Protein AF-0000000069000493 (afdb_homodimer)

Structure (mmCIF, N/CA/C/O backbone):
data_AF-0000000069000493-model_v1
#
loop_
_entity.id
_entity.type
_entity.pdbx_description
1 polymer 'Glycerol-3-phosphate acyltransferase RAM2'
#
loop_
_atom_site.group_PDB
_atom_site.id
_atom_site.type_symbol
_atom_site.label_atom_id
_atom_site.label_alt_id
_atom_site.label_comp_id
_atom_site.label_asym_id
_atom_site.label_entity_id
_atom_site.label_seq_id
_atom_site.pdbx_PDB_ins_code
_atom_site.Cartn_x
_atom_site.Cartn_y
_atom_site.Cartn_z
_atom_site.occupancy
_atom_site.B_iso_or_equiv
_atom_site.auth_seq_id
_atom_site.auth_comp_id
_atom_site.auth_asym_id
_atom_site.auth_atom_id
_atom_site.pdbx_PDB_model_num
ATOM 1 N N . MET A 1 1 ? 22.266 -16.422 -19.047 1 93.19 1 MET A N 1
ATOM 2 C CA . MET A 1 1 ? 20.875 -16.844 -19.031 1 93.19 1 MET A CA 1
ATOM 3 C C . MET A 1 1 ? 19.953 -15.672 -19.375 1 93.19 1 MET A C 1
ATOM 5 O O . MET A 1 1 ? 19.297 -15.672 -20.422 1 93.19 1 MET A O 1
ATOM 9 N N . ASP A 1 2 ? 19.906 -14.578 -18.562 1 91.81 2 ASP A N 1
ATOM 10 C CA . ASP A 1 2 ? 19.062 -13.422 -18.797 1 91.81 2 ASP A CA 1
ATOM 11 C C . ASP A 1 2 ? 19.469 -12.672 -20.062 1 91.81 2 ASP A C 1
ATOM 13 O O . ASP A 1 2 ? 20.641 -12.312 -20.219 1 91.81 2 ASP A O 1
ATOM 17 N N . GLY A 1 3 ? 18.578 -12.484 -20.922 1 92.88 3 GLY A N 1
ATOM 18 C CA . GLY A 1 3 ? 18.859 -11.773 -22.172 1 92.88 3 GLY A CA 1
ATOM 19 C C . GLY A 1 3 ? 19.469 -12.664 -23.234 1 92.88 3 GLY A C 1
ATOM 20 O O . GLY A 1 3 ? 19.672 -12.227 -24.359 1 92.88 3 GLY A O 1
ATOM 21 N N . THR A 1 4 ? 19.844 -13.859 -22.906 1 95.31 4 THR A N 1
ATOM 22 C CA . THR A 1 4 ? 20.422 -14.82 -23.844 1 95.31 4 THR A CA 1
ATOM 23 C C . THR A 1 4 ? 19.484 -16 -24.047 1 95.31 4 THR A C 1
ATOM 25 O O . THR A 1 4 ? 18.734 -16.047 -25.031 1 95.31 4 THR A O 1
ATOM 28 N N . LEU A 1 5 ? 19.391 -16.859 -23.047 1 95.44 5 LEU A N 1
ATOM 29 C CA . LEU A 1 5 ? 18.453 -17.969 -23.125 1 95.44 5 LEU A CA 1
ATOM 30 C C . LEU A 1 5 ? 17.031 -17.516 -22.875 1 95.44 5 LEU A C 1
ATOM 32 O O . LEU A 1 5 ? 16.078 -18.109 -23.406 1 95.44 5 LEU A O 1
ATOM 36 N N . LEU A 1 6 ? 16.859 -16.438 -22.125 1 95.69 6 LEU A N 1
ATOM 37 C CA . LEU A 1 6 ? 15.57 -15.805 -21.859 1 95.69 6 LEU A CA 1
ATOM 38 C C . LEU A 1 6 ? 15.453 -14.484 -22.609 1 95.69 6 LEU A C 1
ATOM 40 O O . LEU A 1 6 ? 16.453 -13.812 -22.844 1 95.69 6 LEU A O 1
ATOM 44 N N . VAL A 1 7 ? 14.297 -14.102 -22.938 1 95.31 7 VAL A N 1
ATOM 45 C CA . VAL A 1 7 ? 14.047 -12.828 -23.594 1 95.31 7 VAL A CA 1
ATOM 46 C C . VAL A 1 7 ? 14.258 -11.68 -22.609 1 95.31 7 VAL A C 1
ATOM 48 O O . VAL A 1 7 ? 14.852 -10.664 -22.953 1 95.31 7 VAL A O 1
ATOM 51 N N . GLY A 1 8 ? 13.75 -11.953 -21.422 1 92.56 8 GLY A N 1
ATOM 52 C CA . GLY A 1 8 ? 13.875 -10.93 -20.391 1 92.56 8 GLY A CA 1
ATOM 53 C C . GLY A 1 8 ? 15.312 -10.688 -19.969 1 92.56 8 GLY A C 1
ATOM 54 O O . GLY A 1 8 ? 16.109 -11.625 -19.875 1 92.56 8 GLY A O 1
ATOM 55 N N . ARG A 1 9 ? 15.617 -9.414 -19.609 1 91.94 9 ARG A N 1
ATOM 56 C CA . ARG A 1 9 ? 17 -9.055 -19.281 1 91.94 9 ARG A CA 1
ATOM 57 C C . ARG A 1 9 ? 17.141 -8.758 -17.797 1 91.94 9 ARG A C 1
ATOM 59 O O . ARG A 1 9 ? 18.25 -8.461 -17.328 1 91.94 9 ARG A O 1
ATOM 66 N N . SER A 1 10 ? 16.062 -8.75 -17.141 1 92.5 10 SER A N 1
ATOM 67 C CA . SER A 1 10 ? 16.109 -8.453 -15.711 1 92.5 10 SER A CA 1
ATOM 68 C C . SER A 1 10 ? 15.836 -9.703 -14.883 1 92.5 10 SER A C 1
ATOM 70 O O . SER A 1 10 ? 14.938 -10.484 -15.195 1 92.5 10 SER A O 1
ATOM 72 N N . SER A 1 11 ? 16.609 -9.875 -13.836 1 94.94 11 SER A N 1
ATOM 73 C CA . SER A 1 11 ? 16.422 -11.008 -12.938 1 94.94 11 SER A CA 1
ATOM 74 C C . SER A 1 11 ? 15.492 -10.641 -11.781 1 94.94 11 SER A C 1
ATOM 76 O O . SER A 1 11 ? 15.102 -11.508 -10.992 1 94.94 11 SER A O 1
ATOM 78 N N . PHE A 1 12 ? 15.141 -9.383 -11.703 1 97.19 12 PHE A N 1
ATOM 79 C CA . PHE A 1 12 ? 14.391 -8.875 -10.555 1 97.19 12 PHE A CA 1
ATOM 80 C C . PHE A 1 12 ? 13.094 -9.656 -10.367 1 97.19 12 PHE A C 1
ATOM 82 O O . PHE A 1 12 ? 12.766 -10.07 -9.258 1 97.19 12 PHE A O 1
ATOM 89 N N . PRO A 1 13 ? 12.328 -9.906 -11.445 1 97.94 13 PRO A N 1
ATOM 90 C CA . PRO A 1 13 ? 11.031 -10.562 -11.234 1 97.94 13 PRO A CA 1
ATOM 91 C C . PRO A 1 13 ? 11.164 -11.945 -10.602 1 97.94 13 PRO A C 1
ATOM 93 O O . PRO A 1 13 ? 10.305 -12.359 -9.82 1 97.94 13 PRO A O 1
ATOM 96 N N . TYR A 1 14 ? 12.219 -12.648 -10.922 1 98.31 14 TYR A N 1
ATOM 97 C CA . TYR A 1 14 ? 12.398 -13.992 -10.391 1 98.31 14 TYR A CA 1
ATOM 98 C C . TYR A 1 14 ? 12.789 -13.945 -8.922 1 98.31 14 TYR A C 1
ATOM 100 O O . TYR A 1 14 ? 12.336 -14.773 -8.125 1 98.31 14 TYR A O 1
ATOM 108 N N . PHE A 1 15 ? 13.633 -12.945 -8.555 1 98.56 15 PHE A N 1
ATOM 109 C CA . PHE A 1 15 ? 13.906 -12.703 -7.141 1 98.56 15 PHE A CA 1
ATOM 110 C C . PHE A 1 15 ? 12.633 -12.32 -6.402 1 98.56 15 PHE A C 1
ATOM 112 O O . PHE A 1 15 ? 12.398 -12.758 -5.273 1 98.56 15 PHE A O 1
ATOM 119 N N . ALA A 1 16 ? 11.859 -11.5 -7.078 1 98.62 16 ALA A N 1
ATOM 120 C CA . ALA A 1 16 ? 10.609 -11.039 -6.477 1 98.62 16 ALA A CA 1
ATOM 121 C C . ALA A 1 16 ? 9.656 -12.203 -6.234 1 98.62 16 ALA A C 1
ATOM 123 O O . ALA A 1 16 ? 8.938 -12.227 -5.23 1 98.62 16 ALA A O 1
ATOM 124 N N . LEU A 1 17 ? 9.602 -13.156 -7.145 1 98.44 17 LEU A N 1
ATOM 125 C CA . LEU A 1 17 ? 8.773 -14.344 -6.969 1 98.44 17 LEU A CA 1
ATOM 126 C C . LEU A 1 17 ? 9.195 -15.125 -5.73 1 98.44 17 LEU A C 1
ATOM 128 O O . LEU A 1 17 ? 8.352 -15.516 -4.918 1 98.44 17 LEU A O 1
ATOM 132 N N . VAL A 1 18 ? 10.469 -15.32 -5.578 1 98.38 18 VAL A N 1
ATOM 133 C CA . VAL A 1 18 ? 10.977 -16.047 -4.422 1 98.38 18 VAL A CA 1
ATOM 134 C C . VAL A 1 18 ? 10.688 -15.266 -3.145 1 98.38 18 VAL A C 1
ATOM 136 O O . VAL A 1 18 ? 10.227 -15.836 -2.15 1 98.38 18 VAL A O 1
ATOM 139 N N . ALA A 1 19 ? 10.945 -13.945 -3.248 1 98.5 19 ALA A N 1
ATOM 140 C CA . ALA A 1 19 ? 10.719 -13.086 -2.086 1 98.5 19 ALA A CA 1
ATOM 141 C C . ALA A 1 19 ? 9.273 -13.188 -1.604 1 98.5 19 ALA A C 1
ATOM 143 O O . ALA A 1 19 ? 9.023 -13.367 -0.411 1 98.5 19 ALA A O 1
ATOM 144 N N . PHE A 1 20 ? 8.359 -13.133 -2.49 1 98 20 PHE A N 1
ATOM 145 C CA . PHE A 1 20 ? 6.949 -13.125 -2.121 1 98 20 PHE A CA 1
ATOM 146 C C . PHE A 1 20 ? 6.496 -14.516 -1.677 1 98 20 PHE A C 1
ATOM 148 O O . PHE A 1 20 ? 5.777 -14.648 -0.685 1 98 20 PHE A O 1
ATOM 155 N N . GLU A 1 21 ? 6.887 -15.523 -2.416 1 97 21 GLU A N 1
ATOM 156 C CA . GLU A 1 21 ? 6.379 -16.875 -2.168 1 97 21 GLU A CA 1
ATOM 157 C C . GLU A 1 21 ? 6.914 -17.422 -0.854 1 97 21 GLU A C 1
ATOM 159 O O . GLU A 1 21 ? 6.227 -18.188 -0.166 1 97 21 GLU A O 1
ATOM 164 N N . VAL A 1 22 ? 8.117 -17.062 -0.511 1 96.31 22 VAL A N 1
ATOM 165 C CA . VAL A 1 22 ? 8.703 -17.609 0.714 1 96.31 22 VAL A CA 1
ATOM 166 C C . VAL A 1 22 ? 8.508 -16.609 1.858 1 96.31 22 VAL A C 1
ATOM 168 O O . VAL A 1 22 ? 8.078 -17 2.949 1 96.31 22 VAL A O 1
ATOM 171 N N . GLY A 1 23 ? 8.727 -15.375 1.607 1 95.25 23 GLY A N 1
ATOM 172 C CA . GLY A 1 23 ? 8.766 -14.398 2.686 1 95.25 23 GLY A CA 1
ATOM 173 C C . GLY A 1 23 ? 7.496 -13.57 2.785 1 95.25 23 GLY A C 1
ATOM 174 O O . GLY A 1 23 ? 7.336 -12.781 3.719 1 95.25 23 GLY A O 1
ATOM 175 N N . GLY A 1 24 ? 6.637 -13.656 1.907 1 95.12 24 GLY A N 1
ATOM 176 C CA . GLY A 1 24 ? 5.391 -12.914 1.957 1 95.12 24 GLY A CA 1
ATOM 177 C C . GLY A 1 24 ? 5.539 -11.469 1.513 1 95.12 24 GLY A C 1
ATOM 178 O O . GLY A 1 24 ? 6.516 -11.117 0.846 1 95.12 24 GLY A O 1
ATOM 179 N N . ILE A 1 25 ? 4.582 -10.648 1.849 1 95.75 25 ILE A N 1
ATOM 180 C CA . ILE A 1 25 ? 4.531 -9.258 1.413 1 95.75 25 ILE A CA 1
ATOM 181 C C . ILE A 1 25 ? 5.668 -8.469 2.062 1 95.75 25 ILE A C 1
ATOM 183 O O . ILE A 1 25 ? 6.227 -7.555 1.451 1 95.75 25 ILE A O 1
ATOM 187 N N . SER A 1 26 ? 6.031 -8.75 3.316 1 97 26 SER A N 1
ATOM 188 C CA . SER A 1 26 ? 7.082 -8.031 4.023 1 97 26 SER A CA 1
ATOM 189 C C . SER A 1 26 ? 8.414 -8.141 3.293 1 97 26 SER A C 1
ATOM 191 O O . SER A 1 26 ? 9.125 -7.145 3.137 1 97 26 SER A O 1
ATOM 193 N N . ARG A 1 27 ? 8.766 -9.352 2.801 1 97.94 27 ARG A N 1
ATOM 194 C CA . ARG A 1 27 ? 10.008 -9.547 2.07 1 97.94 27 ARG A CA 1
ATOM 195 C C . ARG A 1 27 ? 9.961 -8.859 0.711 1 97.94 27 ARG A C 1
ATOM 197 O O . ARG A 1 27 ? 10.977 -8.344 0.231 1 97.94 27 ARG A O 1
ATOM 204 N N . LEU A 1 28 ? 8.781 -8.93 0.119 1 98.25 28 LEU A N 1
ATOM 205 C CA . LEU A 1 28 ? 8.641 -8.227 -1.154 1 98.25 28 LEU A CA 1
ATOM 206 C C . LEU A 1 28 ? 8.875 -6.734 -0.986 1 98.25 28 LEU A C 1
ATOM 208 O O . LEU A 1 28 ? 9.508 -6.102 -1.831 1 98.25 28 LEU A O 1
ATOM 212 N N . ILE A 1 29 ? 8.383 -6.129 0.131 1 97.75 29 ILE A N 1
ATOM 213 C CA . ILE A 1 29 ? 8.602 -4.723 0.444 1 97.75 29 ILE A CA 1
ATOM 214 C C . ILE A 1 29 ? 10.094 -4.461 0.632 1 97.75 29 ILE A C 1
ATOM 216 O O . ILE A 1 29 ? 10.625 -3.48 0.105 1 97.75 29 ILE A O 1
ATOM 220 N N . PHE A 1 30 ? 10.703 -5.324 1.312 1 97.56 30 PHE A N 1
ATOM 221 C CA . PHE A 1 30 ? 12.133 -5.188 1.55 1 97.56 30 PHE A CA 1
ATOM 222 C C . PHE A 1 30 ? 12.906 -5.191 0.234 1 97.56 30 PHE A C 1
ATOM 224 O O . PHE A 1 30 ? 13.805 -4.375 0.033 1 97.56 30 PHE A O 1
ATOM 231 N N . LEU A 1 31 ? 12.523 -6.102 -0.656 1 98.25 31 LEU A N 1
ATOM 232 C CA . LEU A 1 31 ? 13.203 -6.215 -1.944 1 98.25 31 LEU A CA 1
ATOM 233 C C . LEU A 1 31 ? 12.977 -4.965 -2.787 1 98.25 31 LEU A C 1
ATOM 235 O O . LEU A 1 31 ? 13.922 -4.438 -3.383 1 98.25 31 LEU A O 1
ATOM 239 N N . ILE A 1 32 ? 11.75 -4.516 -2.842 1 97.5 32 ILE A N 1
ATOM 240 C CA . ILE A 1 32 ? 11.438 -3.357 -3.672 1 97.5 32 ILE A CA 1
ATOM 241 C C . ILE A 1 32 ? 12.148 -2.121 -3.123 1 97.5 32 ILE A C 1
ATOM 243 O O . ILE A 1 32 ? 12.586 -1.26 -3.887 1 97.5 32 ILE A O 1
ATOM 247 N N . LEU A 1 33 ? 12.273 -2.004 -1.812 1 96.69 33 LEU A N 1
ATOM 248 C CA . LEU A 1 33 ? 12.984 -0.89 -1.191 1 96.69 33 LEU A CA 1
ATOM 249 C C . LEU A 1 33 ? 14.469 -0.933 -1.528 1 96.69 33 LEU A C 1
ATOM 251 O O . LEU A 1 33 ? 15.109 0.112 -1.658 1 96.69 33 LEU A O 1
ATOM 255 N N . ALA A 1 34 ? 15 -2.102 -1.757 1 97.12 34 ALA A N 1
ATOM 256 C CA . ALA A 1 34 ? 16.422 -2.281 -2.039 1 97.12 34 ALA A CA 1
ATOM 257 C C . ALA A 1 34 ? 16.703 -2.148 -3.533 1 97.12 34 ALA A C 1
ATOM 259 O O . ALA A 1 34 ? 17.859 -2.012 -3.943 1 97.12 34 ALA A O 1
ATOM 260 N N . SER A 1 35 ? 15.68 -2.18 -4.344 1 96.38 35 SER A N 1
ATOM 261 C CA . SER A 1 35 ? 15.844 -2.309 -5.789 1 96.38 35 SER A CA 1
ATOM 262 C C . SER A 1 35 ? 16.531 -1.089 -6.379 1 96.38 35 SER A C 1
ATOM 264 O O . SER A 1 35 ? 17.375 -1.22 -7.27 1 96.38 35 SER A O 1
ATOM 266 N N . PRO A 1 36 ? 16.266 0.184 -5.848 1 94.56 36 PRO A N 1
ATOM 267 C CA . PRO A 1 36 ? 17.031 1.311 -6.406 1 94.56 36 PRO A CA 1
ATOM 268 C C . PRO A 1 36 ? 18.516 1.242 -6.086 1 94.56 36 PRO A C 1
ATOM 270 O O . PRO A 1 36 ? 19.344 1.592 -6.926 1 94.56 36 PRO A O 1
ATOM 273 N N . LEU A 1 37 ? 18.812 0.788 -4.902 1 96.19 37 LEU A N 1
ATOM 274 C CA . LEU A 1 37 ? 20.219 0.589 -4.547 1 96.19 37 LEU A CA 1
ATOM 275 C C . LEU A 1 37 ? 20.859 -0.481 -5.426 1 96.19 37 LEU A C 1
ATOM 277 O O . LEU A 1 37 ? 21.969 -0.294 -5.93 1 96.19 37 LEU A O 1
ATOM 281 N N . ALA A 1 38 ? 20.141 -1.557 -5.645 1 97.25 38 ALA A N 1
ATOM 282 C CA . ALA A 1 38 ? 20.625 -2.631 -6.508 1 97.25 38 ALA A CA 1
ATOM 283 C C . ALA A 1 38 ? 20.875 -2.127 -7.926 1 97.25 38 ALA A C 1
ATOM 285 O O . ALA A 1 38 ? 21.906 -2.424 -8.523 1 97.25 38 ALA A O 1
ATOM 286 N N . GLY A 1 39 ? 19.938 -1.377 -8.438 1 95.19 39 GLY A N 1
ATOM 287 C CA . GLY A 1 39 ? 20.078 -0.826 -9.773 1 95.19 39 GLY A CA 1
ATOM 288 C C . GLY A 1 39 ? 21.25 0.128 -9.906 1 95.19 39 GLY A C 1
ATOM 289 O O . GLY A 1 39 ? 22.016 0.054 -10.867 1 95.19 39 GLY A O 1
ATOM 290 N N . PHE A 1 40 ? 21.453 0.951 -8.914 1 94.56 40 PHE A N 1
ATOM 291 C CA . PHE A 1 40 ? 22.547 1.906 -8.922 1 94.56 40 PHE A CA 1
ATOM 292 C C . PHE A 1 40 ? 23.891 1.186 -8.914 1 94.56 40 PHE A C 1
ATOM 294 O O . PHE A 1 40 ? 24.781 1.514 -9.703 1 94.56 40 PHE A O 1
ATOM 301 N N . LEU A 1 41 ? 24 0.235 -8.07 1 94.94 41 LEU A N 1
ATOM 302 C CA . LEU A 1 41 ? 25.25 -0.512 -7.98 1 94.94 41 LEU A CA 1
ATOM 303 C C . LEU A 1 41 ? 25.484 -1.315 -9.258 1 94.94 41 LEU A C 1
ATOM 305 O O . LEU A 1 41 ? 26.609 -1.344 -9.766 1 94.94 41 LEU A O 1
ATOM 309 N N . TYR A 1 42 ? 24.438 -1.894 -9.766 1 94 42 TYR A N 1
ATOM 310 C CA . TYR A 1 42 ? 24.531 -2.734 -10.953 1 94 42 TYR A CA 1
ATOM 311 C C . TYR A 1 42 ? 25.047 -1.944 -12.148 1 94 42 TYR A C 1
ATOM 313 O O . TYR A 1 42 ? 25.938 -2.412 -12.867 1 94 42 TYR A O 1
ATOM 321 N N . TYR A 1 43 ? 24.594 -0.713 -12.312 1 91.62 43 TYR A N 1
ATOM 322 C CA . TYR A 1 43 ? 24.859 0.024 -13.539 1 91.62 43 TYR A CA 1
ATOM 323 C C . TYR A 1 43 ? 26.062 0.946 -13.367 1 91.62 43 TYR A C 1
ATOM 325 O O . TYR A 1 43 ? 26.781 1.24 -14.328 1 91.62 43 TYR A O 1
ATOM 333 N N . PHE A 1 44 ? 26.375 1.368 -12.086 1 91.38 44 PHE A N 1
ATOM 334 C CA . PHE A 1 44 ? 27.391 2.41 -11.922 1 91.38 44 PHE A CA 1
ATOM 335 C C . PHE A 1 44 ? 28.625 1.861 -11.234 1 91.38 44 PHE A C 1
ATOM 337 O O . PHE A 1 44 ? 29.703 2.479 -11.281 1 91.38 44 PHE A O 1
ATOM 344 N N . ILE A 1 45 ? 28.516 0.754 -10.578 1 91.69 45 ILE A N 1
ATOM 345 C CA . ILE A 1 45 ? 29.672 0.177 -9.906 1 91.69 45 ILE A CA 1
ATOM 346 C C . ILE A 1 45 ? 30.047 -1.146 -10.57 1 91.69 45 ILE A C 1
ATOM 348 O O . ILE A 1 45 ? 31.031 -1.222 -11.297 1 91.69 45 ILE A O 1
ATOM 352 N N . SER A 1 46 ? 29.203 -2.193 -10.312 1 93.12 46 SER A N 1
ATOM 353 C CA . SER A 1 46 ? 29.422 -3.494 -10.945 1 93.12 46 SER A CA 1
ATOM 354 C C . SER A 1 46 ? 28.125 -4.32 -10.953 1 93.12 46 SER A C 1
ATOM 356 O O . SER A 1 46 ? 27.312 -4.223 -10.023 1 93.12 46 SER A O 1
ATOM 358 N N . GLU A 1 47 ? 28.031 -5.07 -11.961 1 93.81 47 GLU A N 1
ATOM 359 C CA . GLU A 1 47 ? 26.891 -5.984 -12.031 1 93.81 47 GLU A CA 1
ATOM 360 C C . GLU A 1 47 ? 26.844 -6.902 -10.812 1 93.81 47 GLU A C 1
ATOM 362 O O . GLU A 1 47 ? 25.781 -7.176 -10.273 1 93.81 47 GLU A O 1
ATOM 367 N N . SER A 1 48 ? 28.016 -7.309 -10.359 1 95 48 SER A N 1
ATOM 368 C CA . SER A 1 48 ? 28.125 -8.211 -9.219 1 95 48 SER A CA 1
ATOM 369 C C . SER A 1 48 ? 27.547 -7.57 -7.953 1 95 48 SER A C 1
ATOM 371 O O . SER A 1 48 ? 26.844 -8.219 -7.191 1 95 48 SER A O 1
ATOM 373 N N . ALA A 1 49 ? 27.812 -6.305 -7.777 1 95.81 49 ALA A N 1
ATOM 374 C CA . ALA A 1 49 ? 27.344 -5.598 -6.586 1 95.81 49 ALA A CA 1
ATOM 375 C C . ALA A 1 49 ? 25.828 -5.508 -6.555 1 95.81 49 ALA A C 1
ATOM 377 O O . ALA A 1 49 ? 25.203 -5.68 -5.496 1 95.81 49 ALA A O 1
ATOM 378 N N . GLY A 1 50 ? 25.234 -5.227 -7.676 1 96.56 50 GLY A N 1
ATOM 379 C CA . GLY A 1 50 ? 23.781 -5.176 -7.75 1 96.56 50 GLY A CA 1
ATOM 380 C C . GLY A 1 50 ? 23.125 -6.512 -7.453 1 96.56 50 GLY A C 1
ATOM 381 O O . GLY A 1 50 ? 22.141 -6.57 -6.719 1 96.56 50 GLY A O 1
ATOM 382 N N . ILE A 1 51 ? 23.688 -7.535 -8.008 1 97 51 ILE A N 1
ATOM 383 C CA . ILE A 1 51 ? 23.125 -8.867 -7.824 1 97 51 ILE A CA 1
ATOM 384 C C . ILE A 1 51 ? 23.266 -9.297 -6.363 1 97 51 ILE A C 1
ATOM 386 O O . ILE A 1 51 ? 22.375 -9.953 -5.816 1 97 51 ILE A O 1
ATOM 390 N N . ARG A 1 52 ? 24.375 -8.898 -5.707 1 97.62 52 ARG A N 1
ATOM 391 C CA . ARG A 1 52 ? 24.578 -9.211 -4.297 1 97.62 52 ARG A CA 1
ATOM 392 C C . ARG A 1 52 ? 23.484 -8.594 -3.439 1 97.62 52 ARG A C 1
ATOM 394 O O . ARG A 1 52 ? 23.031 -9.211 -2.469 1 97.62 52 ARG A O 1
ATOM 401 N N . VAL A 1 53 ? 23.047 -7.395 -3.828 1 97.81 53 VAL A N 1
ATOM 402 C CA . VAL A 1 53 ? 21.969 -6.73 -3.096 1 97.81 53 VAL A CA 1
ATOM 403 C C . VAL A 1 53 ? 20.672 -7.5 -3.271 1 97.81 53 VAL A C 1
ATOM 405 O O . VAL A 1 53 ? 19.922 -7.703 -2.309 1 97.81 53 VAL A O 1
ATOM 408 N N . LEU A 1 54 ? 20.359 -7.941 -4.488 1 98.06 54 LEU A N 1
ATOM 409 C CA . LEU A 1 54 ? 19.141 -8.719 -4.738 1 98.06 54 LEU A CA 1
ATOM 410 C C . LEU A 1 54 ? 19.172 -10.031 -3.963 1 98.06 54 LEU A C 1
ATOM 412 O O . LEU A 1 54 ? 18.156 -10.422 -3.377 1 98.06 54 LEU A O 1
ATOM 416 N N . VAL A 1 55 ? 20.328 -10.641 -3.945 1 98.5 55 VAL A N 1
ATOM 417 C CA . VAL A 1 55 ? 20.484 -11.906 -3.24 1 98.5 55 VAL A CA 1
ATOM 418 C C . VAL A 1 55 ? 20.25 -11.703 -1.745 1 98.5 55 VAL A C 1
ATOM 420 O O . VAL A 1 55 ? 19.5 -12.453 -1.113 1 98.5 55 VAL A O 1
ATOM 423 N N . PHE A 1 56 ? 20.828 -10.68 -1.24 1 98.5 56 PHE A N 1
ATOM 424 C CA . PHE A 1 56 ? 20.688 -10.398 0.184 1 98.5 56 PHE A CA 1
ATOM 425 C C . PHE A 1 56 ? 19.25 -10.086 0.535 1 98.5 56 PHE A C 1
ATOM 427 O O . PHE A 1 56 ? 18.672 -10.688 1.442 1 98.5 56 PHE A O 1
ATOM 434 N N . ALA A 1 57 ? 18.672 -9.156 -0.205 1 98.19 57 ALA A N 1
ATOM 435 C CA . ALA A 1 57 ? 17.328 -8.688 0.083 1 98.19 57 ALA A CA 1
ATOM 436 C C . ALA A 1 57 ? 16.312 -9.82 -0.044 1 98.19 57 ALA A C 1
ATOM 438 O O . ALA A 1 57 ? 15.297 -9.836 0.66 1 98.19 57 ALA A O 1
ATOM 439 N N . THR A 1 58 ? 16.562 -10.789 -0.876 1 98.62 58 THR A N 1
ATOM 440 C CA . THR A 1 58 ? 15.602 -11.859 -1.136 1 98.62 58 THR A CA 1
ATOM 441 C C . THR A 1 58 ? 15.812 -13.023 -0.167 1 98.62 58 THR A C 1
ATOM 443 O O . THR A 1 58 ? 14.852 -13.508 0.439 1 98.62 58 THR A O 1
ATOM 446 N N . PHE A 1 59 ? 17.078 -13.391 0.158 1 98.62 59 PHE A N 1
ATOM 447 C CA . PHE A 1 59 ? 17.328 -14.719 0.714 1 98.62 59 PHE A CA 1
ATOM 448 C C . PHE A 1 59 ? 17.672 -14.625 2.195 1 98.62 59 PHE A C 1
ATOM 450 O O . PHE A 1 59 ? 17.625 -15.625 2.914 1 98.62 59 PHE A O 1
ATOM 457 N N . VAL A 1 60 ? 18.078 -13.469 2.664 1 98.44 60 VAL A N 1
ATOM 458 C CA . VAL A 1 60 ? 18.625 -13.375 4.012 1 98.44 60 VAL A CA 1
ATOM 459 C C . VAL A 1 60 ? 17.656 -13.992 5.016 1 98.44 60 VAL A C 1
ATOM 461 O O . VAL A 1 60 ? 16.484 -13.602 5.074 1 98.44 60 VAL A O 1
ATOM 464 N N . GLY A 1 61 ? 18.125 -15.031 5.691 1 97.94 61 GLY A N 1
ATOM 465 C CA . GLY A 1 61 ? 17.359 -15.625 6.777 1 97.94 61 GLY A CA 1
ATOM 466 C C . GLY A 1 61 ? 16.406 -16.703 6.316 1 97.94 61 GLY A C 1
ATOM 467 O O . GLY A 1 61 ? 15.766 -17.375 7.133 1 97.94 61 GLY A O 1
ATOM 468 N N . MET A 1 62 ? 16.297 -17.031 5.047 1 97.88 62 MET A N 1
ATOM 469 C CA . MET A 1 62 ? 15.352 -18 4.516 1 97.88 62 MET A CA 1
ATOM 470 C C . MET A 1 62 ? 15.891 -19.422 4.668 1 97.88 62 MET A C 1
ATOM 472 O O . MET A 1 62 ? 17.094 -19.656 4.555 1 97.88 62 MET A O 1
ATOM 476 N N . LYS A 1 63 ? 15.023 -20.25 4.902 1 97.75 63 LYS A N 1
ATOM 477 C CA . LYS A 1 63 ? 15.398 -21.656 4.852 1 97.75 63 LYS A CA 1
ATOM 478 C C . LYS A 1 63 ? 15.727 -22.094 3.424 1 97.75 63 LYS A C 1
ATOM 480 O O . LYS A 1 63 ? 14.977 -21.797 2.494 1 97.75 63 LYS A O 1
ATOM 485 N N . VAL A 1 64 ? 16.828 -22.797 3.309 1 97.69 64 VAL A N 1
ATOM 486 C CA . VAL A 1 64 ? 17.281 -23.234 1.991 1 97.69 64 VAL A CA 1
ATOM 487 C C . VAL A 1 64 ? 16.25 -24.156 1.361 1 97.69 64 VAL A C 1
ATOM 489 O O . VAL A 1 64 ? 16 -24.094 0.155 1 97.69 64 VAL A O 1
ATOM 492 N N . SER A 1 65 ? 15.586 -24.953 2.119 1 95.69 65 SER A N 1
ATOM 493 C CA . SER A 1 65 ? 14.578 -25.891 1.623 1 95.69 65 SER A CA 1
ATOM 494 C C . SER A 1 65 ? 13.398 -25.156 1.004 1 95.69 65 SER A C 1
ATOM 496 O O . SER A 1 65 ? 12.812 -25.609 0.024 1 95.69 65 SER A O 1
ATOM 498 N N . ASP A 1 66 ? 13.062 -24.016 1.595 1 96.19 66 ASP A N 1
ATOM 499 C CA . ASP A 1 66 ? 11.953 -23.219 1.062 1 96.19 66 ASP A CA 1
ATOM 500 C C . ASP A 1 66 ? 12.32 -22.609 -0.288 1 96.19 66 ASP A C 1
ATOM 502 O O . ASP A 1 66 ? 11.477 -22.531 -1.186 1 96.19 66 ASP A O 1
ATOM 506 N N . ILE A 1 67 ? 13.547 -22.188 -0.388 1 97.75 67 ILE A N 1
ATOM 507 C CA . ILE A 1 67 ? 14.008 -21.625 -1.651 1 97.75 67 ILE A CA 1
ATOM 508 C C . ILE A 1 67 ? 13.969 -22.688 -2.738 1 97.75 67 ILE A C 1
ATOM 510 O O . ILE A 1 67 ? 13.484 -22.438 -3.846 1 97.75 67 ILE A O 1
ATOM 514 N N . GLU A 1 68 ? 14.43 -23.875 -2.396 1 96.12 68 GLU A N 1
ATOM 515 C CA . GLU A 1 68 ? 14.43 -24.984 -3.33 1 96.12 68 GLU A CA 1
ATOM 516 C C . GLU A 1 68 ? 13.008 -25.344 -3.762 1 96.12 68 GLU A C 1
ATOM 518 O O . GLU A 1 68 ? 12.773 -25.656 -4.93 1 96.12 68 GLU A O 1
ATOM 523 N N . SER A 1 69 ? 12.141 -25.297 -2.826 1 94.75 69 SER A N 1
ATOM 524 C CA . SER A 1 69 ? 10.75 -25.625 -3.123 1 94.75 69 SER A CA 1
ATOM 525 C C . SER A 1 69 ? 10.156 -24.641 -4.125 1 94.75 69 SER A C 1
ATOM 527 O O . SER A 1 69 ? 9.461 -25.047 -5.062 1 94.75 69 SER A O 1
ATOM 529 N N . VAL A 1 70 ? 10.445 -23.375 -3.955 1 96.5 70 VAL A N 1
ATOM 530 C CA . VAL A 1 70 ? 9.922 -22.359 -4.863 1 96.5 70 VAL A CA 1
ATOM 531 C C . VAL A 1 70 ? 10.594 -22.5 -6.227 1 96.5 70 VAL A C 1
ATOM 533 O O . VAL A 1 70 ? 9.953 -22.312 -7.262 1 96.5 70 VAL A O 1
ATOM 536 N N . ALA A 1 71 ? 11.875 -22.812 -6.223 1 97 71 ALA A N 1
ATOM 537 C CA . ALA A 1 71 ? 12.609 -23 -7.469 1 97 71 ALA A CA 1
ATOM 538 C C . ALA A 1 71 ? 12.023 -24.141 -8.289 1 97 71 ALA A C 1
ATOM 540 O O . ALA A 1 71 ? 12.016 -24.094 -9.523 1 97 71 ALA A O 1
ATOM 541 N N . ARG A 1 72 ? 11.492 -25.062 -7.609 1 94.38 72 ARG A N 1
ATOM 542 C CA . ARG A 1 72 ? 10.961 -26.234 -8.281 1 94.38 72 ARG A CA 1
ATOM 543 C C . ARG A 1 72 ? 9.5 -26.031 -8.664 1 94.38 72 ARG A C 1
ATOM 545 O O . ARG A 1 72 ? 9.078 -26.438 -9.75 1 94.38 72 ARG A O 1
ATOM 552 N N . ALA A 1 73 ? 8.773 -25.344 -7.84 1 95 73 ALA A N 1
ATOM 553 C CA . ALA A 1 73 ? 7.32 -25.375 -7.969 1 95 73 ALA A CA 1
ATOM 554 C C . ALA A 1 73 ? 6.785 -24.078 -8.562 1 95 73 ALA A C 1
ATOM 556 O O . ALA A 1 73 ? 5.664 -24.047 -9.07 1 95 73 ALA A O 1
ATOM 557 N N . VAL A 1 74 ? 7.539 -23.016 -8.508 1 96.75 74 VAL A N 1
ATOM 558 C CA . VAL A 1 74 ? 6.988 -21.719 -8.875 1 96.75 74 VAL A CA 1
ATOM 559 C C . VAL A 1 74 ? 7.73 -21.172 -10.094 1 96.75 74 VAL A C 1
ATOM 561 O O . VAL A 1 74 ? 7.113 -20.828 -11.102 1 96.75 74 VAL A O 1
ATOM 564 N N . LEU A 1 75 ? 9.031 -21.203 -10.125 1 97.44 75 LEU A N 1
ATOM 565 C CA . LEU A 1 75 ? 9.852 -20.453 -11.07 1 97.44 75 LEU A CA 1
ATOM 566 C C . LEU A 1 75 ? 9.781 -21.078 -12.461 1 97.44 75 LEU A C 1
ATOM 568 O O . LEU A 1 75 ? 9.82 -20.375 -13.469 1 97.44 75 LEU A O 1
ATOM 572 N N . PRO A 1 76 ? 9.617 -22.375 -12.586 1 95.56 76 PRO A N 1
ATOM 573 C CA . PRO A 1 76 ? 9.68 -23 -13.914 1 95.56 76 PRO A CA 1
ATOM 574 C C . PRO A 1 76 ? 8.633 -22.438 -14.875 1 95.56 76 PRO A C 1
ATOM 576 O O . PRO A 1 76 ? 8.922 -22.234 -16.062 1 95.56 76 PRO A O 1
ATOM 579 N N . LYS A 1 77 ? 7.484 -22.203 -14.398 1 94.44 77 LYS A N 1
ATOM 580 C CA . LYS A 1 77 ? 6.453 -21.656 -15.273 1 94.44 77 LYS A CA 1
ATOM 581 C C . LYS A 1 77 ? 6.887 -20.328 -15.875 1 94.44 77 LYS A C 1
ATOM 583 O O . LYS A 1 77 ? 6.73 -20.094 -17.078 1 94.44 77 LYS A O 1
ATOM 588 N N . PHE A 1 78 ? 7.477 -19.5 -15.078 1 96.19 78 PHE A N 1
ATOM 589 C CA . PHE A 1 78 ? 7.848 -18.156 -15.508 1 96.19 78 PHE A CA 1
ATOM 590 C C . PHE A 1 78 ? 9.094 -18.203 -16.375 1 96.19 78 PHE A C 1
ATOM 592 O O . PHE A 1 78 ? 9.188 -17.469 -17.375 1 96.19 78 PHE A O 1
ATOM 599 N N . TYR A 1 79 ? 10.055 -19.016 -16.047 1 96.38 79 TYR A N 1
ATOM 600 C CA . TYR A 1 79 ? 11.25 -19.156 -16.875 1 96.38 79 TYR A CA 1
ATOM 601 C C . TYR A 1 79 ? 10.906 -19.734 -18.234 1 96.38 79 TYR A C 1
ATOM 603 O O . TYR A 1 79 ? 11.383 -19.25 -19.266 1 96.38 79 TYR A O 1
ATOM 611 N N . SER A 1 80 ? 10.062 -20.797 -18.25 1 93.81 80 SER A N 1
ATOM 612 C CA . SER A 1 80 ? 9.711 -21.469 -19.484 1 93.81 80 SER A CA 1
ATOM 613 C C . SER A 1 80 ? 8.914 -20.547 -20.406 1 93.81 80 SER A C 1
ATOM 615 O O . SER A 1 80 ? 9.023 -20.641 -21.641 1 93.81 80 SER A O 1
ATOM 617 N N . SER A 1 81 ? 8.195 -19.656 -19.797 1 92.75 81 SER A N 1
ATOM 618 C CA . SER A 1 81 ? 7.375 -18.734 -20.594 1 92.75 81 SER A CA 1
ATOM 619 C C . SER A 1 81 ? 8.203 -17.578 -21.125 1 92.75 81 SER A C 1
ATOM 621 O O . SER A 1 81 ? 7.688 -16.703 -21.828 1 92.75 81 SER A O 1
ATOM 623 N N . ASP A 1 82 ? 9.461 -17.562 -20.828 1 94.5 82 ASP A N 1
ATOM 624 C CA . ASP A 1 82 ? 10.32 -16.438 -21.219 1 94.5 82 ASP A CA 1
ATOM 625 C C . ASP A 1 82 ? 11.461 -16.906 -22.109 1 94.5 82 ASP A C 1
ATOM 627 O O . ASP A 1 82 ? 12.445 -16.188 -22.297 1 94.5 82 ASP A O 1
ATOM 631 N N . LEU A 1 83 ? 11.391 -18.047 -22.688 1 95.06 83 LEU A N 1
ATOM 632 C CA . LEU A 1 83 ? 12.469 -18.641 -23.484 1 95.06 83 LEU A CA 1
ATOM 633 C C . LEU A 1 83 ? 12.609 -17.922 -24.828 1 95.06 83 LEU A C 1
ATOM 635 O O . LEU A 1 83 ? 11.617 -17.672 -25.516 1 95.06 83 LEU A O 1
ATOM 639 N N . HIS A 1 84 ? 13.836 -17.594 -25.125 1 95.06 84 HIS A N 1
ATOM 640 C CA . HIS A 1 84 ? 14.156 -16.969 -26.406 1 95.06 84 HIS A CA 1
ATOM 641 C C . HIS A 1 84 ? 14.141 -18 -27.531 1 95.06 84 HIS A C 1
ATOM 643 O O . HIS A 1 84 ? 14.938 -18.938 -27.547 1 95.06 84 HIS A O 1
ATOM 649 N N . PRO A 1 85 ? 13.281 -17.812 -28.531 1 93.5 85 PRO A N 1
ATOM 650 C CA . PRO A 1 85 ? 13.07 -18.844 -29.547 1 93.5 85 PRO A CA 1
ATOM 651 C C . PRO A 1 85 ? 14.328 -19.125 -30.359 1 93.5 85 PRO A C 1
ATOM 653 O O . PRO A 1 85 ? 14.68 -20.297 -30.578 1 93.5 85 PRO A O 1
ATOM 656 N N . GLU A 1 86 ? 15.062 -18.109 -30.797 1 92.56 86 GLU A N 1
ATOM 657 C CA . GLU A 1 86 ? 16.234 -18.297 -31.641 1 92.56 86 GLU A CA 1
ATOM 658 C C . GLU A 1 86 ? 17.391 -18.906 -30.859 1 92.56 86 GLU A C 1
ATOM 660 O O . GLU A 1 86 ? 18.078 -19.812 -31.359 1 92.56 86 GLU A O 1
ATOM 665 N N . THR A 1 87 ? 17.594 -18.406 -29.672 1 94.38 87 THR A N 1
ATOM 666 C CA . THR A 1 87 ? 18.656 -18.953 -28.844 1 94.38 87 THR A CA 1
ATOM 667 C C . THR A 1 87 ? 18.375 -20.391 -28.469 1 94.38 87 THR A C 1
ATOM 669 O O . THR A 1 87 ? 19.281 -21.234 -28.453 1 94.38 87 THR A O 1
ATOM 672 N N . TRP A 1 88 ? 17.125 -20.656 -28.203 1 94.12 88 TRP A N 1
ATOM 673 C CA . TRP A 1 88 ? 16.75 -22.016 -27.859 1 94.12 88 TRP A CA 1
ATOM 674 C C . TRP A 1 88 ? 17 -22.969 -29.031 1 94.12 88 TRP A C 1
ATOM 676 O O . TRP A 1 88 ? 17.469 -24.078 -28.828 1 94.12 88 TRP A O 1
ATOM 686 N N . ARG A 1 89 ? 16.688 -22.547 -30.188 1 93 89 ARG A N 1
ATOM 687 C CA . ARG A 1 89 ? 16.891 -23.359 -31.391 1 93 89 ARG A CA 1
ATOM 688 C C . ARG A 1 89 ? 18.359 -23.766 -31.516 1 93 89 ARG A C 1
ATOM 690 O O . ARG A 1 89 ? 18.656 -24.938 -31.75 1 93 89 ARG A O 1
ATOM 697 N N . VAL A 1 90 ? 19.25 -22.828 -31.312 1 93.69 90 VAL A N 1
ATOM 698 C CA . VAL A 1 90 ? 20.688 -23.094 -31.422 1 93.69 90 VAL A CA 1
ATOM 699 C C . VAL A 1 90 ? 21.141 -23.953 -30.25 1 93.69 90 VAL A C 1
ATOM 701 O O . VAL A 1 90 ? 21.844 -24.938 -30.422 1 93.69 90 VAL A O 1
ATOM 704 N N . PHE A 1 91 ? 20.703 -23.578 -29.094 1 94.44 91 PHE A N 1
ATOM 705 C CA . PHE A 1 91 ? 21.125 -24.234 -27.859 1 94.44 91 PHE A CA 1
ATOM 706 C C . PHE A 1 91 ? 20.672 -25.688 -27.828 1 94.44 91 PHE A C 1
ATOM 708 O O . PHE A 1 91 ? 21.438 -26.562 -27.438 1 94.44 91 PHE A O 1
ATOM 715 N N . SER A 1 92 ? 19.422 -25.984 -28.25 1 92.94 92 SER A N 1
ATOM 716 C CA . SER A 1 92 ? 18.844 -27.312 -28.188 1 92.94 92 SER A CA 1
ATOM 717 C C . SER A 1 92 ? 19.469 -28.234 -29.234 1 92.94 92 SER A C 1
ATOM 719 O O . SER A 1 92 ? 19.359 -29.469 -29.141 1 92.94 92 SER A O 1
ATOM 721 N N . SER A 1 93 ? 20.141 -27.641 -30.234 1 93.19 93 SER A N 1
ATOM 722 C CA . SER A 1 93 ? 20.781 -28.422 -31.281 1 93.19 93 SER A CA 1
ATOM 723 C C . SER A 1 93 ? 22.156 -28.922 -30.859 1 93.19 93 SER A C 1
ATOM 725 O O . SER A 1 93 ? 22.734 -29.797 -31.5 1 93.19 93 SER A O 1
ATOM 727 N N . CYS A 1 94 ? 22.594 -28.422 -29.797 1 92.69 94 CYS A N 1
ATOM 728 C CA . CYS A 1 94 ? 23.906 -28.812 -29.297 1 92.69 94 CYS A CA 1
ATOM 729 C C . CYS A 1 94 ? 23.828 -30.125 -28.516 1 92.69 94 CYS A C 1
ATOM 731 O O . CYS A 1 94 ? 22.781 -30.453 -27.953 1 92.69 94 CYS A O 1
ATOM 733 N N . GLY A 1 95 ? 24.875 -30.906 -28.531 1 91.31 95 GLY A N 1
ATOM 734 C CA . GLY A 1 95 ? 24.906 -32.156 -27.828 1 91.31 95 GLY A CA 1
ATOM 735 C C . GLY A 1 95 ? 24.969 -32 -26.312 1 91.31 95 GLY A C 1
ATOM 736 O O . GLY A 1 95 ? 23.969 -32.156 -25.625 1 91.31 95 GLY A O 1
ATOM 737 N N . LYS A 1 96 ? 26.141 -31.516 -25.844 1 93 96 LYS A N 1
ATOM 738 C CA . LYS A 1 96 ? 26.297 -31.219 -24.438 1 93 96 LYS A CA 1
ATOM 739 C C . LYS A 1 96 ? 26.047 -29.734 -24.156 1 93 96 LYS A C 1
ATOM 741 O O . LYS A 1 96 ? 26.672 -28.875 -24.781 1 93 96 LYS A O 1
ATOM 746 N N . ARG A 1 97 ? 25.172 -29.469 -23.266 1 95.75 97 ARG A N 1
ATOM 747 C CA . ARG A 1 97 ? 24.734 -28.094 -23.047 1 95.75 97 ARG A CA 1
ATOM 748 C C . ARG A 1 97 ? 25.078 -27.625 -21.625 1 95.75 97 ARG A C 1
ATOM 750 O O . ARG A 1 97 ? 24.812 -28.344 -20.656 1 95.75 97 ARG A O 1
ATOM 757 N N . CYS A 1 98 ? 25.672 -26.469 -21.547 1 95.88 98 CYS A N 1
ATOM 758 C CA . CYS A 1 98 ? 26.062 -25.875 -20.266 1 95.88 98 CYS A CA 1
ATOM 759 C C . CYS A 1 98 ? 25.547 -24.438 -20.141 1 95.88 98 CYS A C 1
ATOM 761 O O . CYS A 1 98 ? 25.641 -23.656 -21.094 1 95.88 98 CYS A O 1
ATOM 763 N N . VAL A 1 99 ? 24.969 -24.125 -19.062 1 96.94 99 VAL A N 1
ATOM 764 C CA . VAL A 1 99 ? 24.5 -22.766 -18.844 1 96.94 99 VAL A CA 1
ATOM 765 C C . VAL A 1 99 ? 25.312 -22.109 -17.719 1 96.94 99 VAL A C 1
ATOM 767 O O . VAL A 1 99 ? 25.422 -22.656 -16.625 1 96.94 99 VAL A O 1
ATOM 770 N N . LEU A 1 100 ? 25.938 -21.016 -18 1 96 100 LEU A N 1
ATOM 771 C CA . LEU A 1 100 ? 26.641 -20.156 -17.062 1 96 100 LEU A CA 1
ATOM 772 C C . LEU A 1 100 ? 25.812 -18.922 -16.734 1 96 100 LEU A C 1
ATOM 774 O O . LEU A 1 100 ? 25.469 -18.141 -17.625 1 96 100 LEU A O 1
ATOM 778 N N . THR A 1 101 ? 25.484 -18.734 -15.5 1 96.19 101 THR A N 1
ATOM 779 C CA . THR A 1 101 ? 24.594 -17.625 -15.195 1 96.19 101 THR A CA 1
ATOM 780 C C . THR A 1 101 ? 25.016 -16.922 -13.906 1 96.19 101 THR A C 1
ATOM 782 O O . THR A 1 101 ? 25.609 -17.547 -13.023 1 96.19 101 THR A O 1
ATOM 785 N N . ALA A 1 102 ? 24.734 -15.633 -13.844 1 96.38 102 ALA A N 1
ATOM 786 C CA . ALA A 1 102 ? 24.984 -14.836 -12.648 1 96.38 102 ALA A CA 1
ATOM 787 C C . ALA A 1 102 ? 23.906 -15.086 -11.594 1 96.38 102 ALA A C 1
ATOM 789 O O . ALA A 1 102 ? 24.094 -14.75 -10.422 1 96.38 102 ALA A O 1
ATOM 790 N N . ASN A 1 103 ? 22.766 -15.672 -11.961 1 97.25 103 ASN A N 1
ATOM 791 C CA . ASN A 1 103 ? 21.703 -15.984 -11.023 1 97.25 103 ASN A CA 1
ATOM 792 C C . ASN A 1 103 ? 22.094 -17.109 -10.07 1 97.25 103 ASN A C 1
ATOM 794 O O . ASN A 1 103 ? 22.938 -17.953 -10.406 1 97.25 103 ASN A O 1
ATOM 798 N N . PRO A 1 104 ? 21.625 -17.047 -8.883 1 98.19 104 PRO A N 1
ATOM 799 C CA . PRO A 1 104 ? 21.875 -18.172 -7.973 1 98.19 104 PRO A CA 1
ATOM 800 C C . PRO A 1 104 ? 21.484 -19.516 -8.57 1 98.19 104 PRO A C 1
ATOM 802 O O . PRO A 1 104 ? 20.375 -19.672 -9.078 1 98.19 104 PRO A O 1
ATOM 805 N N . ARG A 1 105 ? 22.375 -20.438 -8.531 1 98.12 105 ARG A N 1
ATOM 806 C CA . ARG A 1 105 ? 22.156 -21.75 -9.117 1 98.12 105 ARG A CA 1
ATOM 807 C C . ARG A 1 105 ? 20.906 -22.406 -8.547 1 98.12 105 ARG A C 1
ATOM 809 O O . ARG A 1 105 ? 20.141 -23.047 -9.281 1 98.12 105 ARG A O 1
ATOM 816 N N . ILE A 1 106 ? 20.641 -22.203 -7.309 1 97.56 106 ILE A N 1
ATOM 817 C CA . ILE A 1 106 ? 19.531 -22.844 -6.59 1 97.56 106 ILE A CA 1
ATOM 818 C C . ILE A 1 106 ? 18.203 -22.453 -7.23 1 97.56 106 ILE A C 1
ATOM 820 O O . ILE A 1 106 ? 17.234 -23.203 -7.18 1 97.56 106 ILE A O 1
ATOM 824 N N . MET A 1 107 ? 18.109 -21.297 -7.836 1 97.88 107 MET A N 1
ATOM 825 C CA . MET A 1 107 ? 16.859 -20.797 -8.422 1 97.88 107 MET A CA 1
ATOM 826 C C . MET A 1 107 ? 16.641 -21.359 -9.82 1 97.88 107 MET A C 1
ATOM 828 O O . MET A 1 107 ? 15.508 -21.594 -10.227 1 97.88 107 MET A O 1
ATOM 832 N N . VAL A 1 108 ? 17.75 -21.609 -10.562 1 98 108 VAL A N 1
ATOM 833 C CA . VAL A 1 108 ? 17.594 -21.812 -12 1 98 108 VAL A CA 1
ATOM 834 C C . VAL A 1 108 ? 17.859 -23.281 -12.344 1 98 108 VAL A C 1
ATOM 836 O O . VAL A 1 108 ? 17.406 -23.766 -13.391 1 98 108 VAL A O 1
ATOM 839 N N . GLU A 1 109 ? 18.5 -24 -11.508 1 97.31 109 GLU A N 1
ATOM 840 C CA . GLU A 1 109 ? 18.938 -25.359 -11.836 1 97.31 109 GLU A CA 1
ATOM 841 C C . GLU A 1 109 ? 17.75 -26.281 -12.078 1 97.31 109 GLU A C 1
ATOM 843 O O . GLU A 1 109 ? 17.719 -27.016 -13.062 1 97.31 109 GLU A O 1
ATOM 848 N N . PRO A 1 110 ? 16.734 -26.266 -11.25 1 94.81 110 PRO A N 1
ATOM 849 C CA . PRO A 1 110 ? 15.633 -27.203 -11.477 1 94.81 110 PRO A CA 1
ATOM 850 C C . PRO A 1 110 ? 14.977 -27.016 -12.844 1 94.81 110 PRO A C 1
ATOM 852 O O . PRO A 1 110 ? 14.727 -28 -13.547 1 94.81 110 PRO A O 1
ATOM 855 N N . VAL A 1 111 ? 14.742 -25.797 -13.266 1 95.06 111 VAL A N 1
ATOM 856 C CA . VAL A 1 111 ? 14.07 -25.562 -14.539 1 95.06 111 VAL A CA 1
ATOM 857 C C . VAL A 1 111 ? 15 -25.938 -15.688 1 95.06 111 VAL A C 1
ATOM 859 O O . VAL A 1 111 ? 14.562 -26.531 -16.688 1 95.06 111 VAL A O 1
ATOM 862 N N . LEU A 1 112 ? 16.281 -25.641 -15.578 1 97.06 112 LEU A N 1
ATOM 863 C CA . LEU A 1 112 ? 17.234 -25.891 -16.641 1 97.06 112 LEU A CA 1
ATOM 864 C C . LEU A 1 112 ? 17.469 -27.391 -16.828 1 97.06 112 LEU A C 1
ATOM 866 O O . LEU A 1 112 ? 17.5 -27.875 -17.969 1 97.06 112 LEU A O 1
ATOM 870 N N . LYS A 1 113 ? 17.516 -28.078 -15.758 1 95.31 113 LYS A N 1
ATOM 871 C CA . LYS A 1 113 ? 17.766 -29.516 -15.844 1 95.31 113 LYS A CA 1
ATOM 872 C C . LYS A 1 113 ? 16.484 -30.281 -16.188 1 95.31 113 LYS A C 1
ATOM 874 O O . LYS A 1 113 ? 16.484 -31.109 -17.109 1 95.31 113 LYS A O 1
ATOM 879 N N . GLU A 1 114 ? 15.445 -30 -15.516 1 91.31 114 GLU A N 1
ATOM 880 C CA . GLU A 1 114 ? 14.227 -30.812 -15.609 1 91.31 114 GLU A CA 1
ATOM 881 C C . GLU A 1 114 ? 13.422 -30.453 -16.859 1 91.31 114 GLU A C 1
ATOM 883 O O . GLU A 1 114 ? 12.789 -31.312 -17.469 1 91.31 114 GLU A O 1
ATOM 888 N N . TYR A 1 115 ? 13.438 -29.219 -17.281 1 91.75 115 TYR A N 1
ATOM 889 C CA . TYR A 1 115 ? 12.547 -28.797 -18.359 1 91.75 115 TYR A CA 1
ATOM 890 C C . TYR A 1 115 ? 13.328 -28.5 -19.641 1 91.75 115 TYR A C 1
ATOM 892 O O . TYR A 1 115 ? 12.789 -28.609 -20.734 1 91.75 115 TYR A O 1
ATOM 900 N N . LEU A 1 116 ? 14.625 -28.188 -19.516 1 93.56 116 LEU A N 1
ATOM 901 C CA . LEU A 1 116 ? 15.383 -27.797 -20.703 1 93.56 116 LEU A CA 1
ATOM 902 C C . LEU A 1 116 ? 16.5 -28.797 -20.984 1 93.56 116 LEU A C 1
ATOM 904 O O . LEU A 1 116 ? 17.281 -28.625 -21.922 1 93.56 116 LEU A O 1
ATOM 908 N N . SER A 1 117 ? 16.656 -29.828 -20.188 1 92.81 117 SER A N 1
ATOM 909 C CA . SER A 1 117 ? 17.594 -30.922 -20.375 1 92.81 117 SER A CA 1
ATOM 910 C C . SER A 1 117 ? 19.031 -30.391 -20.469 1 92.81 117 SER A C 1
ATOM 912 O O . SER A 1 117 ? 19.781 -30.797 -21.359 1 92.81 117 SER A O 1
ATOM 914 N N . VAL A 1 118 ? 19.359 -29.438 -19.688 1 96.19 118 VAL A N 1
ATOM 915 C CA . VAL A 1 118 ? 20.719 -28.922 -19.625 1 96.19 118 VAL A CA 1
ATOM 916 C C . VAL A 1 118 ? 21.609 -29.875 -18.828 1 96.19 118 VAL A C 1
ATOM 918 O O . VAL A 1 118 ? 21.188 -30.406 -17.797 1 96.19 118 VAL A O 1
ATOM 921 N N . ASP A 1 119 ? 22.75 -30.094 -19.266 1 95.88 119 ASP A N 1
ATOM 922 C CA . ASP A 1 119 ? 23.641 -31.078 -18.672 1 95.88 119 ASP A CA 1
ATOM 923 C C . ASP A 1 119 ? 24.375 -30.5 -17.469 1 95.88 119 ASP A C 1
ATOM 925 O O . ASP A 1 119 ? 24.5 -31.156 -16.422 1 95.88 119 ASP A O 1
ATOM 929 N N . ILE A 1 120 ? 24.891 -29.312 -17.625 1 96.12 120 ILE A N 1
ATOM 930 C CA . ILE A 1 120 ? 25.672 -28.688 -16.578 1 96.12 120 ILE A CA 1
ATOM 931 C C . ILE A 1 120 ? 25.172 -27.266 -16.328 1 96.12 120 ILE A C 1
ATOM 933 O O . ILE A 1 120 ? 25 -26.484 -17.266 1 96.12 120 ILE A O 1
ATOM 937 N N . VAL A 1 121 ? 24.875 -26.984 -15.094 1 97.62 121 VAL A N 1
ATOM 938 C CA . VAL A 1 121 ? 24.438 -25.656 -14.703 1 97.62 121 VAL A CA 1
ATOM 939 C C . VAL A 1 121 ? 25.438 -25.062 -13.711 1 97.62 121 VAL A C 1
ATOM 941 O O . VAL A 1 121 ? 25.672 -25.625 -12.641 1 97.62 121 VAL A O 1
ATOM 944 N N . ILE A 1 122 ? 26.047 -23.969 -14.086 1 97 122 ILE A N 1
ATOM 945 C CA . ILE A 1 122 ? 26.984 -23.25 -13.219 1 97 122 ILE A CA 1
ATOM 946 C C . ILE A 1 122 ? 26.422 -21.875 -12.898 1 97 122 ILE A C 1
ATOM 948 O O . ILE A 1 122 ? 26.312 -21.016 -13.781 1 97 122 ILE A O 1
ATOM 952 N N . GLY A 1 123 ? 26.031 -21.688 -11.742 1 97 123 GLY A N 1
ATOM 953 C CA . GLY A 1 123 ? 25.5 -20.406 -11.305 1 97 123 GLY A CA 1
ATOM 954 C C . GLY A 1 123 ? 26.141 -19.891 -10.031 1 97 123 GLY A C 1
ATOM 955 O O . GLY A 1 123 ? 27.047 -20.531 -9.492 1 97 123 GLY A O 1
ATOM 956 N N . THR A 1 124 ? 25.719 -18.734 -9.633 1 97.69 124 THR A N 1
ATOM 957 C CA . THR A 1 124 ? 26.203 -18.156 -8.383 1 97.69 124 THR A CA 1
ATOM 958 C C . THR A 1 124 ? 25.766 -19 -7.188 1 97.69 124 THR A C 1
ATOM 960 O O . THR A 1 124 ? 24.609 -19.422 -7.109 1 97.69 124 THR A O 1
ATOM 963 N N . GLU A 1 125 ? 26.703 -19.281 -6.297 1 97.75 125 GLU A N 1
ATOM 964 C CA . GLU A 1 125 ? 26.406 -20.078 -5.113 1 97.75 125 GLU A CA 1
ATOM 965 C C . GLU A 1 125 ? 26.172 -19.188 -3.895 1 97.75 125 GLU A C 1
ATOM 967 O O . GLU A 1 125 ? 26.984 -18.328 -3.576 1 97.75 125 GLU A O 1
ATOM 972 N N . ILE A 1 126 ? 25.062 -19.438 -3.213 1 97.69 126 ILE A N 1
ATOM 973 C CA . ILE A 1 126 ? 24.719 -18.625 -2.043 1 97.69 126 ILE A CA 1
ATOM 974 C C . ILE A 1 126 ? 25.312 -19.266 -0.79 1 97.69 126 ILE A C 1
ATOM 976 O O . ILE A 1 126 ? 25.469 -20.5 -0.725 1 97.69 126 ILE A O 1
ATOM 980 N N . CYS A 1 127 ? 25.609 -18.438 0.151 1 97.56 127 CYS A N 1
ATOM 981 C CA . CYS A 1 127 ? 26.141 -18.922 1.421 1 97.56 127 CYS A CA 1
ATOM 982 C C . CYS A 1 127 ? 25.016 -19.359 2.35 1 97.56 127 CYS A C 1
ATOM 984 O O . CYS A 1 127 ? 23.984 -18.719 2.428 1 97.56 127 CYS A O 1
ATOM 986 N N . THR A 1 128 ? 25.203 -20.531 2.994 1 97.38 128 THR A N 1
ATOM 987 C CA . THR A 1 128 ? 24.203 -21.062 3.912 1 97.38 128 THR A CA 1
ATOM 988 C C . THR A 1 128 ? 24.828 -21.375 5.273 1 97.38 128 THR A C 1
ATOM 990 O O . THR A 1 128 ? 26.031 -21.641 5.367 1 97.38 128 THR A O 1
ATOM 993 N N . TYR A 1 129 ? 24.125 -21.141 6.301 1 97.19 129 TYR A N 1
ATOM 994 C CA . TYR A 1 129 ? 24.516 -21.469 7.668 1 97.19 129 TYR A CA 1
ATOM 995 C C . TYR A 1 129 ? 23.375 -22.172 8.406 1 97.19 129 TYR A C 1
ATOM 997 O O . TYR A 1 129 ? 22.297 -21.625 8.562 1 97.19 129 TYR A O 1
ATOM 1005 N N . LYS A 1 130 ? 23.516 -23.422 8.875 1 97.19 130 LYS A N 1
ATOM 1006 C CA . LYS A 1 130 ? 22.547 -24.219 9.617 1 97.19 130 LYS A CA 1
ATOM 1007 C C . LYS A 1 130 ? 21.234 -24.344 8.844 1 97.19 130 LYS A C 1
ATOM 1009 O O . LYS A 1 130 ? 20.156 -24.141 9.406 1 97.19 130 LYS A O 1
ATOM 1014 N N . GLY A 1 131 ? 21.375 -24.469 7.492 1 96.94 131 GLY A N 1
ATOM 1015 C CA . GLY A 1 131 ? 20.203 -24.734 6.668 1 96.94 131 GLY A CA 1
ATOM 1016 C C . GLY A 1 131 ? 19.484 -23.484 6.227 1 96.94 131 GLY A C 1
ATOM 1017 O O . GLY A 1 131 ? 18.438 -23.547 5.578 1 96.94 131 GLY A O 1
ATOM 1018 N N . ARG A 1 132 ? 20.047 -22.359 6.602 1 98.38 132 ARG A N 1
ATOM 1019 C CA . ARG A 1 132 ? 19.438 -21.078 6.215 1 98.38 132 ARG A CA 1
ATOM 1020 C C . ARG A 1 132 ? 20.391 -20.25 5.359 1 98.38 132 ARG A C 1
ATOM 1022 O O . ARG A 1 132 ? 21.609 -20.328 5.539 1 98.38 132 ARG A O 1
ATOM 1029 N N . ALA A 1 133 ? 19.859 -19.516 4.488 1 98.38 133 ALA A N 1
ATOM 1030 C CA . ALA A 1 133 ? 20.656 -18.641 3.643 1 98.38 133 ALA A CA 1
ATOM 1031 C C . ALA A 1 133 ? 21.125 -17.406 4.418 1 98.38 133 ALA A C 1
ATOM 1033 O O . ALA A 1 133 ? 20.344 -16.812 5.16 1 98.38 133 ALA A O 1
ATOM 1034 N N . THR A 1 134 ? 22.281 -16.984 4.277 1 97.75 134 THR A N 1
ATOM 1035 C CA . THR A 1 134 ? 22.844 -15.844 5.008 1 97.75 134 THR A CA 1
ATOM 1036 C C . THR A 1 134 ? 22.578 -14.539 4.262 1 97.75 134 THR A C 1
ATOM 1038 O O . THR A 1 134 ? 22.672 -13.461 4.84 1 97.75 134 THR A O 1
ATOM 1041 N N . GLY A 1 135 ? 22.25 -14.695 3.02 1 96.94 135 GLY A N 1
ATOM 1042 C CA . GLY A 1 135 ? 22.094 -13.508 2.193 1 96.94 135 GLY A CA 1
ATOM 1043 C C . GLY A 1 135 ? 23.359 -13.133 1.439 1 96.94 135 GLY A C 1
ATOM 1044 O O . GLY A 1 135 ? 23.344 -12.234 0.595 1 96.94 135 GLY A O 1
ATOM 1045 N N . PHE A 1 136 ? 24.406 -13.805 1.64 1 97.25 136 PHE A N 1
ATOM 1046 C CA . PHE A 1 136 ? 25.672 -13.516 0.972 1 97.25 136 PHE A CA 1
ATOM 1047 C C . PHE A 1 136 ? 26.016 -14.609 -0.042 1 97.25 136 PHE A C 1
ATOM 1049 O O . PHE A 1 136 ? 25.359 -15.656 -0.075 1 97.25 136 PHE A O 1
ATOM 1056 N N . VAL A 1 137 ? 26.938 -14.336 -0.876 1 96.94 137 VAL A N 1
ATOM 1057 C CA . VAL A 1 137 ? 27.391 -15.281 -1.896 1 96.94 137 VAL A CA 1
ATOM 1058 C C . VAL A 1 137 ? 28.688 -15.938 -1.455 1 96.94 137 VAL A C 1
ATOM 1060 O O . VAL A 1 137 ? 29.438 -15.359 -0.662 1 96.94 137 VAL A O 1
ATOM 1063 N N . ASN A 1 138 ? 28.953 -17.031 -1.945 1 95 138 ASN A N 1
ATOM 1064 C CA . ASN A 1 138 ? 30.156 -17.781 -1.588 1 95 138 ASN A CA 1
ATOM 1065 C C . ASN A 1 138 ? 31.406 -17.062 -2.068 1 95 138 ASN A C 1
ATOM 1067 O O . ASN A 1 138 ? 31.328 -16.016 -2.701 1 95 138 ASN A O 1
ATOM 1071 N N . GLU A 1 139 ? 32.562 -17.609 -1.807 1 90.62 139 GLU A N 1
ATOM 1072 C CA . GLU A 1 139 ? 33.844 -16.984 -2.045 1 90.62 139 GLU A CA 1
ATOM 1073 C C . GLU A 1 139 ? 34.125 -16.828 -3.539 1 90.62 139 GLU A C 1
ATOM 1075 O O . GLU A 1 139 ? 34.875 -15.938 -3.951 1 90.62 139 GLU A O 1
ATOM 1080 N N . SER A 1 140 ? 33.5 -17.688 -4.367 1 90.75 140 SER A N 1
ATOM 1081 C CA . SER A 1 140 ? 33.688 -17.609 -5.812 1 90.75 140 SER A CA 1
ATOM 1082 C C . SER A 1 140 ? 33.062 -16.344 -6.375 1 90.75 140 SER A C 1
ATOM 1084 O O . SER A 1 140 ? 33.375 -15.93 -7.496 1 90.75 140 SER A O 1
ATOM 1086 N N . GLY A 1 141 ? 32.156 -15.75 -5.609 1 93.69 141 GLY A N 1
ATOM 1087 C CA . GLY A 1 141 ? 31.5 -14.516 -6.016 1 93.69 141 GLY A CA 1
ATOM 1088 C C . GLY A 1 141 ? 30.391 -14.727 -7.02 1 93.69 141 GLY A C 1
ATOM 1089 O O . GLY A 1 141 ? 30.031 -15.867 -7.336 1 93.69 141 GLY A O 1
ATOM 1090 N N . VAL A 1 142 ? 29.844 -13.633 -7.43 1 95.88 142 VAL A N 1
ATOM 1091 C CA . VAL A 1 142 ? 28.812 -13.664 -8.461 1 95.88 142 VAL A CA 1
ATOM 1092 C C . VAL A 1 142 ? 29.453 -13.969 -9.812 1 95.88 142 VAL A C 1
ATOM 1094 O O . VAL A 1 142 ? 30.5 -13.414 -10.156 1 95.88 142 VAL A O 1
ATOM 1097 N N . LEU A 1 143 ? 28.844 -14.805 -10.555 1 95.75 143 LEU A N 1
ATOM 1098 C CA . LEU A 1 143 ? 29.422 -15.242 -11.82 1 95.75 143 LEU A CA 1
ATOM 1099 C C . LEU A 1 143 ? 29.172 -14.219 -12.922 1 95.75 143 LEU A C 1
ATOM 1101 O O . LEU A 1 143 ? 28.25 -14.391 -13.734 1 95.75 143 LEU A O 1
ATOM 1105 N N . VAL A 1 144 ? 30.016 -13.258 -12.961 1 94.69 144 VAL A N 1
ATOM 1106 C CA . VAL A 1 144 ? 30 -12.227 -13.984 1 94.69 144 VAL A CA 1
ATOM 1107 C C . VAL A 1 144 ? 31.406 -11.984 -14.508 1 94.69 144 VAL A C 1
ATOM 1109 O O . VAL A 1 144 ? 32.375 -12.164 -13.773 1 94.69 144 VAL A O 1
ATOM 1112 N N . GLY A 1 145 ? 31.531 -11.711 -15.742 1 94.12 145 GLY A N 1
ATOM 1113 C CA . GLY A 1 145 ? 32.812 -11.359 -16.328 1 94.12 145 GLY A CA 1
ATOM 1114 C C . GLY A 1 145 ? 33.844 -12.461 -16.203 1 94.12 145 GLY A C 1
ATOM 1115 O O . GLY A 1 145 ? 33.594 -13.602 -16.594 1 94.12 145 GLY A O 1
ATOM 1116 N N . ASP A 1 146 ? 34.906 -12.148 -15.531 1 94.5 146 ASP A N 1
ATOM 1117 C CA . ASP A 1 146 ? 36.031 -13.07 -15.398 1 94.5 146 ASP A CA 1
ATOM 1118 C C . ASP A 1 146 ? 35.656 -14.273 -14.531 1 94.5 146 ASP A C 1
ATOM 1120 O O . ASP A 1 146 ? 36.156 -15.375 -14.734 1 94.5 146 ASP A O 1
ATOM 1124 N N . ASN A 1 147 ? 34.781 -14.016 -13.641 1 95.56 147 ASN A N 1
ATOM 1125 C CA . ASN A 1 147 ? 34.375 -15.109 -12.758 1 95.56 147 ASN A CA 1
ATOM 1126 C C . ASN A 1 147 ? 33.656 -16.203 -13.539 1 95.56 147 ASN A C 1
ATOM 1128 O O . ASN A 1 147 ? 33.75 -17.391 -13.188 1 95.56 147 ASN A O 1
ATOM 1132 N N . LYS A 1 148 ? 32.969 -15.859 -14.641 1 94.56 148 LYS A N 1
ATOM 1133 C CA . LYS A 1 148 ? 32.344 -16.844 -15.508 1 94.56 148 LYS A CA 1
ATOM 1134 C C . LYS A 1 148 ? 33.375 -17.688 -16.234 1 94.56 148 LYS A C 1
ATOM 1136 O O . LYS A 1 148 ? 33.25 -18.906 -16.328 1 94.56 148 LYS A O 1
ATOM 1141 N N . ALA A 1 149 ? 34.375 -17.016 -16.703 1 94.25 149 ALA A N 1
ATOM 1142 C CA . ALA A 1 149 ? 35.438 -17.719 -17.422 1 94.25 149 ALA A CA 1
ATOM 1143 C C . ALA A 1 149 ? 36.188 -18.688 -16.516 1 94.25 149 ALA A C 1
ATOM 1145 O O . ALA A 1 149 ? 36.438 -19.828 -16.891 1 94.25 149 ALA A O 1
ATOM 1146 N N . LYS A 1 150 ? 36.438 -18.188 -15.359 1 94.5 150 LYS A N 1
ATOM 1147 C CA . LYS A 1 150 ? 37.125 -19.031 -14.391 1 94.5 150 LYS A CA 1
ATOM 1148 C C . LYS A 1 150 ? 36.281 -20.266 -14.031 1 94.5 150 LYS A C 1
ATOM 1150 O O . LYS A 1 150 ? 36.812 -21.359 -13.891 1 94.5 150 LYS A O 1
ATOM 1155 N N . ALA A 1 151 ? 35.031 -20.047 -13.891 1 94.75 151 ALA A N 1
ATOM 1156 C CA . ALA A 1 151 ? 34.125 -21.141 -13.547 1 94.75 151 ALA A CA 1
ATOM 1157 C C . ALA A 1 151 ? 34.031 -22.156 -14.68 1 94.75 151 ALA A C 1
ATOM 1159 O O . ALA A 1 151 ? 34 -23.375 -14.43 1 94.75 151 ALA A O 1
ATOM 1160 N N . LEU A 1 152 ? 34 -21.688 -15.891 1 93.56 152 LEU A N 1
ATOM 1161 C CA . LEU A 1 152 ? 33.969 -22.547 -17.062 1 93.56 152 LEU A CA 1
ATOM 1162 C C . LEU A 1 152 ? 35.25 -23.391 -17.141 1 93.56 152 LEU A C 1
ATOM 1164 O O . LEU A 1 152 ? 35.188 -24.594 -17.406 1 93.56 152 LEU A O 1
ATOM 1168 N N . GLN A 1 153 ? 36.344 -22.75 -16.859 1 93.19 153 GLN A N 1
ATOM 1169 C CA . GLN A 1 153 ? 37.625 -23.453 -16.906 1 93.19 153 GLN A CA 1
ATOM 1170 C C . GLN A 1 153 ? 37.719 -24.516 -15.812 1 93.19 153 GLN A C 1
ATOM 1172 O O . GLN A 1 153 ? 38.281 -25.594 -16.031 1 93.19 153 GLN A O 1
ATOM 1177 N N . LYS A 1 154 ? 37.219 -24.156 -14.734 1 92.06 154 LYS A N 1
ATOM 1178 C CA . LYS A 1 154 ? 37.219 -25.109 -13.617 1 92.06 154 LYS A CA 1
ATOM 1179 C C . LYS A 1 154 ? 36.375 -26.328 -13.922 1 92.06 154 LYS A C 1
ATOM 1181 O O . LYS A 1 154 ? 36.719 -27.453 -13.547 1 92.06 154 LYS A O 1
ATOM 1186 N N . ALA A 1 155 ? 35.219 -26.156 -14.57 1 90.44 155 ALA A N 1
ATOM 1187 C CA . ALA A 1 155 ? 34.281 -27.234 -14.836 1 90.44 155 ALA A CA 1
ATOM 1188 C C . ALA A 1 155 ? 34.75 -28.141 -15.961 1 90.44 155 ALA A C 1
ATOM 1190 O O . ALA A 1 155 ? 34.562 -29.359 -15.906 1 90.44 155 ALA A O 1
ATOM 1191 N N . PHE A 1 156 ? 35.375 -27.609 -17 1 88.94 156 PHE A N 1
ATOM 1192 C CA . PHE A 1 156 ? 35.688 -28.391 -18.188 1 88.94 156 PHE A CA 1
ATOM 1193 C C . PHE A 1 156 ? 37.219 -28.609 -18.312 1 88.94 156 PHE A C 1
ATOM 1195 O O . PHE A 1 156 ? 37.656 -29.406 -19.109 1 88.94 156 PHE A O 1
ATOM 1202 N N . GLY A 1 157 ? 37.938 -28 -17.453 1 84.25 157 GLY A N 1
ATOM 1203 C CA . GLY A 1 157 ? 39.375 -28.109 -17.562 1 84.25 157 GLY A CA 1
ATOM 1204 C C . GLY A 1 157 ? 39.969 -27.156 -18.594 1 84.25 157 GLY A C 1
ATOM 1205 O O . GLY A 1 157 ? 39.25 -26.703 -19.5 1 84.25 157 GLY A O 1
ATOM 1206 N N . SER A 1 158 ? 41.219 -26.891 -18.5 1 78.38 158 SER A N 1
ATOM 1207 C CA . SER A 1 158 ? 41.906 -25.953 -19.375 1 78.38 158 SER A CA 1
ATOM 1208 C C . SER A 1 158 ? 42.094 -26.516 -20.781 1 78.38 158 SER A C 1
ATOM 1210 O O . SER A 1 158 ? 42.281 -25.781 -21.734 1 78.38 158 SER A O 1
ATOM 1212 N N . LYS A 1 159 ? 41.812 -27.734 -20.859 1 79.94 159 LYS A N 1
ATOM 1213 C CA . LYS A 1 159 ? 42.094 -28.344 -22.156 1 79.94 159 LYS A CA 1
ATOM 1214 C C . LYS A 1 159 ? 40.812 -28.438 -23.016 1 79.94 159 LYS A C 1
ATOM 1216 O O . LYS A 1 159 ? 40.906 -28.594 -24.234 1 79.94 159 LYS A O 1
ATOM 1221 N N . PHE A 1 160 ? 39.656 -28.328 -22.406 1 81.25 160 PHE A N 1
ATOM 1222 C CA . PHE A 1 160 ? 38.438 -28.469 -23.172 1 81.25 160 PHE A CA 1
ATOM 1223 C C . PHE A 1 160 ? 37.906 -27.125 -23.641 1 81.25 160 PHE A C 1
ATOM 1225 O O . PHE A 1 160 ? 37.781 -26.188 -22.828 1 81.25 160 PHE A O 1
ATOM 1232 N N . THR A 1 161 ? 37.719 -27.062 -24.969 1 86.06 161 THR A N 1
ATOM 1233 C CA . THR A 1 161 ? 37.188 -25.844 -25.562 1 86.06 161 THR A CA 1
ATOM 1234 C C . THR A 1 161 ? 35.75 -26.062 -26.062 1 86.06 161 THR A C 1
ATOM 1236 O O . THR A 1 161 ? 35.562 -26.812 -27.031 1 86.06 161 THR A O 1
ATOM 1239 N N . PRO A 1 162 ? 34.812 -25.438 -25.359 1 90.81 162 PRO A N 1
ATOM 1240 C CA . PRO A 1 162 ? 33.438 -25.562 -25.875 1 90.81 162 PRO A CA 1
ATOM 1241 C C . PRO A 1 162 ? 33.312 -25.078 -27.312 1 90.81 162 PRO A C 1
ATOM 1243 O O . PRO A 1 162 ? 34 -24.156 -27.734 1 90.81 162 PRO A O 1
ATOM 1246 N N . HIS A 1 163 ? 32.406 -25.625 -28.062 1 92.31 163 HIS A N 1
ATOM 1247 C CA . HIS A 1 163 ? 32.281 -25.328 -29.484 1 92.31 163 HIS A CA 1
ATOM 1248 C C . HIS A 1 163 ? 31.578 -24 -29.719 1 92.31 163 HIS A C 1
ATOM 1250 O O . HIS A 1 163 ? 32.031 -23.188 -30.531 1 92.31 163 HIS A O 1
ATOM 1256 N N . ILE A 1 164 ? 30.484 -23.766 -28.984 1 94.38 164 ILE A N 1
ATOM 1257 C CA . ILE A 1 164 ? 29.688 -22.578 -29.234 1 94.38 164 ILE A CA 1
ATOM 1258 C C . ILE A 1 164 ? 29.438 -21.844 -27.922 1 94.38 164 ILE A C 1
ATOM 1260 O O . ILE A 1 164 ? 29.078 -22.469 -26.906 1 94.38 164 ILE A O 1
ATOM 1264 N N . GLY A 1 165 ? 29.688 -20.594 -27.859 1 94.88 165 GLY A N 1
ATOM 1265 C CA . GLY A 1 165 ? 29.359 -19.719 -26.75 1 94.88 165 GLY A CA 1
ATOM 1266 C C . GLY A 1 165 ? 28.312 -18.672 -27.078 1 94.88 165 GLY A C 1
ATOM 1267 O O . GLY A 1 165 ? 28.422 -18 -28.109 1 94.88 165 GLY A O 1
ATOM 1268 N N . LEU A 1 166 ? 27.281 -18.609 -26.297 1 95.88 166 LEU A N 1
ATOM 1269 C CA . LEU A 1 166 ? 26.234 -17.625 -26.5 1 95.88 166 LEU A CA 1
ATOM 1270 C C . LEU A 1 166 ? 26.188 -16.641 -25.344 1 95.88 166 LEU A C 1
ATOM 1272 O O . LEU A 1 166 ? 26.203 -17.047 -24.172 1 95.88 166 LEU A O 1
ATOM 1276 N N . GLY A 1 167 ? 26.203 -15.336 -25.594 1 94.19 167 GLY A N 1
ATOM 1277 C CA . GLY A 1 167 ? 26.109 -14.273 -24.609 1 94.19 167 GLY A CA 1
ATOM 1278 C C . GLY A 1 167 ? 25.375 -13.047 -25.125 1 94.19 167 GLY A C 1
ATOM 1279 O O . GLY A 1 167 ? 25.047 -12.969 -26.312 1 94.19 167 GLY A O 1
ATOM 1280 N N . ASP A 1 168 ? 25.062 -12.133 -24.219 1 91.81 168 ASP A N 1
ATOM 1281 C CA . ASP A 1 168 ? 24.312 -10.969 -24.688 1 91.81 168 ASP A CA 1
ATOM 1282 C C . ASP A 1 168 ? 25.016 -9.672 -24.281 1 91.81 168 ASP A C 1
ATOM 1284 O O . ASP A 1 168 ? 24.656 -8.594 -24.781 1 91.81 168 ASP A O 1
ATOM 1288 N N . ARG A 1 169 ? 25.953 -9.711 -23.359 1 90.12 169 ARG A N 1
ATOM 1289 C CA . ARG A 1 169 ? 26.594 -8.5 -22.859 1 90.12 169 ARG A CA 1
ATOM 1290 C C . ARG A 1 169 ? 28.109 -8.578 -23 1 90.12 169 ARG A C 1
ATOM 1292 O O . ARG A 1 169 ? 28.656 -9.656 -23.219 1 90.12 169 ARG A O 1
ATOM 1299 N N . LYS A 1 170 ? 28.766 -7.434 -22.781 1 90.5 170 LYS A N 1
ATOM 1300 C CA . LYS A 1 170 ? 30.219 -7.352 -22.859 1 90.5 170 LYS A CA 1
ATOM 1301 C C . LYS A 1 170 ? 30.875 -8.141 -21.734 1 90.5 170 LYS A C 1
ATOM 1303 O O . LYS A 1 170 ? 31.969 -8.688 -21.891 1 90.5 170 LYS A O 1
ATOM 1308 N N . THR A 1 171 ? 30.125 -8.242 -20.672 1 91.5 171 THR A N 1
ATOM 1309 C CA . THR A 1 171 ? 30.672 -8.945 -19.516 1 91.5 171 THR A CA 1
ATOM 1310 C C . THR A 1 171 ? 30.766 -10.445 -19.797 1 91.5 171 THR A C 1
ATOM 1312 O O . THR A 1 171 ? 31.391 -11.188 -19.031 1 91.5 171 THR A O 1
ATOM 1315 N N . ASP A 1 172 ? 30.203 -10.914 -20.938 1 93.94 172 ASP A N 1
ATOM 1316 C CA . ASP A 1 172 ? 30.234 -12.336 -21.297 1 93.94 172 ASP A CA 1
ATOM 1317 C C . ASP A 1 172 ? 31.438 -12.648 -22.188 1 93.94 172 ASP A C 1
ATOM 1319 O O . ASP A 1 172 ? 31.719 -13.812 -22.453 1 93.94 172 ASP A O 1
ATOM 1323 N N . PHE A 1 173 ? 32.188 -11.703 -22.562 1 94.19 173 PHE A N 1
ATOM 1324 C CA . PHE A 1 173 ? 33.25 -11.883 -23.531 1 94.19 173 PHE A CA 1
ATOM 1325 C C . PHE A 1 173 ? 34.344 -12.797 -22.969 1 94.19 173 PHE A C 1
ATOM 1327 O O . PHE A 1 173 ? 34.875 -13.648 -23.688 1 94.19 173 PHE A O 1
ATOM 1334 N N . PRO A 1 174 ? 34.625 -12.664 -21.719 1 94.12 174 PRO A N 1
ATOM 1335 C CA . PRO A 1 174 ? 35.688 -13.5 -21.188 1 94.12 174 PRO A CA 1
ATOM 1336 C C . PRO A 1 174 ? 35.438 -14.992 -21.359 1 94.12 174 PRO A C 1
ATOM 1338 O O . PRO A 1 174 ? 36.344 -15.742 -21.734 1 94.12 174 PRO A O 1
ATOM 1341 N N . PHE A 1 175 ? 34.25 -15.461 -21.078 1 93.38 175 PHE A N 1
ATOM 1342 C CA . PHE A 1 175 ? 34 -16.891 -21.234 1 93.38 175 PHE A CA 1
ATOM 1343 C C . PHE A 1 175 ? 33.781 -17.234 -22.703 1 93.38 175 PHE A C 1
ATOM 1345 O O . PHE A 1 175 ? 34.125 -18.328 -23.156 1 93.38 175 PHE A O 1
ATOM 1352 N N . MET A 1 176 ? 33.188 -16.281 -23.484 1 93.5 176 MET A N 1
ATOM 1353 C CA . MET A 1 176 ? 32.938 -16.516 -24.906 1 93.5 176 MET A CA 1
ATOM 1354 C C . MET A 1 176 ? 34.25 -16.703 -25.672 1 93.5 176 MET A C 1
ATOM 1356 O O . MET A 1 176 ? 34.312 -17.453 -26.641 1 93.5 176 MET A O 1
ATOM 1360 N N . ASN A 1 177 ? 35.281 -16.016 -25.203 1 92.69 177 ASN A N 1
ATOM 1361 C CA . ASN A 1 177 ? 36.594 -16.094 -25.844 1 92.69 177 ASN A CA 1
ATOM 1362 C C . ASN A 1 177 ? 37.219 -17.469 -25.656 1 92.69 177 ASN A C 1
ATOM 1364 O O . ASN A 1 177 ? 38.156 -17.844 -26.359 1 92.69 177 ASN A O 1
ATOM 1368 N N . LEU A 1 178 ? 36.719 -18.219 -24.719 1 93.19 178 LEU A N 1
ATOM 1369 C CA . LEU A 1 178 ? 37.25 -19.562 -24.453 1 93.19 178 LEU A CA 1
ATOM 1370 C C . LEU A 1 178 ? 36.562 -20.594 -25.359 1 93.19 178 LEU A C 1
ATOM 1372 O O . LEU A 1 178 ? 36.969 -21.75 -25.375 1 93.19 178 LEU A O 1
ATOM 1376 N N . CYS A 1 179 ? 35.594 -20.141 -26.125 1 93.56 179 CYS A N 1
ATOM 1377 C CA . CYS A 1 179 ? 34.844 -21.031 -27.016 1 93.56 179 CYS A CA 1
ATOM 1378 C C . CYS A 1 179 ? 35.375 -20.938 -28.438 1 93.56 179 CYS A C 1
ATOM 1380 O O . CYS A 1 179 ? 36.031 -19.953 -28.797 1 93.56 179 CYS A O 1
ATOM 1382 N N . LYS A 1 180 ? 35.156 -21.891 -29.25 1 93.56 180 LYS A N 1
ATOM 1383 C CA . LYS A 1 180 ? 35.594 -21.906 -30.641 1 93.56 180 LYS A CA 1
ATOM 1384 C C . LYS A 1 180 ? 34.875 -20.859 -31.469 1 93.56 180 LYS A C 1
ATOM 1386 O O . LYS A 1 180 ? 35.469 -20.125 -32.25 1 93.56 180 LYS A O 1
ATOM 1391 N N . GLU A 1 181 ? 33.531 -20.938 -31.312 1 94.44 181 GLU A N 1
ATOM 1392 C CA . GLU A 1 181 ? 32.656 -19.953 -31.938 1 94.44 181 GLU A CA 1
ATOM 1393 C C . GLU A 1 181 ? 31.781 -19.25 -30.891 1 94.44 181 GLU A C 1
ATOM 1395 O O . GLU A 1 181 ? 31.328 -19.891 -29.938 1 94.44 181 GLU A O 1
ATOM 1400 N N . SER A 1 182 ? 31.672 -17.938 -31.078 1 93.94 182 SER A N 1
ATOM 1401 C CA . SER A 1 182 ? 30.844 -17.188 -30.141 1 93.94 182 SER A CA 1
ATOM 1402 C C . SER A 1 182 ? 29.859 -16.281 -30.859 1 93.94 182 SER A C 1
ATOM 1404 O O . SER A 1 182 ? 30.172 -15.719 -31.906 1 93.94 182 SER A O 1
ATOM 1406 N N . TYR A 1 183 ? 28.703 -16.219 -30.312 1 93.31 183 TYR A N 1
ATOM 1407 C CA . TYR A 1 183 ? 27.656 -15.391 -30.891 1 93.31 183 TYR A CA 1
ATOM 1408 C C . TYR A 1 183 ? 27.016 -14.5 -29.828 1 93.31 183 TYR A C 1
ATOM 1410 O O . TYR A 1 183 ? 26.75 -14.953 -28.719 1 93.31 183 TYR A O 1
ATOM 1418 N N . ILE A 1 184 ? 26.766 -13.234 -30.156 1 93.44 184 ILE A N 1
ATOM 1419 C CA . ILE A 1 184 ? 26.109 -12.281 -29.266 1 93.44 184 ILE A CA 1
ATOM 1420 C C . ILE A 1 184 ? 24.625 -12.18 -29.625 1 93.44 184 ILE A C 1
ATOM 1422 O O . ILE A 1 184 ? 24.281 -11.992 -30.797 1 93.44 184 ILE A O 1
ATOM 1426 N N . VAL A 1 185 ? 23.812 -12.367 -28.625 1 93.44 185 VAL A N 1
ATOM 1427 C CA . VAL A 1 185 ? 22.375 -12.211 -28.812 1 93.44 185 VAL A CA 1
ATOM 1428 C C . VAL A 1 185 ? 21.984 -10.742 -28.641 1 93.44 185 VAL A C 1
ATOM 1430 O O . VAL A 1 185 ? 22.047 -10.203 -27.531 1 93.44 185 VAL A O 1
ATOM 1433 N N . PRO A 1 186 ? 21.609 -10.07 -29.672 1 88.62 186 PRO A N 1
ATOM 1434 C CA . PRO A 1 186 ? 21.281 -8.648 -29.578 1 88.62 186 PRO A CA 1
ATOM 1435 C C . PRO A 1 186 ? 19.984 -8.398 -28.812 1 88.62 186 PRO A C 1
ATOM 1437 O O . PRO A 1 186 ? 19.094 -9.25 -28.797 1 88.62 186 PRO A O 1
ATOM 1440 N N . PRO A 1 187 ? 20.047 -7.195 -28.172 1 86.31 187 PRO A N 1
ATOM 1441 C CA . PRO A 1 187 ? 18.797 -6.832 -27.5 1 86.31 187 PRO A CA 1
ATOM 1442 C C . PRO A 1 187 ? 17.688 -6.441 -28.484 1 86.31 187 PRO A C 1
ATOM 1444 O O . PRO A 1 187 ? 17.875 -5.539 -29.297 1 86.31 187 PRO A O 1
ATOM 1447 N N . GLU A 1 188 ? 16.812 -7.262 -28.891 1 79.06 188 GLU A N 1
ATOM 1448 C CA . GLU A 1 188 ? 15.703 -6.957 -29.781 1 79.06 188 GLU A CA 1
ATOM 1449 C C . GLU A 1 188 ? 14.414 -6.715 -28.984 1 79.06 188 GLU A C 1
ATOM 1451 O O . GLU A 1 188 ? 13.867 -7.637 -28.375 1 79.06 188 GLU A O 1
ATOM 1456 N N . PRO A 1 189 ? 14.078 -5.352 -29.25 1 77.25 189 PRO A N 1
ATOM 1457 C CA . PRO A 1 189 ? 12.82 -5.059 -28.562 1 77.25 189 PRO A CA 1
ATOM 1458 C C . PRO A 1 189 ? 11.617 -5.719 -29.234 1 77.25 189 PRO A C 1
ATOM 1460 O O . PRO A 1 189 ? 11.57 -5.828 -30.453 1 77.25 189 PRO A O 1
ATOM 1463 N N . GLY A 1 190 ? 10.836 -6.496 -28.641 1 81.75 190 GLY A N 1
ATOM 1464 C CA . GLY A 1 190 ? 9.586 -7.004 -29.172 1 81.75 190 GLY A CA 1
ATOM 1465 C C . GLY A 1 190 ? 9.602 -8.5 -29.422 1 81.75 190 GLY A C 1
ATOM 1466 O O . GLY A 1 190 ? 8.648 -9.055 -29.953 1 81.75 190 GLY A O 1
ATOM 1467 N N . VAL A 1 191 ? 10.852 -9.086 -29.297 1 88.5 191 VAL A N 1
ATOM 1468 C CA . VAL A 1 191 ? 10.891 -10.531 -29.484 1 88.5 191 VAL A CA 1
ATOM 1469 C C . VAL A 1 191 ? 9.898 -11.203 -28.547 1 88.5 191 VAL A C 1
ATOM 1471 O O . VAL A 1 191 ? 9.883 -10.914 -27.344 1 88.5 191 VAL A O 1
ATOM 1474 N N . LYS A 1 192 ? 9.055 -12.031 -29.172 1 91.25 192 LYS A N 1
ATOM 1475 C CA . LYS A 1 192 ? 8.102 -12.789 -28.375 1 91.25 192 LYS A CA 1
ATOM 1476 C C . LYS A 1 192 ? 8.688 -14.125 -27.922 1 91.25 192 LYS A C 1
ATOM 1478 O O . LYS A 1 192 ? 9.312 -14.828 -28.719 1 91.25 192 LYS A O 1
ATOM 1483 N N . PRO A 1 193 ? 8.523 -14.422 -26.672 1 93.5 193 PRO A N 1
ATOM 1484 C CA . PRO A 1 193 ? 9.016 -15.711 -26.188 1 93.5 193 PRO A CA 1
ATOM 1485 C C . PRO A 1 193 ? 8.352 -16.891 -26.875 1 93.5 193 PRO A C 1
ATOM 1487 O O . PRO A 1 193 ? 7.336 -16.734 -27.547 1 93.5 193 PRO A O 1
ATOM 1490 N N . MET A 1 194 ? 8.984 -18 -26.688 1 91.44 194 MET A N 1
ATOM 1491 C CA . MET A 1 194 ? 8.484 -19.234 -27.266 1 91.44 194 MET A CA 1
ATOM 1492 C C . MET A 1 194 ? 7.105 -19.578 -26.703 1 91.44 194 MET A C 1
ATOM 1494 O O . MET A 1 194 ? 6.848 -19.422 -25.516 1 91.44 194 MET A O 1
ATOM 1498 N N . SER A 1 195 ? 6.258 -20.078 -27.625 1 88.75 195 SER A N 1
ATOM 1499 C CA . SER A 1 195 ? 4.914 -20.469 -27.219 1 88.75 195 SER A CA 1
ATOM 1500 C C . SER A 1 195 ? 4.949 -21.75 -26.391 1 88.75 195 SER A C 1
ATOM 1502 O O . SER A 1 195 ? 5.879 -22.547 -26.5 1 88.75 195 SER A O 1
ATOM 1504 N N . GLN A 1 196 ? 3.996 -21.922 -25.641 1 84 196 GLN A N 1
ATOM 1505 C CA . GLN A 1 196 ? 3.924 -23.047 -24.703 1 84 196 GLN A CA 1
ATOM 1506 C C . GLN A 1 196 ? 3.904 -24.375 -25.438 1 84 196 GLN A C 1
ATOM 1508 O O . GLN A 1 196 ? 4.461 -25.359 -24.953 1 84 196 GLN A O 1
ATOM 1513 N N . ASP A 1 197 ? 3.314 -24.375 -26.562 1 83.12 197 ASP A N 1
ATOM 1514 C CA . ASP A 1 197 ? 3.164 -25.609 -27.328 1 83.12 197 ASP A CA 1
ATOM 1515 C C . ASP A 1 197 ? 4.508 -26.078 -27.891 1 83.12 197 ASP A C 1
ATOM 1517 O O . ASP A 1 197 ? 4.672 -27.25 -28.219 1 83.12 197 ASP A O 1
ATOM 1521 N N . LYS A 1 198 ? 5.465 -25.188 -27.922 1 86.62 198 LYS A N 1
ATOM 1522 C CA . LYS A 1 198 ? 6.758 -25.516 -28.516 1 86.62 198 LYS A CA 1
ATOM 1523 C C . LYS A 1 198 ? 7.797 -25.828 -27.438 1 86.62 198 LYS A C 1
ATOM 1525 O O . LYS A 1 198 ? 8.953 -26.109 -27.75 1 86.62 198 LYS A O 1
ATOM 1530 N N . LEU A 1 199 ? 7.301 -25.828 -26.25 1 88.44 199 LEU A N 1
ATOM 1531 C CA . LEU A 1 199 ? 8.219 -26.125 -25.156 1 88.44 199 LEU A CA 1
ATOM 1532 C C . LEU A 1 199 ? 8.57 -27.609 -25.141 1 88.44 199 LEU A C 1
ATOM 1534 O O . LEU A 1 199 ? 7.766 -28.453 -25.562 1 88.44 199 LEU A O 1
ATOM 1538 N N . PRO A 1 200 ? 9.758 -27.953 -24.719 1 85.56 200 PRO A N 1
ATOM 1539 C CA . PRO A 1 200 ? 10.133 -29.359 -24.641 1 85.56 200 PRO A CA 1
ATOM 1540 C C . PRO A 1 200 ? 9.188 -30.172 -23.766 1 85.56 200 PRO A C 1
ATOM 1542 O O . PRO A 1 200 ? 8.852 -31.312 -24.094 1 85.56 200 PRO A O 1
ATOM 1545 N N . LYS A 1 201 ? 8.82 -29.688 -22.656 1 85.44 201 LYS A N 1
ATOM 1546 C CA . LYS A 1 201 ? 7.785 -30.234 -21.781 1 85.44 201 LYS A CA 1
ATOM 1547 C C . LYS A 1 201 ? 6.578 -29.297 -21.703 1 85.44 201 LYS A C 1
ATOM 1549 O O . LYS A 1 201 ? 6.621 -28.281 -21.016 1 85.44 201 LYS A O 1
ATOM 1554 N N . PRO A 1 202 ? 5.613 -29.719 -22.297 1 78.94 202 PRO A N 1
ATOM 1555 C CA . PRO A 1 202 ? 4.484 -28.797 -22.438 1 78.94 202 PRO A CA 1
ATOM 1556 C C . PRO A 1 202 ? 3.707 -28.625 -21.141 1 78.94 202 PRO A C 1
ATOM 1558 O O . PRO A 1 202 ? 3.021 -27.609 -20.953 1 78.94 202 PRO A O 1
ATOM 1561 N N . ILE A 1 203 ? 3.779 -29.641 -20.266 1 83.31 203 ILE A N 1
ATOM 1562 C CA . ILE A 1 203 ? 3.023 -29.531 -19.016 1 83.31 203 ILE A CA 1
ATOM 1563 C C . ILE A 1 203 ? 3.939 -29.031 -17.906 1 83.31 203 ILE A C 1
ATOM 1565 O O . ILE A 1 203 ? 4.852 -29.75 -17.484 1 83.31 203 ILE A O 1
ATOM 1569 N N . VAL A 1 204 ? 3.764 -27.797 -17.531 1 88.06 204 VAL A N 1
ATOM 1570 C CA . VAL A 1 204 ? 4.496 -27.188 -16.422 1 88.06 204 VAL A CA 1
ATOM 1571 C C . VAL A 1 204 ? 3.529 -26.844 -15.289 1 88.06 204 VAL A C 1
ATOM 1573 O O . VAL A 1 204 ? 2.727 -25.922 -15.414 1 88.06 204 VAL A O 1
ATOM 1576 N N . PHE A 1 205 ? 3.598 -27.625 -14.203 1 90.12 205 PHE A N 1
ATOM 1577 C CA . PHE A 1 205 ? 2.762 -27.328 -13.047 1 90.12 205 PHE A CA 1
ATOM 1578 C C . PHE A 1 205 ? 3.279 -26.094 -12.312 1 90.12 205 PHE A C 1
ATOM 1580 O O . PHE A 1 205 ? 4.488 -25.875 -12.227 1 90.12 205 PHE A O 1
ATOM 1587 N N . HIS A 1 206 ? 2.393 -25.359 -11.859 1 93.12 206 HIS A N 1
ATOM 1588 C CA . HIS A 1 206 ? 2.746 -24.125 -11.164 1 93.12 206 HIS A CA 1
ATOM 1589 C C . HIS A 1 206 ? 2.068 -24.047 -9.797 1 93.12 206 HIS A C 1
ATOM 1591 O O . HIS A 1 206 ? 0.862 -24.281 -9.688 1 93.12 206 HIS A O 1
ATOM 1597 N N . ASP A 1 207 ? 2.838 -23.766 -8.758 1 93.5 207 ASP A N 1
ATOM 1598 C CA . ASP A 1 207 ? 2.285 -23.719 -7.406 1 93.5 207 ASP A CA 1
ATOM 1599 C C . ASP A 1 207 ? 2.588 -22.375 -6.738 1 93.5 207 ASP A C 1
ATOM 1601 O O . ASP A 1 207 ? 2.861 -22.328 -5.539 1 93.5 207 ASP A O 1
ATOM 1605 N N . GLY A 1 208 ? 2.484 -21.312 -7.387 1 94.5 208 GLY A N 1
ATOM 1606 C CA . GLY A 1 208 ? 2.701 -20 -6.812 1 94.5 208 GLY A CA 1
ATOM 1607 C C . GLY A 1 208 ? 1.418 -19.203 -6.641 1 94.5 208 GLY A C 1
ATOM 1608 O O . GLY A 1 208 ? 0.374 -19.578 -7.176 1 94.5 208 GLY A O 1
ATOM 1609 N N . ARG A 1 209 ? 1.463 -18.141 -5.895 1 96.69 209 ARG A N 1
ATOM 1610 C CA . ARG A 1 209 ? 0.305 -17.297 -5.633 1 96.69 209 ARG A CA 1
ATOM 1611 C C . ARG A 1 209 ? 0.165 -16.219 -6.703 1 96.69 209 ARG A C 1
ATOM 1613 O O . ARG A 1 209 ? -0.942 -15.75 -6.98 1 96.69 209 ARG A O 1
ATOM 1620 N N . LEU A 1 210 ? 1.261 -15.82 -7.258 1 96.81 210 LEU A N 1
ATOM 1621 C CA . LEU A 1 210 ? 1.218 -14.711 -8.203 1 96.81 210 LEU A CA 1
ATOM 1622 C C . LEU A 1 210 ? 0.94 -15.211 -9.617 1 96.81 210 LEU A C 1
ATOM 1624 O O . LEU A 1 210 ? 1.543 -16.188 -10.062 1 96.81 210 LEU A O 1
ATOM 1628 N N . VAL A 1 211 ? 0.049 -14.469 -10.281 1 96.31 211 VAL A N 1
ATOM 1629 C CA . VAL A 1 211 ? -0.359 -14.867 -11.625 1 96.31 211 VAL A CA 1
ATOM 1630 C C . VAL A 1 211 ? 0.628 -14.312 -12.648 1 96.31 211 VAL A C 1
ATOM 1632 O O . VAL A 1 211 ? 1.022 -15.016 -13.578 1 96.31 211 VAL A O 1
ATOM 1635 N N . GLN A 1 212 ? 1.091 -13.125 -12.422 1 94.81 212 GLN A N 1
ATOM 1636 C CA . GLN A 1 212 ? 1.975 -12.453 -13.367 1 94.81 212 GLN A CA 1
ATOM 1637 C C . GLN A 1 212 ? 3.379 -12.297 -12.797 1 94.81 212 GLN A C 1
ATOM 1639 O O . GLN A 1 212 ? 3.562 -12.305 -11.578 1 94.81 212 GLN A O 1
ATOM 1644 N N . LYS A 1 213 ? 4.277 -12.211 -13.727 1 94.5 213 LYS A N 1
ATOM 1645 C CA . LYS A 1 213 ? 5.66 -11.922 -13.352 1 94.5 213 LYS A CA 1
ATOM 1646 C C . LYS A 1 213 ? 5.777 -10.555 -12.68 1 94.5 213 LYS A C 1
ATOM 1648 O O . LYS A 1 213 ? 5.414 -9.539 -13.273 1 94.5 213 LYS A O 1
ATOM 1653 N N . PRO A 1 214 ? 6.297 -10.5 -11.469 1 96.31 214 PRO A N 1
ATOM 1654 C CA . PRO A 1 214 ? 6.297 -9.242 -10.719 1 96.31 214 PRO A CA 1
ATOM 1655 C C . PRO A 1 214 ? 7.484 -8.352 -11.07 1 96.31 214 PRO A C 1
ATOM 1657 O O . PRO A 1 214 ? 8.461 -8.289 -10.312 1 96.31 214 PRO A O 1
ATOM 1660 N N . SER A 1 215 ? 7.383 -7.586 -12.156 1 95.88 215 SER A N 1
ATOM 1661 C CA . SER A 1 215 ? 8.32 -6.492 -12.398 1 95.88 215 SER A CA 1
ATOM 1662 C C . SER A 1 215 ? 8.305 -5.492 -11.25 1 95.88 215 SER A C 1
ATOM 1664 O O . SER A 1 215 ? 7.465 -5.578 -10.352 1 95.88 215 SER A O 1
ATOM 1666 N N . PRO A 1 216 ? 9.258 -4.605 -11.172 1 95 216 PRO A N 1
ATOM 1667 C CA . PRO A 1 216 ? 9.25 -3.637 -10.078 1 95 216 PRO A CA 1
ATOM 1668 C C . PRO A 1 216 ? 7.93 -2.877 -9.961 1 95 216 PRO A C 1
ATOM 1670 O O . PRO A 1 216 ? 7.395 -2.725 -8.867 1 95 216 PRO A O 1
ATOM 1673 N N . LEU A 1 217 ? 7.398 -2.457 -11.031 1 95.25 217 LEU A N 1
ATOM 1674 C CA . LEU A 1 217 ? 6.125 -1.74 -11.023 1 95.25 217 LEU A CA 1
ATOM 1675 C C . LEU A 1 217 ? 4.996 -2.646 -10.555 1 95.25 217 LEU A C 1
ATOM 1677 O O . LEU A 1 217 ? 4.18 -2.242 -9.719 1 95.25 217 LEU A O 1
ATOM 1681 N N . MET A 1 218 ? 4.941 -3.863 -11.094 1 96.75 218 MET A N 1
ATOM 1682 C CA . MET A 1 218 ? 3.893 -4.797 -10.688 1 96.75 218 MET A CA 1
ATOM 1683 C C . MET A 1 218 ? 4.031 -5.168 -9.219 1 96.75 218 MET A C 1
ATOM 1685 O O . MET A 1 218 ? 3.029 -5.352 -8.523 1 96.75 218 MET A O 1
ATOM 1689 N N . ALA A 1 219 ? 5.27 -5.348 -8.812 1 97.5 219 ALA A N 1
ATOM 1690 C CA . ALA A 1 219 ? 5.5 -5.625 -7.395 1 97.5 219 ALA A CA 1
ATOM 1691 C C . ALA A 1 219 ? 4.938 -4.508 -6.52 1 97.5 219 ALA A C 1
ATOM 1693 O O . ALA A 1 219 ? 4.309 -4.77 -5.492 1 97.5 219 ALA A O 1
ATOM 1694 N N . LEU A 1 220 ? 5.172 -3.275 -6.934 1 96.44 220 LEU A N 1
ATOM 1695 C CA . LEU A 1 220 ? 4.648 -2.127 -6.203 1 96.44 220 LEU A CA 1
ATOM 1696 C C . LEU A 1 220 ? 3.123 -2.148 -6.18 1 96.44 220 LEU A C 1
ATOM 1698 O O . LEU A 1 220 ? 2.51 -1.907 -5.137 1 96.44 220 LEU A O 1
ATOM 1702 N N . ILE A 1 221 ? 2.498 -2.439 -7.262 1 96.81 221 ILE A N 1
ATOM 1703 C CA . ILE A 1 221 ? 1.044 -2.506 -7.367 1 96.81 221 ILE A CA 1
ATOM 1704 C C . ILE A 1 221 ? 0.509 -3.598 -6.441 1 96.81 221 ILE A C 1
ATOM 1706 O O . ILE A 1 221 ? -0.501 -3.402 -5.762 1 96.81 221 ILE A O 1
ATOM 1710 N N . ILE A 1 222 ? 1.221 -4.711 -6.465 1 97.5 222 ILE A N 1
ATOM 1711 C CA . ILE A 1 222 ? 0.821 -5.824 -5.609 1 97.5 222 ILE A CA 1
ATOM 1712 C C . ILE A 1 222 ? 0.876 -5.398 -4.145 1 97.5 222 ILE A C 1
ATOM 1714 O O . ILE A 1 222 ? -0.06 -5.652 -3.383 1 97.5 222 ILE A O 1
ATOM 1718 N N . ILE A 1 223 ? 1.926 -4.738 -3.748 1 97 223 ILE A N 1
ATOM 1719 C CA . ILE A 1 223 ? 2.121 -4.301 -2.369 1 97 223 ILE A CA 1
ATOM 1720 C C . ILE A 1 223 ? 1.012 -3.33 -1.973 1 97 223 ILE A C 1
ATOM 1722 O O . ILE A 1 223 ? 0.448 -3.434 -0.88 1 97 223 ILE A O 1
ATOM 1726 N N . LEU A 1 224 ? 0.663 -2.432 -2.826 1 95.75 224 LEU A N 1
ATOM 1727 C CA . LEU A 1 224 ? -0.347 -1.42 -2.537 1 95.75 224 LEU A CA 1
ATOM 1728 C C . LEU A 1 224 ? -1.746 -2.029 -2.553 1 95.75 224 LEU A C 1
ATOM 1730 O O . LEU A 1 224 ? -2.645 -1.546 -1.859 1 95.75 224 LEU A O 1
ATOM 1734 N N . TRP A 1 225 ? -1.927 -3.123 -3.266 1 97.06 225 TRP A N 1
ATOM 1735 C CA . TRP A 1 225 ? -3.24 -3.736 -3.436 1 97.06 225 TRP A CA 1
ATOM 1736 C C . TRP A 1 225 ? -3.561 -4.668 -2.271 1 97.06 225 TRP A C 1
ATOM 1738 O O . TRP A 1 225 ? -4.715 -4.777 -1.854 1 97.06 225 TRP A O 1
ATOM 1748 N N . ILE A 1 226 ? -2.604 -5.258 -1.732 1 96.81 226 ILE A N 1
ATOM 1749 C CA . ILE A 1 226 ? -2.803 -6.363 -0.801 1 96.81 226 ILE A CA 1
ATOM 1750 C C . ILE A 1 226 ? -3.617 -5.887 0.399 1 96.81 226 ILE A C 1
ATOM 1752 O O . ILE A 1 226 ? -4.574 -6.551 0.81 1 96.81 226 ILE A O 1
ATOM 1756 N N . PRO A 1 227 ? -3.314 -4.68 0.975 1 94.38 227 PRO A N 1
ATOM 1757 C CA . PRO A 1 227 ? -4.156 -4.266 2.1 1 94.38 227 PRO A CA 1
ATOM 1758 C C . PRO A 1 227 ? -5.613 -4.043 1.695 1 94.38 227 PRO A C 1
ATOM 1760 O O . PRO A 1 227 ? -6.527 -4.434 2.426 1 94.38 227 PRO A O 1
ATOM 1763 N N . VAL A 1 228 ? -5.871 -3.514 0.575 1 95.19 228 VAL A N 1
ATOM 1764 C CA . VAL A 1 228 ? -7.219 -3.283 0.061 1 95.19 228 VAL A CA 1
ATOM 1765 C C . VAL A 1 228 ? -7.867 -4.617 -0.3 1 95.19 228 VAL A C 1
ATOM 1767 O O . VAL A 1 228 ? -9.023 -4.871 0.057 1 95.19 228 VAL A O 1
ATOM 1770 N N . GLY A 1 229 ? -7.055 -5.395 -0.998 1 96.62 229 GLY A N 1
ATOM 1771 C CA . GLY A 1 229 ? -7.555 -6.691 -1.427 1 96.62 229 GLY A CA 1
ATOM 1772 C C . GLY A 1 229 ? -7.934 -7.594 -0.27 1 96.62 229 GLY A C 1
ATOM 1773 O O . GLY A 1 229 ? -8.914 -8.336 -0.353 1 96.62 229 GLY A O 1
ATOM 1774 N N . PHE A 1 230 ? -7.176 -7.539 0.784 1 96.56 230 PHE A N 1
ATOM 1775 C CA . PHE A 1 230 ? -7.457 -8.391 1.933 1 96.56 230 PHE A CA 1
ATOM 1776 C C . PHE A 1 230 ? -8.773 -8 2.592 1 96.56 230 PHE A C 1
ATOM 1778 O O . PHE A 1 230 ? -9.562 -8.867 2.973 1 96.56 230 PHE A O 1
ATOM 1785 N N . LEU A 1 231 ? -8.977 -6.77 2.732 1 93.5 231 LEU A N 1
ATOM 1786 C CA . LEU A 1 231 ? -10.242 -6.305 3.293 1 93.5 231 LEU A CA 1
ATOM 1787 C C . LEU A 1 231 ? -11.414 -6.707 2.402 1 93.5 231 LEU A C 1
ATOM 1789 O O . LEU A 1 231 ? -12.453 -7.148 2.898 1 93.5 231 LEU A O 1
ATOM 1793 N N . LEU A 1 232 ? -11.234 -6.512 1.117 1 95.5 232 LEU A N 1
ATOM 1794 C CA . LEU A 1 232 ? -12.25 -6.926 0.155 1 95.5 232 LEU A CA 1
ATOM 1795 C C . LEU A 1 232 ? -12.523 -8.422 0.262 1 95.5 232 LEU A C 1
ATOM 1797 O O . LEU A 1 232 ? -13.68 -8.852 0.21 1 95.5 232 LEU A O 1
ATOM 1801 N N . ALA A 1 233 ? -11.453 -9.211 0.433 1 97.56 233 ALA A N 1
ATOM 1802 C CA . ALA A 1 233 ? -11.586 -10.656 0.589 1 97.56 233 ALA A CA 1
ATOM 1803 C C . ALA A 1 233 ? -12.398 -11 1.834 1 97.56 233 ALA A C 1
ATOM 1805 O O . ALA A 1 233 ? -13.258 -11.883 1.797 1 97.56 233 ALA A O 1
ATOM 1806 N N . CYS A 1 234 ? -12.133 -10.305 2.914 1 95.19 234 CYS A N 1
ATOM 1807 C CA . CYS A 1 234 ? -12.891 -10.539 4.141 1 95.19 234 CYS A CA 1
ATOM 1808 C C . CYS A 1 234 ? -14.375 -10.273 3.93 1 95.19 234 CYS A C 1
ATOM 1810 O O . CYS A 1 234 ? -15.219 -11.047 4.371 1 95.19 234 CYS A O 1
ATOM 1812 N N . LEU A 1 235 ? -14.68 -9.219 3.232 1 94.25 235 LEU A N 1
ATOM 1813 C CA . LEU A 1 235 ? -16.078 -8.867 2.963 1 94.25 235 LEU A CA 1
ATOM 1814 C C . LEU A 1 235 ? -16.734 -9.914 2.074 1 94.25 235 LEU A C 1
ATOM 1816 O O . LEU A 1 235 ? -17.875 -10.328 2.334 1 94.25 235 LEU A O 1
ATOM 1820 N N . ARG A 1 236 ? -16.047 -10.352 1.074 1 97.31 236 ARG A N 1
ATOM 1821 C CA . ARG A 1 236 ? -16.578 -11.352 0.148 1 97.31 236 ARG A CA 1
ATOM 1822 C C . ARG A 1 236 ? -16.797 -12.688 0.85 1 97.31 236 ARG A C 1
ATOM 1824 O O . ARG A 1 236 ? -17.812 -13.352 0.634 1 97.31 236 ARG A O 1
ATOM 1831 N N . ILE A 1 237 ? -15.836 -13.047 1.69 1 96.38 237 ILE A N 1
ATOM 1832 C CA . ILE A 1 237 ? -15.953 -14.289 2.443 1 96.38 237 ILE A CA 1
ATOM 1833 C C . ILE A 1 237 ? -17.109 -14.188 3.439 1 96.38 237 ILE A C 1
ATOM 1835 O O . ILE A 1 237 ? -17.906 -15.125 3.582 1 96.38 237 ILE A O 1
ATOM 1839 N N . ALA A 1 238 ? -17.234 -13.023 4.082 1 94.62 238 ALA A N 1
ATOM 1840 C CA . ALA A 1 238 ? -18.344 -12.805 5.012 1 94.62 238 ALA A CA 1
ATOM 1841 C C . ALA A 1 238 ? -19.688 -12.906 4.293 1 94.62 238 ALA A C 1
ATOM 1843 O O . ALA A 1 238 ? -20.609 -13.547 4.793 1 94.62 238 ALA A O 1
ATOM 1844 N N . ALA A 1 239 ? -19.781 -12.32 3.156 1 94.56 239 ALA A N 1
ATOM 1845 C CA . ALA A 1 239 ? -21 -12.375 2.371 1 94.56 239 ALA A CA 1
ATOM 1846 C C . ALA A 1 239 ? -21.344 -13.82 2.002 1 94.56 239 ALA A C 1
ATOM 1848 O O . ALA A 1 239 ? -22.5 -14.234 2.111 1 94.56 239 ALA A O 1
ATOM 1849 N N . GLY A 1 240 ? -20.359 -14.586 1.612 1 94.12 240 GLY A N 1
ATOM 1850 C CA . GLY A 1 240 ? -20.578 -15.969 1.217 1 94.12 240 GLY A CA 1
ATOM 1851 C C . GLY A 1 240 ? -20.953 -16.875 2.379 1 94.12 240 GLY A C 1
ATOM 1852 O O . GLY A 1 240 ? -21.703 -17.828 2.207 1 94.12 240 GLY A O 1
ATOM 1853 N N . THR A 1 241 ? -20.438 -16.547 3.545 1 92.94 241 THR A N 1
ATOM 1854 C CA . THR A 1 241 ? -20.594 -17.422 4.703 1 92.94 241 THR A CA 1
ATOM 1855 C C . THR A 1 241 ? -21.859 -17.062 5.484 1 92.94 241 THR A C 1
ATOM 1857 O O . THR A 1 241 ? -22.547 -17.938 5.996 1 92.94 241 THR A O 1
ATOM 1860 N N . LEU A 1 242 ? -22.188 -15.812 5.574 1 91.69 242 LEU A N 1
ATOM 1861 C CA . LEU A 1 242 ? -23.203 -15.359 6.512 1 91.69 242 LEU A CA 1
ATOM 1862 C C . LEU A 1 242 ? -24.547 -15.203 5.809 1 91.69 242 LEU A C 1
ATOM 1864 O O . LEU A 1 242 ? -25.609 -15.297 6.445 1 91.69 242 LEU A O 1
ATOM 1868 N N . LEU A 1 243 ? -24.578 -14.977 4.555 1 93.19 243 LEU A N 1
ATOM 1869 C CA . LEU A 1 243 ? -25.844 -14.758 3.844 1 93.19 243 LEU A CA 1
ATOM 1870 C C . LEU A 1 243 ? -26.422 -16.078 3.371 1 93.19 243 LEU A C 1
ATOM 1872 O O . LEU A 1 243 ? -25.688 -17.047 3.115 1 93.19 243 LEU A O 1
ATOM 1876 N N . PRO A 1 244 ? -27.797 -16.094 3.262 1 94.25 244 PRO A N 1
ATOM 1877 C CA . PRO A 1 244 ? -28.406 -17.266 2.635 1 94.25 244 PRO A CA 1
ATOM 1878 C C . PRO A 1 244 ? -27.984 -17.453 1.182 1 94.25 244 PRO A C 1
ATOM 1880 O O . PRO A 1 244 ? -27.797 -16.469 0.46 1 94.25 244 PRO A O 1
ATOM 1883 N N . MET A 1 245 ? -27.828 -18.625 0.736 1 92.75 245 MET A N 1
ATOM 1884 C CA . MET A 1 245 ? -27.219 -19 -0.538 1 92.75 245 MET A CA 1
ATOM 1885 C C . MET A 1 245 ? -27.906 -18.281 -1.698 1 92.75 245 MET A C 1
ATOM 1887 O O . MET A 1 245 ? -27.25 -17.812 -2.619 1 92.75 245 MET A O 1
ATOM 1891 N N . PRO A 1 246 ? -29.219 -18.078 -1.687 1 93.56 246 PRO A N 1
ATOM 1892 C CA . PRO A 1 246 ? -29.844 -17.406 -2.818 1 93.56 246 PRO A CA 1
ATOM 1893 C C . PRO A 1 246 ? -29.422 -15.945 -2.945 1 93.56 246 PRO A C 1
ATOM 1895 O O . PRO A 1 246 ? -29.5 -15.367 -4.031 1 93.56 246 PRO A O 1
ATOM 1898 N N . LEU A 1 247 ? -28.938 -15.414 -1.825 1 96.44 247 LEU A N 1
ATOM 1899 C CA . LEU A 1 247 ? -28.562 -14.008 -1.829 1 96.44 247 LEU A CA 1
ATOM 1900 C C . LEU A 1 247 ? -27.094 -13.836 -2.15 1 96.44 247 LEU A C 1
ATOM 1902 O O . LEU A 1 247 ? -26.641 -12.734 -2.471 1 96.44 247 LEU A O 1
ATOM 1906 N N . VAL A 1 248 ? -26.375 -14.938 -2.064 1 96.19 248 VAL A N 1
ATOM 1907 C CA . VAL A 1 248 ? -24.938 -14.883 -2.215 1 96.19 248 VAL A CA 1
ATOM 1908 C C . VAL A 1 248 ? -24.578 -14.453 -3.635 1 96.19 248 VAL A C 1
ATOM 1910 O O . VAL A 1 248 ? -23.625 -13.688 -3.84 1 96.19 248 VAL A O 1
ATOM 1913 N N . TYR A 1 249 ? -25.344 -14.906 -4.625 1 96.62 249 TYR A N 1
ATOM 1914 C CA . TYR A 1 249 ? -25.109 -14.539 -6.016 1 96.62 249 TYR A CA 1
ATOM 1915 C C . TYR A 1 249 ? -25.094 -13.023 -6.188 1 96.62 249 TYR A C 1
ATOM 1917 O O . TYR A 1 249 ? -24.172 -12.469 -6.781 1 96.62 249 TYR A O 1
ATOM 1925 N N . TYR A 1 250 ? -26.031 -12.375 -5.613 1 96.44 250 TYR A N 1
ATOM 1926 C CA . TYR A 1 250 ? -26.172 -10.93 -5.766 1 96.44 250 TYR A CA 1
ATOM 1927 C C . TYR A 1 250 ? -25.125 -10.188 -4.941 1 96.44 250 TYR A C 1
ATOM 1929 O O . TYR A 1 250 ? -24.609 -9.141 -5.363 1 96.44 250 TYR A O 1
ATOM 1937 N N . ALA A 1 251 ? -24.891 -10.719 -3.795 1 96.31 251 ALA A N 1
ATOM 1938 C CA . ALA A 1 251 ? -23.844 -10.117 -2.965 1 96.31 251 ALA A CA 1
ATOM 1939 C C . ALA A 1 251 ? -22.484 -10.172 -3.662 1 96.31 251 ALA A C 1
ATOM 1941 O O . ALA A 1 251 ? -21.75 -9.188 -3.678 1 96.31 251 ALA A O 1
ATOM 1942 N N . PHE A 1 252 ? -22.172 -11.328 -4.215 1 97.44 252 PHE A N 1
ATOM 1943 C CA . PHE A 1 252 ? -20.922 -11.484 -4.969 1 97.44 252 PHE A CA 1
ATOM 1944 C C . PHE A 1 252 ? -20.891 -10.516 -6.145 1 97.44 252 PHE A C 1
ATOM 1946 O O . PHE A 1 252 ? -19.891 -9.828 -6.355 1 97.44 252 PHE A O 1
ATOM 1953 N N . TRP A 1 253 ? -21.969 -10.438 -6.844 1 96.94 253 TRP A N 1
ATOM 1954 C CA . TRP A 1 253 ? -22.062 -9.539 -7.984 1 96.94 253 TRP A CA 1
ATOM 1955 C C . TRP A 1 253 ? -21.781 -8.094 -7.562 1 96.94 253 TRP A C 1
ATOM 1957 O O . TRP A 1 253 ? -21.047 -7.375 -8.227 1 96.94 253 TRP A O 1
ATOM 1967 N N . SER A 1 254 ? -22.312 -7.621 -6.461 1 95.5 254 SER A N 1
ATOM 1968 C CA . SER A 1 254 ? -22.156 -6.254 -5.973 1 95.5 254 SER A CA 1
ATOM 1969 C C . SER A 1 254 ? -20.719 -5.988 -5.516 1 95.5 254 SER A C 1
ATOM 1971 O O . SER A 1 254 ? -20.25 -4.848 -5.559 1 95.5 254 SER A O 1
ATOM 1973 N N . LEU A 1 255 ? -20.062 -7.027 -5.141 1 95.81 255 LEU A N 1
ATOM 1974 C CA . LEU A 1 255 ? -18.719 -6.887 -4.617 1 95.81 255 LEU A CA 1
ATOM 1975 C C . LEU A 1 255 ? -17.688 -7.164 -5.703 1 95.81 255 LEU A C 1
ATOM 1977 O O . LEU A 1 255 ? -16.5 -7.344 -5.406 1 95.81 255 LEU A O 1
ATOM 1981 N N . GLY A 1 256 ? -18.094 -7.324 -6.898 1 96.75 256 GLY A N 1
ATOM 1982 C CA . GLY A 1 256 ? -17.172 -7.391 -8.023 1 96.75 256 GLY A CA 1
ATOM 1983 C C . GLY A 1 256 ? -16.797 -8.812 -8.414 1 96.75 256 GLY A C 1
ATOM 1984 O O . GLY A 1 256 ? -15.898 -9.023 -9.219 1 96.75 256 GLY A O 1
ATOM 1985 N N . VAL A 1 257 ? -17.406 -9.82 -7.766 1 97.81 257 VAL A N 1
ATOM 1986 C CA . VAL A 1 257 ? -17.219 -11.219 -8.141 1 97.81 257 VAL A CA 1
ATOM 1987 C C . VAL A 1 257 ? -18.25 -11.617 -9.188 1 97.81 257 VAL A C 1
ATOM 1989 O O . VAL A 1 257 ? -19.453 -11.367 -9.016 1 97.81 257 VAL A O 1
ATOM 1992 N N . ARG A 1 258 ? -17.797 -12.234 -10.273 1 97.56 258 ARG A N 1
ATOM 1993 C CA . ARG A 1 258 ? -18.719 -12.586 -11.352 1 97.56 258 ARG A CA 1
ATOM 1994 C C . ARG A 1 258 ? -18.906 -14.094 -11.43 1 97.56 258 ARG A C 1
ATOM 1996 O O . ARG A 1 258 ? -17.938 -14.852 -11.508 1 97.56 258 ARG A O 1
ATOM 2003 N N . VAL A 1 259 ? -20.141 -14.492 -11.352 1 97.38 259 VAL A N 1
ATOM 2004 C CA . VAL A 1 259 ? -20.516 -15.891 -11.516 1 97.38 259 VAL A CA 1
ATOM 2005 C C . VAL A 1 259 ? -21.328 -16.062 -12.797 1 97.38 259 VAL A C 1
ATOM 2007 O O . VAL A 1 259 ? -22.438 -15.547 -12.922 1 97.38 259 VAL A O 1
ATOM 2010 N N . ILE A 1 260 ? -20.75 -16.703 -13.758 1 97.56 260 ILE A N 1
ATOM 2011 C CA . ILE A 1 260 ? -21.406 -16.953 -15.047 1 97.56 260 ILE A CA 1
ATOM 2012 C C . ILE A 1 260 ? -21.953 -18.375 -15.086 1 97.56 260 ILE A C 1
ATOM 2014 O O . ILE A 1 260 ? -21.219 -19.344 -14.906 1 97.56 260 ILE A O 1
ATOM 2018 N N . ILE A 1 261 ? -23.25 -18.562 -15.242 1 97.44 261 ILE A N 1
ATOM 2019 C CA . ILE A 1 261 ? -23.922 -19.844 -15.258 1 97.44 261 ILE A CA 1
ATOM 2020 C C . ILE A 1 261 ? -24.297 -20.234 -16.688 1 97.44 261 ILE A C 1
ATOM 2022 O O . ILE A 1 261 ? -24.953 -19.469 -17.391 1 97.44 261 ILE A O 1
ATOM 2026 N N . LYS A 1 262 ? -23.75 -21.297 -17.141 1 97.06 262 LYS A N 1
ATOM 2027 C CA . LYS A 1 262 ? -24.062 -21.844 -18.453 1 97.06 262 LYS A CA 1
ATOM 2028 C C . LYS A 1 262 ? -24.719 -23.234 -18.344 1 97.06 262 LYS A C 1
ATOM 2030 O O . LYS A 1 262 ? -24.453 -23.969 -17.391 1 97.06 262 LYS A O 1
ATOM 2035 N N . GLY A 1 263 ? -25.547 -23.656 -19.297 1 94.88 263 GLY A N 1
ATOM 2036 C CA . GLY A 1 263 ? -26.25 -24.922 -19.281 1 94.88 263 GLY A CA 1
ATOM 2037 C C . GLY A 1 263 ? -27.531 -24.875 -18.469 1 94.88 263 GLY A C 1
ATOM 2038 O O . GLY A 1 263 ? -28.078 -23.797 -18.234 1 94.88 263 GLY A O 1
ATOM 2039 N N . ASN A 1 264 ? -28.109 -26.016 -18.156 1 89.31 264 ASN A N 1
ATOM 2040 C CA . ASN A 1 264 ? -29.375 -26.109 -17.422 1 89.31 264 ASN A CA 1
ATOM 2041 C C . ASN A 1 264 ? -29.203 -26.766 -16.062 1 89.31 264 ASN A C 1
ATOM 2043 O O . ASN A 1 264 ? -29.141 -28 -15.953 1 89.31 264 ASN A O 1
ATOM 2047 N N . PRO A 1 265 ? -29.125 -25.969 -15.055 1 91 265 PRO A N 1
ATOM 2048 C CA . PRO A 1 265 ? -29.016 -26.547 -13.711 1 91 265 PRO A CA 1
ATOM 2049 C C . PRO A 1 265 ? -30.188 -27.453 -13.352 1 91 265 PRO A C 1
ATOM 2051 O O . PRO A 1 265 ? -31.344 -27.094 -13.609 1 91 265 PRO A O 1
ATOM 2054 N N . PRO A 1 266 ? -29.844 -28.531 -12.844 1 88.5 266 PRO A N 1
ATOM 2055 C CA . PRO A 1 266 ? -30.938 -29.438 -12.477 1 88.5 266 PRO A CA 1
ATOM 2056 C C . PRO A 1 266 ? -31.75 -28.922 -11.289 1 88.5 266 PRO A C 1
ATOM 2058 O O . PRO A 1 266 ? -31.219 -28.219 -10.43 1 88.5 266 PRO A O 1
ATOM 2061 N N . PRO A 1 267 ? -33 -29.266 -11.25 1 85.56 267 PRO A N 1
ATOM 2062 C CA . PRO A 1 267 ? -33.844 -28.875 -10.102 1 85.56 267 PRO A CA 1
ATOM 2063 C C . PRO A 1 267 ? -33.469 -29.625 -8.82 1 85.56 267 PRO A C 1
ATOM 2065 O O . PRO A 1 267 ? -32.812 -30.656 -8.875 1 85.56 267 PRO A O 1
ATOM 2068 N N . PRO A 1 268 ? -33.844 -29.031 -7.699 1 85.31 268 PRO A N 1
ATOM 2069 C CA . PRO A 1 268 ? -33.531 -29.688 -6.426 1 85.31 268 PRO A CA 1
ATOM 2070 C C . PRO A 1 268 ? -34.25 -31.031 -6.25 1 85.31 268 PRO A C 1
ATOM 2072 O O . PRO A 1 268 ? -35.312 -31.234 -6.797 1 85.31 268 PRO A O 1
ATOM 2075 N N . ALA A 1 269 ? -33.469 -31.812 -5.543 1 78.06 269 ALA A N 1
ATOM 2076 C CA . ALA A 1 269 ? -34.094 -33.094 -5.234 1 78.06 269 ALA A CA 1
ATOM 2077 C C . ALA A 1 269 ? -35.312 -32.938 -4.344 1 78.06 269 ALA A C 1
ATOM 2079 O O . ALA A 1 269 ? -35.312 -32.094 -3.43 1 78.06 269 ALA A O 1
ATOM 2080 N N . ARG A 1 270 ? -36.5 -33.406 -4.789 1 70.69 270 ARG A N 1
ATOM 2081 C CA . ARG A 1 270 ? -37.719 -33.344 -3.979 1 70.69 270 ARG A CA 1
ATOM 2082 C C . ARG A 1 270 ? -38 -34.688 -3.332 1 70.69 270 ARG A C 1
ATOM 2084 O O . ARG A 1 270 ? -38.156 -35.688 -4.027 1 70.69 270 ARG A O 1
ATOM 2091 N N . LYS A 1 271 ? -37.875 -34.906 -1.947 1 65.5 271 LYS A N 1
ATOM 2092 C CA . LYS A 1 271 ? -38.125 -36.125 -1.192 1 65.5 271 LYS A CA 1
ATOM 2093 C C . LYS A 1 271 ? -39.531 -36.688 -1.528 1 65.5 271 LYS A C 1
ATOM 2095 O O . LYS A 1 271 ? -39.719 -37.906 -1.587 1 65.5 271 LYS A O 1
ATOM 2100 N N . SER A 1 272 ? -40.438 -35.781 -1.718 1 62.25 272 SER A N 1
ATOM 2101 C CA . SER A 1 272 ? -41.844 -36.188 -1.867 1 62.25 272 SER A CA 1
ATOM 2102 C C . SER A 1 272 ? -42.031 -37.031 -3.125 1 62.25 272 SER A C 1
ATOM 2104 O O . SER A 1 272 ? -42.938 -37.875 -3.168 1 62.25 272 SER A O 1
ATOM 2106 N N . THR A 1 273 ? -41.281 -36.75 -4.086 1 62.47 273 THR A N 1
ATOM 2107 C CA . THR A 1 273 ? -41.5 -37.469 -5.34 1 62.47 273 THR A CA 1
ATOM 2108 C C . THR A 1 273 ? -40.562 -38.656 -5.453 1 62.47 273 THR A C 1
ATOM 2110 O O . THR A 1 273 ? -40.469 -39.281 -6.504 1 62.47 273 THR A O 1
ATOM 2113 N N . GLY A 1 274 ? -39.844 -39.031 -4.379 1 62.88 274 GLY A N 1
ATOM 2114 C CA . GLY A 1 274 ? -38.969 -40.219 -4.383 1 62.88 274 GLY A CA 1
ATOM 2115 C C . GLY A 1 274 ? -37.719 -40.031 -5.211 1 62.88 274 GLY A C 1
ATOM 2116 O O . GLY A 1 274 ? -37 -40.969 -5.508 1 62.88 274 GLY A O 1
ATOM 2117 N N . GLN A 1 275 ? -37.438 -38.875 -5.707 1 69.38 275 GLN A N 1
ATOM 2118 C CA . GLN A 1 275 ? -36.281 -38.625 -6.547 1 69.38 275 GLN A CA 1
ATOM 2119 C C . GLN A 1 275 ? -35 -38.469 -5.699 1 69.38 275 GLN A C 1
ATOM 2121 O O . GLN A 1 275 ? -35 -37.719 -4.727 1 69.38 275 GLN A O 1
ATOM 2126 N N . THR A 1 276 ? -34.062 -39.344 -5.941 1 78.38 276 THR A N 1
ATOM 2127 C CA . THR A 1 276 ? -32.75 -39.281 -5.262 1 78.38 276 THR A CA 1
ATOM 2128 C C . THR A 1 276 ? -31.953 -38.062 -5.742 1 78.38 276 THR A C 1
ATOM 2130 O O . THR A 1 276 ? -32.219 -37.531 -6.82 1 78.38 276 THR A O 1
ATOM 2133 N N . GLY A 1 277 ? -31.125 -37.562 -4.891 1 88 277 GLY A N 1
ATOM 2134 C CA . GLY A 1 277 ? -30.25 -36.469 -5.258 1 88 277 GLY A CA 1
ATOM 2135 C C . GLY A 1 277 ? -29.297 -36.812 -6.383 1 88 277 GLY A C 1
ATOM 2136 O O . GLY A 1 277 ? -29.094 -38 -6.699 1 88 277 GLY A O 1
ATOM 2137 N N . VAL A 1 278 ? -28.844 -35.844 -7.062 1 92.19 278 VAL A N 1
ATOM 2138 C CA . VAL A 1 278 ? -27.875 -36.031 -8.141 1 92.19 278 VAL A CA 1
ATOM 2139 C C . VAL A 1 278 ? -26.469 -35.844 -7.602 1 92.19 278 VAL A C 1
ATOM 2141 O O . VAL A 1 278 ? -26.266 -35.156 -6.594 1 92.19 278 VAL A O 1
ATOM 2144 N N . LEU A 1 279 ? -25.562 -36.562 -8.242 1 94.25 279 LEU A N 1
ATOM 2145 C CA . LEU A 1 279 ? -24.141 -36.375 -7.949 1 94.25 279 LEU A CA 1
ATOM 2146 C C . LEU A 1 279 ? -23.484 -35.5 -8.992 1 94.25 279 LEU A C 1
ATOM 2148 O O . LEU A 1 279 ? -23.359 -35.875 -10.156 1 94.25 279 LEU A O 1
ATOM 2152 N N . PHE A 1 280 ? -23.109 -34.281 -8.555 1 96.5 280 PHE A N 1
ATOM 2153 C CA . PHE A 1 280 ? -22.391 -33.375 -9.445 1 96.5 280 PHE A CA 1
ATOM 2154 C C . PHE A 1 280 ? -20.922 -33.781 -9.539 1 96.5 280 PHE A C 1
ATOM 2156 O O . PHE A 1 280 ? -20.234 -33.938 -8.523 1 96.5 280 PHE A O 1
ATOM 2163 N N . ILE A 1 281 ? -20.438 -34.094 -10.734 1 96.19 281 ILE A N 1
ATOM 2164 C CA . ILE A 1 281 ? -19.031 -34.375 -11.008 1 96.19 281 ILE A CA 1
ATOM 2165 C C . ILE A 1 281 ? -18.375 -33.125 -11.594 1 96.19 281 ILE A C 1
ATOM 2167 O O . ILE A 1 281 ? -18.594 -32.781 -12.75 1 96.19 281 ILE A O 1
ATOM 2171 N N . SER A 1 282 ? -17.5 -32.531 -10.844 1 96.38 282 SER A N 1
ATOM 2172 C CA . SER A 1 282 ? -16.969 -31.219 -11.227 1 96.38 282 SER A CA 1
ATOM 2173 C C . SER A 1 282 ? -15.461 -31.281 -11.43 1 96.38 282 SER A C 1
ATOM 2175 O O . SER A 1 282 ? -14.758 -32 -10.734 1 96.38 282 SER A O 1
ATOM 2177 N N . SER A 1 283 ? -14.961 -30.562 -12.492 1 96.06 283 SER A N 1
ATOM 2178 C CA . SER A 1 283 ? -13.531 -30.297 -12.539 1 96.06 283 SER A CA 1
ATOM 2179 C C . SER A 1 283 ? -13.078 -29.484 -11.336 1 96.06 283 SER A C 1
ATOM 2181 O O . SER A 1 283 ? -13.891 -28.797 -10.703 1 96.06 283 SER A O 1
ATOM 2183 N N . HIS A 1 284 ? -11.898 -29.5 -10.969 1 94.56 284 HIS A N 1
ATOM 2184 C CA . HIS A 1 284 ? -11.422 -28.891 -9.727 1 94.56 284 HIS A CA 1
ATOM 2185 C C . HIS A 1 284 ? -10.375 -27.828 -9.992 1 94.56 284 HIS A C 1
ATOM 2187 O O . HIS A 1 284 ? -9.195 -28.125 -10.188 1 94.56 284 HIS A O 1
ATOM 2193 N N . ARG A 1 285 ? -10.758 -26.594 -9.922 1 94.56 285 ARG A N 1
ATOM 2194 C CA . ARG A 1 285 ? -9.867 -25.484 -10.234 1 94.56 285 ARG A CA 1
ATOM 2195 C C . ARG A 1 285 ? -9.328 -24.844 -8.961 1 94.56 285 ARG A C 1
ATOM 2197 O O . ARG A 1 285 ? -8.141 -24.516 -8.883 1 94.56 285 ARG A O 1
ATOM 2204 N N . THR A 1 286 ? -10.18 -24.641 -8.047 1 93.75 286 THR A N 1
ATOM 2205 C CA . THR A 1 286 ? -9.805 -24.094 -6.75 1 93.75 286 THR A CA 1
ATOM 2206 C C . THR A 1 286 ? -10.617 -24.75 -5.637 1 93.75 286 THR A C 1
ATOM 2208 O O . THR A 1 286 ? -11.562 -25.484 -5.902 1 93.75 286 THR A O 1
ATOM 2211 N N . LEU A 1 287 ? -10.25 -24.453 -4.457 1 91.56 287 LEU A N 1
ATOM 2212 C CA . LEU A 1 287 ? -10.953 -24.984 -3.297 1 91.56 287 LEU A CA 1
ATOM 2213 C C . LEU A 1 287 ? -12.383 -24.453 -3.24 1 91.56 287 LEU A C 1
ATOM 2215 O O . LEU A 1 287 ? -13.242 -25.031 -2.57 1 91.56 287 LEU A O 1
ATOM 2219 N N . LEU A 1 288 ? -12.688 -23.438 -4.012 1 94.62 288 LEU A N 1
ATOM 2220 C CA . LEU A 1 288 ? -13.977 -22.75 -3.895 1 94.62 288 LEU A CA 1
ATOM 2221 C C . LEU A 1 288 ? -14.977 -23.312 -4.906 1 94.62 288 LEU A C 1
ATOM 2223 O O . LEU A 1 288 ? -16.125 -22.859 -4.953 1 94.62 288 LEU A O 1
ATOM 2227 N N . ASP A 1 289 ? -14.641 -24.266 -5.691 1 96.12 289 ASP A N 1
ATOM 2228 C CA . ASP A 1 289 ? -15.484 -24.812 -6.75 1 96.12 289 ASP A CA 1
ATOM 2229 C C . ASP A 1 289 ? -16.859 -25.203 -6.215 1 96.12 289 ASP A C 1
ATOM 2231 O O . ASP A 1 289 ? -17.891 -24.797 -6.754 1 96.12 289 ASP A O 1
ATOM 2235 N N . PRO A 1 290 ? -16.906 -25.969 -5.078 1 95.19 290 PRO A N 1
ATOM 2236 C CA . PRO A 1 290 ? -18.234 -26.359 -4.578 1 95.19 290 PRO A CA 1
ATOM 2237 C C . PRO A 1 290 ? -19.062 -25.156 -4.125 1 95.19 290 PRO A C 1
ATOM 2239 O O . PRO A 1 290 ? -20.297 -25.172 -4.246 1 95.19 290 PRO A O 1
ATOM 2242 N N . ILE A 1 291 ? -18.406 -24.172 -3.625 1 95.62 291 ILE A N 1
ATOM 2243 C CA . ILE A 1 291 ? -19.109 -22.984 -3.158 1 95.62 291 ILE A CA 1
ATOM 2244 C C . ILE A 1 291 ? -19.734 -22.25 -4.348 1 95.62 291 ILE A C 1
ATOM 2246 O O . ILE A 1 291 ? -20.891 -21.859 -4.297 1 95.62 291 ILE A O 1
ATOM 2250 N N . PHE A 1 292 ? -19.016 -22.094 -5.406 1 97.31 292 PHE A N 1
ATOM 2251 C CA . PHE A 1 292 ? -19.516 -21.391 -6.574 1 97.31 292 PHE A CA 1
ATOM 2252 C C . PHE A 1 292 ? -20.578 -22.234 -7.289 1 97.31 292 PHE A C 1
ATOM 2254 O O . PHE A 1 292 ? -21.5 -21.688 -7.891 1 97.31 292 PHE A O 1
ATOM 2261 N N . LEU A 1 293 ? -20.391 -23.547 -7.242 1 97.38 293 LEU A N 1
ATOM 2262 C CA . LEU A 1 293 ? -21.453 -24.422 -7.73 1 97.38 293 LEU A CA 1
ATOM 2263 C C . LEU A 1 293 ? -22.734 -24.188 -6.941 1 97.38 293 LEU A C 1
ATOM 2265 O O . LEU A 1 293 ? -23.812 -24.031 -7.531 1 97.38 293 LEU A O 1
ATOM 2269 N N . SER A 1 294 ? -22.656 -24.156 -5.625 1 97 294 SER A N 1
ATOM 2270 C CA . SER A 1 294 ? -23.797 -23.906 -4.754 1 97 294 SER A CA 1
ATOM 2271 C C . SER A 1 294 ? -24.422 -22.531 -5.031 1 97 294 SER A C 1
ATOM 2273 O O . SER A 1 294 ? -25.641 -22.391 -5.047 1 97 294 SER A O 1
ATOM 2275 N N . THR A 1 295 ? -23.531 -21.578 -5.203 1 96.81 295 THR A N 1
ATOM 2276 C CA . THR A 1 295 ? -23.984 -20.219 -5.512 1 96.81 295 THR A CA 1
ATOM 2277 C C . THR A 1 295 ? -24.766 -20.203 -6.82 1 96.81 295 THR A C 1
ATOM 2279 O O . THR A 1 295 ? -25.812 -19.562 -6.91 1 96.81 295 THR A O 1
ATOM 2282 N N . ALA A 1 296 ? -24.281 -20.891 -7.832 1 96.62 296 ALA A N 1
ATOM 2283 C CA . ALA A 1 296 ? -24.938 -20.969 -9.133 1 96.62 296 ALA A CA 1
ATOM 2284 C C . ALA A 1 296 ? -26.312 -21.609 -9.023 1 96.62 296 ALA A C 1
ATOM 2286 O O . ALA A 1 296 ? -27.25 -21.234 -9.727 1 96.62 296 ALA A O 1
ATOM 2287 N N . LEU A 1 297 ? -26.469 -22.562 -8.078 1 96.06 297 LEU A N 1
ATOM 2288 C CA . LEU A 1 297 ? -27.719 -23.312 -7.914 1 96.06 297 LEU A CA 1
ATOM 2289 C C . LEU A 1 297 ? -28.656 -22.578 -6.961 1 96.06 297 LEU A C 1
ATOM 2291 O O . LEU A 1 297 ? -29.859 -22.859 -6.926 1 96.06 297 LEU A O 1
ATOM 2295 N N . GLY A 1 298 ? -28.078 -21.672 -6.129 1 94.38 298 GLY A N 1
ATOM 2296 C CA . GLY A 1 298 ? -28.859 -20.938 -5.156 1 94.38 298 GLY A CA 1
ATOM 2297 C C . GLY A 1 298 ? -29.234 -21.766 -3.936 1 94.38 298 GLY A C 1
ATOM 2298 O O . GLY A 1 298 ? -30.203 -21.453 -3.242 1 94.38 298 GLY A O 1
ATOM 2299 N N . ARG A 1 299 ? -28.609 -22.891 -3.734 1 93.62 299 ARG A N 1
ATOM 2300 C CA . ARG A 1 299 ? -28.797 -23.75 -2.58 1 93.62 299 ARG A CA 1
ATOM 2301 C C . ARG A 1 299 ? -27.5 -24.422 -2.178 1 93.62 299 ARG A C 1
ATOM 2303 O O . ARG A 1 299 ? -26.656 -24.719 -3.029 1 93.62 299 ARG A O 1
ATOM 2310 N N . PRO A 1 300 ? -27.25 -24.688 -0.915 1 93.44 300 PRO A N 1
ATOM 2311 C CA . PRO A 1 300 ? -26 -25.312 -0.459 1 93.44 300 PRO A CA 1
ATOM 2312 C C . PRO A 1 300 ? -25.891 -26.766 -0.862 1 93.44 300 PRO A C 1
ATOM 2314 O O . PRO A 1 300 ? -26.812 -27.562 -0.619 1 93.44 300 PRO A O 1
ATOM 2317 N N . ILE A 1 301 ? -24.906 -27.109 -1.511 1 94.69 301 ILE A N 1
ATOM 2318 C CA . ILE A 1 301 ? -24.625 -28.484 -1.901 1 94.69 301 ILE A CA 1
ATOM 2319 C C . ILE A 1 301 ? -23.422 -29 -1.115 1 94.69 301 ILE A C 1
ATOM 2321 O O . ILE A 1 301 ? -22.312 -28.453 -1.221 1 94.69 301 ILE A O 1
ATOM 2325 N N . PRO A 1 302 ? -23.594 -30.016 -0.309 1 92.94 302 PRO A N 1
ATOM 2326 C CA . PRO A 1 302 ? -22.438 -30.562 0.417 1 92.94 302 PRO A CA 1
ATOM 2327 C C . PRO A 1 302 ? -21.344 -31.078 -0.514 1 92.94 302 PRO A C 1
ATOM 2329 O O . PRO A 1 302 ? -21.641 -31.578 -1.6 1 92.94 302 PRO A O 1
ATOM 2332 N N . ALA A 1 303 ? -20.125 -30.922 -0.07 1 93.25 303 ALA A N 1
ATOM 2333 C CA . ALA A 1 303 ? -18.984 -31.328 -0.872 1 93.25 303 ALA A CA 1
ATOM 2334 C C . ALA A 1 303 ? -18.156 -32.375 -0.151 1 93.25 303 ALA A C 1
ATOM 2336 O O . ALA A 1 303 ? -17.969 -32.312 1.066 1 93.25 303 ALA A O 1
ATOM 2337 N N . VAL A 1 304 ? -17.812 -33.344 -0.917 1 87.44 304 VAL A N 1
ATOM 2338 C CA . VAL A 1 304 ? -16.906 -34.344 -0.386 1 87.44 304 VAL A CA 1
ATOM 2339 C C . VAL A 1 304 ? -15.469 -34 -0.729 1 87.44 304 VAL A C 1
ATOM 2341 O O . VAL A 1 304 ? -15.172 -33.594 -1.857 1 87.44 304 VAL A O 1
ATOM 2344 N N . THR A 1 305 ? -14.641 -34 0.281 1 81.12 305 THR A N 1
ATOM 2345 C CA . THR A 1 305 ? -13.266 -33.562 0.069 1 81.12 305 THR A CA 1
ATOM 2346 C C . THR A 1 305 ? -12.281 -34.5 0.774 1 81.12 305 THR A C 1
ATOM 2348 O O . THR A 1 305 ? -12.648 -35.188 1.717 1 81.12 305 THR A O 1
ATOM 2351 N N . TYR A 1 306 ? -11.125 -34.531 0.232 1 71.25 306 TYR A N 1
ATOM 2352 C CA . TYR A 1 306 ? -10.07 -35.312 0.871 1 71.25 306 TYR A CA 1
ATOM 2353 C C . TYR A 1 306 ? -9.305 -34.469 1.881 1 71.25 306 TYR A C 1
ATOM 2355 O O . TYR A 1 306 ? -8.828 -35 2.896 1 71.25 306 TYR A O 1
ATOM 2363 N N . SER A 1 307 ? -9.016 -33.25 1.577 1 72.5 307 SER A N 1
ATOM 2364 C CA . SER A 1 307 ? -8.203 -32.375 2.447 1 72.5 307 SER A CA 1
ATOM 2365 C C . SER A 1 307 ? -8.75 -30.969 2.496 1 72.5 307 SER A C 1
ATOM 2367 O O . SER A 1 307 ? -9.133 -30.406 1.465 1 72.5 307 SER A O 1
ATOM 2369 N N . LEU A 1 308 ? -9.094 -30.547 3.721 1 76.31 308 LEU A N 1
ATOM 2370 C CA . LEU A 1 308 ? -9.57 -29.188 3.947 1 76.31 308 LEU A CA 1
ATOM 2371 C C . LEU A 1 308 ? -8.961 -28.609 5.215 1 76.31 308 LEU A C 1
ATOM 2373 O O . LEU A 1 308 ? -8.789 -29.312 6.211 1 76.31 308 LEU A O 1
ATOM 2377 N N . SER A 1 309 ? -8.484 -27.359 5.082 1 74.44 309 SER A N 1
ATOM 2378 C CA . SER A 1 309 ? -7.988 -26.703 6.289 1 74.44 309 SER A CA 1
ATOM 2379 C C . SER A 1 309 ? -9.117 -26.453 7.285 1 74.44 309 SER A C 1
ATOM 2381 O O . SER A 1 309 ? -10.273 -26.312 6.891 1 74.44 309 SER A O 1
ATOM 2383 N N . ARG A 1 310 ? -8.719 -26.406 8.539 1 78.44 310 ARG A N 1
ATOM 2384 C CA . ARG A 1 310 ? -9.695 -26.125 9.578 1 78.44 310 ARG A CA 1
ATOM 2385 C C . ARG A 1 310 ? -10.336 -24.75 9.367 1 78.44 310 ARG A C 1
ATOM 2387 O O . ARG A 1 310 ? -11.539 -24.594 9.539 1 78.44 310 ARG A O 1
ATOM 2394 N N . LEU A 1 311 ? -9.562 -23.875 8.992 1 77.69 311 LEU A N 1
ATOM 2395 C CA . LEU A 1 311 ? -10.078 -22.531 8.766 1 77.69 311 LEU A CA 1
ATOM 2396 C C . LEU A 1 311 ? -11.086 -22.516 7.617 1 77.69 311 LEU A C 1
ATOM 2398 O O . LEU A 1 311 ? -12.164 -21.938 7.738 1 77.69 311 LEU A O 1
ATOM 2402 N N . SER A 1 312 ? -10.703 -23.188 6.621 1 82.25 312 SER A N 1
ATOM 2403 C CA . SER A 1 312 ? -11.602 -23.25 5.473 1 82.25 312 SER A CA 1
ATOM 2404 C C . SER A 1 312 ? -12.906 -23.953 5.828 1 82.25 312 SER A C 1
ATOM 2406 O O . SER A 1 312 ? -13.977 -23.578 5.336 1 82.25 312 SER A O 1
ATOM 2408 N N . GLU A 1 313 ? -12.781 -24.859 6.668 1 82.5 313 GLU A N 1
ATOM 2409 C CA . GLU A 1 313 ? -13.969 -25.578 7.109 1 82.5 313 GLU A CA 1
ATOM 2410 C C . GLU A 1 313 ? -14.883 -24.672 7.934 1 82.5 313 GLU A C 1
ATOM 2412 O O . GLU A 1 313 ? -16.109 -24.719 7.777 1 82.5 313 GLU A O 1
ATOM 2417 N N . ILE A 1 314 ? -14.281 -23.875 8.719 1 82.94 314 ILE A N 1
ATOM 2418 C CA . ILE A 1 314 ? -15.031 -23.016 9.625 1 82.94 314 ILE A CA 1
ATOM 2419 C C . ILE A 1 314 ? -15.734 -21.906 8.828 1 82.94 314 ILE A C 1
ATOM 2421 O O . ILE A 1 314 ? -16.891 -21.578 9.102 1 82.94 314 ILE A O 1
ATOM 2425 N N . ILE A 1 315 ? -15.07 -21.453 7.84 1 85 315 ILE A N 1
ATOM 2426 C CA . ILE A 1 315 ? -15.641 -20.312 7.137 1 85 315 ILE A CA 1
ATOM 2427 C C . ILE A 1 315 ? -16.484 -20.797 5.953 1 85 315 ILE A C 1
ATOM 2429 O O . ILE A 1 315 ? -17.031 -19.984 5.211 1 85 315 ILE A O 1
ATOM 2433 N N . SER A 1 316 ? -16.625 -22.094 5.797 1 89.12 316 SER A N 1
ATOM 2434 C CA . SER A 1 316 ? -17.359 -22.641 4.668 1 89.12 316 SER A CA 1
ATOM 2435 C C . SER A 1 316 ? -18.875 -22.484 4.875 1 89.12 316 SER A C 1
ATOM 2437 O O . SER A 1 316 ? -19.391 -22.828 5.941 1 89.12 316 SER A O 1
ATOM 2439 N N . PRO A 1 317 ? -19.5 -22 3.822 1 88.5 317 PRO A N 1
ATOM 2440 C CA . PRO A 1 317 ? -20.953 -21.875 3.924 1 88.5 317 PRO A CA 1
ATOM 2441 C C . PRO A 1 317 ? -21.688 -23.188 3.627 1 88.5 317 PRO A C 1
ATOM 2443 O O . PRO A 1 317 ? -22.906 -23.25 3.75 1 88.5 317 PRO A O 1
ATOM 2446 N N . ILE A 1 318 ? -21 -24.219 3.195 1 91 318 ILE A N 1
ATOM 2447 C CA . ILE A 1 318 ? -21.609 -25.5 2.85 1 91 318 ILE A CA 1
ATOM 2448 C C . ILE A 1 318 ? -21 -26.609 3.693 1 91 318 ILE A C 1
ATOM 2450 O O . ILE A 1 318 ? -19.891 -26.469 4.203 1 91 318 ILE A O 1
ATOM 2454 N N . LYS A 1 319 ? -21.75 -27.688 3.805 1 88.69 319 LYS A N 1
ATOM 2455 C CA . LYS A 1 319 ? -21.25 -28.844 4.535 1 88.69 319 LYS A CA 1
ATOM 2456 C C . LYS A 1 319 ? -20.141 -29.547 3.77 1 88.69 319 LYS A C 1
ATOM 2458 O O . LYS A 1 319 ? -20.219 -29.703 2.551 1 88.69 319 LYS A O 1
ATOM 2463 N N . THR A 1 320 ? -19.062 -29.859 4.48 1 88.44 320 THR A N 1
ATOM 2464 C CA . THR A 1 320 ? -17.938 -30.578 3.896 1 88.44 320 THR A CA 1
ATOM 2465 C C . THR A 1 320 ? -17.734 -31.922 4.602 1 88.44 320 THR A C 1
ATOM 2467 O O . THR A 1 320 ? -17.797 -32 5.828 1 88.44 320 THR A O 1
ATOM 2470 N N . VAL A 1 321 ? -17.641 -32.875 3.809 1 84.94 321 VAL A N 1
ATOM 2471 C CA . VAL A 1 321 ? -17.453 -34.219 4.352 1 84.94 321 VAL A CA 1
ATOM 2472 C C . VAL A 1 321 ? -16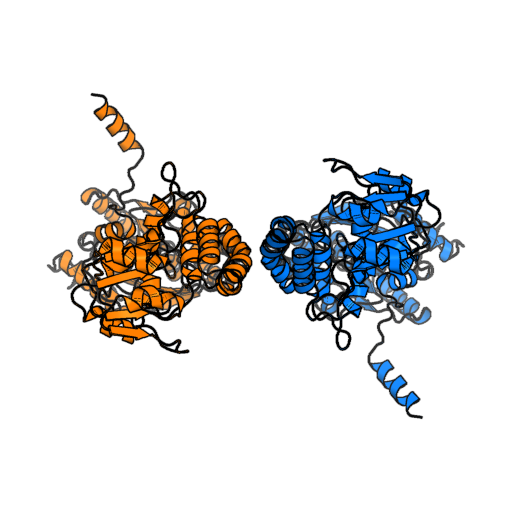.062 -34.75 3.949 1 84.94 321 VAL A C 1
ATOM 2474 O O . VAL A 1 321 ? -15.758 -34.844 2.762 1 84.94 321 VAL A O 1
ATOM 2477 N N . ARG A 1 322 ? -15.312 -35.125 4.875 1 82.75 322 ARG A N 1
ATOM 2478 C CA . ARG A 1 322 ? -13.961 -35.625 4.617 1 82.75 322 ARG A CA 1
ATOM 2479 C C . ARG A 1 322 ? -13.969 -37.094 4.293 1 82.75 322 ARG A C 1
ATOM 2481 O O . ARG A 1 322 ? -14.602 -37.906 4.996 1 82.75 322 ARG A O 1
ATOM 2488 N N . LEU A 1 323 ? -13.312 -37.344 3.346 1 77.56 323 LEU A N 1
ATOM 2489 C CA . LEU A 1 323 ? -13.172 -38.75 2.934 1 77.56 323 LEU A CA 1
ATOM 2490 C C . LEU A 1 323 ? -11.992 -39.406 3.631 1 77.56 323 LEU A C 1
ATOM 2492 O O . LEU A 1 323 ? -11.016 -38.719 3.973 1 77.56 323 LEU A O 1
ATOM 2496 N N . SER A 1 324 ? -12.078 -40.656 4.07 1 72.56 324 SER A N 1
ATOM 2497 C CA . SER A 1 324 ? -11.07 -41.406 4.805 1 72.56 324 SER A CA 1
ATOM 2498 C C . SER A 1 324 ? -10.07 -42.062 3.855 1 72.56 324 SER A C 1
ATOM 2500 O O . SER A 1 324 ? -9.039 -42.562 4.289 1 72.56 324 SER A O 1
ATOM 2502 N N . ARG A 1 325 ? -10.234 -42.125 2.598 1 69.44 325 ARG A N 1
ATOM 2503 C CA . ARG A 1 325 ? -9.422 -42.812 1.589 1 69.44 325 ARG A CA 1
ATOM 2504 C C . ARG A 1 325 ? -9.625 -44.312 1.638 1 69.44 325 ARG A C 1
ATOM 2506 O O . ARG A 1 325 ? -8.773 -45.094 1.178 1 69.44 325 ARG A O 1
ATOM 2513 N N . ASP A 1 326 ? -10.641 -44.656 2.439 1 78.44 326 ASP A N 1
ATOM 2514 C CA . ASP A 1 326 ? -11.148 -46.031 2.377 1 78.44 326 ASP A CA 1
ATOM 2515 C C . ASP A 1 326 ? -12.359 -46.125 1.453 1 78.44 326 ASP A C 1
ATOM 2517 O O . ASP A 1 326 ? -13.383 -45.469 1.697 1 78.44 326 ASP A O 1
ATOM 2521 N N . ARG A 1 327 ? -12.164 -46.906 0.475 1 78.88 327 ARG A N 1
ATOM 2522 C CA . ARG A 1 327 ? -13.133 -46.969 -0.611 1 78.88 327 ARG A CA 1
ATOM 2523 C C . ARG A 1 327 ? -14.516 -47.344 -0.09 1 78.88 327 ARG A C 1
ATOM 2525 O O . ARG A 1 327 ? -15.516 -46.719 -0.429 1 78.88 327 ARG A O 1
ATOM 2532 N N . ILE A 1 328 ? -14.57 -48.344 0.722 1 83.19 328 ILE A N 1
ATOM 2533 C CA . ILE A 1 328 ? -15.844 -48.875 1.193 1 83.19 328 ILE A CA 1
ATOM 2534 C C . ILE A 1 328 ? -16.516 -47.844 2.111 1 83.19 328 ILE A C 1
ATOM 2536 O O . ILE A 1 328 ? -17.719 -47.562 1.956 1 83.19 328 ILE A O 1
ATOM 2540 N N . THR A 1 329 ? -15.789 -47.375 2.996 1 83.75 329 THR A N 1
ATOM 2541 C CA . THR A 1 329 ? -16.312 -46.375 3.934 1 83.75 329 THR A CA 1
ATOM 2542 C C . THR A 1 329 ? -16.797 -45.125 3.197 1 83.75 329 THR A C 1
ATOM 2544 O O . THR A 1 329 ? -17.891 -44.625 3.479 1 83.75 329 THR A O 1
ATOM 2547 N N . ASP A 1 330 ? -16 -44.75 2.283 1 83.06 330 ASP A N 1
ATOM 2548 C CA . ASP A 1 330 ? -16.328 -43.562 1.525 1 83.06 330 ASP A CA 1
ATOM 2549 C C . ASP A 1 330 ? -17.562 -43.781 0.656 1 83.06 330 ASP A C 1
ATOM 2551 O O . ASP A 1 330 ? -18.422 -42.875 0.547 1 83.06 330 ASP A O 1
ATOM 2555 N N . ALA A 1 331 ? -17.656 -44.938 0.096 1 84.5 331 ALA A N 1
ATOM 2556 C CA . ALA A 1 331 ? -18.812 -45.25 -0.737 1 84.5 331 ALA A CA 1
ATOM 2557 C C . ALA A 1 331 ? -20.109 -45.219 0.076 1 84.5 331 ALA A C 1
ATOM 2559 O O . ALA A 1 331 ? -21.109 -44.656 -0.365 1 84.5 331 ALA A O 1
ATOM 2560 N N . ASN A 1 332 ? -20.031 -45.781 1.23 1 85.81 332 ASN A N 1
ATOM 2561 C CA . ASN A 1 332 ? -21.203 -45.844 2.094 1 85.81 332 ASN A CA 1
ATOM 2562 C C . ASN A 1 332 ? -21.625 -44.438 2.539 1 85.81 332 ASN A C 1
ATOM 2564 O O . ASN A 1 332 ? -22.828 -44.125 2.574 1 85.81 332 ASN A O 1
ATOM 2568 N N . MET A 1 333 ? -20.688 -43.781 2.807 1 84.88 333 MET A N 1
ATOM 2569 C CA . MET A 1 333 ? -20.953 -42.406 3.262 1 84.88 333 MET A CA 1
ATOM 2570 C C . MET A 1 333 ? -21.594 -41.562 2.152 1 84.88 333 MET A C 1
ATOM 2572 O O . MET A 1 333 ? -22.578 -40.875 2.383 1 84.88 333 MET A O 1
ATOM 2576 N N . ILE A 1 334 ? -21.062 -41.625 1.004 1 84.88 334 ILE A N 1
ATOM 2577 C CA . ILE A 1 334 ? -21.547 -40.875 -0.134 1 84.88 334 ILE A CA 1
ATOM 2578 C C . ILE A 1 334 ? -22.969 -41.312 -0.477 1 84.88 334 ILE A C 1
ATOM 2580 O O . ILE A 1 334 ? -23.844 -40.469 -0.756 1 84.88 334 ILE A O 1
ATOM 2584 N N . LYS A 1 335 ? -23.156 -42.562 -0.37 1 85.12 335 LYS A N 1
ATOM 2585 C CA . LYS A 1 335 ? -24.5 -43.094 -0.647 1 85.12 335 LYS A CA 1
ATOM 2586 C C . LYS A 1 335 ? -25.516 -42.562 0.34 1 85.12 335 LYS A C 1
ATOM 2588 O O . LYS A 1 335 ? -26.625 -42.188 -0.048 1 85.12 335 LYS A O 1
ATOM 2593 N N . LYS A 1 336 ? -25.109 -42.562 1.532 1 86.12 336 LYS A N 1
ATOM 2594 C CA . LYS A 1 336 ? -25.984 -42.031 2.576 1 86.12 336 LYS A CA 1
ATOM 2595 C C . LYS A 1 336 ? -26.312 -40.562 2.34 1 86.12 336 LYS A C 1
ATOM 2597 O O . LYS A 1 336 ? -27.453 -40.125 2.469 1 86.12 336 LYS A O 1
ATOM 2602 N N . LEU A 1 337 ? -25.344 -39.844 1.949 1 87.5 337 LEU A N 1
ATOM 2603 C CA . LEU A 1 337 ? -25.516 -38.406 1.726 1 87.5 337 LEU A CA 1
ATOM 2604 C C . LEU A 1 337 ? -26.406 -38.156 0.509 1 87.5 337 LEU A C 1
ATOM 2606 O O . LEU A 1 337 ? -27.188 -37.188 0.495 1 87.5 337 LEU A O 1
ATOM 2610 N N . LEU A 1 338 ? -26.25 -38.969 -0.469 1 88.38 338 LEU A N 1
ATOM 2611 C CA . LEU A 1 338 ? -27.016 -38.812 -1.7 1 88.38 338 LEU A CA 1
ATOM 2612 C C . LEU A 1 338 ? -28.5 -39.062 -1.446 1 88.38 338 LEU A C 1
ATOM 2614 O O . LEU A 1 338 ? -29.359 -38.562 -2.186 1 88.38 338 LEU A O 1
ATOM 2618 N N . GLN A 1 339 ? -28.781 -39.844 -0.427 1 85.94 339 GLN A N 1
ATOM 2619 C CA . GLN A 1 339 ? -30.172 -40.062 -0.043 1 85.94 339 GLN A CA 1
ATOM 2620 C C . GLN A 1 339 ? -30.781 -38.812 0.554 1 85.94 339 GLN A C 1
ATOM 2622 O O . GLN A 1 339 ? -31.984 -38.594 0.444 1 85.94 339 GLN A O 1
ATOM 2627 N N . GLU A 1 340 ? -29.922 -38.031 1.124 1 85.62 340 GLU A N 1
ATOM 2628 C CA . GLU A 1 340 ? -30.391 -36.812 1.766 1 85.62 340 GLU A CA 1
ATOM 2629 C C . GLU A 1 340 ? -30.562 -35.688 0.75 1 85.62 340 GLU A C 1
ATOM 2631 O O . GLU A 1 340 ? -31.344 -34.781 0.958 1 85.62 340 GLU A O 1
ATOM 2636 N N . GLY A 1 341 ? -29.75 -35.781 -0.319 1 89.62 341 GLY A N 1
ATOM 2637 C CA . GLY A 1 341 ? -29.828 -34.75 -1.322 1 89.62 341 GLY A CA 1
ATOM 2638 C C . GLY A 1 341 ? -28.656 -34.719 -2.281 1 89.62 341 GLY A C 1
ATOM 2639 O O . GLY A 1 341 ? -27.984 -35.75 -2.453 1 89.62 341 GLY A O 1
ATOM 2640 N N . ASP A 1 342 ? -28.562 -33.594 -3.008 1 93.06 342 ASP A N 1
ATOM 2641 C CA . ASP A 1 342 ? -27.5 -33.469 -4.016 1 93.06 342 ASP A CA 1
ATOM 2642 C C . ASP A 1 342 ? -26.125 -33.406 -3.365 1 93.06 342 ASP A C 1
ATOM 2644 O O . ASP A 1 342 ? -26 -32.969 -2.219 1 93.06 342 ASP A O 1
ATOM 2648 N N . LEU A 1 343 ? -25.172 -33.844 -4.129 1 93.69 343 LEU A N 1
ATOM 2649 C CA . LEU A 1 343 ? -23.781 -33.875 -3.672 1 93.69 343 LEU A CA 1
ATOM 2650 C C . LEU A 1 343 ? -22.828 -33.5 -4.793 1 93.69 343 LEU A C 1
ATOM 2652 O O . LEU A 1 343 ? -23.141 -33.688 -5.973 1 93.69 343 LEU A O 1
ATOM 2656 N N . VAL A 1 344 ? -21.719 -32.906 -4.406 1 95.5 344 VAL A N 1
ATOM 2657 C CA . VAL A 1 344 ? -20.719 -32.594 -5.422 1 95.5 344 VAL A CA 1
ATOM 2658 C C . VAL A 1 344 ? -19.375 -33.25 -5.066 1 95.5 344 VAL A C 1
ATOM 2660 O O . VAL A 1 344 ? -19 -33.281 -3.896 1 95.5 344 VAL A O 1
ATOM 2663 N N . ILE A 1 345 ? -18.719 -33.781 -6.059 1 93.12 345 ILE A N 1
ATOM 2664 C CA . ILE A 1 345 ? -17.406 -34.406 -5.891 1 93.12 345 ILE A CA 1
ATOM 2665 C C . ILE A 1 345 ? -16.469 -33.906 -6.996 1 93.12 345 ILE A C 1
ATOM 2667 O O . ILE A 1 345 ? -16.906 -33.656 -8.117 1 93.12 345 ILE A O 1
ATOM 2671 N N . CYS A 1 346 ? -15.234 -33.781 -6.695 1 93.94 346 CYS A N 1
ATOM 2672 C CA . CYS A 1 346 ? -14.172 -33.531 -7.656 1 93.94 346 CYS A CA 1
ATOM 2673 C C . CYS A 1 346 ? -13.258 -34.75 -7.801 1 93.94 346 CYS A C 1
ATOM 2675 O O . CYS A 1 346 ? -12.32 -34.906 -7.02 1 93.94 346 CYS A O 1
ATOM 2677 N N . PRO A 1 347 ? -13.5 -35.438 -8.773 1 93.25 347 PRO A N 1
ATOM 2678 C CA . PRO A 1 347 ? -12.852 -36.75 -8.859 1 93.25 347 PRO A CA 1
ATOM 2679 C C . PRO A 1 347 ? -11.352 -36.656 -9.156 1 93.25 347 PRO A C 1
ATOM 2681 O O . PRO A 1 347 ? -10.633 -37.625 -9.07 1 93.25 347 PRO A O 1
ATOM 2684 N N . GLU A 1 348 ? -10.859 -35.438 -9.578 1 91.94 348 GLU A N 1
ATOM 2685 C CA . GLU A 1 348 ? -9.43 -35.25 -9.789 1 91.94 348 GLU A CA 1
ATOM 2686 C C . GLU A 1 348 ? -8.648 -35.469 -8.5 1 91.94 348 GLU A C 1
ATOM 2688 O O . GLU A 1 348 ? -7.473 -35.844 -8.539 1 91.94 348 GLU A O 1
ATOM 2693 N N . GLY A 1 349 ? -9.281 -35.188 -7.41 1 86.44 349 GLY A N 1
ATOM 2694 C CA . GLY A 1 349 ? -8.656 -35.375 -6.113 1 86.44 349 GLY A CA 1
ATOM 2695 C C . GLY A 1 349 ? -7.824 -34.188 -5.664 1 86.44 349 GLY A C 1
ATOM 2696 O O . GLY A 1 349 ? -7.461 -34.094 -4.492 1 86.44 349 GLY A O 1
ATOM 2697 N N . THR A 1 350 ? -7.402 -33.312 -6.551 1 88.75 350 THR A N 1
ATOM 2698 C CA . THR A 1 350 ? -6.664 -32.094 -6.262 1 88.75 350 THR A CA 1
ATOM 2699 C C . THR A 1 350 ? -6.98 -31.016 -7.293 1 88.75 350 THR A C 1
ATOM 2701 O O . THR A 1 350 ? -7.582 -31.312 -8.328 1 88.75 350 THR A O 1
ATOM 2704 N N . THR A 1 351 ? -6.68 -29.859 -6.898 1 91.25 351 THR A N 1
ATOM 2705 C CA . THR A 1 351 ? -6.957 -28.75 -7.812 1 91.25 351 THR A CA 1
ATOM 2706 C C . THR A 1 351 ? -5.922 -28.703 -8.93 1 91.25 351 THR A C 1
ATOM 2708 O O . THR A 1 351 ? -4.773 -29.109 -8.742 1 91.25 351 THR A O 1
ATOM 2711 N N . CYS A 1 352 ? -6.332 -28.328 -10.086 1 91.69 352 CYS A N 1
ATOM 2712 C CA . CYS A 1 352 ? -5.453 -28.172 -11.242 1 91.69 352 CYS A CA 1
ATOM 2713 C C . CYS A 1 352 ? -5.77 -26.875 -11.984 1 91.69 352 CYS A C 1
ATOM 2715 O O . CYS A 1 352 ? -6.812 -26.766 -12.633 1 91.69 352 CYS A O 1
ATOM 2717 N N . ARG A 1 353 ? -4.848 -25.938 -11.961 1 92.06 353 ARG A N 1
ATOM 2718 C CA . ARG A 1 353 ? -5.117 -24.625 -12.555 1 92.06 353 ARG A CA 1
ATOM 2719 C C . ARG A 1 353 ? -4.664 -24.578 -14.008 1 92.06 353 ARG A C 1
ATOM 2721 O O . ARG A 1 353 ? -5.074 -23.703 -14.766 1 92.06 353 ARG A O 1
ATOM 2728 N N . GLU A 1 354 ? -3.816 -25.516 -14.492 1 91.19 354 GLU A N 1
ATOM 2729 C CA . GLU A 1 354 ? -3.352 -25.578 -15.875 1 91.19 354 GLU A CA 1
ATOM 2730 C C . GLU A 1 354 ? -4.461 -26.047 -16.812 1 91.19 354 GLU A C 1
ATOM 2732 O O . GLU A 1 354 ? -5.445 -26.641 -16.375 1 91.19 354 GLU A O 1
ATOM 2737 N N . PRO A 1 355 ? -4.34 -25.766 -18.062 1 90.44 355 PRO A N 1
ATOM 2738 C CA . PRO A 1 355 ? -5.391 -26.125 -19.016 1 90.44 355 PRO A CA 1
ATOM 2739 C C . PRO A 1 355 ? -5.406 -27.625 -19.344 1 90.44 355 PRO A C 1
ATOM 2741 O O . PRO A 1 355 ? -5.488 -28 -20.516 1 90.44 355 PRO A O 1
ATOM 2744 N N . PHE A 1 356 ? -5.391 -28.438 -18.266 1 91.44 356 PHE A N 1
ATOM 2745 C CA . PHE A 1 356 ? -5.52 -29.891 -18.375 1 91.44 356 PHE A CA 1
ATOM 2746 C C . PHE A 1 356 ? -6.285 -30.453 -17.188 1 91.44 356 PHE A C 1
ATOM 2748 O O . PHE A 1 356 ? -6.441 -29.766 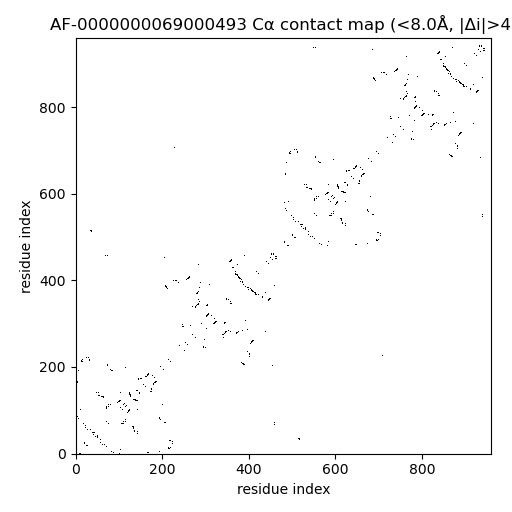-16.156 1 91.44 356 PHE A O 1
ATOM 2755 N N . LEU A 1 357 ? -6.832 -31.641 -17.375 1 95.5 357 LEU A N 1
ATOM 2756 C CA . LEU A 1 357 ? -7.5 -32.344 -16.297 1 95.5 357 LEU A CA 1
ATOM 2757 C C . LEU A 1 357 ? -6.688 -33.562 -15.852 1 95.5 357 LEU A C 1
ATOM 2759 O O . LEU A 1 357 ? -6.117 -34.25 -16.672 1 95.5 357 LEU A O 1
ATOM 2763 N N . LEU A 1 358 ? -6.602 -33.688 -14.641 1 94.75 358 LEU A N 1
ATOM 2764 C CA . LEU A 1 358 ? -5.988 -34.906 -14.102 1 94.75 358 LEU A CA 1
ATOM 2765 C C . LEU A 1 358 ? -6.922 -36.094 -14.258 1 94.75 358 LEU A C 1
ATOM 2767 O O . LEU A 1 358 ? -8.102 -35.938 -14.578 1 94.75 358 LEU A O 1
ATOM 2771 N N . ARG A 1 359 ? -6.391 -37.188 -14.031 1 95.19 359 ARG A N 1
ATOM 2772 C CA . ARG A 1 359 ? -7.18 -38.406 -14.125 1 95.19 359 ARG A CA 1
ATOM 2773 C C . ARG A 1 359 ? -8.289 -38.438 -13.086 1 95.19 359 ARG A C 1
ATOM 2775 O O . ARG A 1 359 ? -8.07 -38.062 -11.93 1 95.19 359 ARG A O 1
ATOM 2782 N N . PHE A 1 360 ? -9.484 -38.844 -13.523 1 95 360 PHE A N 1
ATOM 2783 C CA . PHE A 1 360 ? -10.609 -38.938 -12.602 1 95 360 PHE A CA 1
ATOM 2784 C C . PHE A 1 360 ? -10.625 -40.281 -11.875 1 95 360 PHE A C 1
ATOM 2786 O O . PHE A 1 360 ? -10.406 -41.312 -12.484 1 95 360 PHE A O 1
ATOM 2793 N N . SER A 1 361 ? -10.859 -40.219 -10.586 1 89.44 361 SER A N 1
ATOM 2794 C CA . SER A 1 361 ? -11.141 -41.438 -9.852 1 89.44 361 SER A CA 1
ATOM 2795 C C . SER A 1 361 ? -12.492 -42.031 -10.25 1 89.44 361 SER A C 1
ATOM 2797 O O . SER A 1 361 ? -13.461 -41.281 -10.445 1 89.44 361 SER A O 1
ATOM 2799 N N . ALA A 1 362 ? -12.562 -43.312 -10.273 1 90.25 362 ALA A N 1
ATOM 2800 C CA . ALA A 1 362 ? -13.742 -44 -10.82 1 90.25 362 ALA A CA 1
ATOM 2801 C C . ALA A 1 362 ? -14.766 -44.281 -9.734 1 90.25 362 ALA A C 1
ATOM 2803 O O . ALA A 1 362 ? -15.883 -44.719 -10.016 1 90.25 362 ALA A O 1
ATOM 2804 N N . LEU A 1 363 ? -14.508 -44.031 -8.531 1 84.69 363 LEU A N 1
ATOM 2805 C CA . LEU A 1 363 ? -15.352 -44.406 -7.398 1 84.69 363 LEU A CA 1
ATOM 2806 C C . LEU A 1 363 ? -16.75 -43.844 -7.566 1 84.69 363 LEU A C 1
ATOM 2808 O O . LEU A 1 363 ? -17.734 -44.531 -7.32 1 84.69 363 LEU A O 1
ATOM 2812 N N . PHE A 1 364 ? -16.859 -42.656 -8.016 1 88.62 364 PHE A N 1
ATOM 2813 C CA . PHE A 1 364 ? -18.156 -42 -8.062 1 88.62 364 PHE A CA 1
ATOM 2814 C C . PHE A 1 364 ? -19.109 -42.719 -9.023 1 88.62 364 PHE A C 1
ATOM 2816 O O . PHE A 1 364 ? -20.312 -42.688 -8.828 1 88.62 364 PHE A O 1
ATOM 2823 N N . ALA A 1 365 ? -18.547 -43.312 -10.062 1 90.69 365 ALA A N 1
ATOM 2824 C CA . ALA A 1 365 ? -19.344 -43.969 -11.094 1 90.69 365 ALA A CA 1
ATOM 2825 C C . ALA A 1 365 ? -20.062 -45.188 -10.539 1 90.69 365 ALA A C 1
ATOM 2827 O O . ALA A 1 365 ? -21.094 -45.625 -11.078 1 90.69 365 ALA A O 1
ATOM 2828 N N . GLU A 1 366 ? -19.594 -45.688 -9.477 1 87.69 366 GLU A N 1
ATOM 2829 C CA . GLU A 1 366 ? -20.156 -46.906 -8.867 1 87.69 366 GLU A CA 1
ATOM 2830 C C . GLU A 1 366 ? -21.234 -46.562 -7.855 1 87.69 366 GLU A C 1
ATOM 2832 O O . GLU A 1 366 ? -22 -47.438 -7.434 1 87.69 366 GLU A O 1
ATOM 2837 N N . LEU A 1 367 ? -21.328 -45.406 -7.52 1 86.25 367 LEU A N 1
ATOM 2838 C CA . LEU A 1 367 ? -22.156 -45 -6.375 1 86.25 367 LEU A CA 1
ATOM 2839 C C . LEU A 1 367 ? -23.578 -44.688 -6.809 1 86.25 367 LEU A C 1
ATOM 2841 O O . LEU A 1 367 ? -24.531 -44.906 -6.055 1 86.25 367 LEU A O 1
ATOM 2845 N N . THR A 1 368 ? -23.656 -44.062 -7.926 1 86.44 368 THR A N 1
ATOM 2846 C CA . THR A 1 368 ? -24.984 -43.688 -8.414 1 86.44 368 THR A CA 1
ATOM 2847 C C . THR A 1 368 ? -24.969 -43.562 -9.938 1 86.44 368 THR A C 1
ATOM 2849 O O . THR A 1 368 ? -23.906 -43.5 -10.555 1 86.44 368 THR A O 1
ATOM 2852 N N . ASN A 1 369 ? -26.219 -43.625 -10.438 1 88.38 369 ASN A N 1
ATOM 2853 C CA . ASN A 1 369 ? -26.375 -43.438 -11.875 1 88.38 369 ASN A CA 1
ATOM 2854 C C . ASN A 1 369 ? -26.891 -42.031 -12.195 1 88.38 369 ASN A C 1
ATOM 2856 O O . ASN A 1 369 ? -27.031 -41.688 -13.367 1 88.38 369 ASN A O 1
ATOM 2860 N N . GLU A 1 370 ? -27.188 -41.281 -11.195 1 91.75 370 GLU A N 1
ATOM 2861 C CA . GLU A 1 370 ? -27.656 -39.906 -11.367 1 91.75 370 GLU A CA 1
ATOM 2862 C C . GLU A 1 370 ? -26.5 -38.906 -11.328 1 91.75 370 GLU A C 1
ATOM 2864 O O . GLU A 1 370 ? -26.281 -38.25 -10.312 1 91.75 370 GLU A O 1
ATOM 2869 N N . LEU A 1 371 ? -25.75 -38.906 -12.445 1 94.81 371 LEU A N 1
ATOM 2870 C CA . LEU A 1 371 ? -24.531 -38.094 -12.547 1 94.81 371 LEU A CA 1
ATOM 2871 C C . LEU A 1 371 ? -24.75 -36.844 -13.391 1 94.81 371 LEU A C 1
ATOM 2873 O O . LEU A 1 371 ? -25.359 -36.938 -14.461 1 94.81 371 LEU A O 1
ATOM 2877 N N . VAL A 1 372 ? -24.328 -35.719 -12.945 1 96.31 372 VAL A N 1
ATOM 2878 C CA . VAL A 1 372 ? -24.375 -34.469 -13.703 1 96.31 372 VAL A CA 1
ATOM 2879 C C . VAL A 1 372 ? -22.984 -33.844 -13.766 1 96.31 372 VAL A C 1
ATOM 2881 O O . VAL A 1 372 ? -22.5 -33.281 -12.781 1 96.31 372 VAL A O 1
ATOM 2884 N N . PRO A 1 373 ? -22.297 -34 -14.898 1 97.31 373 PRO A N 1
ATOM 2885 C CA . PRO A 1 373 ? -20.984 -33.344 -15.039 1 97.31 373 PRO A CA 1
ATOM 2886 C C . PRO A 1 373 ? -21.062 -31.828 -15.047 1 97.31 373 PRO A C 1
ATOM 2888 O O . PRO A 1 373 ? -22 -31.266 -15.609 1 97.31 373 PRO A O 1
ATOM 2891 N N . VAL A 1 374 ? -20.141 -31.203 -14.359 1 98.12 374 VAL A N 1
ATOM 2892 C CA . VAL A 1 374 ? -20.062 -29.75 -14.305 1 98.12 374 VAL A CA 1
ATOM 2893 C C . VAL A 1 374 ? -18.641 -29.312 -14.641 1 98.12 374 VAL A C 1
ATOM 2895 O O . VAL A 1 374 ? -17.672 -29.734 -14 1 98.12 374 VAL A O 1
ATOM 2898 N N . ALA A 1 375 ? -18.484 -28.5 -15.672 1 97.94 375 ALA A N 1
ATOM 2899 C CA . ALA A 1 375 ? -17.188 -27.938 -16.047 1 97.94 375 ALA A CA 1
ATOM 2900 C C . ALA A 1 375 ? -16.969 -26.578 -15.406 1 97.94 375 ALA A C 1
ATOM 2902 O O . ALA A 1 375 ? -17.688 -25.625 -15.711 1 97.94 375 ALA A O 1
ATOM 2903 N N . MET A 1 376 ? -15.984 -26.5 -14.547 1 96.75 376 MET A N 1
ATOM 2904 C CA . MET A 1 376 ? -15.672 -25.266 -13.844 1 96.75 376 MET A CA 1
ATOM 2905 C C . MET A 1 376 ? -14.5 -24.547 -14.492 1 96.75 376 MET A C 1
ATOM 2907 O O . MET A 1 376 ? -13.508 -25.172 -14.859 1 96.75 376 MET A O 1
ATOM 2911 N N . CYS A 1 377 ? -14.672 -23.281 -14.656 1 95.44 377 CYS A N 1
ATOM 2912 C CA . CYS A 1 377 ? -13.594 -22.422 -15.148 1 95.44 377 CYS A CA 1
ATOM 2913 C C . CYS A 1 377 ? -13.516 -21.125 -14.336 1 95.44 377 CYS A C 1
ATOM 2915 O O . CYS A 1 377 ? -14.539 -20.578 -13.945 1 95.44 377 CYS A O 1
ATOM 2917 N N . ASN A 1 378 ? -12.312 -20.719 -14.023 1 95.25 378 ASN A N 1
ATOM 2918 C CA . ASN A 1 378 ? -12.164 -19.484 -13.25 1 95.25 378 ASN A CA 1
ATOM 2919 C C . ASN A 1 378 ? -11.188 -18.531 -13.914 1 95.25 378 ASN A C 1
ATOM 2921 O O . ASN A 1 378 ? -10.438 -18.922 -14.812 1 95.25 378 ASN A O 1
ATOM 2925 N N . LYS A 1 379 ? -11.336 -17.297 -13.609 1 94.44 379 LYS A N 1
ATOM 2926 C CA . LYS A 1 379 ? -10.438 -16.234 -14.047 1 94.44 379 LYS A CA 1
ATOM 2927 C C . LYS A 1 379 ? -9.891 -15.453 -12.859 1 94.44 379 LYS A C 1
ATOM 2929 O O . LYS A 1 379 ? -10.664 -14.969 -12.023 1 94.44 379 LYS A O 1
ATOM 2934 N N . MET A 1 380 ? -8.633 -15.438 -12.758 1 95.19 380 MET A N 1
ATOM 2935 C CA . MET A 1 380 ? -7.906 -14.672 -11.75 1 95.19 380 MET A CA 1
ATOM 2936 C C . MET A 1 380 ? -6.816 -13.82 -12.391 1 95.19 380 MET A C 1
ATOM 2938 O O . MET A 1 380 ? -6.102 -14.289 -13.281 1 95.19 380 MET A O 1
ATOM 2942 N N . SER A 1 381 ? -6.656 -12.586 -11.938 1 95.19 381 SER A N 1
ATOM 2943 C CA . SER A 1 381 ? -5.734 -11.68 -12.609 1 95.19 381 SER A CA 1
ATOM 2944 C C . SER A 1 381 ? -4.473 -11.461 -11.781 1 95.19 381 SER A C 1
ATOM 2946 O O . SER A 1 381 ? -3.393 -11.234 -12.336 1 95.19 381 SER A O 1
ATOM 2948 N N . MET A 1 382 ? -4.531 -11.586 -10.461 1 96.88 382 MET A N 1
ATOM 2949 C CA . MET A 1 382 ? -3.377 -11.195 -9.656 1 96.88 382 MET A CA 1
ATOM 2950 C C . MET A 1 382 ? -2.881 -12.359 -8.805 1 96.88 382 MET A C 1
ATOM 2952 O O . MET A 1 382 ? -1.673 -12.547 -8.656 1 96.88 382 MET A O 1
ATOM 2956 N N . PHE A 1 383 ? -3.867 -13.141 -8.219 1 97.56 383 PHE A N 1
ATOM 2957 C CA . PHE A 1 383 ? -3.479 -14.18 -7.27 1 97.56 383 PHE A CA 1
ATOM 2958 C C . PHE A 1 383 ? -4.164 -15.5 -7.594 1 97.56 383 PHE A C 1
ATOM 2960 O O . PHE A 1 383 ? -5.344 -15.523 -7.949 1 97.56 383 PHE A O 1
ATOM 2967 N N . HIS A 1 384 ? -3.402 -16.484 -7.469 1 96.44 384 HIS A N 1
ATOM 2968 C CA . HIS A 1 384 ? -4.008 -17.812 -7.516 1 96.44 384 HIS A CA 1
ATOM 2969 C C . HIS A 1 384 ? -4.59 -18.188 -6.156 1 96.44 384 HIS A C 1
ATOM 2971 O O . HIS A 1 384 ? -3.961 -17.953 -5.121 1 96.44 384 HIS A O 1
ATOM 2977 N N . GLY A 1 385 ? -5.707 -18.75 -6.168 1 91.75 385 GLY A N 1
ATOM 2978 C CA . GLY A 1 385 ? -6.441 -19.078 -4.953 1 91.75 385 GLY A CA 1
ATOM 2979 C C . GLY A 1 385 ? -5.922 -20.312 -4.25 1 91.75 385 GLY A C 1
ATOM 2980 O O . GLY A 1 385 ? -6.152 -20.5 -3.053 1 91.75 385 GLY A O 1
ATOM 2981 N N . THR A 1 386 ? -5.316 -21.234 -4.98 1 90.25 386 THR A N 1
ATOM 2982 C CA . THR A 1 386 ? -4.914 -22.484 -4.355 1 90.25 386 THR A CA 1
ATOM 2983 C C . THR A 1 386 ? -3.439 -22.781 -4.629 1 90.25 386 THR A C 1
ATOM 2985 O O . THR A 1 386 ? -2.934 -22.484 -5.715 1 90.25 386 THR A O 1
ATOM 2988 N N . THR A 1 387 ? -2.807 -23.297 -3.615 1 88.75 387 THR A N 1
ATOM 2989 C CA . THR A 1 387 ? -1.422 -23.75 -3.711 1 88.75 387 THR A CA 1
ATOM 2990 C C . THR A 1 387 ? -1.234 -25.078 -2.996 1 88.75 387 THR A C 1
ATOM 2992 O O . THR A 1 387 ? -2.006 -25.422 -2.098 1 88.75 387 THR A O 1
ATOM 2995 N N . ALA A 1 388 ? -0.344 -25.828 -3.441 1 81.44 388 ALA A N 1
ATOM 2996 C CA . ALA A 1 388 ? -0.026 -27.109 -2.82 1 81.44 388 ALA A CA 1
ATOM 2997 C C . ALA A 1 388 ? 0.887 -26.922 -1.612 1 81.44 388 ALA A C 1
ATOM 2999 O O . ALA A 1 388 ? 0.764 -27.641 -0.616 1 81.44 388 ALA A O 1
ATOM 3000 N N . ARG A 1 389 ? 1.693 -25.922 -1.671 1 78.56 389 ARG A N 1
ATOM 3001 C CA . ARG A 1 389 ? 2.748 -25.766 -0.674 1 78.56 389 ARG A CA 1
ATOM 3002 C C . ARG A 1 389 ? 2.346 -24.75 0.392 1 78.56 389 ARG A C 1
ATOM 3004 O O . ARG A 1 389 ? 2.863 -24.781 1.511 1 78.56 389 ARG A O 1
ATOM 3011 N N . GLY A 1 390 ? 1.521 -23.859 0.038 1 78.25 390 GLY A N 1
ATOM 3012 C CA . GLY A 1 390 ? 1.181 -22.797 0.961 1 78.25 390 GLY A CA 1
ATOM 3013 C C . GLY A 1 390 ? 0.154 -23.203 1.999 1 78.25 390 GLY A C 1
ATOM 3014 O O . GLY A 1 390 ? -0.323 -24.344 1.991 1 78.25 390 GLY A O 1
ATOM 3015 N N . TRP A 1 391 ? -0.027 -22.328 2.916 1 82.69 391 TRP A N 1
ATOM 3016 C CA . TRP A 1 391 ? -1.062 -22.547 3.92 1 82.69 391 TRP A CA 1
ATOM 3017 C C . TRP A 1 391 ? -2.449 -22.516 3.287 1 82.69 391 TRP A C 1
ATOM 3019 O O . TRP A 1 391 ? -2.893 -21.469 2.803 1 82.69 391 TRP A O 1
ATOM 3029 N N . LYS A 1 392 ? -3.107 -23.578 3.354 1 85.75 392 LYS A N 1
ATOM 3030 C CA . LYS A 1 392 ? -4.375 -23.766 2.652 1 85.75 392 LYS A CA 1
ATOM 3031 C C . LYS A 1 392 ? -5.457 -22.844 3.221 1 85.75 392 LYS A C 1
ATOM 3033 O O . LYS A 1 392 ? -6.426 -22.531 2.531 1 85.75 392 LYS A O 1
ATOM 3038 N N . GLY A 1 393 ? -5.266 -22.438 4.488 1 87.69 393 GLY A N 1
ATOM 3039 C CA . GLY A 1 393 ? -6.242 -21.547 5.094 1 87.69 393 GLY A CA 1
ATOM 3040 C C . GLY A 1 393 ? -6.344 -20.203 4.391 1 87.69 393 GLY A C 1
ATOM 3041 O O . GLY A 1 393 ? -7.379 -19.547 4.465 1 87.69 393 GLY A O 1
ATOM 3042 N N . MET A 1 394 ? -5.324 -19.891 3.627 1 92.56 394 MET A N 1
ATOM 3043 C CA . MET A 1 394 ? -5.281 -18.578 2.982 1 92.56 394 MET A CA 1
ATOM 3044 C C . MET A 1 394 ? -5.832 -18.656 1.563 1 92.56 394 MET A C 1
ATOM 3046 O O . MET A 1 394 ? -5.992 -17.625 0.899 1 92.56 394 MET A O 1
ATOM 3050 N N . ASP A 1 395 ? -6.215 -19.812 1.118 1 93.5 395 ASP A N 1
ATOM 3051 C CA . ASP A 1 395 ? -6.613 -20.016 -0.269 1 93.5 395 ASP A CA 1
ATOM 3052 C C . ASP A 1 395 ? -7.832 -19.172 -0.627 1 93.5 395 ASP A C 1
ATOM 3054 O O . ASP A 1 395 ? -7.812 -18.438 -1.617 1 93.5 395 ASP A O 1
ATOM 3058 N N . PRO A 1 396 ? -8.852 -19.203 0.214 1 94.25 396 PRO A N 1
ATOM 3059 C CA . PRO A 1 396 ? -10.008 -18.375 -0.153 1 94.25 396 PRO A CA 1
ATOM 3060 C C . PRO A 1 396 ? -9.672 -16.891 -0.178 1 94.25 396 PRO A C 1
ATOM 3062 O O . PRO A 1 396 ? -10.195 -16.156 -1.015 1 94.25 396 PRO A O 1
ATOM 3065 N N . PHE A 1 397 ? -8.797 -16.484 0.662 1 96 397 PHE A N 1
ATOM 3066 C CA . PHE A 1 397 ? -8.445 -15.062 0.737 1 96 397 PHE A CA 1
ATOM 3067 C C . PHE A 1 397 ? -7.719 -14.617 -0.524 1 96 397 PHE A C 1
ATOM 3069 O O . PHE A 1 397 ? -8.031 -13.57 -1.094 1 96 397 PHE A O 1
ATOM 3076 N N . TYR A 1 398 ? -6.809 -15.406 -0.988 1 96.88 398 TYR A N 1
ATOM 3077 C CA . TYR A 1 398 ? -6.051 -15.031 -2.176 1 96.88 398 TYR A CA 1
ATOM 3078 C C . TYR A 1 398 ? -6.949 -14.992 -3.406 1 96.88 398 TYR A C 1
ATOM 3080 O O . TYR A 1 398 ? -6.789 -14.133 -4.277 1 96.88 398 TYR A O 1
ATOM 3088 N N . PHE A 1 399 ? -7.867 -15.938 -3.523 1 96.62 399 PHE A N 1
ATOM 3089 C CA . PHE A 1 399 ? -8.805 -15.891 -4.637 1 96.62 399 PHE A CA 1
ATOM 3090 C C . PHE A 1 399 ? -9.617 -14.602 -4.605 1 96.62 399 PHE A C 1
ATOM 3092 O O . PHE A 1 399 ? -9.711 -13.898 -5.613 1 96.62 399 PHE A O 1
ATOM 3099 N N . PHE A 1 400 ? -10.117 -14.273 -3.414 1 97.81 400 PHE A N 1
ATOM 3100 C CA . PHE A 1 400 ? -11.055 -13.164 -3.283 1 97.81 400 PHE A CA 1
ATOM 3101 C C . PHE A 1 400 ? -10.32 -11.836 -3.229 1 97.81 400 PHE A C 1
ATOM 3103 O O . PHE A 1 400 ? -10.945 -10.773 -3.266 1 97.81 400 PHE A O 1
ATOM 3110 N N . MET A 1 401 ? -9.031 -11.883 -3.113 1 97.75 401 MET A N 1
ATOM 3111 C CA . MET A 1 401 ? -8.25 -10.648 -3.176 1 97.75 401 MET A CA 1
ATOM 3112 C C . MET A 1 401 ? -8.125 -10.156 -4.613 1 97.75 401 MET A C 1
ATOM 3114 O O . MET A 1 401 ? -7.723 -9.016 -4.852 1 97.75 401 MET A O 1
ATOM 3118 N N . ASN A 1 402 ? -8.398 -11.055 -5.578 1 98.31 402 ASN A N 1
ATOM 3119 C CA . ASN A 1 402 ? -8.383 -10.586 -6.957 1 98.31 402 ASN A CA 1
ATOM 3120 C C . ASN A 1 402 ? -9.375 -9.445 -7.168 1 98.31 402 ASN A C 1
ATOM 3122 O O . ASN A 1 402 ? -10.477 -9.461 -6.621 1 98.31 402 ASN A O 1
ATOM 3126 N N . PRO A 1 403 ? -8.992 -8.406 -7.949 1 95.75 403 PRO A N 1
ATOM 3127 C CA . PRO A 1 403 ? -9.875 -7.25 -8.125 1 95.75 403 PRO A CA 1
ATOM 3128 C C . PRO A 1 403 ? -11.242 -7.629 -8.68 1 95.75 403 PRO A C 1
ATOM 3130 O O . PRO A 1 403 ? -12.273 -7.172 -8.172 1 95.75 403 PRO A O 1
ATOM 3133 N N . SER A 1 404 ? -11.297 -8.453 -9.703 1 96.19 404 SER A N 1
ATOM 3134 C CA . SER A 1 404 ? -12.555 -8.883 -10.305 1 96.19 404 SER A CA 1
ATOM 3135 C C . SER A 1 404 ? -12.5 -10.352 -10.711 1 96.19 404 SER A C 1
ATOM 3137 O O . SER A 1 404 ? -12.508 -10.672 -11.898 1 96.19 404 SER A O 1
ATOM 3139 N N . PRO A 1 405 ? -12.477 -11.227 -9.703 1 97.25 405 PRO A N 1
ATOM 3140 C CA . PRO A 1 405 ? -12.438 -12.656 -10.047 1 97.25 405 PRO A CA 1
ATOM 3141 C C . PRO A 1 405 ? -13.758 -13.156 -10.625 1 97.25 405 PRO A C 1
ATOM 3143 O O . PRO A 1 405 ? -14.812 -12.57 -10.367 1 97.25 405 PRO A O 1
ATOM 3146 N N . SER A 1 406 ? -13.68 -14.18 -11.414 1 97 406 SER A N 1
ATOM 3147 C CA . SER A 1 406 ? -14.883 -14.727 -12.023 1 97 406 SER A CA 1
ATOM 3148 C C . SER A 1 406 ? -14.859 -16.25 -12.023 1 97 406 SER A C 1
ATOM 3150 O O . SER A 1 406 ? -13.789 -16.859 -12.039 1 97 406 SER A O 1
ATOM 3152 N N . TYR A 1 407 ? -16 -16.859 -11.93 1 95.69 407 TYR A N 1
ATOM 3153 C CA . TYR A 1 407 ? -16.25 -18.297 -12.078 1 95.69 407 TYR A CA 1
ATOM 3154 C C . TYR A 1 407 ? -17.297 -18.562 -13.148 1 95.69 407 TYR A C 1
ATOM 3156 O O . TYR A 1 407 ? -18.375 -17.953 -13.133 1 95.69 407 TYR A O 1
ATOM 3164 N N . GLU A 1 408 ? -16.922 -19.375 -14.031 1 97.19 408 GLU A N 1
ATOM 3165 C CA . GLU A 1 408 ? -17.875 -19.906 -15 1 97.19 408 GLU A CA 1
ATOM 3166 C C . GLU A 1 408 ? -18.266 -21.344 -14.664 1 97.19 408 GLU A C 1
ATOM 3168 O O . GLU A 1 408 ? -17.406 -22.234 -14.633 1 97.19 408 GLU A O 1
ATOM 3173 N N . VAL A 1 409 ? -19.562 -21.531 -14.375 1 98 409 VAL A N 1
ATOM 3174 C CA . VAL A 1 409 ? -20.094 -22.828 -14.023 1 98 409 VAL A CA 1
ATOM 3175 C C . VAL A 1 409 ? -20.906 -23.391 -15.195 1 98 409 VAL A C 1
ATOM 3177 O O . VAL A 1 409 ? -22.016 -22.906 -15.469 1 98 409 VAL A O 1
ATOM 3180 N N . ASN A 1 410 ? -20.375 -24.422 -15.859 1 98.06 410 ASN A N 1
ATOM 3181 C CA . ASN A 1 410 ? -21.031 -25.047 -17 1 98.06 410 ASN A CA 1
ATOM 3182 C C . ASN A 1 410 ? -21.688 -26.359 -16.609 1 98.06 410 ASN A C 1
ATOM 3184 O O . ASN A 1 410 ? -21.016 -27.375 -16.453 1 98.06 410 ASN A O 1
ATOM 3188 N N . PHE A 1 411 ? -23.062 -26.359 -16.516 1 97.69 411 PHE A N 1
ATOM 3189 C CA . PHE A 1 411 ? -23.797 -27.594 -16.234 1 97.69 411 PHE A CA 1
ATOM 3190 C C . PHE A 1 411 ? -24.016 -28.391 -17.516 1 97.69 411 PHE A C 1
ATOM 3192 O O . PHE A 1 411 ? -24.672 -27.906 -18.453 1 97.69 411 PHE A O 1
ATOM 3199 N N . LEU A 1 412 ? -23.438 -29.484 -17.516 1 97.06 412 LEU A N 1
ATOM 3200 C CA . LEU A 1 412 ? -23.688 -30.375 -18.641 1 97.06 412 LEU A CA 1
ATOM 3201 C C . LEU A 1 412 ? -24.953 -31.188 -18.406 1 97.06 412 LEU A C 1
ATOM 3203 O O . LEU A 1 412 ? -25.516 -31.172 -17.312 1 97.06 412 LEU A O 1
ATOM 3207 N N . ASN A 1 413 ? -25.422 -31.859 -19.422 1 94.19 413 ASN A N 1
ATOM 3208 C CA . ASN A 1 413 ? -26.625 -32.688 -19.297 1 94.19 413 ASN A CA 1
ATOM 3209 C C . ASN A 1 413 ? -26.375 -33.875 -18.406 1 94.19 413 ASN A C 1
ATOM 3211 O O . ASN A 1 413 ? -25.25 -34.375 -18.312 1 94.19 413 ASN A O 1
ATOM 3215 N N . LYS A 1 414 ? -27.484 -34.25 -17.719 1 94.06 414 LYS A N 1
ATOM 3216 C CA . LYS A 1 414 ? -27.406 -35.469 -16.922 1 94.06 414 LYS A CA 1
ATOM 3217 C C . LYS A 1 414 ? -26.891 -36.625 -17.75 1 94.06 414 LYS A C 1
ATOM 3219 O O . LYS A 1 414 ? -27.281 -36.812 -18.922 1 94.06 414 LYS A O 1
ATOM 3224 N N . TRP A 1 415 ? -26.062 -37.375 -17.094 1 93.12 415 TRP A N 1
ATOM 3225 C CA . TRP A 1 415 ? -25.422 -38.5 -17.797 1 93.12 415 TRP A CA 1
ATOM 3226 C C . TRP A 1 415 ? -26.453 -39.562 -18.172 1 93.12 415 TRP A C 1
ATOM 3228 O O . TRP A 1 415 ? -27.25 -39.969 -17.328 1 93.12 415 TRP A O 1
ATOM 3238 N N . PRO A 1 416 ? -26.484 -39.938 -19.438 1 92.62 416 PRO A N 1
ATOM 3239 C CA . PRO A 1 416 ? -27.469 -40.938 -19.859 1 92.62 416 PRO A CA 1
ATOM 3240 C C . PRO A 1 416 ? -27.281 -42.281 -19.172 1 92.62 416 PRO A C 1
ATOM 3242 O O . PRO A 1 416 ? -26.156 -42.719 -18.953 1 92.62 416 PRO A O 1
ATOM 3245 N N . TYR A 1 417 ? -28.391 -42.906 -18.953 1 91.56 417 TYR A N 1
ATOM 3246 C CA . TYR A 1 417 ? -28.391 -44.188 -18.25 1 91.56 417 TYR A CA 1
ATOM 3247 C C . TYR A 1 417 ? -27.594 -45.219 -19.016 1 91.56 417 TYR A C 1
ATOM 3249 O O . TYR A 1 417 ? -26.922 -46.062 -18.422 1 91.56 417 TYR A O 1
ATOM 3257 N N . GLU A 1 418 ? -27.562 -45.156 -20.297 1 92.94 418 GLU A N 1
ATOM 3258 C CA . GLU A 1 418 ? -26.906 -46.125 -21.156 1 92.94 418 GLU A CA 1
ATOM 3259 C C . GLU A 1 418 ? -25.391 -46.062 -21 1 92.94 418 GLU A C 1
ATOM 3261 O O . GLU A 1 418 ? -24.672 -47 -21.359 1 92.94 418 GLU A O 1
ATOM 3266 N N . LEU A 1 419 ? -24.969 -45 -20.469 1 93.38 419 LEU A N 1
ATOM 3267 C CA . LEU A 1 419 ? -23.516 -44.781 -20.375 1 93.38 419 LEU A CA 1
ATOM 3268 C C . LEU A 1 419 ? -23.047 -44.969 -18.938 1 93.38 419 LEU A C 1
ATOM 3270 O O . LEU A 1 419 ? -21.891 -44.625 -18.609 1 93.38 419 LEU A O 1
ATOM 3274 N N . THR A 1 420 ? -23.906 -45.438 -18.094 1 94.06 420 THR A N 1
ATOM 3275 C CA . THR A 1 420 ? -23.578 -45.625 -16.688 1 94.06 420 THR A CA 1
ATOM 3276 C C . THR A 1 420 ? -23.172 -47.062 -16.406 1 94.06 420 THR A C 1
ATOM 3278 O O . THR A 1 420 ? -23.234 -47.938 -17.297 1 94.06 420 THR A O 1
ATOM 3281 N N . CYS A 1 421 ? -22.781 -47.312 -15.188 1 91.81 421 CYS A N 1
ATOM 3282 C CA . CYS A 1 421 ? -22.344 -48.656 -14.781 1 91.81 421 CYS A CA 1
ATOM 3283 C C . CYS A 1 421 ? -23.516 -49.625 -14.75 1 91.81 421 CYS A C 1
ATOM 3285 O O . CYS A 1 421 ? -23.328 -50.812 -14.992 1 91.81 421 CYS A O 1
ATOM 3287 N N . LYS A 1 422 ? -24.672 -49.156 -14.461 1 89.25 422 LYS A N 1
ATOM 3288 C CA . LYS A 1 422 ? -25.844 -50 -14.422 1 89.25 422 LYS A CA 1
ATOM 3289 C C . LYS A 1 422 ? -26.156 -50.562 -15.805 1 89.25 422 LYS A C 1
ATOM 3291 O O . LYS A 1 422 ? -26.766 -51.625 -15.922 1 89.25 422 LYS A O 1
ATOM 3296 N N . ALA A 1 423 ? -25.797 -49.906 -16.828 1 91.88 423 ALA A N 1
ATOM 3297 C CA . ALA A 1 423 ? -26.016 -50.375 -18.188 1 91.88 423 ALA A CA 1
ATOM 3298 C C . ALA A 1 423 ? -24.875 -51.25 -18.656 1 91.88 423 ALA A C 1
ATOM 3300 O O . ALA A 1 423 ? -24.781 -51.594 -19.844 1 91.88 423 ALA A O 1
ATOM 3301 N N . GLY A 1 424 ? -23.875 -51.531 -17.812 1 91.44 424 GLY A N 1
ATOM 3302 C CA . GLY A 1 424 ? -22.828 -52.5 -18.141 1 91.44 424 GLY A CA 1
ATOM 3303 C C . GLY A 1 424 ? -21.484 -51.844 -18.391 1 91.44 424 GLY A C 1
ATOM 3304 O O . GLY A 1 424 ? -20.5 -52.531 -18.688 1 91.44 424 GLY A O 1
ATOM 3305 N N . LYS A 1 425 ? -21.391 -50.625 -18.328 1 93.31 425 LYS A N 1
ATOM 3306 C CA . LYS A 1 425 ? -20.109 -49.938 -18.547 1 93.31 425 LYS A CA 1
ATOM 3307 C C . LYS A 1 425 ? -19.234 -50.031 -17.297 1 93.31 425 LYS A C 1
ATOM 3309 O O . LYS A 1 425 ? -19.719 -50.062 -16.172 1 93.31 425 LYS A O 1
ATOM 3314 N N . SER A 1 426 ? -17.969 -50.156 -17.516 1 94.81 426 SER A N 1
ATOM 3315 C CA . SER A 1 426 ? -17.047 -50.188 -16.375 1 94.81 426 SER A CA 1
ATOM 3316 C C . SER A 1 426 ? -16.953 -48.812 -15.703 1 94.81 426 SER A C 1
ATOM 3318 O O . SER A 1 426 ? -17.172 -47.781 -16.344 1 94.81 426 SER A O 1
ATOM 3320 N N . SER A 1 427 ? -16.656 -48.844 -14.438 1 94.25 427 SER A N 1
ATOM 3321 C CA . SER A 1 427 ? -16.531 -47.594 -13.688 1 94.25 427 SER A CA 1
ATOM 3322 C C . SER A 1 427 ? -15.453 -46.688 -14.273 1 94.25 427 SER A C 1
ATOM 3324 O O . SER A 1 427 ? -15.625 -45.469 -14.352 1 94.25 427 SER A O 1
ATOM 3326 N N . HIS A 1 428 ? -14.32 -47.25 -14.727 1 94.88 428 HIS A N 1
ATOM 3327 C CA . HIS A 1 428 ? -13.227 -46.5 -15.32 1 94.88 428 HIS A CA 1
ATOM 3328 C C . HIS A 1 428 ? -13.641 -45.875 -16.641 1 94.88 428 HIS A C 1
ATOM 3330 O O . HIS A 1 428 ? -13.258 -44.75 -16.938 1 94.88 428 HIS A O 1
ATOM 3336 N N . ASP A 1 429 ? -14.398 -46.594 -17.344 1 95.5 429 ASP A N 1
ATOM 3337 C CA . ASP A 1 429 ? -14.867 -46.094 -18.625 1 95.5 429 ASP A CA 1
ATOM 3338 C C . ASP A 1 429 ? -15.789 -44.875 -18.422 1 95.5 429 ASP A C 1
ATOM 3340 O O . ASP A 1 429 ? -15.695 -43.875 -19.141 1 95.5 429 ASP A O 1
ATOM 3344 N N . VAL A 1 430 ? -16.688 -45.031 -17.469 1 96.31 430 VAL A N 1
ATOM 3345 C CA . VAL A 1 430 ? -17.609 -43.938 -17.156 1 96.31 430 VAL A CA 1
ATOM 3346 C C . VAL A 1 430 ? -16.812 -42.688 -16.734 1 96.31 430 VAL A C 1
ATOM 3348 O O . VAL A 1 430 ? -17.062 -41.594 -17.234 1 96.31 430 VAL A O 1
ATOM 3351 N N . ALA A 1 431 ? -15.852 -42.906 -15.859 1 96 431 ALA A N 1
ATOM 3352 C CA . ALA A 1 431 ? -15.031 -41.781 -15.367 1 96 431 ALA A CA 1
ATOM 3353 C C . ALA A 1 431 ? -14.258 -41.125 -16.516 1 96 431 ALA A C 1
ATOM 3355 O O . ALA A 1 431 ? -14.211 -39.906 -16.609 1 96 431 ALA A O 1
ATOM 3356 N N . ASN A 1 432 ? -13.68 -41.938 -17.391 1 96.06 432 ASN A N 1
ATOM 3357 C CA . ASN A 1 432 ? -12.906 -41.438 -18.516 1 96.06 432 ASN A CA 1
ATOM 3358 C C . ASN A 1 432 ? -13.789 -40.656 -19.484 1 96.06 432 ASN A C 1
ATOM 3360 O O . ASN A 1 432 ? -13.367 -39.625 -20.016 1 96.06 432 ASN A O 1
ATOM 3364 N N . TYR A 1 433 ? -14.938 -41.219 -19.703 1 96.31 433 TYR A N 1
ATOM 3365 C CA . TYR A 1 433 ? -15.844 -40.531 -20.625 1 96.31 433 TYR A CA 1
ATOM 3366 C C . TYR A 1 433 ? -16.281 -39.188 -20.078 1 96.31 433 TYR A C 1
ATOM 3368 O O . TYR A 1 433 ? -16.344 -38.219 -20.812 1 96.31 433 TYR A O 1
ATOM 3376 N N . ILE A 1 434 ? -16.594 -39.156 -18.844 1 96.88 434 ILE A N 1
ATOM 3377 C CA . ILE A 1 434 ? -17 -37.875 -18.203 1 96.88 434 ILE A CA 1
ATOM 3378 C C . ILE A 1 434 ? -15.836 -36.906 -18.203 1 96.88 434 ILE A C 1
ATOM 3380 O O . ILE A 1 434 ? -16.016 -35.719 -18.469 1 96.88 434 ILE A O 1
ATOM 3384 N N . GLN A 1 435 ? -14.609 -37.406 -17.891 1 97.56 435 GLN A N 1
ATOM 3385 C CA . GLN A 1 435 ? -13.414 -36.594 -17.953 1 97.56 435 GLN A CA 1
ATOM 3386 C C . GLN A 1 435 ? -13.258 -35.938 -19.328 1 97.56 435 GLN A C 1
ATOM 3388 O O . GLN A 1 435 ? -13.023 -34.75 -19.438 1 97.56 435 GLN A O 1
ATOM 3393 N N . ARG A 1 436 ? -13.438 -36.688 -20.375 1 97.06 436 ARG A N 1
ATOM 3394 C CA . ARG A 1 436 ? -13.281 -36.219 -21.75 1 97.06 436 ARG A CA 1
ATOM 3395 C C . ARG A 1 436 ? -14.359 -35.188 -22.094 1 97.06 436 ARG A C 1
ATOM 3397 O O . ARG A 1 436 ? -14.094 -34.219 -22.797 1 97.06 436 ARG A O 1
ATOM 3404 N N . THR A 1 437 ? -15.516 -35.5 -21.625 1 97 437 THR A N 1
ATOM 3405 C CA . THR A 1 437 ? -16.625 -34.594 -21.906 1 97 437 THR A CA 1
ATOM 3406 C C . THR A 1 437 ? -16.391 -33.219 -21.266 1 97 437 THR A C 1
ATOM 3408 O O . THR A 1 437 ? -16.594 -32.188 -21.906 1 97 437 THR A O 1
ATOM 3411 N N . ILE A 1 438 ? -15.984 -33.25 -20.031 1 97.5 438 ILE A N 1
ATOM 3412 C CA . ILE A 1 438 ? -15.703 -32 -19.312 1 97.5 438 ILE A CA 1
ATOM 3413 C C . ILE A 1 438 ? -14.531 -31.281 -19.984 1 97.5 438 ILE A C 1
ATOM 3415 O O . ILE A 1 438 ? -14.578 -30.062 -20.188 1 97.5 438 ILE A O 1
ATOM 3419 N N . ALA A 1 439 ? -13.477 -32 -20.328 1 97.44 439 ALA A N 1
ATOM 3420 C CA . ALA A 1 439 ? -12.297 -31.438 -20.984 1 97.44 439 ALA A CA 1
ATOM 3421 C C . ALA A 1 439 ? -12.672 -30.781 -22.312 1 97.44 439 ALA A C 1
ATOM 3423 O O . ALA A 1 439 ? -12.203 -29.688 -22.625 1 97.44 439 ALA A O 1
ATOM 3424 N N . ALA A 1 440 ? -13.492 -31.438 -23.047 1 96.62 440 ALA A N 1
ATOM 3425 C CA . ALA A 1 440 ? -13.93 -30.922 -24.328 1 96.62 440 ALA A CA 1
ATOM 3426 C C . ALA A 1 440 ? -14.695 -29.609 -24.172 1 96.62 440 ALA A C 1
ATOM 3428 O O . ALA A 1 440 ? -14.523 -28.688 -24.953 1 96.62 440 ALA A O 1
ATOM 3429 N N . THR A 1 441 ? -15.477 -29.562 -23.172 1 96.38 441 THR A N 1
ATOM 3430 C CA . THR A 1 441 ? -16.266 -28.375 -22.891 1 96.38 441 THR A CA 1
ATOM 3431 C C . THR A 1 441 ? -15.359 -27.188 -22.562 1 96.38 441 THR A C 1
ATOM 3433 O O . THR A 1 441 ? -15.641 -26.047 -22.953 1 96.38 441 THR A O 1
ATOM 3436 N N . LEU A 1 442 ? -14.258 -27.406 -21.906 1 95.81 442 LEU A N 1
ATOM 3437 C CA . LEU A 1 442 ? -13.344 -26.359 -21.469 1 95.81 442 LEU A CA 1
ATOM 3438 C C . LEU A 1 442 ? -12.219 -26.141 -22.484 1 95.81 442 LEU A C 1
ATOM 3440 O O . LEU A 1 442 ? -11.406 -25.234 -22.328 1 95.81 442 LEU A O 1
ATOM 3444 N N . SER A 1 443 ? -12.109 -27 -23.5 1 94.75 443 SER A N 1
ATOM 3445 C CA . SER A 1 443 ? -10.992 -27.031 -24.438 1 94.75 443 SER A CA 1
ATOM 3446 C C . SER A 1 443 ? -9.68 -27.312 -23.734 1 94.75 443 SER A C 1
ATOM 3448 O O . SER A 1 443 ? -8.68 -26.625 -23.953 1 94.75 443 SER A O 1
ATOM 3450 N N . TYR A 1 444 ? -9.766 -28.266 -22.781 1 94.44 444 TYR A N 1
ATOM 3451 C CA . TYR A 1 444 ? -8.602 -28.719 -22.031 1 94.44 444 TYR A CA 1
ATOM 3452 C C . TYR A 1 444 ? -8.102 -30.047 -22.562 1 94.44 444 TYR A C 1
ATOM 3454 O O . TYR A 1 444 ? -8.789 -30.719 -23.344 1 94.44 444 TYR A O 1
ATOM 3462 N N . GLU A 1 445 ? -6.949 -30.406 -22.188 1 91.38 445 GLU A N 1
ATOM 3463 C CA . GLU A 1 445 ? -6.406 -31.719 -22.5 1 91.38 445 GLU A CA 1
ATOM 3464 C C . GLU A 1 445 ? -6.59 -32.688 -21.328 1 91.38 445 GLU A C 1
ATOM 3466 O O . GLU A 1 445 ? -6.473 -32.281 -20.156 1 91.38 445 GLU A O 1
ATOM 3471 N N . CYS A 1 446 ? -6.91 -33.906 -21.641 1 93.81 446 CYS A N 1
ATOM 3472 C CA . CYS A 1 446 ? -7 -34.969 -20.609 1 93.81 446 CYS A CA 1
ATOM 3473 C C . CYS A 1 446 ? -5.641 -35.594 -20.359 1 93.81 446 CYS A C 1
ATOM 3475 O O . CYS A 1 446 ? -4.887 -35.844 -21.312 1 93.81 446 CYS A O 1
ATOM 3477 N N . THR A 1 447 ? -5.32 -35.688 -19.203 1 92.69 447 THR A N 1
ATOM 3478 C CA . THR A 1 447 ? -4.066 -36.344 -18.859 1 92.69 447 THR A CA 1
ATOM 3479 C C . THR A 1 447 ? -4.328 -37.562 -17.984 1 92.69 447 THR A C 1
ATOM 3481 O O . THR A 1 447 ? -5.457 -37.812 -17.547 1 92.69 447 THR A O 1
ATOM 3484 N N . ASN A 1 448 ? -3.285 -38.406 -17.812 1 92.31 448 ASN A N 1
ATOM 3485 C CA . ASN A 1 448 ? -3.365 -39.562 -16.922 1 92.31 448 ASN A CA 1
ATOM 3486 C C . ASN A 1 448 ? -2.627 -39.312 -15.602 1 92.31 448 ASN A C 1
ATOM 3488 O O . ASN A 1 448 ? -2.449 -40.219 -14.805 1 92.31 448 ASN A O 1
ATOM 3492 N N . PHE A 1 449 ? -2.201 -38.031 -15.445 1 91.31 449 PHE A N 1
ATOM 3493 C CA . PHE A 1 449 ? -1.514 -37.688 -14.211 1 91.31 449 PHE A CA 1
ATOM 3494 C C . PHE A 1 449 ? -2.463 -37.781 -13.023 1 91.31 449 PHE A C 1
ATOM 3496 O O . PHE A 1 449 ? -3.633 -37.406 -13.125 1 91.31 449 PHE A O 1
ATOM 3503 N N . THR A 1 450 ? -1.988 -38.281 -11.945 1 90.19 450 THR A N 1
ATOM 3504 C CA . THR A 1 450 ? -2.773 -38.375 -10.719 1 90.19 450 THR A CA 1
ATOM 3505 C C . THR A 1 450 ? -2.381 -37.281 -9.75 1 90.19 450 THR A C 1
ATOM 3507 O O . THR A 1 450 ? -1.429 -36.531 -9.992 1 90.19 450 THR A O 1
ATOM 3510 N N . ARG A 1 451 ? -3.213 -37.188 -8.727 1 88.56 451 ARG A N 1
ATOM 3511 C CA . ARG A 1 451 ? -2.895 -36.281 -7.641 1 88.56 451 ARG A CA 1
ATOM 3512 C C . ARG A 1 451 ? -1.482 -36.5 -7.117 1 88.56 451 ARG A C 1
ATOM 3514 O O . ARG A 1 451 ? -0.731 -35.562 -6.887 1 88.56 451 ARG A O 1
ATOM 3521 N N . LYS A 1 452 ? -1.101 -37.688 -6.957 1 86.75 452 LYS A N 1
ATOM 3522 C CA . LYS A 1 452 ? 0.216 -38.062 -6.441 1 86.75 452 LYS A CA 1
ATOM 3523 C C . LYS A 1 452 ? 1.325 -37.562 -7.359 1 86.75 452 LYS A C 1
ATOM 3525 O O . LYS A 1 452 ? 2.35 -37.062 -6.887 1 86.75 452 LYS A O 1
ATOM 3530 N N . ASP A 1 453 ? 1.099 -37.656 -8.609 1 88 453 ASP A N 1
ATOM 3531 C CA . ASP A 1 453 ? 2.082 -37.188 -9.586 1 88 453 ASP A CA 1
ATOM 3532 C C . ASP A 1 453 ? 2.295 -35.688 -9.461 1 88 453 ASP A C 1
ATOM 3534 O O . ASP A 1 453 ? 3.432 -35.219 -9.492 1 88 453 ASP A O 1
ATOM 3538 N N . LYS A 1 454 ? 1.253 -35 -9.344 1 88.38 454 LYS A N 1
ATOM 3539 C CA . LYS A 1 454 ? 1.333 -33.531 -9.227 1 88.38 454 LYS A CA 1
ATOM 3540 C C . LYS A 1 454 ? 2.064 -33.125 -7.949 1 88.38 454 LYS A C 1
ATOM 3542 O O . LYS A 1 454 ? 2.941 -32.281 -7.977 1 88.38 454 LYS A O 1
ATOM 3547 N N . TYR A 1 455 ? 1.73 -33.719 -6.852 1 86.69 455 TYR A N 1
ATOM 3548 C CA . TYR A 1 455 ? 2.355 -33.406 -5.578 1 86.69 455 TYR A CA 1
ATOM 3549 C C . TYR A 1 455 ? 3.826 -33.781 -5.57 1 86.69 455 TYR A C 1
ATOM 3551 O O . TYR A 1 455 ? 4.66 -33.094 -4.988 1 86.69 455 TYR A O 1
ATOM 3559 N N . MET A 1 456 ? 4.094 -34.844 -6.234 1 84.62 456 MET A N 1
ATOM 3560 C CA . MET A 1 456 ? 5.488 -35.25 -6.344 1 84.62 456 MET A CA 1
ATOM 3561 C C . MET A 1 456 ? 6.289 -34.25 -7.152 1 84.62 456 MET A C 1
ATOM 3563 O O . MET A 1 456 ? 7.426 -33.906 -6.801 1 84.62 456 MET A O 1
ATOM 3567 N N . ALA A 1 457 ? 5.68 -33.781 -8.109 1 81.31 457 ALA A N 1
ATOM 3568 C CA . ALA A 1 457 ? 6.34 -32.812 -8.977 1 81.31 457 ALA A CA 1
ATOM 3569 C C . ALA A 1 457 ? 6.512 -31.469 -8.266 1 81.31 457 ALA A C 1
ATOM 3571 O O . ALA A 1 457 ? 7.539 -30.797 -8.43 1 81.31 457 ALA A O 1
ATOM 3572 N N . LEU A 1 458 ? 5.586 -31.078 -7.461 1 84.88 458 LEU A N 1
ATOM 3573 C CA . LEU A 1 458 ? 5.57 -29.734 -6.906 1 84.88 458 LEU A CA 1
ATOM 3574 C C . LEU A 1 458 ? 6.152 -29.719 -5.5 1 84.88 458 LEU A C 1
ATOM 3576 O O . LEU A 1 458 ? 6.863 -28.781 -5.129 1 84.88 458 LEU A O 1
ATOM 3580 N N . ALA A 1 459 ? 5.828 -30.75 -4.684 1 76.44 459 ALA A N 1
ATOM 3581 C CA . ALA A 1 459 ? 6.168 -30.688 -3.266 1 76.44 459 ALA A CA 1
ATOM 3582 C C . ALA A 1 459 ? 7.121 -31.812 -2.879 1 76.44 459 ALA A C 1
ATOM 3584 O O . ALA A 1 459 ? 7.625 -31.859 -1.753 1 76.44 459 ALA A O 1
ATOM 3585 N N . GLY A 1 460 ? 7.395 -32.688 -3.73 1 72.06 460 GLY A N 1
ATOM 3586 C CA . GLY A 1 460 ? 8.297 -33.812 -3.441 1 72.06 460 GLY A CA 1
ATOM 3587 C C . GLY A 1 460 ? 7.703 -34.812 -2.484 1 72.06 460 GLY A C 1
ATOM 3588 O O . GLY A 1 460 ? 8.438 -35.531 -1.799 1 72.06 460 GLY A O 1
ATOM 3589 N N . ASN A 1 461 ? 6.406 -34.656 -2.26 1 74.62 461 ASN A N 1
ATOM 3590 C CA . ASN A 1 461 ? 5.703 -35.594 -1.4 1 74.62 461 ASN A CA 1
ATOM 3591 C C . ASN A 1 461 ? 4.379 -36.031 -2.02 1 74.62 461 ASN A C 1
ATOM 3593 O O . ASN A 1 461 ? 4.039 -35.625 -3.129 1 74.62 461 ASN A O 1
ATOM 3597 N N . ASP A 1 462 ? 3.762 -37.031 -1.31 1 70.5 462 ASP A N 1
ATOM 3598 C CA . ASP A 1 462 ? 2.559 -37.594 -1.909 1 70.5 462 ASP A CA 1
ATOM 3599 C C . ASP A 1 462 ? 1.316 -36.812 -1.493 1 70.5 462 ASP A C 1
ATOM 3601 O O . ASP A 1 462 ? 0.197 -37.156 -1.867 1 70.5 462 ASP A O 1
ATOM 3605 N N . GLY A 1 463 ? 1.505 -35.688 -0.815 1 66.5 463 GLY A N 1
ATOM 3606 C CA . GLY A 1 463 ? 0.386 -34.812 -0.455 1 66.5 463 GLY A CA 1
ATOM 3607 C C . GLY A 1 463 ? -0.453 -35.375 0.679 1 66.5 463 GLY A C 1
ATOM 3608 O O . GLY A 1 463 ? -1.505 -34.812 1.01 1 66.5 463 GLY A O 1
ATOM 3609 N N . THR A 1 464 ? -0.111 -36.5 1.262 1 61.84 464 THR A N 1
ATOM 3610 C CA . THR A 1 464 ? -0.868 -37.094 2.354 1 61.84 464 THR A CA 1
ATOM 3611 C C . THR A 1 464 ? -0.597 -36.375 3.666 1 61.84 464 THR A C 1
ATOM 3613 O O . THR A 1 464 ? 0.553 -36.062 3.98 1 61.84 464 THR A O 1
ATOM 3616 N N . VAL A 1 465 ? -1.665 -35.656 4.27 1 55.31 465 VAL A N 1
ATOM 3617 C CA . VAL A 1 465 ? -1.52 -35 5.559 1 55.31 465 VAL A CA 1
ATOM 3618 C C . VAL A 1 465 ? -1.554 -36.031 6.688 1 55.31 465 VAL A C 1
ATOM 3620 O O . VAL A 1 465 ? -2.484 -36.812 6.77 1 55.31 465 VAL A O 1
ATOM 3623 N N . THR A 1 466 ? -0.433 -36.375 7.324 1 48.41 466 THR A N 1
ATOM 3624 C CA . THR A 1 466 ? -0.401 -37.25 8.469 1 48.41 466 THR A CA 1
ATOM 3625 C C . THR A 1 466 ? -1.145 -36.656 9.656 1 48.41 466 THR A C 1
ATOM 3627 O O . THR A 1 466 ? -0.936 -35.5 10 1 48.41 466 THR A O 1
ATOM 3630 N N . THR A 1 467 ? -2.268 -37.156 9.969 1 45.06 467 THR A N 1
ATOM 3631 C CA . THR A 1 467 ? -2.949 -36.719 11.188 1 45.06 467 THR A CA 1
ATOM 3632 C C . THR A 1 467 ? -2.076 -36.969 12.406 1 45.06 467 THR A C 1
ATOM 3634 O O . THR A 1 467 ? -1.291 -37.938 12.438 1 45.06 467 THR A O 1
ATOM 3637 N N . LYS A 1 468 ? -2.025 -36.031 13.297 1 46.72 468 LYS A N 1
ATOM 3638 C CA . LYS A 1 468 ? -1.271 -36.062 14.547 1 46.72 468 LYS A CA 1
ATOM 3639 C C . LYS A 1 468 ? -1.421 -37.406 15.234 1 46.72 468 LYS A C 1
ATOM 3641 O O . LYS A 1 468 ? -0.573 -37.812 16.031 1 46.72 468 LYS A O 1
ATOM 3646 N N . SER A 1 469 ? -2.541 -37.969 15.258 1 40.88 469 SER A N 1
ATOM 3647 C CA . SER A 1 469 ? -2.719 -39.188 16.016 1 40.88 469 SER A CA 1
ATOM 3648 C C . SER A 1 469 ? -1.802 -40.312 15.508 1 40.88 469 SER A C 1
ATOM 3650 O O . SER A 1 469 ? -1.408 -41.188 16.266 1 40.88 469 SER A O 1
ATOM 3652 N N . GLU A 1 470 ? -1.537 -40.281 14.312 1 40.84 470 GLU A N 1
ATOM 3653 C CA . GLU A 1 470 ? -0.668 -41.344 13.805 1 40.84 470 GLU A CA 1
ATOM 3654 C C . GLU A 1 470 ? 0.797 -41.062 14.102 1 40.84 470 GLU A C 1
ATOM 3656 O O . GLU A 1 470 ? 1.642 -41.938 14.055 1 40.84 470 GLU A O 1
ATOM 3661 N N . PHE A 1 471 ? 1.161 -39.875 14.227 1 41.5 471 PHE A N 1
ATOM 3662 C CA . PHE A 1 471 ? 2.529 -39.594 14.656 1 41.5 471 PHE A CA 1
ATOM 3663 C C . PHE A 1 471 ? 2.775 -40.188 16.047 1 41.5 471 PHE A C 1
ATOM 3665 O O . PHE A 1 471 ? 3.922 -40.375 16.438 1 41.5 471 PHE A O 1
ATOM 3672 N N . ALA A 1 472 ? 1.739 -40.125 16.922 1 41 472 ALA A N 1
ATOM 3673 C CA . ALA A 1 472 ? 1.933 -40.688 18.25 1 41 472 ALA A CA 1
ATOM 3674 C C . ALA A 1 472 ? 2.143 -42.188 18.188 1 41 472 ALA A C 1
ATOM 3676 O O . ALA A 1 472 ? 2.859 -42.75 19.016 1 41 472 ALA A O 1
ATOM 3677 N N . SER A 1 473 ? 1.552 -42.781 17.266 1 37.5 473 SER A N 1
ATOM 3678 C CA . SER A 1 473 ? 1.715 -44.25 17.266 1 37.5 473 SER A CA 1
ATOM 3679 C C . SER A 1 473 ? 3.074 -44.656 16.703 1 37.5 473 SER A C 1
ATOM 3681 O O . SER A 1 473 ? 3.658 -45.656 17.141 1 37.5 473 SER A O 1
ATOM 3683 N N . LYS A 1 474 ? 3.615 -44 15.672 1 38.81 474 LYS A N 1
ATOM 3684 C CA . LYS A 1 474 ? 4.93 -44.438 15.203 1 38.81 474 LYS A CA 1
ATOM 3685 C C . LYS A 1 474 ? 6.02 -44.062 16.203 1 38.81 474 LYS A C 1
ATOM 3687 O O . LYS A 1 474 ? 7.109 -44.656 16.188 1 38.81 474 LYS A O 1
ATOM 3692 N N . LYS A 1 475 ? 5.82 -43.094 16.828 1 42.09 475 LYS A N 1
ATOM 3693 C CA . LYS A 1 475 ? 6.871 -42.812 17.812 1 42.09 475 LYS A CA 1
ATOM 3694 C C . LYS A 1 475 ? 6.895 -43.875 18.891 1 42.09 475 LYS A C 1
ATOM 3696 O O . LYS A 1 475 ? 7.867 -44 19.641 1 42.09 475 LYS A O 1
ATOM 3701 N N . VAL A 1 476 ? 5.703 -44.406 19.141 1 39.59 476 VAL A N 1
ATOM 3702 C CA . VAL A 1 476 ? 5.746 -45.406 20.219 1 39.59 476 VAL A CA 1
ATOM 3703 C C . VAL A 1 476 ? 6.398 -46.688 19.719 1 39.59 476 VAL A C 1
ATOM 3705 O O . VAL A 1 476 ? 6.918 -47.469 20.5 1 39.59 476 VAL A O 1
ATOM 3708 N N . THR A 1 477 ? 6.25 -46.938 18.422 1 34.81 477 THR A N 1
ATOM 3709 C CA . THR A 1 477 ? 6.805 -48.25 18.062 1 34.81 477 THR A CA 1
ATOM 3710 C C . THR A 1 477 ? 8.312 -48.156 17.891 1 34.81 477 THR A C 1
ATOM 3712 O O . THR A 1 477 ? 9 -49.188 17.812 1 34.81 477 THR A O 1
ATOM 3715 N N . THR A 1 478 ? 8.867 -46.969 17.484 1 34.41 478 THR A N 1
ATOM 3716 C CA . THR A 1 478 ? 10.305 -47.094 17.281 1 34.41 478 THR A CA 1
ATOM 3717 C C . THR A 1 478 ? 11.047 -47.094 18.609 1 34.41 478 THR A C 1
ATOM 3719 O O . THR A 1 478 ? 12.273 -47.125 18.641 1 34.41 478 THR A O 1
ATOM 3722 N N . GLY A 1 479 ? 10.281 -46.844 19.75 1 28.8 479 GLY A N 1
ATOM 3723 C CA . GLY A 1 479 ? 11.047 -47.031 20.969 1 28.8 479 GLY A CA 1
ATOM 3724 C C . GLY A 1 479 ? 11.367 -48.5 21.234 1 28.8 479 GLY A C 1
ATOM 3725 O O . GLY A 1 479 ? 11.93 -48.812 22.281 1 28.8 479 GLY A O 1
ATOM 3726 N N . CYS A 1 480 ? 10.836 -49.5 20.516 1 23.05 480 CYS A N 1
ATOM 3727 C CA . CYS A 1 480 ? 11.516 -50.719 20.891 1 23.05 480 CYS A CA 1
ATOM 3728 C C . CYS A 1 480 ? 12.852 -50.844 20.172 1 23.05 480 CYS A C 1
ATOM 3730 O O . CYS A 1 480 ? 12.961 -50.5 19 1 23.05 480 CYS A O 1
ATOM 3732 N N . MET B 1 1 ? 22.453 21.953 12.148 1 93.31 1 MET B N 1
ATOM 3733 C CA . MET B 1 1 ? 21.062 22.031 12.57 1 93.31 1 MET B CA 1
ATOM 3734 C C . MET B 1 1 ? 20.578 20.688 13.125 1 93.31 1 MET B C 1
ATOM 3736 O O . MET B 1 1 ? 20.312 20.562 14.32 1 93.31 1 MET B O 1
ATOM 3740 N N . ASP B 1 2 ? 20.562 19.594 12.312 1 91.88 2 ASP B N 1
ATOM 3741 C CA . ASP B 1 2 ? 20.125 18.266 12.75 1 91.88 2 ASP B CA 1
ATOM 3742 C C . ASP B 1 2 ? 21.078 17.688 13.789 1 91.88 2 ASP B C 1
ATOM 3744 O O . ASP B 1 2 ? 22.281 17.625 13.57 1 91.88 2 ASP B O 1
ATOM 3748 N N . GLY B 1 3 ? 20.547 17.312 14.883 1 92.88 3 GLY B N 1
ATOM 3749 C CA . GLY B 1 3 ? 21.344 16.734 15.945 1 92.88 3 GLY B CA 1
ATOM 3750 C C . GLY B 1 3 ? 22.031 17.781 16.812 1 92.88 3 GLY B C 1
ATOM 3751 O O . GLY B 1 3 ? 22.656 17.453 17.812 1 92.88 3 GLY B O 1
ATOM 3752 N N . THR B 1 4 ? 21.984 19.016 16.438 1 95.31 4 THR B N 1
ATOM 3753 C CA . THR B 1 4 ? 22.562 20.125 17.188 1 95.31 4 THR B CA 1
ATOM 3754 C C . THR B 1 4 ? 21.484 21.062 17.719 1 95.31 4 THR B C 1
ATOM 3756 O O . THR B 1 4 ? 21.062 20.938 18.859 1 95.31 4 THR B O 1
ATOM 3759 N N . LEU B 1 5 ? 20.906 21.828 16.812 1 95.44 5 LEU B N 1
ATOM 3760 C CA . LEU B 1 5 ? 19.797 22.703 17.203 1 95.44 5 LEU B CA 1
ATOM 3761 C C . LEU B 1 5 ? 18.516 21.906 17.391 1 95.44 5 LEU B C 1
ATOM 3763 O O . LEU B 1 5 ? 17.656 22.281 18.188 1 95.44 5 LEU B O 1
ATOM 3767 N N . LEU B 1 6 ? 18.391 20.797 16.688 1 95.69 6 LEU B N 1
ATOM 3768 C CA . LEU B 1 6 ? 17.266 19.859 16.797 1 95.69 6 LEU B CA 1
ATOM 3769 C C . LEU B 1 6 ? 17.703 18.578 17.484 1 95.69 6 LEU B C 1
ATOM 3771 O O . LEU B 1 6 ? 18.859 18.172 17.391 1 95.69 6 LEU B O 1
ATOM 3775 N N . VAL B 1 7 ? 16.828 17.953 18.141 1 95.25 7 VAL B N 1
ATOM 3776 C CA . VAL B 1 7 ? 17.094 16.672 18.797 1 95.25 7 VAL B CA 1
ATOM 3777 C C . VAL B 1 7 ? 17.25 15.578 17.75 1 95.25 7 VAL B C 1
ATOM 3779 O O . VAL B 1 7 ? 18.156 14.734 17.859 1 95.25 7 VAL B O 1
ATOM 3782 N N . GLY B 1 8 ? 16.375 15.672 16.781 1 92.5 8 GLY B N 1
ATOM 3783 C CA . GLY B 1 8 ? 16.406 14.68 15.727 1 92.5 8 GLY B CA 1
ATOM 3784 C C . GLY B 1 8 ? 17.672 14.758 14.883 1 92.5 8 GLY B C 1
ATOM 3785 O O . GLY B 1 8 ? 18.141 15.852 14.578 1 92.5 8 GLY B O 1
ATOM 3786 N N . ARG B 1 9 ? 18.141 13.594 14.406 1 91.94 9 ARG B N 1
ATOM 3787 C CA . ARG B 1 9 ? 19.406 13.555 13.664 1 91.94 9 ARG B CA 1
ATOM 3788 C C . ARG B 1 9 ? 19.156 13.25 12.195 1 91.94 9 ARG B C 1
ATOM 3790 O O . ARG B 1 9 ? 20.109 13.219 11.398 1 91.94 9 ARG B O 1
ATOM 3797 N N . SER B 1 10 ? 17.953 12.953 11.898 1 92.5 10 SER B N 1
ATOM 3798 C CA . SER B 1 10 ? 17.641 12.625 10.516 1 92.5 10 SER B CA 1
ATOM 3799 C C . SER B 1 10 ? 16.844 13.742 9.852 1 92.5 10 SER B C 1
ATOM 3801 O O . SER B 1 10 ? 15.93 14.305 10.461 1 92.5 10 SER B O 1
ATOM 3803 N N . SER B 1 11 ? 17.203 14.055 8.633 1 94.88 11 SER B N 1
ATOM 3804 C CA . SER B 1 11 ? 16.484 15.07 7.879 1 94.88 11 SER B CA 1
ATOM 3805 C C . SER B 1 11 ? 15.367 14.453 7.043 1 94.88 11 SER B C 1
ATOM 3807 O O . SER B 1 11 ? 14.562 15.172 6.445 1 94.88 11 SER B O 1
ATOM 3809 N N . PHE B 1 12 ? 15.312 13.141 7.027 1 97.12 12 PHE B N 1
ATOM 3810 C CA . PHE B 1 12 ? 14.398 12.438 6.141 1 97.12 12 PHE B CA 1
ATOM 3811 C C . PHE B 1 12 ? 12.961 12.875 6.383 1 97.12 12 PHE B C 1
ATOM 3813 O O . PHE B 1 12 ? 12.227 13.156 5.438 1 97.12 12 PHE B O 1
ATOM 3820 N N . PRO B 1 13 ? 12.516 12.984 7.652 1 97.94 13 PRO B N 1
ATOM 3821 C CA . PRO B 1 13 ? 11.102 13.305 7.871 1 97.94 13 PRO B CA 1
ATOM 3822 C C . PRO B 1 13 ? 10.711 14.656 7.273 1 97.94 13 PRO B C 1
ATOM 3824 O O . PRO B 1 13 ? 9.578 14.828 6.812 1 97.94 13 PRO B O 1
ATOM 3827 N N . TYR B 1 14 ? 11.617 15.602 7.285 1 98.31 14 TYR B N 1
ATOM 3828 C CA . TYR B 1 14 ? 11.305 16.922 6.773 1 98.31 14 TYR B CA 1
ATOM 3829 C C . TYR B 1 14 ? 11.234 16.922 5.25 1 98.31 14 TYR B C 1
ATOM 3831 O O . TYR B 1 14 ? 10.383 17.594 4.656 1 98.31 14 TYR B O 1
ATOM 3839 N N . PHE B 1 15 ? 12.133 16.125 4.617 1 98.56 15 PHE B N 1
ATOM 3840 C CA . PHE B 1 15 ? 12.016 15.906 3.18 1 98.56 15 PHE B CA 1
ATOM 3841 C C . PHE B 1 15 ? 10.703 15.203 2.848 1 98.56 15 PHE B C 1
ATOM 3843 O O . PHE B 1 15 ? 10.047 15.539 1.859 1 98.56 15 PHE B O 1
ATOM 3850 N N . ALA B 1 16 ? 10.383 14.25 3.689 1 98.62 16 ALA B N 1
ATOM 3851 C CA . ALA B 1 16 ? 9.156 13.484 3.475 1 98.62 16 ALA B CA 1
ATOM 3852 C C . ALA B 1 16 ? 7.93 14.383 3.576 1 98.62 16 ALA B C 1
ATOM 3854 O O . ALA B 1 16 ? 6.957 14.195 2.842 1 98.62 16 ALA B O 1
ATOM 3855 N N . LEU B 1 17 ? 7.93 15.336 4.496 1 98.44 17 LEU B N 1
ATOM 3856 C CA . LEU B 1 17 ? 6.832 16.281 4.629 1 98.44 17 LEU B CA 1
ATOM 3857 C C . LEU B 1 17 ? 6.664 17.094 3.352 1 98.44 17 LEU B C 1
ATOM 3859 O O . LEU B 1 17 ? 5.551 17.25 2.846 1 98.44 17 LEU B O 1
ATOM 3863 N N . VAL B 1 18 ? 7.754 17.578 2.828 1 98.38 18 VAL B N 1
ATOM 3864 C CA . VAL B 1 18 ? 7.695 18.375 1.601 1 98.38 18 VAL B CA 1
ATOM 3865 C C . VAL B 1 18 ? 7.227 17.484 0.444 1 98.38 18 VAL B C 1
ATOM 3867 O O . VAL B 1 18 ? 6.363 17.891 -0.342 1 98.38 18 VAL B O 1
ATOM 3870 N N . ALA B 1 19 ? 7.809 16.266 0.414 1 98.5 19 ALA B N 1
ATOM 3871 C CA . ALA B 1 19 ? 7.449 15.336 -0.656 1 98.5 19 ALA B CA 1
ATOM 3872 C C . ALA B 1 19 ? 5.945 15.078 -0.675 1 98.5 19 ALA B C 1
ATOM 3874 O O . ALA B 1 19 ? 5.309 15.156 -1.729 1 98.5 19 ALA B O 1
ATOM 3875 N N . PHE B 1 20 ? 5.387 14.852 0.443 1 98 20 PHE B N 1
ATOM 3876 C CA . PHE B 1 20 ? 3.973 14.5 0.518 1 98 20 PHE B CA 1
ATOM 3877 C C . PHE B 1 20 ? 3.096 15.719 0.281 1 98 20 PHE B C 1
ATOM 3879 O O . PHE B 1 20 ? 2.102 15.648 -0.445 1 98 20 PHE B O 1
ATOM 3886 N N . GLU B 1 21 ? 3.441 16.812 0.904 1 97 21 GLU B N 1
ATOM 3887 C CA . GLU B 1 21 ? 2.58 18 0.871 1 97 21 GLU B CA 1
ATOM 3888 C C . GLU B 1 21 ? 2.547 18.625 -0.522 1 97 21 GLU B C 1
ATOM 3890 O O . GLU B 1 21 ? 1.523 19.156 -0.94 1 97 21 GLU B O 1
ATOM 3895 N N . VAL B 1 22 ? 3.641 18.547 -1.219 1 96.38 22 VAL B N 1
ATOM 3896 C CA . VAL B 1 22 ? 3.688 19.172 -2.541 1 96.38 22 VAL B CA 1
ATOM 3897 C C . VAL B 1 22 ? 3.393 18.125 -3.611 1 96.38 22 VAL B C 1
ATOM 3899 O O . VAL B 1 22 ? 2.58 18.344 -4.508 1 96.38 22 VAL B O 1
ATOM 3902 N N . GLY B 1 23 ? 3.973 16.969 -3.486 1 95.31 23 GLY B N 1
ATOM 3903 C CA . GLY B 1 23 ? 3.912 15.992 -4.562 1 95.31 23 GLY B CA 1
ATOM 3904 C C . GLY B 1 23 ? 2.9 14.891 -4.312 1 95.31 23 GLY B C 1
ATOM 3905 O O . GLY B 1 23 ? 2.656 14.055 -5.188 1 95.31 23 GLY B O 1
ATOM 3906 N N . GLY B 1 24 ? 2.354 14.797 -3.215 1 95.19 24 GLY B N 1
ATOM 3907 C CA . GLY B 1 24 ? 1.361 13.781 -2.918 1 95.19 24 GLY B CA 1
ATOM 3908 C C . GLY B 1 24 ? 1.973 12.43 -2.592 1 95.19 24 GLY B C 1
ATOM 3909 O O . GLY B 1 24 ? 3.158 12.344 -2.268 1 95.19 24 GLY B O 1
ATOM 3910 N N . ILE B 1 25 ? 1.18 11.391 -2.652 1 95.81 25 ILE B N 1
ATOM 3911 C CA . ILE B 1 25 ? 1.589 10.047 -2.273 1 95.81 25 ILE B CA 1
ATOM 3912 C C . ILE B 1 25 ? 2.627 9.523 -3.262 1 95.81 25 ILE B C 1
ATOM 3914 O O . ILE B 1 25 ? 3.543 8.789 -2.883 1 95.81 25 ILE B O 1
ATOM 3918 N N . SER B 1 26 ? 2.514 9.836 -4.551 1 97 26 SER B N 1
ATOM 3919 C CA . SER B 1 26 ? 3.441 9.359 -5.566 1 97 26 SER B CA 1
ATOM 3920 C C . SER B 1 26 ? 4.867 9.805 -5.27 1 97 26 SER B C 1
ATOM 3922 O O . SER B 1 26 ? 5.809 9.008 -5.375 1 97 26 SER B O 1
ATOM 3924 N N . ARG B 1 27 ? 5.051 11.086 -4.863 1 97.94 27 ARG B N 1
ATOM 3925 C CA . ARG B 1 27 ? 6.379 11.594 -4.535 1 97.94 27 ARG B CA 1
ATOM 3926 C C . ARG B 1 27 ? 6.906 10.961 -3.252 1 97.94 27 ARG B C 1
ATOM 3928 O O . ARG B 1 27 ? 8.109 10.719 -3.121 1 97.94 27 ARG B O 1
ATOM 3935 N N . LEU B 1 28 ? 5.984 10.773 -2.332 1 98.25 28 LEU B N 1
ATOM 3936 C CA . LEU B 1 28 ? 6.398 10.109 -1.102 1 98.25 28 LEU B CA 1
ATOM 3937 C C . LEU B 1 28 ? 6.918 8.703 -1.39 1 98.25 28 LEU B C 1
ATOM 3939 O O . LEU B 1 28 ? 7.91 8.266 -0.803 1 98.25 28 LEU B O 1
ATOM 3943 N N . ILE B 1 29 ? 6.27 7.961 -2.33 1 97.75 29 ILE B N 1
ATOM 3944 C CA . ILE B 1 29 ? 6.703 6.633 -2.746 1 97.75 29 ILE B CA 1
ATOM 3945 C C . ILE B 1 29 ? 8.086 6.719 -3.389 1 97.75 29 ILE B C 1
ATOM 3947 O O . ILE B 1 29 ? 8.969 5.914 -3.086 1 97.75 29 ILE B O 1
ATOM 3951 N N . PHE B 1 30 ? 8.242 7.68 -4.18 1 97.56 30 PHE B N 1
ATOM 3952 C CA . PHE B 1 30 ? 9.523 7.875 -4.844 1 97.56 30 PHE B CA 1
ATOM 3953 C C . PHE B 1 30 ? 10.633 8.109 -3.824 1 97.56 30 PHE B C 1
ATOM 3955 O O . PHE B 1 30 ? 11.719 7.535 -3.936 1 97.56 30 PHE B O 1
ATOM 3962 N N . LEU B 1 31 ? 10.328 8.938 -2.83 1 98.25 31 LEU B N 1
ATOM 3963 C CA . LEU B 1 31 ? 11.32 9.25 -1.804 1 98.25 31 LEU B CA 1
ATOM 3964 C C . LEU B 1 31 ? 11.664 8.016 -0.979 1 98.25 31 LEU B C 1
ATOM 3966 O O . LEU B 1 31 ? 12.836 7.746 -0.719 1 98.25 31 LEU B O 1
ATOM 3970 N N . ILE B 1 32 ? 10.656 7.281 -0.573 1 97.5 32 ILE B N 1
ATOM 3971 C CA . ILE B 1 32 ? 10.898 6.117 0.27 1 97.5 32 ILE B CA 1
ATOM 3972 C C . ILE B 1 32 ? 11.672 5.062 -0.516 1 97.5 32 ILE B C 1
ATOM 3974 O O . ILE B 1 32 ? 12.516 4.355 0.045 1 97.5 32 ILE B O 1
ATOM 3978 N N . LEU B 1 33 ? 11.414 4.938 -1.815 1 96.75 33 LEU B N 1
ATOM 3979 C CA . LEU B 1 33 ? 12.141 3.998 -2.662 1 96.75 33 LEU B CA 1
ATOM 3980 C C . LEU B 1 33 ? 13.609 4.402 -2.791 1 96.75 33 LEU B C 1
ATOM 3982 O O . LEU B 1 33 ? 14.484 3.543 -2.9 1 96.75 33 LEU B O 1
ATOM 3986 N N . ALA B 1 34 ? 13.883 5.676 -2.686 1 97.12 34 ALA B N 1
ATOM 3987 C CA . ALA B 1 34 ? 15.242 6.191 -2.842 1 97.12 34 ALA B CA 1
ATOM 3988 C C . ALA B 1 34 ? 15.984 6.188 -1.511 1 97.12 34 ALA B C 1
ATOM 3990 O O . ALA B 1 34 ? 17.203 6.34 -1.477 1 97.12 34 ALA B O 1
ATOM 3991 N N . SER B 1 35 ? 15.289 6 -0.424 1 96.44 35 SER B N 1
ATOM 3992 C CA . SER B 1 35 ? 15.844 6.219 0.907 1 96.44 35 SER B CA 1
ATOM 3993 C C . SER B 1 35 ? 16.953 5.219 1.212 1 96.44 35 SER B C 1
ATOM 3995 O O . SER B 1 35 ? 17.969 5.578 1.81 1 96.44 35 SER B O 1
ATOM 3997 N N . PRO B 1 36 ? 16.844 3.91 0.74 1 94.56 36 PRO B N 1
ATOM 3998 C CA . PRO B 1 36 ? 17.969 3.014 1.004 1 94.56 36 PRO B CA 1
ATOM 3999 C C . PRO B 1 36 ? 19.234 3.418 0.249 1 94.56 36 PRO B C 1
ATOM 4001 O O . PRO B 1 36 ? 20.344 3.305 0.785 1 94.56 36 PRO B O 1
ATOM 4004 N N . LEU B 1 37 ? 19.047 3.887 -0.946 1 96.25 37 LEU B N 1
ATOM 4005 C CA . LEU B 1 37 ? 20.188 4.395 -1.7 1 96.25 37 LEU B CA 1
ATOM 4006 C C . LEU B 1 37 ? 20.797 5.617 -1.015 1 96.25 37 LEU B C 1
ATOM 4008 O O . LEU B 1 37 ? 22.016 5.715 -0.876 1 96.25 37 LEU B O 1
ATOM 4012 N N . ALA B 1 38 ? 19.953 6.5 -0.553 1 97.31 38 ALA B N 1
ATOM 4013 C CA . ALA B 1 38 ? 20.406 7.691 0.16 1 97.31 38 ALA B CA 1
ATOM 4014 C C . ALA B 1 38 ? 21.188 7.309 1.417 1 97.31 38 ALA B C 1
ATOM 4016 O O . ALA B 1 38 ? 22.25 7.863 1.686 1 97.31 38 ALA B O 1
ATOM 4017 N N . GLY B 1 39 ? 20.641 6.379 2.156 1 95.19 39 GLY B N 1
ATOM 4018 C CA . GLY B 1 39 ? 21.312 5.926 3.363 1 95.19 39 GLY B CA 1
ATOM 4019 C C . GLY B 1 39 ? 22.672 5.285 3.092 1 95.19 39 GLY B C 1
ATOM 4020 O O . GLY B 1 39 ? 23.641 5.574 3.777 1 95.19 39 GLY B O 1
ATOM 4021 N N . PHE B 1 40 ? 22.734 4.5 2.051 1 94.56 40 PHE B N 1
ATOM 4022 C CA . PHE B 1 40 ? 23.984 3.834 1.684 1 94.56 40 PHE B CA 1
ATOM 4023 C C . PHE B 1 40 ? 25.047 4.852 1.3 1 94.56 40 PHE B C 1
ATOM 4025 O O . PHE B 1 40 ? 26.188 4.77 1.763 1 94.56 40 PHE B O 1
ATOM 4032 N N . LEU B 1 41 ? 24.672 5.766 0.508 1 95 41 LEU B N 1
ATOM 4033 C CA . LEU B 1 41 ? 25.625 6.781 0.07 1 95 41 LEU B CA 1
ATOM 4034 C C . LEU B 1 41 ? 26.047 7.668 1.236 1 95 41 LEU B C 1
ATOM 4036 O O . LEU B 1 41 ? 27.234 7.98 1.384 1 95 41 LEU B O 1
ATOM 4040 N N . TYR B 1 42 ? 25.094 8 2.064 1 94.12 42 TYR B N 1
ATOM 4041 C CA . TYR B 1 42 ? 25.328 8.875 3.203 1 94.12 42 TYR B CA 1
ATOM 4042 C C . TYR B 1 42 ? 26.375 8.281 4.148 1 94.12 42 TYR B C 1
ATOM 4044 O O . TYR B 1 42 ? 27.297 8.969 4.582 1 94.12 42 TYR B O 1
ATOM 4052 N N . TYR B 1 43 ? 26.281 6.98 4.395 1 91.62 43 TYR B N 1
ATOM 4053 C CA . TYR B 1 43 ? 27.094 6.371 5.449 1 91.62 43 TYR B CA 1
ATOM 4054 C C . TYR B 1 43 ? 28.359 5.754 4.883 1 91.62 43 TYR B C 1
ATOM 4056 O O . TYR B 1 43 ? 29.375 5.676 5.57 1 91.62 43 TYR B O 1
ATOM 4064 N N . PHE B 1 44 ? 28.359 5.367 3.555 1 91.38 44 PHE B N 1
ATOM 4065 C CA . PHE B 1 44 ? 29.484 4.586 3.053 1 91.38 44 PHE B CA 1
ATOM 4066 C C . PHE B 1 44 ? 30.297 5.391 2.035 1 91.38 44 PHE B C 1
ATOM 4068 O O . PHE B 1 44 ? 31.438 5.047 1.73 1 91.38 44 PHE B O 1
ATOM 4075 N N . ILE B 1 45 ? 29.719 6.43 1.502 1 91.62 45 ILE B N 1
ATOM 4076 C CA . ILE B 1 45 ? 30.453 7.242 0.53 1 91.62 45 ILE B CA 1
ATOM 4077 C C . ILE B 1 45 ? 30.688 8.641 1.099 1 91.62 45 ILE B C 1
ATOM 4079 O O . ILE B 1 45 ? 31.812 8.977 1.491 1 91.62 45 ILE B O 1
ATOM 4083 N N . SER B 1 46 ? 29.578 9.445 1.161 1 93.25 46 SER B N 1
ATOM 4084 C CA . SER B 1 46 ? 29.656 10.781 1.748 1 93.25 46 SER B CA 1
ATOM 4085 C C . SER B 1 46 ? 28.281 11.281 2.174 1 93.25 46 SER B C 1
ATOM 4087 O O . SER B 1 46 ? 27.281 10.961 1.535 1 93.25 46 SER B O 1
ATOM 4089 N N . GLU B 1 47 ? 28.312 12.023 3.191 1 93.88 47 GLU B N 1
ATOM 4090 C CA . GLU B 1 47 ? 27.078 12.641 3.641 1 93.88 47 GLU B CA 1
ATOM 4091 C C . GLU B 1 47 ? 26.453 13.477 2.529 1 93.88 47 GLU B C 1
ATOM 4093 O O . GLU B 1 47 ? 25.234 13.469 2.352 1 93.88 47 GLU B O 1
ATOM 4098 N N . SER B 1 48 ? 27.297 14.141 1.761 1 95.06 48 SER B N 1
ATOM 4099 C CA . SER B 1 48 ? 26.828 14.992 0.672 1 95.06 48 SER B CA 1
ATOM 4100 C C . SER B 1 48 ? 26.078 14.195 -0.379 1 95.06 48 SER B C 1
ATOM 4102 O O . SER B 1 48 ? 25.031 14.625 -0.868 1 95.06 48 SER B O 1
ATOM 4104 N N . ALA B 1 49 ? 26.562 13.008 -0.671 1 95.81 49 ALA B N 1
ATOM 4105 C CA . ALA B 1 49 ? 25.938 12.172 -1.693 1 95.81 49 ALA B CA 1
ATOM 4106 C C . ALA B 1 49 ? 24.547 11.727 -1.266 1 95.81 49 ALA B C 1
ATOM 4108 O O . ALA B 1 49 ? 23.609 11.711 -2.076 1 95.81 49 ALA B O 1
ATOM 4109 N N . GLY B 1 50 ? 24.406 11.352 -0.029 1 96.62 50 GLY B N 1
ATOM 4110 C CA . GLY B 1 50 ? 23.094 10.961 0.481 1 96.62 50 GLY B CA 1
ATOM 4111 C C . GLY B 1 50 ? 22.078 12.086 0.45 1 96.62 50 GLY B C 1
ATOM 4112 O O . GLY B 1 50 ? 20.938 11.891 0.053 1 96.62 50 GLY B O 1
ATOM 4113 N N . ILE B 1 51 ? 22.531 13.25 0.845 1 97 51 ILE B N 1
ATOM 4114 C CA . ILE B 1 51 ? 21.641 14.406 0.894 1 97 51 ILE B CA 1
ATOM 4115 C C . ILE B 1 51 ? 21.234 14.797 -0.522 1 97 51 ILE B C 1
ATOM 4117 O O . ILE B 1 51 ? 20.094 15.211 -0.749 1 97 51 ILE B O 1
ATOM 4121 N N . ARG B 1 52 ? 22.156 14.633 -1.496 1 97.62 52 ARG B N 1
ATOM 4122 C CA . ARG B 1 52 ? 21.828 14.938 -2.887 1 97.62 52 ARG B CA 1
ATOM 4123 C C . ARG B 1 52 ? 20.703 14.047 -3.396 1 97.62 52 ARG B C 1
ATOM 4125 O O . ARG B 1 52 ? 19.844 14.5 -4.16 1 97.62 52 ARG B O 1
ATOM 4132 N N . VAL B 1 53 ? 20.703 12.797 -2.941 1 97.81 53 VAL B N 1
ATOM 4133 C CA . VAL B 1 53 ? 19.656 11.867 -3.34 1 97.81 53 VAL B CA 1
ATOM 4134 C C . VAL B 1 53 ? 18.312 12.32 -2.75 1 97.81 53 VAL B C 1
ATOM 4136 O O . VAL B 1 53 ? 17.297 12.305 -3.434 1 97.81 53 VAL B O 1
ATOM 4139 N N . LEU B 1 54 ? 18.281 12.719 -1.482 1 98.06 54 LEU B N 1
ATOM 4140 C CA . LEU B 1 54 ? 17.062 13.195 -0.846 1 98.06 54 LEU B CA 1
ATOM 4141 C C . LEU B 1 54 ? 16.547 14.445 -1.543 1 98.06 54 LEU B C 1
ATOM 4143 O O . LEU B 1 54 ? 15.336 14.578 -1.781 1 98.06 54 LEU B O 1
ATOM 4147 N N . VAL B 1 55 ? 17.469 15.312 -1.886 1 98.5 55 VAL B N 1
ATOM 4148 C CA . VAL B 1 55 ? 17.094 16.562 -2.555 1 98.5 55 VAL B CA 1
ATOM 4149 C C . VAL B 1 55 ? 16.484 16.25 -3.918 1 98.5 55 VAL B C 1
ATOM 4151 O O . VAL B 1 55 ? 15.422 16.781 -4.266 1 98.5 55 VAL B O 1
ATOM 4154 N N . PHE B 1 56 ? 17.094 15.359 -4.609 1 98.5 56 PHE B N 1
ATOM 4155 C CA . PHE B 1 56 ? 16.609 15.008 -5.934 1 98.5 56 PHE B CA 1
ATOM 4156 C C . PHE B 1 56 ? 15.234 14.344 -5.84 1 98.5 56 PHE B C 1
ATOM 4158 O O . PHE B 1 56 ? 14.289 14.773 -6.508 1 98.5 56 PHE B O 1
ATOM 4165 N N . ALA B 1 57 ? 15.148 13.344 -4.996 1 98.19 57 ALA B N 1
ATOM 4166 C CA . ALA B 1 57 ? 13.922 12.555 -4.883 1 98.19 57 ALA B CA 1
ATOM 4167 C C . ALA B 1 57 ? 12.758 13.422 -4.414 1 98.19 57 ALA B C 1
ATOM 4169 O O . ALA B 1 57 ? 11.609 13.172 -4.777 1 98.19 57 ALA B O 1
ATOM 4170 N N . THR B 1 58 ? 13.016 14.461 -3.66 1 98.62 58 THR B N 1
ATOM 4171 C CA . THR B 1 58 ? 11.953 15.281 -3.082 1 98.62 58 THR B CA 1
ATOM 4172 C C . THR B 1 58 ? 11.578 16.422 -4.023 1 98.62 58 THR B C 1
ATOM 4174 O O . THR B 1 58 ? 10.398 16.641 -4.293 1 98.62 58 THR B O 1
ATOM 4177 N N . PHE B 1 59 ? 12.57 17.078 -4.707 1 98.56 59 PHE B N 1
ATOM 4178 C CA . PHE B 1 59 ? 12.32 18.391 -5.262 1 98.56 59 PHE B CA 1
ATOM 4179 C C . PHE B 1 59 ? 12.211 18.328 -6.781 1 98.56 59 PHE B C 1
ATOM 4181 O O . PHE B 1 59 ? 11.711 19.266 -7.41 1 98.56 59 PHE B O 1
ATOM 4188 N N . VAL B 1 60 ? 12.711 17.281 -7.387 1 98.44 60 VAL B N 1
ATOM 4189 C CA . VAL B 1 60 ? 12.836 17.281 -8.844 1 98.44 60 VAL B CA 1
ATOM 4190 C C . VAL B 1 60 ? 11.492 17.609 -9.477 1 98.44 60 VAL B C 1
ATOM 4192 O O . VAL B 1 60 ? 10.484 16.953 -9.203 1 98.44 60 VAL B O 1
ATOM 4195 N N . GLY B 1 61 ? 11.469 18.703 -10.219 1 97.94 61 GLY B N 1
ATOM 4196 C CA . GLY B 1 61 ? 10.297 19.078 -11 1 97.94 61 GLY B CA 1
ATOM 4197 C C . GLY B 1 61 ? 9.297 19.922 -10.234 1 97.94 61 GLY B C 1
ATOM 4198 O O . GLY B 1 61 ? 8.297 20.359 -10.789 1 97.94 61 GLY B O 1
ATOM 4199 N N . MET B 1 62 ? 9.516 20.25 -8.984 1 97.88 62 MET B N 1
ATOM 4200 C CA . MET B 1 62 ? 8.57 20.984 -8.148 1 97.88 62 MET B CA 1
ATOM 4201 C C . MET B 1 62 ? 8.68 22.484 -8.406 1 97.88 62 MET B C 1
ATOM 4203 O O . MET B 1 62 ? 9.773 23 -8.641 1 97.88 62 MET B O 1
ATOM 4207 N N . LYS B 1 63 ? 7.605 23.078 -8.336 1 97.75 63 LYS B N 1
ATOM 4208 C CA . LYS B 1 63 ? 7.637 24.547 -8.344 1 97.75 63 LYS B CA 1
ATOM 4209 C C . LYS B 1 63 ? 8.266 25.094 -7.066 1 97.75 63 LYS B C 1
ATOM 4211 O O . LYS B 1 63 ? 7.918 24.656 -5.965 1 97.75 63 LYS B O 1
ATOM 4216 N N . VAL B 1 64 ? 9.164 26.031 -7.258 1 97.69 64 VAL B N 1
ATOM 4217 C CA . VAL B 1 64 ? 9.875 26.609 -6.125 1 97.69 64 VAL B CA 1
ATOM 4218 C C . VAL B 1 64 ? 8.891 27.281 -5.176 1 97.69 64 VAL B C 1
ATOM 4220 O O . VAL B 1 64 ? 9.039 27.203 -3.953 1 97.69 64 VAL B O 1
ATOM 4223 N N . SER B 1 65 ? 7.867 27.875 -5.668 1 95.62 65 SER B N 1
ATOM 4224 C CA . SER B 1 65 ? 6.863 28.562 -4.859 1 95.62 65 SER B CA 1
ATOM 4225 C C . SER B 1 65 ? 6.137 27.594 -3.941 1 95.62 65 SER B C 1
ATOM 4227 O O . SER B 1 65 ? 5.781 27.938 -2.812 1 95.62 65 SER B O 1
ATOM 4229 N N . ASP B 1 66 ? 5.914 26.375 -4.445 1 96.19 66 ASP B N 1
ATOM 4230 C CA . ASP B 1 66 ? 5.238 25.375 -3.633 1 96.19 66 ASP B CA 1
ATOM 4231 C C . ASP B 1 66 ? 6.129 24.906 -2.48 1 96.19 66 ASP B C 1
ATOM 4233 O O . ASP B 1 66 ? 5.641 24.656 -1.376 1 96.19 66 ASP B O 1
ATOM 4237 N N . ILE B 1 67 ? 7.391 24.797 -2.773 1 97.75 67 ILE B N 1
ATOM 4238 C CA . ILE B 1 67 ? 8.336 24.391 -1.732 1 97.75 67 ILE B CA 1
ATOM 4239 C C . ILE B 1 67 ? 8.375 25.469 -0.643 1 97.75 67 ILE B C 1
ATOM 4241 O O . ILE B 1 67 ? 8.32 25.156 0.548 1 97.75 67 ILE B O 1
ATOM 4245 N N . GLU B 1 68 ? 8.422 26.703 -1.059 1 96.12 68 GLU B N 1
ATOM 4246 C CA . GLU B 1 68 ? 8.438 27.828 -0.124 1 96.12 68 GLU B CA 1
ATOM 4247 C C . GLU B 1 68 ? 7.176 27.859 0.729 1 96.12 68 GLU B C 1
ATOM 4249 O O . GLU B 1 68 ? 7.234 28.156 1.926 1 96.12 68 GLU B O 1
ATOM 4254 N N . SER B 1 69 ? 6.098 27.562 0.094 1 94.69 69 SER B N 1
ATOM 4255 C CA . SER B 1 69 ? 4.824 27.562 0.812 1 94.69 69 SER B CA 1
ATOM 4256 C C . SER B 1 69 ? 4.812 26.5 1.91 1 94.69 69 SER B C 1
ATOM 4258 O O . SER B 1 69 ? 4.359 26.766 3.025 1 94.69 69 SER B O 1
ATOM 4260 N N . VAL B 1 70 ? 5.332 25.344 1.605 1 96.5 70 VAL B N 1
ATOM 4261 C CA . VAL B 1 70 ? 5.367 24.281 2.59 1 96.5 70 VAL B CA 1
ATOM 4262 C C . VAL B 1 70 ? 6.371 24.609 3.689 1 96.5 70 VAL B C 1
ATOM 4264 O O . VAL B 1 70 ? 6.133 24.328 4.867 1 96.5 70 VAL B O 1
ATOM 4267 N N . ALA B 1 71 ? 7.469 25.219 3.311 1 96.94 71 ALA B N 1
ATOM 4268 C CA . ALA B 1 71 ? 8.484 25.625 4.277 1 96.94 71 ALA B CA 1
ATOM 4269 C C . ALA B 1 71 ? 7.918 26.625 5.281 1 96.94 71 ALA B C 1
ATOM 4271 O O . ALA B 1 71 ? 8.305 26.625 6.453 1 96.94 71 ALA B O 1
ATOM 4272 N N . ARG B 1 72 ? 7.012 27.359 4.84 1 94.38 72 ARG B N 1
ATOM 4273 C CA . ARG B 1 72 ? 6.445 28.406 5.688 1 94.38 72 ARG B CA 1
ATOM 4274 C C . ARG B 1 72 ? 5.262 27.875 6.488 1 94.38 72 ARG B C 1
ATOM 4276 O O . ARG B 1 72 ? 5.102 28.203 7.664 1 94.38 72 ARG B O 1
ATOM 4283 N N . ALA B 1 73 ? 4.508 27 5.879 1 95.06 73 ALA B N 1
ATOM 4284 C CA . ALA B 1 73 ? 3.191 26.688 6.441 1 95.06 73 ALA B CA 1
ATOM 4285 C C . ALA B 1 73 ? 3.184 25.328 7.117 1 95.06 73 ALA B C 1
ATOM 4287 O O . ALA B 1 73 ? 2.305 25.031 7.934 1 95.06 73 ALA B O 1
ATOM 4288 N N . VAL B 1 74 ? 4.117 24.484 6.812 1 96.75 74 VAL B N 1
ATOM 4289 C CA . VAL B 1 74 ? 4.027 23.094 7.281 1 96.75 74 VAL B CA 1
ATOM 4290 C C . VAL B 1 74 ? 5.211 22.781 8.195 1 96.75 74 VAL B C 1
ATOM 4292 O O . VAL B 1 74 ? 5.027 22.344 9.328 1 96.75 74 VAL B O 1
ATOM 4295 N N . LEU B 1 75 ? 6.414 23.125 7.816 1 97.44 75 LEU B N 1
ATOM 4296 C CA . LEU B 1 75 ? 7.633 22.625 8.438 1 97.44 75 LEU B CA 1
ATOM 4297 C C . LEU B 1 75 ? 7.844 23.266 9.812 1 97.44 75 LEU B C 1
ATOM 4299 O O . LEU B 1 75 ? 8.352 22.625 10.727 1 97.44 75 LEU B O 1
ATOM 4303 N N . PRO B 1 76 ? 7.422 24.5 10.031 1 95.5 76 PRO B N 1
ATOM 4304 C CA . PRO B 1 76 ? 7.73 25.156 11.297 1 95.5 76 PRO B CA 1
ATOM 4305 C C . PRO B 1 76 ? 7.184 24.406 12.508 1 95.5 76 PRO B C 1
ATOM 4307 O O . PRO B 1 76 ? 7.855 24.328 13.539 1 95.5 76 PRO B O 1
ATOM 4310 N N . LYS B 1 77 ? 6.039 23.875 12.383 1 94.38 77 LYS B N 1
ATOM 4311 C CA . LYS B 1 77 ? 5.477 23.141 13.508 1 94.38 77 LYS B CA 1
ATOM 4312 C C . LYS B 1 77 ? 6.375 21.969 13.898 1 94.38 77 LYS B C 1
ATOM 4314 O O . LYS B 1 77 ? 6.645 21.75 15.086 1 94.38 77 LYS B O 1
ATOM 4319 N N . PHE B 1 78 ? 6.871 21.281 12.93 1 96.12 78 PHE B N 1
ATOM 4320 C CA . PHE B 1 78 ? 7.66 20.078 13.18 1 96.12 78 PHE B CA 1
ATOM 4321 C C . PHE B 1 78 ? 9.07 20.453 13.641 1 96.12 78 PHE B C 1
ATOM 4323 O O . PHE B 1 78 ? 9.625 19.797 14.531 1 96.12 78 PHE B O 1
ATOM 4330 N N . TYR B 1 79 ? 9.664 21.453 13.062 1 96.38 79 TYR B N 1
ATOM 4331 C CA . TYR B 1 79 ? 10.984 21.906 13.492 1 96.38 79 TYR B CA 1
ATOM 4332 C C . TYR B 1 79 ? 10.938 22.438 14.922 1 96.38 79 TYR B C 1
ATOM 4334 O O . TYR B 1 79 ? 11.805 22.109 15.742 1 96.38 79 TYR B O 1
ATOM 4342 N N . SER B 1 80 ? 9.922 23.266 15.211 1 93.81 80 SER B N 1
ATOM 4343 C CA . SER B 1 80 ? 9.812 23.875 16.531 1 93.81 80 SER B CA 1
ATOM 4344 C C . SER B 1 80 ? 9.578 22.828 17.609 1 93.81 80 SER B C 1
ATOM 4346 O O . SER B 1 80 ? 10.031 22.984 18.75 1 93.81 80 SER B O 1
ATOM 4348 N N . SER B 1 81 ? 8.922 21.766 17.203 1 92.62 81 SER B N 1
ATOM 4349 C CA . SER B 1 81 ? 8.625 20.719 18.172 1 92.62 81 SER B CA 1
ATOM 4350 C C . SER B 1 81 ? 9.828 19.797 18.391 1 92.62 81 SER B C 1
ATOM 4352 O O . SER B 1 81 ? 9.773 18.875 19.203 1 92.62 81 SER B O 1
ATOM 4354 N N . ASP B 1 82 ? 10.898 20.078 17.719 1 94.5 82 ASP B N 1
ATOM 4355 C CA . ASP B 1 82 ? 12.078 19.203 17.797 1 94.5 82 ASP B CA 1
ATOM 4356 C C . ASP B 1 82 ? 13.289 19.969 18.312 1 94.5 82 ASP B C 1
ATOM 4358 O O . ASP B 1 82 ? 14.422 19.516 18.172 1 94.5 82 ASP B O 1
ATOM 4362 N N . LEU B 1 83 ? 13.133 21.094 18.938 1 95 83 LEU B N 1
ATOM 4363 C CA . LEU B 1 83 ? 14.219 21.953 19.391 1 95 83 LEU B CA 1
ATOM 4364 C C . LEU B 1 83 ? 14.922 21.328 20.594 1 95 83 LEU B C 1
ATOM 4366 O O . LEU B 1 83 ? 14.273 20.891 21.531 1 95 83 LEU B O 1
ATOM 4370 N N . HIS B 1 84 ? 16.219 21.312 20.5 1 95.06 84 HIS B N 1
ATOM 4371 C CA . HIS B 1 84 ? 17.062 20.828 21.594 1 95.06 84 HIS B CA 1
ATOM 4372 C C . HIS B 1 84 ? 17.141 21.859 22.719 1 95.06 84 HIS B C 1
ATOM 4374 O O . HIS B 1 84 ? 17.656 22.969 22.516 1 95.06 84 HIS B O 1
ATOM 4380 N N . PRO B 1 85 ? 16.703 21.531 23.906 1 93.5 85 PRO B N 1
ATOM 4381 C CA . PRO B 1 85 ? 16.578 22.516 24.984 1 93.5 85 PRO B CA 1
ATOM 4382 C C . PRO B 1 85 ? 17.922 23.125 25.391 1 93.5 85 PRO B C 1
ATOM 4384 O O . PRO B 1 85 ? 18.031 24.344 25.531 1 93.5 85 PRO B O 1
ATOM 4387 N N . GLU B 1 86 ? 18.969 22.328 25.531 1 92.56 86 GLU B N 1
ATOM 4388 C CA . GLU B 1 86 ? 20.266 22.812 26 1 92.56 86 GLU B CA 1
ATOM 4389 C C . GLU B 1 86 ? 20.938 23.656 24.922 1 92.56 86 GLU B C 1
ATOM 4391 O O . GLU B 1 86 ? 21.516 24.703 25.219 1 92.56 86 GLU B O 1
ATOM 4396 N N . THR B 1 87 ? 20.875 23.156 23.719 1 94.44 87 THR B N 1
ATOM 4397 C CA . THR B 1 87 ? 21.5 23.906 22.625 1 94.44 87 THR B CA 1
ATOM 4398 C C . THR B 1 87 ? 20.766 25.234 22.422 1 94.44 87 THR B C 1
ATOM 4400 O O . THR B 1 87 ? 21.406 26.25 22.141 1 94.44 87 THR B O 1
ATOM 4403 N N . TRP B 1 88 ? 19.484 25.172 22.547 1 94.25 88 TRP B N 1
ATOM 4404 C CA . TRP B 1 88 ? 18.703 26.406 22.375 1 94.25 88 TRP B CA 1
ATOM 4405 C C . TRP B 1 88 ? 19.062 27.422 23.453 1 94.25 88 TRP B C 1
ATOM 4407 O O . TRP B 1 88 ? 19.172 28.609 23.172 1 94.25 88 TRP B O 1
ATOM 4417 N N . ARG B 1 89 ? 19.234 26.984 24.641 1 93.12 89 ARG B N 1
ATOM 4418 C CA . ARG B 1 89 ? 19.594 27.875 25.75 1 93.12 89 ARG B CA 1
ATOM 4419 C C . ARG B 1 89 ? 20.891 28.609 25.438 1 93.12 89 ARG B C 1
ATOM 4421 O O . ARG B 1 89 ? 20.969 29.828 25.609 1 93.12 89 ARG B O 1
ATOM 4428 N N . VAL B 1 90 ? 21.875 27.922 24.938 1 93.75 90 VAL B N 1
ATOM 4429 C CA . VAL B 1 90 ? 23.172 28.516 24.625 1 93.75 90 VAL B CA 1
ATOM 4430 C C . VAL B 1 90 ? 23.031 29.406 23.391 1 93.75 90 VAL B C 1
ATOM 4432 O O . VAL B 1 90 ? 23.516 30.547 23.391 1 93.75 90 VAL B O 1
ATOM 4435 N N . PHE B 1 91 ? 22.359 28.906 22.422 1 94.5 91 PHE B N 1
ATOM 4436 C CA . PHE B 1 91 ? 22.219 29.594 21.141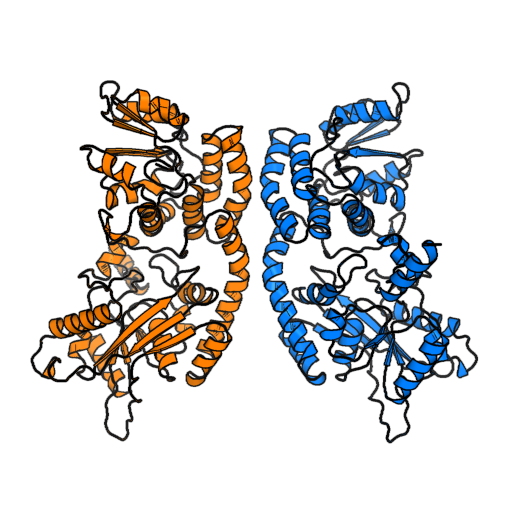 1 94.5 91 PHE B CA 1
ATOM 4437 C C . PHE B 1 91 ? 21.453 30.891 21.297 1 94.5 91 PHE B C 1
ATOM 4439 O O . PHE B 1 91 ? 21.828 31.922 20.734 1 94.5 91 PHE B O 1
ATOM 4446 N N . SER B 1 92 ? 20.359 30.891 22.094 1 93 92 SER B N 1
ATOM 4447 C CA . SER B 1 92 ? 19.484 32.062 22.266 1 93 92 SER B CA 1
ATOM 4448 C C . SER B 1 92 ? 20.172 33.125 23.109 1 93 92 SER B C 1
ATOM 4450 O O . SER B 1 92 ? 19.75 34.281 23.094 1 93 92 SER B O 1
ATOM 4452 N N . SER B 1 93 ? 21.234 32.75 23.828 1 93.19 93 SER B N 1
ATOM 4453 C CA . SER B 1 93 ? 21.953 33.719 24.672 1 93.19 93 SER B CA 1
ATOM 4454 C C . SER B 1 93 ? 22.969 34.5 23.859 1 93.19 93 SER B C 1
ATOM 4456 O O . SER B 1 93 ? 23.484 35.5 24.328 1 93.19 93 SER B O 1
ATOM 4458 N N . CYS B 1 94 ? 23.172 34.062 22.703 1 92.81 94 CYS B N 1
ATOM 4459 C CA . CYS B 1 94 ? 24.141 34.75 21.844 1 92.81 94 CYS B CA 1
ATOM 4460 C C . CYS B 1 94 ? 23.516 35.969 21.172 1 92.81 94 CYS B C 1
ATOM 4462 O O . CYS B 1 94 ? 22.297 36 20.953 1 92.81 94 CYS B O 1
ATOM 4464 N N . GLY B 1 95 ? 24.281 36.969 20.891 1 91.31 95 GLY B N 1
ATOM 4465 C CA . GLY B 1 95 ? 23.797 38.188 20.25 1 91.31 95 GLY B CA 1
ATOM 4466 C C . GLY B 1 95 ? 23.438 38 18.797 1 91.31 95 GLY B C 1
ATOM 4467 O O . GLY B 1 95 ? 22.266 37.906 18.453 1 91.31 95 GLY B O 1
ATOM 4468 N N . LYS B 1 96 ? 24.5 37.781 18 1 93 96 LYS B N 1
ATOM 4469 C CA . LYS B 1 96 ? 24.281 37.469 16.578 1 93 96 LYS B CA 1
ATOM 4470 C C . LYS B 1 96 ? 24.328 35.969 16.344 1 93 96 LYS B C 1
ATOM 4472 O O . LYS B 1 96 ? 25.281 35.281 16.719 1 93 96 LYS B O 1
ATOM 4477 N N . ARG B 1 97 ? 23.312 35.469 15.742 1 95.75 97 ARG B N 1
ATOM 4478 C CA . ARG B 1 97 ? 23.156 34 15.617 1 95.75 97 ARG B CA 1
ATOM 4479 C C . ARG B 1 97 ? 23.156 33.594 14.156 1 95.75 97 ARG B C 1
ATOM 4481 O O . ARG B 1 97 ? 22.453 34.188 13.336 1 95.75 97 ARG B O 1
ATOM 4488 N N . CYS B 1 98 ? 23.984 32.594 13.852 1 95.88 98 CYS B N 1
ATOM 4489 C CA . CYS B 1 98 ? 24.094 32.062 12.5 1 95.88 98 CYS B CA 1
ATOM 4490 C C . CYS B 1 98 ? 23.906 30.547 12.492 1 95.88 98 CYS B C 1
ATOM 4492 O O . CYS B 1 98 ? 24.469 29.844 13.336 1 95.88 98 CYS B O 1
ATOM 4494 N N . VAL B 1 99 ? 23.125 30.047 11.617 1 96.94 99 VAL B N 1
ATOM 4495 C CA . VAL B 1 99 ? 22.953 28.609 11.492 1 96.94 99 VAL B CA 1
ATOM 4496 C C . VAL B 1 99 ? 23.516 28.141 10.156 1 96.94 99 VAL B C 1
ATOM 4498 O O . VAL B 1 99 ? 23.156 28.641 9.094 1 96.94 99 VAL B O 1
ATOM 4501 N N . LEU B 1 100 ? 24.453 27.234 10.219 1 96.06 100 LEU B N 1
ATOM 4502 C CA . LEU B 1 100 ? 25 26.516 9.07 1 96.06 100 LEU B CA 1
ATOM 4503 C C . LEU B 1 100 ? 24.422 25.109 8.961 1 96.06 100 LEU B C 1
ATOM 4505 O O . LEU B 1 100 ? 24.547 24.312 9.891 1 96.06 100 LEU B O 1
ATOM 4509 N N . THR B 1 101 ? 23.797 24.812 7.871 1 96.19 101 THR B N 1
ATOM 4510 C CA . THR B 1 101 ? 23.141 23.5 7.805 1 96.19 101 THR B CA 1
ATOM 4511 C C . THR B 1 101 ? 23.312 22.875 6.422 1 96.19 101 THR B C 1
ATOM 4513 O O . THR B 1 101 ? 23.453 23.594 5.426 1 96.19 101 THR B O 1
ATOM 4516 N N . ALA B 1 102 ? 23.344 21.562 6.402 1 96.38 102 ALA B N 1
ATOM 4517 C CA . ALA B 1 102 ? 23.406 20.797 5.152 1 96.38 102 ALA B CA 1
ATOM 4518 C C . ALA B 1 102 ? 22.031 20.75 4.48 1 96.38 102 ALA B C 1
ATOM 4520 O O . ALA B 1 102 ? 21.922 20.422 3.297 1 96.38 102 ALA B O 1
ATOM 4521 N N . ASN B 1 103 ? 20.953 21.062 5.191 1 97.25 103 ASN B N 1
ATOM 4522 C CA . ASN B 1 103 ? 19.609 21.078 4.633 1 97.25 103 ASN B CA 1
ATOM 4523 C C . ASN B 1 103 ? 19.422 22.219 3.643 1 97.25 103 ASN B C 1
ATOM 4525 O O . ASN B 1 103 ? 20.094 23.25 3.742 1 97.25 103 ASN B O 1
ATOM 4529 N N . PRO B 1 104 ? 18.625 22.016 2.668 1 98.19 104 PRO B N 1
ATOM 4530 C CA . PRO B 1 104 ? 18.328 23.125 1.768 1 98.19 104 PRO B CA 1
ATOM 4531 C C . PRO B 1 104 ? 17.828 24.375 2.51 1 98.19 104 PRO B C 1
ATOM 4533 O O . PRO B 1 104 ? 16.922 24.281 3.332 1 98.19 104 PRO B O 1
ATOM 4536 N N . ARG B 1 105 ? 18.422 25.469 2.24 1 98.12 105 ARG B N 1
ATOM 4537 C CA . ARG B 1 105 ? 18.094 26.719 2.91 1 98.12 105 ARG B CA 1
ATOM 4538 C C . ARG B 1 105 ? 16.609 27.031 2.775 1 98.12 105 ARG B C 1
ATOM 4540 O O . ARG B 1 105 ? 15.977 27.5 3.727 1 98.12 105 ARG B O 1
ATOM 4547 N N . ILE B 1 106 ? 16.031 26.734 1.67 1 97.56 106 ILE B N 1
ATOM 4548 C CA . ILE B 1 106 ? 14.648 27.078 1.346 1 97.56 106 ILE B CA 1
ATOM 4549 C C . ILE B 1 106 ? 13.711 26.391 2.342 1 97.56 106 ILE B C 1
ATOM 4551 O O . ILE B 1 106 ? 12.625 26.906 2.619 1 97.56 106 ILE B O 1
ATOM 4555 N N . MET B 1 107 ? 14.078 25.281 2.902 1 97.88 107 MET B N 1
ATOM 4556 C CA . MET B 1 107 ? 13.234 24.516 3.812 1 97.88 107 MET B CA 1
ATOM 4557 C C . MET B 1 107 ? 13.32 25.062 5.23 1 97.88 107 MET B C 1
ATOM 4559 O O . MET B 1 107 ? 12.344 25.031 5.977 1 97.88 107 MET B O 1
ATOM 4563 N N . VAL B 1 108 ? 14.508 25.609 5.617 1 98 108 VAL B N 1
ATOM 4564 C CA . VAL B 1 108 ? 14.75 25.812 7.039 1 98 108 VAL B CA 1
ATOM 4565 C C . VAL B 1 108 ? 14.75 27.312 7.348 1 98 108 VAL B C 1
ATOM 4567 O O . VAL B 1 108 ? 14.539 27.719 8.492 1 98 108 VAL B O 1
ATOM 4570 N N . GLU B 1 109 ? 14.906 28.125 6.383 1 97.31 109 GLU B N 1
ATOM 4571 C CA . GLU B 1 109 ? 15.094 29.562 6.609 1 97.31 109 GLU B CA 1
ATOM 4572 C C . GLU B 1 109 ? 13.852 30.188 7.238 1 97.31 109 GLU B C 1
ATOM 4574 O O . GLU B 1 109 ? 13.945 30.938 8.211 1 97.31 109 GLU B O 1
ATOM 4579 N N . PRO B 1 110 ? 12.672 29.906 6.754 1 94.81 110 PRO B N 1
ATOM 4580 C CA . PRO B 1 110 ? 11.5 30.562 7.34 1 94.81 110 PRO B CA 1
ATOM 4581 C C . PRO B 1 110 ? 11.352 30.281 8.836 1 94.81 110 PRO B C 1
ATOM 4583 O O . PRO B 1 110 ? 11.102 31.188 9.617 1 94.81 110 PRO B O 1
ATOM 4586 N N . VAL B 1 111 ? 11.555 29.047 9.242 1 95.06 111 VAL B N 1
ATOM 4587 C CA . VAL B 1 111 ? 11.375 28.703 10.648 1 95.06 111 VAL B CA 1
ATOM 4588 C C . VAL B 1 111 ? 12.492 29.328 11.484 1 95.06 111 VAL B C 1
ATOM 4590 O O . VAL B 1 111 ? 12.25 29.828 12.578 1 95.06 111 VAL B O 1
ATOM 4593 N N . LEU B 1 112 ? 13.703 29.328 10.984 1 97.06 112 LEU B N 1
ATOM 4594 C CA . LEU B 1 112 ? 14.852 29.844 11.719 1 97.06 112 LEU B CA 1
ATOM 4595 C C . LEU B 1 112 ? 14.766 31.359 11.883 1 97.06 112 LEU B C 1
ATOM 4597 O O . LEU B 1 112 ? 15.031 31.891 12.969 1 97.06 112 LEU B O 1
ATOM 4601 N N . LYS B 1 113 ? 14.312 32 10.875 1 95.25 113 LYS B N 1
ATOM 4602 C CA . LYS B 1 113 ? 14.234 33.469 10.938 1 95.25 113 LYS B CA 1
ATOM 4603 C C . LYS B 1 113 ? 12.977 33.906 11.672 1 95.25 113 LYS B C 1
ATOM 4605 O O . LYS B 1 113 ? 13.055 34.75 12.586 1 95.25 113 LYS B O 1
ATOM 4610 N N . GLU B 1 114 ? 11.883 33.375 11.344 1 91.25 114 GLU B N 1
ATOM 4611 C CA . GLU B 1 114 ? 10.602 33.875 11.828 1 91.25 114 GLU B CA 1
ATOM 4612 C C . GLU B 1 114 ? 10.312 33.375 13.242 1 91.25 114 GLU B C 1
ATOM 4614 O O . GLU B 1 114 ? 9.695 34.094 14.039 1 91.25 114 GLU B O 1
ATOM 4619 N N . TYR B 1 115 ? 10.75 32.188 13.594 1 91.75 115 TYR B N 1
ATOM 4620 C CA . TYR B 1 115 ? 10.352 31.625 14.875 1 91.75 115 TYR B CA 1
ATOM 4621 C C . TYR B 1 115 ? 11.523 31.562 15.844 1 91.75 115 TYR B C 1
ATOM 4623 O O . TYR B 1 115 ? 11.336 31.578 17.062 1 91.75 115 TYR B O 1
ATOM 4631 N N . LEU B 1 116 ? 12.766 31.562 15.32 1 93.56 116 LEU B N 1
ATOM 4632 C CA . LEU B 1 116 ? 13.922 31.406 16.203 1 93.56 116 LEU B CA 1
ATOM 4633 C C . LEU B 1 116 ? 14.805 32.656 16.172 1 93.56 116 LEU B C 1
ATOM 4635 O O . LEU B 1 116 ? 15.844 32.688 16.828 1 93.56 116 LEU B O 1
ATOM 4639 N N . SER B 1 117 ? 14.453 33.656 15.414 1 92.75 117 SER B N 1
ATOM 4640 C CA . SER B 1 117 ? 15.125 34.938 15.336 1 92.75 117 SER B CA 1
ATOM 4641 C C . SER B 1 117 ? 16.609 34.781 14.984 1 92.75 117 SER B C 1
ATOM 4643 O O . SER B 1 117 ? 17.469 35.406 15.617 1 92.75 117 SER B O 1
ATOM 4645 N N . VAL B 1 118 ? 16.891 33.906 14.094 1 96.19 118 VAL B N 1
ATOM 4646 C CA . VAL B 1 118 ? 18.25 33.719 13.594 1 96.19 118 VAL B CA 1
ATOM 4647 C C . VAL B 1 118 ? 18.594 34.844 12.609 1 96.19 118 VAL B C 1
ATOM 4649 O O . VAL B 1 118 ? 17.766 35.219 11.773 1 96.19 118 VAL B O 1
ATOM 4652 N N . ASP B 1 119 ? 19.75 35.344 12.688 1 95.81 119 ASP B N 1
ATOM 4653 C CA . ASP B 1 119 ? 20.156 36.469 11.883 1 95.81 119 ASP B CA 1
ATOM 4654 C C . ASP B 1 119 ? 20.594 36.031 10.492 1 95.81 119 ASP B C 1
ATOM 4656 O O . ASP B 1 119 ? 20.25 36.656 9.492 1 95.81 119 ASP B O 1
ATOM 4660 N N . ILE B 1 120 ? 21.391 35 10.469 1 96.06 120 ILE B N 1
ATOM 4661 C CA . ILE B 1 120 ? 21.953 34.562 9.203 1 96.06 120 ILE B CA 1
ATOM 4662 C C . ILE B 1 120 ? 21.734 33.031 9.062 1 96.06 120 ILE B C 1
ATOM 4664 O O . ILE B 1 120 ? 22.062 32.281 9.984 1 96.06 120 ILE B O 1
ATOM 4668 N N . VAL B 1 121 ? 21.172 32.656 7.969 1 97.69 121 VAL B N 1
ATOM 4669 C CA . VAL B 1 121 ? 20.969 31.234 7.68 1 97.69 121 VAL B CA 1
ATOM 4670 C C . VAL B 1 121 ? 21.719 30.859 6.41 1 97.69 121 VAL B C 1
ATOM 4672 O O . VAL B 1 121 ? 21.484 31.438 5.34 1 97.69 121 VAL B O 1
ATOM 4675 N N . ILE B 1 122 ? 22.656 29.969 6.559 1 97.06 122 ILE B N 1
ATOM 4676 C CA . ILE B 1 122 ? 23.422 29.469 5.426 1 97.06 122 ILE B CA 1
ATOM 4677 C C . ILE B 1 122 ? 23.141 27.984 5.23 1 97.06 122 ILE B C 1
ATOM 4679 O O . ILE B 1 122 ? 23.516 27.156 6.074 1 97.06 122 ILE B O 1
ATOM 4683 N N . GLY B 1 123 ? 22.469 27.656 4.234 1 97.06 123 GLY B N 1
ATOM 4684 C CA . GLY B 1 123 ? 22.156 26.281 3.932 1 97.06 123 GLY B CA 1
ATOM 4685 C C . GLY B 1 123 ? 22.484 25.891 2.502 1 97.06 123 GLY B C 1
ATOM 4686 O O . GLY B 1 123 ? 23 26.703 1.736 1 97.06 123 GLY B O 1
ATOM 4687 N N . THR B 1 124 ? 22.234 24.641 2.209 1 97.69 124 THR B N 1
ATOM 4688 C CA . THR B 1 124 ? 22.453 24.156 0.852 1 97.69 124 THR B CA 1
ATOM 4689 C C . THR B 1 124 ? 21.484 24.828 -0.122 1 97.69 124 THR B C 1
ATOM 4691 O O . THR B 1 124 ? 20.297 24.953 0.168 1 97.69 124 THR B O 1
ATOM 4694 N N . GLU B 1 125 ? 22.016 25.281 -1.243 1 97.75 125 GLU B N 1
ATOM 4695 C CA . GLU B 1 125 ? 21.203 25.953 -2.254 1 97.75 125 GLU B CA 1
ATOM 4696 C C . GLU B 1 125 ? 20.812 24.984 -3.373 1 97.75 125 GLU B C 1
ATOM 4698 O O . GLU B 1 125 ? 21.688 24.344 -3.963 1 97.75 125 GLU B O 1
ATOM 4703 N N . ILE B 1 126 ? 19.531 24.938 -3.68 1 97.69 126 ILE B N 1
ATOM 4704 C CA . ILE B 1 126 ? 19.047 24.031 -4.727 1 97.69 126 ILE B CA 1
ATOM 4705 C C . ILE B 1 126 ? 19.062 24.766 -6.07 1 97.69 126 ILE B C 1
ATOM 4707 O O . ILE B 1 126 ? 18.906 25.984 -6.129 1 97.69 126 ILE B O 1
ATOM 4711 N N . CYS B 1 127 ? 19.25 24 -7.086 1 97.56 127 CYS B N 1
ATOM 4712 C CA . CYS B 1 127 ? 19.234 24.547 -8.438 1 97.56 127 CYS B CA 1
ATOM 4713 C C . CYS B 1 127 ? 17.812 24.688 -8.961 1 97.56 127 CYS B C 1
ATOM 4715 O O . CYS B 1 127 ? 16.984 23.797 -8.742 1 97.56 127 CYS B O 1
ATOM 4717 N N . THR B 1 128 ? 17.516 25.828 -9.586 1 97.38 128 THR B N 1
ATOM 4718 C CA . THR B 1 128 ? 16.188 26.094 -10.133 1 97.38 128 THR B CA 1
ATOM 4719 C C . THR B 1 128 ? 16.281 26.484 -11.609 1 97.38 128 THR B C 1
ATOM 4721 O O . THR B 1 128 ? 17.297 27.031 -12.047 1 97.38 128 THR B O 1
ATOM 4724 N N . TYR B 1 129 ? 15.383 26.047 -12.375 1 97.19 129 TYR B N 1
ATOM 4725 C CA . TYR B 1 129 ? 15.25 26.406 -13.789 1 97.19 129 TYR B CA 1
ATOM 4726 C C . TYR B 1 129 ? 13.812 26.797 -14.109 1 97.19 129 TYR B C 1
ATOM 4728 O O . TYR B 1 129 ? 12.891 26 -13.961 1 97.19 129 TYR B O 1
ATOM 4736 N N . LYS B 1 130 ? 13.5 28.031 -14.547 1 97.19 130 LYS B N 1
ATOM 4737 C CA . LYS B 1 130 ? 12.188 28.547 -14.922 1 97.19 130 LYS B CA 1
ATOM 4738 C C . LYS B 1 130 ? 11.188 28.391 -13.781 1 97.19 130 LYS B C 1
ATOM 4740 O O . LYS B 1 130 ? 10.062 27.922 -13.992 1 97.19 130 LYS B O 1
ATOM 4745 N N . GLY B 1 131 ? 11.688 28.578 -12.547 1 96.94 131 GLY B N 1
ATOM 4746 C CA . GLY B 1 131 ? 10.805 28.594 -11.398 1 96.94 131 GLY B CA 1
ATOM 4747 C C . GLY B 1 131 ? 10.57 27.219 -10.812 1 96.94 131 GLY B C 1
ATOM 4748 O O . GLY B 1 131 ? 9.781 27.062 -9.875 1 96.94 131 GLY B O 1
ATOM 4749 N N . ARG B 1 132 ? 11.25 26.234 -11.383 1 98.38 132 ARG B N 1
ATOM 4750 C CA . ARG B 1 132 ? 11.109 24.875 -10.883 1 98.38 132 ARG B CA 1
ATOM 4751 C C . ARG B 1 132 ? 12.445 24.328 -10.383 1 98.38 132 ARG B C 1
ATOM 4753 O O . ARG B 1 132 ? 13.5 24.688 -10.922 1 98.38 132 ARG B O 1
ATOM 4760 N N . ALA B 1 133 ? 12.375 23.516 -9.414 1 98.38 133 ALA B N 1
ATOM 4761 C CA . ALA B 1 133 ? 13.578 22.891 -8.891 1 98.38 133 ALA B CA 1
ATOM 4762 C C . ALA B 1 133 ? 14.062 21.781 -9.82 1 98.38 133 ALA B C 1
ATOM 4764 O O . ALA B 1 133 ? 13.258 20.984 -10.312 1 98.38 133 ALA B O 1
ATOM 4765 N N . THR B 1 134 ? 15.289 21.641 -10.055 1 97.75 134 THR B N 1
ATOM 4766 C CA . THR B 1 134 ? 15.844 20.641 -10.961 1 97.75 134 THR B CA 1
ATOM 4767 C C . THR B 1 134 ? 16.141 19.328 -10.227 1 97.75 134 THR B C 1
ATOM 4769 O O . THR B 1 134 ? 16.297 18.281 -10.844 1 97.75 134 THR B O 1
ATOM 4772 N N . GLY B 1 135 ? 16.172 19.438 -8.953 1 97 135 GLY B N 1
ATOM 4773 C CA . GLY B 1 135 ? 16.562 18.281 -8.164 1 97 135 GLY B CA 1
ATOM 4774 C C . GLY B 1 135 ? 18.047 18.25 -7.848 1 97 135 GLY B C 1
ATOM 4775 O O . GLY B 1 135 ? 18.5 17.391 -7.07 1 97 135 GLY B O 1
ATOM 4776 N N . PHE B 1 136 ? 18.797 19.141 -8.312 1 97.19 136 PHE B N 1
ATOM 4777 C CA . PHE B 1 136 ? 20.234 19.188 -8.07 1 97.19 136 PHE B CA 1
ATOM 4778 C C . PHE B 1 136 ? 20.594 20.359 -7.16 1 97.19 136 PHE B C 1
ATOM 4780 O O . PHE B 1 136 ? 19.75 21.219 -6.887 1 97.19 136 PHE B O 1
ATOM 4787 N N . VAL B 1 137 ? 21.766 20.344 -6.664 1 97 137 VAL B N 1
ATOM 4788 C CA . VAL B 1 137 ? 22.266 21.391 -5.789 1 97 137 VAL B CA 1
ATOM 4789 C C . VAL B 1 137 ? 23.188 22.328 -6.578 1 97 137 VAL B C 1
ATOM 4791 O O . VAL B 1 137 ? 23.781 21.922 -7.586 1 97 137 VAL B O 1
ATOM 4794 N N . ASN B 1 138 ? 23.312 23.484 -6.145 1 95.06 138 ASN B N 1
ATOM 4795 C CA . ASN B 1 138 ? 24.125 24.469 -6.82 1 95.06 138 ASN B CA 1
ATOM 4796 C C . ASN B 1 138 ? 25.609 24.109 -6.77 1 95.06 138 ASN B C 1
ATOM 4798 O O . ASN B 1 138 ? 25.984 23.094 -6.184 1 95.06 138 ASN B O 1
ATOM 4802 N N . GLU B 1 139 ? 26.453 24.891 -7.344 1 90.81 139 GLU B N 1
ATOM 4803 C CA . GLU B 1 139 ? 27.859 24.609 -7.531 1 90.81 139 GLU B CA 1
ATOM 4804 C C . GLU B 1 139 ? 28.609 24.578 -6.199 1 90.81 139 GLU B C 1
ATOM 4806 O O . GLU B 1 139 ? 29.625 23.891 -6.066 1 90.81 139 GLU B O 1
ATOM 4811 N N . SER B 1 140 ? 28.094 25.297 -5.195 1 91 140 SER B N 1
ATOM 4812 C CA . SER B 1 140 ? 28.719 25.312 -3.877 1 91 140 SER B CA 1
ATOM 4813 C C . SER B 1 140 ? 28.609 23.938 -3.199 1 91 140 SER B C 1
ATOM 4815 O O . SER B 1 140 ? 29.328 23.656 -2.238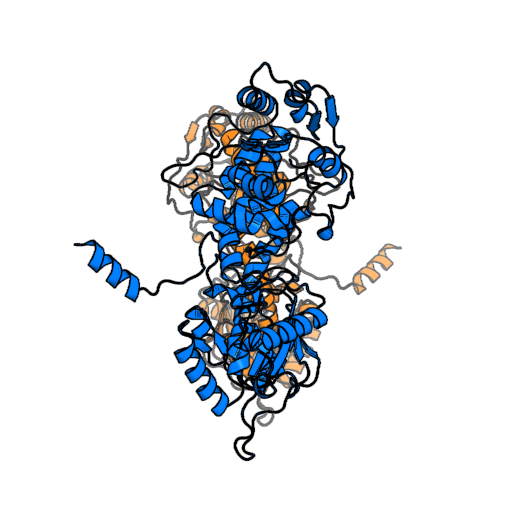 1 91 140 SER B O 1
ATOM 4817 N N . GLY B 1 141 ? 27.672 23.125 -3.67 1 93.75 141 GLY B N 1
ATOM 4818 C CA . GLY B 1 141 ? 27.5 21.797 -3.133 1 93.75 141 GLY B CA 1
ATOM 4819 C C . GLY B 1 141 ? 26.719 21.766 -1.83 1 93.75 141 GLY B C 1
ATOM 4820 O O . GLY B 1 141 ? 26.234 22.812 -1.379 1 93.75 141 GLY B O 1
ATOM 4821 N N . VAL B 1 142 ? 26.609 20.594 -1.324 1 96 142 VAL B N 1
ATOM 4822 C CA . VAL B 1 142 ? 25.969 20.422 -0.028 1 96 142 VAL B CA 1
ATOM 4823 C C . VAL B 1 142 ? 26.891 20.922 1.082 1 96 142 VAL B C 1
ATOM 4825 O O . VAL B 1 142 ? 28.094 20.641 1.072 1 96 142 VAL B O 1
ATOM 4828 N N . LEU B 1 143 ? 26.344 21.609 2.004 1 95.75 143 LEU B N 1
ATOM 4829 C CA . LEU B 1 143 ? 27.156 22.234 3.055 1 95.75 143 LEU B CA 1
ATOM 4830 C C . LEU B 1 143 ? 27.5 21.203 4.137 1 95.75 143 LEU B C 1
ATOM 4832 O O . LEU B 1 143 ? 26.859 21.188 5.191 1 95.75 143 LEU B O 1
ATOM 4836 N N . VAL B 1 144 ? 28.516 20.469 3.871 1 94.75 144 VAL B N 1
ATOM 4837 C CA . VAL B 1 144 ? 29.062 19.5 4.816 1 94.75 144 VAL B CA 1
ATOM 4838 C C . VAL B 1 144 ? 30.578 19.625 4.879 1 94.75 144 VAL B C 1
ATOM 4840 O O . VAL B 1 144 ? 31.219 20 3.896 1 94.75 144 VAL B O 1
ATOM 4843 N N . GLY B 1 145 ? 31.109 19.438 6.012 1 94.12 145 GLY B N 1
ATOM 4844 C CA . GLY B 1 145 ? 32.562 19.422 6.176 1 94.12 145 GLY B CA 1
ATOM 4845 C C . GLY B 1 145 ? 33.219 20.734 5.781 1 94.12 145 GLY B C 1
ATOM 4846 O O . GLY B 1 145 ? 32.844 21.797 6.27 1 94.12 145 GLY B O 1
ATOM 4847 N N . ASP B 1 146 ? 34.062 20.656 4.805 1 94.5 146 ASP B N 1
ATOM 4848 C CA . ASP B 1 146 ? 34.844 21.812 4.375 1 94.5 146 ASP B CA 1
ATOM 4849 C C . ASP B 1 146 ? 33.938 22.859 3.711 1 94.5 146 ASP B C 1
ATOM 4851 O O . ASP B 1 146 ? 34.219 24.047 3.787 1 94.5 146 ASP B O 1
ATOM 4855 N N . ASN B 1 147 ? 32.938 22.375 3.119 1 95.56 147 ASN B N 1
ATOM 4856 C CA . ASN B 1 147 ? 32.031 23.297 2.451 1 95.56 147 ASN B CA 1
ATOM 4857 C C . ASN B 1 147 ? 31.344 24.219 3.449 1 95.56 147 ASN B C 1
ATOM 4859 O O . ASN B 1 147 ? 31.047 25.375 3.133 1 95.56 147 ASN B O 1
ATOM 4863 N N . LYS B 1 148 ? 31.141 23.75 4.684 1 94.56 148 LYS B N 1
ATOM 4864 C CA . LYS B 1 148 ? 30.578 24.594 5.738 1 94.56 148 LYS B CA 1
ATOM 4865 C C . LYS B 1 148 ? 31.562 25.688 6.156 1 94.56 148 LYS B C 1
ATOM 4867 O O . LYS B 1 148 ? 31.172 26.844 6.332 1 94.56 148 LYS B O 1
ATOM 4872 N N . ALA B 1 149 ? 32.781 25.297 6.27 1 94.25 149 ALA B N 1
ATOM 4873 C CA . ALA B 1 149 ? 33.812 26.25 6.664 1 94.25 149 ALA B CA 1
ATOM 4874 C C . ALA B 1 149 ? 34 27.328 5.609 1 94.25 149 ALA B C 1
ATOM 4876 O O . ALA B 1 149 ? 34.094 28.516 5.938 1 94.25 149 ALA B O 1
ATOM 4877 N N . LYS B 1 150 ? 34 26.891 4.418 1 94.44 150 LYS B N 1
ATOM 4878 C CA . LYS B 1 150 ? 34.156 27.828 3.318 1 94.44 150 LYS B CA 1
ATOM 4879 C C . LYS B 1 150 ? 32.969 28.812 3.273 1 94.44 150 LYS B C 1
ATOM 4881 O O . LYS B 1 150 ? 33.156 30 3.023 1 94.44 150 LYS B O 1
ATOM 4886 N N . ALA B 1 151 ? 31.812 28.281 3.518 1 94.75 151 ALA B N 1
ATOM 4887 C CA . ALA B 1 151 ? 30.609 29.125 3.506 1 94.75 151 ALA B CA 1
ATOM 4888 C C . ALA B 1 151 ? 30.641 30.141 4.645 1 94.75 151 ALA B C 1
ATOM 4890 O O . ALA B 1 151 ? 30.219 31.281 4.469 1 94.75 151 ALA B O 1
ATOM 4891 N N . LEU B 1 152 ? 31.078 29.703 5.785 1 93.5 152 LEU B N 1
ATOM 4892 C CA . LEU B 1 152 ? 31.203 30.578 6.941 1 93.5 152 LEU B CA 1
ATOM 4893 C C . LEU B 1 152 ? 32.188 31.703 6.668 1 93.5 152 LEU B C 1
ATOM 4895 O O . LEU B 1 152 ? 31.938 32.875 6.988 1 93.5 152 LEU B O 1
ATOM 4899 N N . GLN B 1 153 ? 33.281 31.344 6.047 1 93.12 153 GLN B N 1
ATOM 4900 C CA . GLN B 1 153 ? 34.312 32.312 5.723 1 93.12 153 GLN B CA 1
ATOM 4901 C C . GLN B 1 153 ? 33.812 33.312 4.691 1 93.12 153 GLN B C 1
ATOM 4903 O O . GLN B 1 153 ? 34.156 34.5 4.766 1 93.12 153 GLN B O 1
ATOM 4908 N N . LYS B 1 154 ? 33.125 32.844 3.801 1 92.06 154 LYS B N 1
ATOM 4909 C CA . LYS B 1 154 ? 32.562 33.719 2.768 1 92.06 154 LYS B CA 1
ATOM 4910 C C . LYS B 1 154 ? 31.578 34.719 3.357 1 92.06 154 LYS B C 1
ATOM 4912 O O . LYS B 1 154 ? 31.516 35.875 2.932 1 92.06 154 LYS B O 1
ATOM 4917 N N . ALA B 1 155 ? 30.766 34.281 4.328 1 90.44 155 ALA B N 1
ATOM 4918 C CA . ALA B 1 155 ? 29.703 35.125 4.91 1 90.44 155 ALA B CA 1
ATOM 4919 C C . ALA B 1 155 ? 30.281 36.156 5.863 1 90.44 155 ALA B C 1
ATOM 4921 O O . ALA B 1 155 ? 29.812 37.281 5.922 1 90.44 155 ALA B O 1
ATOM 4922 N N . PHE B 1 156 ? 31.312 35.844 6.629 1 88.75 156 PHE B N 1
ATOM 4923 C CA . PHE B 1 156 ? 31.781 36.719 7.691 1 88.75 156 PHE B CA 1
ATOM 4924 C C . PHE B 1 156 ? 33.156 37.281 7.363 1 88.75 156 PHE B C 1
ATOM 4926 O O . PHE B 1 156 ? 33.625 38.188 8.023 1 88.75 156 PHE B O 1
ATOM 4933 N N . GLY B 1 157 ? 33.719 36.844 6.301 1 84.19 157 GLY B N 1
ATOM 4934 C CA . GLY B 1 157 ? 35.062 37.281 5.984 1 84.19 157 GLY B CA 1
ATOM 4935 C C . GLY B 1 157 ? 36.125 36.531 6.762 1 84.19 157 GLY B C 1
ATOM 4936 O O . GLY B 1 157 ? 35.844 35.938 7.809 1 84.19 157 GLY B O 1
ATOM 4937 N N . SER B 1 158 ? 37.344 36.562 6.277 1 78.25 158 SER B N 1
ATOM 4938 C CA . SER B 1 158 ? 38.438 35.844 6.875 1 78.25 158 SER B CA 1
ATOM 4939 C C . SER B 1 158 ? 38.906 36.5 8.18 1 78.25 158 SER B C 1
ATOM 4941 O O . SER B 1 158 ? 39.562 35.875 9.008 1 78.25 158 SER B O 1
ATOM 4943 N N . LYS B 1 159 ? 38.344 37.594 8.406 1 79.69 159 LYS B N 1
ATOM 4944 C CA . LYS B 1 159 ? 38.844 38.312 9.57 1 79.69 159 LYS B CA 1
ATOM 4945 C C . LYS B 1 159 ? 37.938 38.156 10.766 1 79.69 159 LYS B C 1
ATOM 4947 O O . LYS B 1 159 ? 38.344 38.375 11.914 1 79.69 159 LYS B O 1
ATOM 4952 N N . PHE B 1 160 ? 36.719 37.719 10.539 1 81.06 160 PHE B N 1
ATOM 4953 C CA . PHE B 1 160 ? 35.75 37.625 11.641 1 81.06 160 PHE B CA 1
ATOM 4954 C C . PHE B 1 160 ? 35.75 36.188 12.195 1 81.06 160 PHE B C 1
ATOM 4956 O O . PHE B 1 160 ? 35.594 35.219 11.438 1 81.06 160 PHE B O 1
ATOM 4963 N N . THR B 1 161 ? 36 36.156 13.516 1 86 161 THR B N 1
ATOM 4964 C CA . THR B 1 161 ? 35.969 34.875 14.211 1 86 161 THR B CA 1
ATOM 4965 C C . THR B 1 161 ? 34.75 34.781 15.117 1 86 161 THR B C 1
ATOM 4967 O O . THR B 1 161 ? 34.656 35.469 16.125 1 86 161 THR B O 1
ATOM 4970 N N . PRO B 1 162 ? 33.781 33.906 14.703 1 90.81 162 PRO B N 1
ATOM 4971 C CA . PRO B 1 162 ? 32.656 33.719 15.602 1 90.81 162 PRO B CA 1
ATOM 4972 C C . PRO B 1 162 ? 33.094 33.281 17 1 90.81 162 PRO B C 1
ATOM 4974 O O . PRO B 1 162 ? 34.062 32.562 17.156 1 90.81 162 PRO B O 1
ATOM 4977 N N . HIS B 1 163 ? 32.344 33.594 18 1 92.19 163 HIS B N 1
ATOM 4978 C CA . HIS B 1 163 ? 32.719 33.344 19.391 1 92.19 163 HIS B CA 1
ATOM 4979 C C . HIS B 1 163 ? 32.469 31.891 19.766 1 92.19 163 HIS B C 1
ATOM 4981 O O . HIS B 1 163 ? 33.312 31.25 20.375 1 92.19 163 HIS B O 1
ATOM 4987 N N . ILE B 1 164 ? 31.281 31.391 19.391 1 94.44 164 ILE B N 1
ATOM 4988 C CA . ILE B 1 164 ? 30.906 30.047 19.812 1 94.44 164 ILE B CA 1
ATOM 4989 C C . ILE B 1 164 ? 30.453 29.234 18.609 1 94.44 164 ILE B C 1
ATOM 4991 O O . ILE B 1 164 ? 29.672 29.719 17.797 1 94.44 164 ILE B O 1
ATOM 4995 N N . GLY B 1 165 ? 30.969 28.078 18.453 1 94.94 165 GLY B N 1
ATOM 4996 C CA . GLY B 1 165 ? 30.531 27.109 17.453 1 94.94 165 GLY B CA 1
ATOM 4997 C C . GLY B 1 165 ? 29.922 25.859 18.047 1 94.94 165 GLY B C 1
ATOM 4998 O O . GLY B 1 165 ? 30.484 25.266 18.969 1 94.94 165 GLY B O 1
ATOM 4999 N N . LEU B 1 166 ? 28.766 25.531 17.609 1 95.94 166 LEU B N 1
ATOM 5000 C CA . LEU B 1 166 ? 28.078 24.328 18.078 1 95.94 166 LEU B CA 1
ATOM 5001 C C . LEU B 1 166 ? 27.922 23.312 16.953 1 95.94 166 LEU B C 1
ATOM 5003 O O . LEU B 1 166 ? 27.484 23.672 15.844 1 95.94 166 LEU B O 1
ATOM 5007 N N . GLY B 1 167 ? 28.328 22.062 17.141 1 94.31 167 GLY B N 1
ATOM 5008 C CA . GLY B 1 167 ? 28.188 20.969 16.188 1 94.31 167 GLY B CA 1
ATOM 5009 C C . GLY B 1 167 ? 27.953 19.625 16.859 1 94.31 167 GLY B C 1
ATOM 5010 O O . GLY B 1 167 ? 28.031 19.516 18.078 1 94.31 167 GLY B O 1
ATOM 5011 N N . ASP B 1 168 ? 27.609 18.641 16.047 1 91.88 168 ASP B N 1
ATOM 5012 C CA . ASP B 1 168 ? 27.328 17.344 16.672 1 91.88 168 ASP B CA 1
ATOM 5013 C C . ASP B 1 168 ? 28.156 16.234 16.031 1 91.88 168 ASP B C 1
ATOM 5015 O O . ASP B 1 168 ? 28.234 15.125 16.578 1 91.88 168 ASP B O 1
ATOM 5019 N N . ARG B 1 169 ? 28.75 16.453 14.867 1 90.06 169 ARG B N 1
ATOM 5020 C CA . ARG B 1 169 ? 29.469 15.414 14.156 1 90.06 169 ARG B CA 1
ATOM 5021 C C . ARG B 1 169 ? 30.891 15.852 13.836 1 90.06 169 ARG B C 1
ATOM 5023 O O . ARG B 1 169 ? 31.219 17.047 13.922 1 90.06 169 ARG B O 1
ATOM 5030 N N . LYS B 1 170 ? 31.703 14.891 13.391 1 90.5 170 LYS B N 1
ATOM 5031 C CA . LYS B 1 170 ? 33.094 15.156 13.023 1 90.5 170 LYS B CA 1
ATOM 5032 C C . LYS B 1 170 ? 33.156 16.031 11.773 1 90.5 170 LYS B C 1
ATOM 5034 O O . LYS B 1 170 ? 34.094 16.828 11.617 1 90.5 170 LYS B O 1
ATOM 5039 N N . THR B 1 171 ? 32.125 15.914 11 1 91.62 171 THR B N 1
ATOM 5040 C CA . THR B 1 171 ? 32.125 16.688 9.758 1 91.62 171 THR B CA 1
ATOM 5041 C C . THR B 1 171 ? 31.938 18.172 10.047 1 91.62 171 THR B C 1
ATOM 5043 O O . THR B 1 171 ? 32.125 19.016 9.164 1 91.62 171 THR B O 1
ATOM 5046 N N . ASP B 1 172 ? 31.656 18.531 11.336 1 94 172 ASP B N 1
ATOM 5047 C CA . ASP B 1 172 ? 31.453 19.938 11.711 1 94 172 ASP B CA 1
ATOM 5048 C C . ASP B 1 172 ? 32.75 20.562 12.219 1 94 172 ASP B C 1
ATOM 5050 O O . ASP B 1 172 ? 32.812 21.766 12.438 1 94 172 ASP B O 1
ATOM 5054 N N . PHE B 1 173 ? 33.781 19.828 12.32 1 94.25 173 PHE B N 1
ATOM 5055 C CA . PHE B 1 173 ? 35.031 20.297 12.922 1 94.25 173 PHE B CA 1
ATOM 5056 C C . PHE B 1 173 ? 35.625 21.422 12.094 1 94.25 173 PHE B C 1
ATOM 5058 O O . PHE B 1 173 ? 36.156 22.406 12.648 1 94.25 173 PHE B O 1
ATOM 5065 N N . PRO B 1 174 ? 35.562 21.312 10.812 1 94.19 174 PRO B N 1
ATOM 5066 C CA . PRO B 1 174 ? 36.188 22.359 10.008 1 94.19 174 PRO B CA 1
ATOM 5067 C C . PRO B 1 174 ? 35.625 23.75 10.312 1 94.19 174 PRO B C 1
ATOM 5069 O O . PRO B 1 174 ? 36.406 24.719 10.422 1 94.19 174 PRO B O 1
ATOM 5072 N N . PHE B 1 175 ? 34.344 23.922 10.422 1 93.38 175 PHE B N 1
ATOM 5073 C CA . PHE B 1 175 ? 33.844 25.266 10.703 1 93.38 175 PHE B CA 1
ATOM 5074 C C . PHE B 1 175 ? 34 25.594 12.188 1 93.38 175 PHE B C 1
ATOM 5076 O O . PHE B 1 175 ? 34.188 26.75 12.547 1 93.38 175 PHE B O 1
ATOM 5083 N N . MET B 1 176 ? 33.906 24.547 13.062 1 93.56 176 MET B N 1
ATOM 5084 C CA . MET B 1 176 ? 34.062 24.766 14.5 1 93.56 176 MET B CA 1
ATOM 5085 C C . MET B 1 176 ? 35.438 25.281 14.836 1 93.56 176 MET B C 1
ATOM 5087 O O . MET B 1 176 ? 35.594 26.062 15.773 1 93.56 176 MET B O 1
ATOM 5091 N N . ASN B 1 177 ? 36.406 24.844 14.062 1 92.69 177 ASN B N 1
ATOM 5092 C CA . ASN B 1 177 ? 37.812 25.266 14.281 1 92.69 177 ASN B CA 1
ATOM 5093 C C . ASN B 1 177 ? 38 26.734 13.953 1 92.69 177 ASN B C 1
ATOM 5095 O O . ASN B 1 177 ? 39 27.344 14.359 1 92.69 177 ASN B O 1
ATOM 5099 N N . LEU B 1 178 ? 37.094 27.312 13.25 1 93.19 178 LEU B N 1
ATOM 5100 C CA . LEU B 1 178 ? 37.156 28.734 12.891 1 93.19 178 LEU B CA 1
ATOM 5101 C C . LEU B 1 178 ? 36.562 29.609 14 1 93.19 178 LEU B C 1
ATOM 5103 O O . LEU B 1 178 ? 36.656 30.828 13.938 1 93.19 178 LEU B O 1
ATOM 5107 N N . CYS B 1 179 ? 36 28.969 15.008 1 93.62 179 CYS B N 1
ATOM 5108 C CA . CYS B 1 179 ? 35.375 29.688 16.109 1 93.62 179 CYS B CA 1
ATOM 5109 C C . CYS B 1 179 ? 36.312 29.781 17.297 1 93.62 179 CYS B C 1
ATOM 5111 O O . CYS B 1 179 ? 37.25 28.984 17.422 1 93.62 179 CYS B O 1
ATOM 5113 N N . LYS B 1 180 ? 36.125 30.672 18.172 1 93.56 180 LYS B N 1
ATOM 5114 C CA . LYS B 1 180 ? 36.969 30.844 19.359 1 93.56 180 LYS B CA 1
ATOM 5115 C C . LYS B 1 180 ? 36.75 29.688 20.344 1 93.56 180 LYS B C 1
ATOM 5117 O O . LYS B 1 180 ? 37.719 29.141 20.859 1 93.56 180 LYS B O 1
ATOM 5122 N N . GLU B 1 181 ? 35.469 29.453 20.594 1 94.44 181 GLU B N 1
ATOM 5123 C CA . GLU B 1 181 ? 35.062 28.297 21.406 1 94.44 181 GLU B CA 1
ATOM 5124 C C . GLU B 1 181 ? 34.125 27.391 20.656 1 94.44 181 GLU B C 1
ATOM 5126 O O . GLU B 1 181 ? 33.25 27.859 19.922 1 94.44 181 GLU B O 1
ATOM 5131 N N . SER B 1 182 ? 34.375 26.094 20.828 1 93.94 182 SER B N 1
ATOM 5132 C CA . SER B 1 182 ? 33.531 25.125 20.141 1 93.94 182 SER B CA 1
ATOM 5133 C C . SER B 1 182 ? 33.031 24.047 21.094 1 93.94 182 SER B C 1
ATOM 5135 O O . SER B 1 182 ? 33.781 23.609 21.969 1 93.94 182 SER B O 1
ATOM 5137 N N . TYR B 1 183 ? 31.828 23.688 20.922 1 93.38 183 TYR B N 1
ATOM 5138 C CA . TYR B 1 183 ? 31.234 22.656 21.75 1 93.38 183 TYR B CA 1
ATOM 5139 C C . TYR B 1 183 ? 30.547 21.594 20.906 1 93.38 183 TYR B C 1
ATOM 5141 O O . TYR B 1 183 ? 29.844 21.922 19.938 1 93.38 183 TYR B O 1
ATOM 5149 N N . ILE B 1 184 ? 30.719 20.312 21.234 1 93.5 184 ILE B N 1
ATOM 5150 C CA . ILE B 1 184 ? 30.062 19.203 20.547 1 93.5 184 ILE B CA 1
ATOM 5151 C C . ILE B 1 184 ? 28.828 18.766 21.328 1 93.5 184 ILE B C 1
ATOM 5153 O O . ILE B 1 184 ? 28.906 18.531 22.547 1 93.5 184 ILE B O 1
ATOM 5157 N N . VAL B 1 185 ? 27.734 18.719 20.625 1 93.38 185 VAL B N 1
ATOM 5158 C CA . VAL B 1 185 ? 26.5 18.234 21.234 1 93.38 185 VAL B CA 1
ATOM 5159 C C . VAL B 1 185 ? 26.438 16.719 21.125 1 93.38 185 VAL B C 1
ATOM 5161 O O . VAL B 1 185 ? 26.297 16.172 20.031 1 93.38 185 VAL B O 1
ATOM 5164 N N . PRO B 1 186 ? 26.547 16 22.188 1 88.56 186 PRO B N 1
ATOM 5165 C CA . PRO B 1 186 ? 26.547 14.539 22.156 1 88.56 186 PRO B CA 1
ATOM 5166 C C . PRO B 1 186 ? 25.172 13.961 21.797 1 88.56 186 PRO B C 1
ATOM 5168 O O . PRO B 1 186 ? 24.141 14.578 22.094 1 88.56 186 PRO B O 1
ATOM 5171 N N . PRO B 1 187 ? 25.328 12.781 21.125 1 86.44 187 PRO B N 1
ATOM 5172 C CA . PRO B 1 187 ? 24.047 12.109 20.844 1 86.44 187 PRO B CA 1
ATOM 5173 C C . PRO B 1 187 ? 23.422 11.508 22.094 1 86.44 187 PRO B C 1
ATOM 5175 O O . PRO B 1 187 ? 24.047 10.703 22.797 1 86.44 187 PRO B O 1
ATOM 5178 N N . GLU B 1 188 ? 22.531 12.109 22.766 1 79.19 188 GLU B N 1
ATOM 5179 C CA . GLU B 1 188 ? 21.844 11.586 23.938 1 79.19 188 GLU B CA 1
ATOM 5180 C C . GLU B 1 188 ? 20.469 11.031 23.578 1 79.19 188 GLU B C 1
ATOM 5182 O O . GLU B 1 188 ? 19.562 11.781 23.203 1 79.19 188 GLU B O 1
ATOM 5187 N N . PRO B 1 189 ? 20.562 9.625 23.844 1 77.25 189 PRO B N 1
ATOM 5188 C CA . PRO B 1 189 ? 19.25 9.031 23.562 1 77.25 189 PRO B CA 1
ATOM 5189 C C . PRO B 1 189 ? 18.188 9.406 24.594 1 77.25 189 PRO B C 1
ATOM 5191 O O . PRO B 1 189 ? 18.5 9.531 25.781 1 77.25 189 PRO B O 1
ATOM 5194 N N . GLY B 1 190 ? 17.109 9.984 24.328 1 82 190 GLY B N 1
ATOM 5195 C CA . GLY B 1 190 ? 16 10.203 25.234 1 82 190 GLY B CA 1
ATOM 5196 C C . GLY B 1 190 ? 15.742 11.664 25.516 1 82 190 GLY B C 1
ATOM 5197 O O . GLY B 1 190 ? 14.891 12.008 26.344 1 82 190 GLY B O 1
ATOM 5198 N N . VAL B 1 191 ? 16.734 12.516 25.062 1 88.75 191 VAL B N 1
ATOM 5199 C CA . VAL B 1 191 ? 16.484 13.938 25.281 1 88.75 191 VAL B CA 1
ATOM 5200 C C . VAL B 1 191 ? 15.125 14.328 24.703 1 88.75 191 VAL B C 1
ATOM 5202 O O . VAL B 1 191 ? 14.812 14 23.562 1 88.75 191 VAL B O 1
ATOM 5205 N N . LYS B 1 192 ? 14.344 14.945 25.594 1 91.25 192 LYS B N 1
ATOM 5206 C CA . LYS B 1 192 ? 13.039 15.43 25.156 1 91.25 192 LYS B CA 1
ATOM 5207 C C . LYS B 1 192 ? 13.133 16.844 24.594 1 91.25 192 LYS B C 1
ATOM 5209 O O . LYS B 1 192 ? 13.781 17.719 25.188 1 91.25 192 LYS B O 1
ATOM 5214 N N . PRO B 1 193 ? 12.531 17.047 23.469 1 93.56 193 PRO B N 1
ATOM 5215 C CA . PRO B 1 193 ? 12.539 18.391 22.891 1 93.56 193 PRO B CA 1
ATOM 5216 C C . PRO B 1 193 ? 11.844 19.422 23.781 1 93.56 193 PRO B C 1
ATOM 5218 O O . PRO B 1 193 ? 11.156 19.047 24.734 1 93.56 193 PRO B O 1
ATOM 5221 N N . MET B 1 194 ? 12.117 20.625 23.453 1 91.5 194 MET B N 1
ATOM 5222 C CA . MET B 1 194 ? 11.539 21.734 24.188 1 91.5 194 MET B CA 1
ATOM 5223 C C . MET B 1 194 ? 10.016 21.719 24.109 1 91.5 194 MET B C 1
ATOM 5225 O O . MET B 1 194 ? 9.461 21.453 23.047 1 91.5 194 MET B O 1
ATOM 5229 N N . SER B 1 195 ? 9.391 22.031 25.25 1 88.62 195 SER B N 1
ATOM 5230 C CA . SER B 1 195 ? 7.938 22.078 25.281 1 88.62 195 SER B CA 1
ATOM 5231 C C . SER B 1 195 ? 7.414 23.297 24.531 1 88.62 195 SER B C 1
ATOM 5233 O O . SER B 1 195 ? 8.125 24.297 24.391 1 88.62 195 SER B O 1
ATOM 5235 N N . GLN B 1 196 ? 6.27 23.219 24.109 1 83.81 196 GLN B N 1
ATOM 5236 C CA . GLN B 1 196 ? 5.652 24.25 23.297 1 83.81 196 GLN B CA 1
ATOM 5237 C C . GLN B 1 196 ? 5.547 25.562 24.047 1 83.81 196 GLN B C 1
ATOM 5239 O O . GLN B 1 196 ? 5.684 26.641 23.469 1 83.81 196 GLN B O 1
ATOM 5244 N N . ASP B 1 197 ? 5.344 25.469 25.297 1 82.88 197 ASP B N 1
ATOM 5245 C CA . ASP B 1 197 ? 5.148 26.656 26.109 1 82.88 197 ASP B CA 1
ATOM 5246 C C . ASP B 1 197 ? 6.449 27.453 26.25 1 82.88 197 ASP B C 1
ATOM 5248 O O . ASP B 1 197 ? 6.426 28.641 26.578 1 82.88 197 ASP B O 1
ATOM 5252 N N . LYS B 1 198 ? 7.551 26.812 25.969 1 86.44 198 LYS B N 1
ATOM 5253 C CA . LYS B 1 198 ? 8.852 27.453 26.156 1 86.44 198 LYS B CA 1
ATOM 5254 C C . LYS B 1 198 ? 9.406 27.953 24.828 1 86.44 198 LYS B C 1
ATOM 5256 O O . LYS B 1 198 ? 10.508 28.516 24.781 1 86.44 198 LYS B O 1
ATOM 5261 N N . LEU B 1 199 ? 8.586 27.781 23.844 1 88.38 199 LEU B N 1
ATOM 5262 C CA . LEU B 1 199 ? 9.031 28.25 22.547 1 88.38 199 LEU B CA 1
ATOM 5263 C C . LEU B 1 199 ? 9.008 29.781 22.469 1 88.38 199 LEU B C 1
ATOM 5265 O O . LEU B 1 199 ? 8.195 30.422 23.141 1 88.38 199 LEU B O 1
ATOM 5269 N N . PRO B 1 200 ? 9.898 30.375 21.719 1 85.38 200 PRO B N 1
ATOM 5270 C CA . PRO B 1 200 ? 9.891 31.844 21.578 1 85.38 200 PRO B CA 1
ATOM 5271 C C . PRO B 1 200 ? 8.562 32.375 21.062 1 85.38 200 PRO B C 1
ATOM 5273 O O . PRO B 1 200 ? 8.086 33.406 21.531 1 85.38 200 PRO B O 1
ATOM 5276 N N . LYS B 1 201 ? 8 31.766 20.094 1 85.12 201 LYS B N 1
ATOM 5277 C CA . LYS B 1 201 ? 6.652 32.031 19.609 1 85.12 201 LYS B CA 1
ATOM 5278 C C . LYS B 1 201 ? 5.73 30.844 19.875 1 85.12 201 LYS B C 1
ATOM 5280 O O . LYS B 1 201 ? 5.793 29.828 19.172 1 85.12 201 LYS B O 1
ATOM 5285 N N . PRO B 1 202 ? 4.91 31.062 20.734 1 78.88 202 PRO B N 1
ATOM 5286 C CA . PRO B 1 202 ? 4.125 29.906 21.188 1 78.88 202 PRO B CA 1
ATOM 5287 C C . PRO B 1 202 ? 3.061 29.5 20.172 1 78.88 202 PRO B C 1
ATOM 5289 O O . PRO B 1 202 ? 2.604 28.344 20.188 1 78.88 202 PRO B O 1
ATOM 5292 N N . ILE B 1 203 ? 2.639 30.469 19.344 1 82.94 203 ILE B N 1
ATOM 5293 C CA . ILE B 1 203 ? 1.591 30.125 18.391 1 82.94 203 ILE B CA 1
ATOM 5294 C C . ILE B 1 203 ? 2.215 29.812 17.031 1 82.94 203 ILE B C 1
ATOM 5296 O O . ILE B 1 203 ? 2.768 30.703 16.375 1 82.94 203 ILE B O 1
ATOM 5300 N N . VAL B 1 204 ? 2.225 28.547 16.688 1 87.81 204 VAL B N 1
ATOM 5301 C CA . VAL B 1 204 ? 2.703 28.094 15.391 1 87.81 204 VAL B CA 1
ATOM 5302 C C . VAL B 1 204 ? 1.548 27.484 14.602 1 87.81 204 VAL B C 1
ATOM 5304 O O . VAL B 1 204 ? 1.064 26.406 14.93 1 87.81 204 VAL B O 1
ATOM 5307 N N . PHE B 1 205 ? 1.102 28.234 13.562 1 90.19 205 PHE B N 1
ATOM 5308 C CA . PHE B 1 205 ? 0.052 27.688 12.703 1 90.19 205 PHE B CA 1
ATOM 5309 C C . PHE B 1 205 ? 0.6 26.594 11.805 1 90.19 205 PHE B C 1
ATOM 5311 O O . PHE B 1 205 ? 1.744 26.672 11.352 1 90.19 205 PHE B O 1
ATOM 5318 N N . HIS B 1 206 ? -0.181 25.641 11.617 1 93.12 206 HIS B N 1
ATOM 5319 C CA . HIS B 1 206 ? 0.224 24.5 10.812 1 93.12 206 HIS B CA 1
ATOM 5320 C C . HIS B 1 206 ? -0.794 24.203 9.711 1 93.12 206 HIS B C 1
ATOM 5322 O O . HIS B 1 206 ? -1.997 24.156 9.977 1 93.12 206 HIS B O 1
ATOM 5328 N N . ASP B 1 207 ? -0.338 24.078 8.477 1 93.69 207 ASP B N 1
ATOM 5329 C CA . ASP B 1 207 ? -1.248 23.859 7.355 1 93.69 207 ASP B CA 1
ATOM 5330 C C . ASP B 1 207 ? -0.877 22.594 6.582 1 93.69 207 ASP B C 1
ATOM 5332 O O . ASP B 1 207 ? -1.074 22.516 5.367 1 93.69 207 ASP B O 1
ATOM 5336 N N . GLY B 1 208 ? -0.458 21.594 7.184 1 94.62 208 GLY B N 1
ATOM 5337 C CA . GLY B 1 208 ? -0.129 20.344 6.527 1 94.62 208 GLY B CA 1
ATOM 5338 C C . GLY B 1 208 ? -1.184 19.266 6.723 1 94.62 208 GLY B C 1
ATOM 5339 O O . GLY B 1 208 ? -2.062 19.406 7.578 1 94.62 208 GLY B O 1
ATOM 5340 N N . ARG B 1 209 ? -1.132 18.219 5.953 1 96.81 209 ARG B N 1
ATOM 5341 C CA . ARG B 1 209 ? -2.082 17.109 6.027 1 96.81 209 ARG B CA 1
ATOM 5342 C C . ARG B 1 209 ? -1.633 16.062 7.043 1 96.81 209 ARG B C 1
ATOM 5344 O O . ARG B 1 209 ? -2.461 15.367 7.625 1 96.81 209 ARG B O 1
ATOM 5351 N N . LEU B 1 210 ? -0.365 15.961 7.227 1 96.88 210 LEU B N 1
ATOM 5352 C CA . LEU B 1 210 ? 0.142 14.906 8.102 1 96.88 210 LEU B CA 1
ATOM 5353 C C . LEU B 1 210 ? 0.195 15.375 9.547 1 96.88 210 LEU B C 1
ATOM 5355 O O . LEU B 1 210 ? 0.651 16.484 9.828 1 96.88 210 LEU B O 1
ATOM 5359 N N . VAL B 1 211 ? -0.25 14.484 10.422 1 96.38 211 VAL B N 1
ATOM 5360 C CA . VAL B 1 211 ? -0.314 14.82 11.844 1 96.38 211 VAL B CA 1
ATOM 5361 C C . VAL B 1 211 ? 1.039 14.555 12.492 1 96.38 211 VAL B C 1
ATOM 5363 O O . VAL B 1 211 ? 1.518 15.367 13.297 1 96.38 211 VAL B O 1
ATOM 5366 N N . GLN B 1 212 ? 1.679 13.508 12.094 1 94.81 212 GLN B N 1
ATOM 5367 C CA . GLN B 1 212 ? 2.939 13.102 12.703 1 94.81 212 GLN B CA 1
ATOM 5368 C C . GLN B 1 212 ? 4.102 13.25 11.727 1 94.81 212 GLN B C 1
ATOM 5370 O O . GLN B 1 212 ? 3.898 13.258 10.508 1 94.81 212 GLN B O 1
ATOM 5375 N N . LYS B 1 213 ? 5.23 13.414 12.352 1 94.38 213 LYS B N 1
ATOM 5376 C CA . LYS B 1 213 ? 6.457 13.453 11.562 1 94.38 213 LYS B CA 1
ATOM 5377 C C . LYS B 1 213 ? 6.691 12.125 10.844 1 94.38 213 LYS B C 1
ATOM 5379 O O . LYS B 1 213 ? 6.781 11.078 11.492 1 94.38 213 LYS B O 1
ATOM 5384 N N . PRO B 1 214 ? 6.812 12.141 9.523 1 96.31 214 PRO B N 1
ATOM 5385 C CA . PRO B 1 214 ? 6.883 10.891 8.773 1 96.31 214 PRO B CA 1
ATOM 5386 C C . PRO B 1 214 ? 8.297 10.312 8.711 1 96.31 214 PRO B C 1
ATOM 5388 O O . PRO B 1 214 ? 8.984 10.461 7.695 1 96.31 214 PRO B O 1
ATOM 5391 N N . SER B 1 215 ? 8.711 9.586 9.75 1 95.81 215 SER B N 1
ATOM 5392 C CA . SER B 1 215 ? 9.906 8.75 9.656 1 95.81 215 SER B CA 1
ATOM 5393 C C . SER B 1 215 ? 9.781 7.742 8.523 1 95.81 215 SER B C 1
ATOM 5395 O O . SER B 1 215 ? 8.711 7.598 7.922 1 95.81 215 SER B O 1
ATOM 5397 N N . PRO B 1 216 ? 10.844 7.094 8.141 1 95 216 PRO B N 1
ATOM 5398 C CA . PRO B 1 216 ? 10.734 6.113 7.055 1 95 216 PRO B CA 1
ATOM 5399 C C . PRO B 1 216 ? 9.656 5.062 7.316 1 95 216 PRO B C 1
ATOM 5401 O O . PRO B 1 216 ? 8.867 4.746 6.426 1 95 216 PRO B O 1
ATOM 5404 N N . LEU B 1 217 ? 9.578 4.574 8.477 1 95.31 217 LEU B N 1
ATOM 5405 C CA . LEU B 1 217 ? 8.57 3.58 8.828 1 95.31 217 LEU B CA 1
ATOM 5406 C C . LEU B 1 217 ? 7.172 4.176 8.75 1 95.31 217 LEU B C 1
ATOM 5408 O O . LEU B 1 217 ? 6.262 3.562 8.188 1 95.31 217 LEU B O 1
ATOM 5412 N N . MET B 1 218 ? 7.004 5.359 9.32 1 96.69 218 MET B N 1
ATOM 5413 C CA . MET B 1 218 ? 5.695 6.004 9.289 1 96.69 218 MET B CA 1
ATOM 5414 C C . MET B 1 218 ? 5.289 6.344 7.859 1 96.69 218 MET B C 1
ATOM 5416 O O . MET B 1 218 ? 4.113 6.262 7.504 1 96.69 218 MET B O 1
ATOM 5420 N N . ALA B 1 219 ? 6.273 6.797 7.102 1 97.5 219 ALA B N 1
ATOM 5421 C CA . ALA B 1 219 ? 5.996 7.062 5.695 1 97.5 219 ALA B CA 1
ATOM 5422 C C . ALA B 1 219 ? 5.477 5.812 4.992 1 97.5 219 ALA B C 1
ATOM 5424 O O . ALA B 1 219 ? 4.523 5.883 4.211 1 97.5 219 ALA B O 1
ATOM 5425 N N . LEU B 1 220 ? 6.102 4.691 5.266 1 96.44 220 LEU B N 1
ATOM 5426 C CA . LEU B 1 220 ? 5.668 3.424 4.688 1 96.44 220 LEU B CA 1
ATOM 5427 C C . LEU B 1 220 ? 4.246 3.086 5.125 1 96.44 220 LEU B C 1
ATOM 5429 O O . LEU B 1 220 ? 3.424 2.668 4.309 1 96.44 220 LEU B O 1
ATOM 5433 N N . ILE B 1 221 ? 3.928 3.262 6.352 1 96.81 221 ILE B N 1
ATOM 5434 C CA . ILE B 1 221 ? 2.6 2.988 6.895 1 96.81 221 ILE B CA 1
ATOM 5435 C C . ILE B 1 221 ? 1.57 3.887 6.215 1 96.81 221 ILE B C 1
ATOM 5437 O O . ILE B 1 221 ? 0.478 3.434 5.863 1 96.81 221 ILE B O 1
ATOM 5441 N N . ILE B 1 222 ? 1.969 5.137 6.062 1 97.56 222 ILE B N 1
ATOM 5442 C CA . ILE B 1 222 ? 1.081 6.094 5.41 1 97.56 222 ILE B CA 1
ATOM 5443 C C . ILE B 1 222 ? 0.791 5.637 3.982 1 97.56 222 ILE B C 1
ATOM 5445 O O . ILE B 1 222 ? -0.363 5.637 3.547 1 97.56 222 ILE B O 1
ATOM 5449 N N . ILE B 1 223 ? 1.803 5.227 3.27 1 97.06 223 ILE B N 1
ATOM 5450 C CA . ILE B 1 223 ? 1.669 4.797 1.881 1 97.06 223 ILE B CA 1
ATOM 5451 C C . ILE B 1 223 ? 0.751 3.58 1.803 1 97.06 223 ILE B C 1
ATOM 5453 O O . ILE B 1 223 ? -0.123 3.51 0.937 1 97.06 223 ILE B O 1
ATOM 5457 N N . LEU B 1 224 ? 0.897 2.658 2.682 1 95.75 224 LEU B N 1
ATOM 5458 C CA . LEU B 1 224 ? 0.112 1.429 2.676 1 95.75 224 LEU B CA 1
ATOM 5459 C C . LEU B 1 224 ? -1.318 1.694 3.133 1 95.75 224 LEU B C 1
ATOM 5461 O O . LEU B 1 224 ? -2.246 0.994 2.721 1 95.75 224 LEU B O 1
ATOM 5465 N N . TRP B 1 225 ? -1.528 2.736 3.912 1 97.06 225 TRP B N 1
ATOM 5466 C CA . TRP B 1 225 ? -2.834 3.031 4.492 1 97.06 225 TRP B CA 1
ATOM 5467 C C . TRP B 1 225 ? -3.699 3.822 3.516 1 97.06 225 TRP B C 1
ATOM 5469 O O . TRP B 1 225 ? -4.918 3.643 3.471 1 97.06 225 TRP B O 1
ATOM 5479 N N . ILE B 1 226 ? -3.117 4.609 2.738 1 96.88 226 ILE B N 1
ATOM 5480 C CA . ILE B 1 226 ? -3.842 5.605 1.952 1 96.88 226 ILE B CA 1
ATOM 5481 C C . ILE B 1 226 ? -4.844 4.906 1.036 1 96.88 226 ILE B C 1
ATOM 5483 O O . ILE B 1 226 ? -6.008 5.309 0.958 1 96.88 226 ILE B O 1
ATOM 5487 N N . PRO B 1 227 ? -4.453 3.783 0.346 1 94.38 227 PRO B N 1
ATOM 5488 C CA . PRO B 1 227 ? -5.473 3.143 -0.487 1 94.38 227 PRO B CA 1
ATOM 5489 C C . PRO B 1 227 ? -6.645 2.598 0.328 1 94.38 227 PRO B C 1
ATOM 5491 O O . PRO B 1 227 ? -7.801 2.736 -0.078 1 94.38 227 PRO B O 1
ATOM 5494 N N . VAL B 1 228 ? -6.418 2.066 1.455 1 95.19 228 VAL B N 1
ATOM 5495 C CA . VAL B 1 228 ? -7.449 1.545 2.344 1 95.19 228 VAL B CA 1
ATOM 5496 C C . VAL B 1 228 ? -8.258 2.699 2.936 1 95.19 228 VAL B C 1
ATOM 5498 O O . VAL B 1 228 ? -9.484 2.658 2.957 1 95.19 228 VAL B O 1
ATOM 5501 N N . GLY B 1 229 ? -7.477 3.658 3.379 1 96.69 229 GLY B N 1
ATOM 5502 C CA . GLY B 1 229 ? -8.109 4.816 3.986 1 96.69 229 GLY B CA 1
ATOM 5503 C C . GLY B 1 229 ? -9.031 5.562 3.035 1 96.69 229 GLY B C 1
ATOM 5504 O O . GLY B 1 229 ? -10.086 6.051 3.439 1 96.69 229 GLY B O 1
ATOM 5505 N N . PHE B 1 230 ? -8.641 5.656 1.802 1 96.56 230 PHE B N 1
ATOM 5506 C CA . PHE B 1 230 ? -9.445 6.375 0.824 1 96.56 230 PHE B CA 1
ATOM 5507 C C . PHE B 1 230 ? -10.766 5.66 0.579 1 96.56 230 PHE B C 1
ATOM 5509 O O . PHE B 1 230 ? -11.82 6.297 0.481 1 96.56 230 PHE B O 1
ATOM 5516 N N . LEU B 1 231 ? -10.711 4.41 0.464 1 93.5 231 LEU B N 1
ATOM 5517 C CA . LEU B 1 231 ? -11.938 3.641 0.292 1 93.5 231 LEU B CA 1
ATOM 5518 C C . LEU B 1 231 ? -12.844 3.785 1.508 1 93.5 231 LEU B C 1
ATOM 5520 O O . LEU B 1 231 ? -14.055 3.947 1.365 1 93.5 231 LEU B O 1
ATOM 5524 N N . LEU B 1 232 ? -12.234 3.686 2.664 1 95.5 232 LEU B N 1
ATOM 5525 C CA . LEU B 1 232 ? -12.984 3.883 3.904 1 95.5 232 LEU B CA 1
ATOM 5526 C C . LEU B 1 232 ? -13.625 5.266 3.939 1 95.5 232 LEU B C 1
ATOM 5528 O O . LEU B 1 232 ? -14.773 5.41 4.352 1 95.5 232 LEU B O 1
ATOM 5532 N N . ALA B 1 233 ? -12.867 6.273 3.484 1 97.56 233 ALA B N 1
ATOM 5533 C CA . ALA B 1 233 ? -13.383 7.641 3.43 1 97.56 233 ALA B CA 1
ATOM 5534 C C . ALA B 1 233 ? -14.594 7.734 2.502 1 97.56 233 ALA B C 1
ATOM 5536 O O . ALA B 1 233 ? -15.586 8.391 2.83 1 97.56 233 ALA B O 1
ATOM 5537 N N . CYS B 1 234 ? -14.516 7.086 1.373 1 95.25 234 CYS B N 1
ATOM 5538 C CA . CYS B 1 234 ? -15.633 7.094 0.438 1 95.25 234 CYS B CA 1
ATOM 5539 C C . CYS B 1 234 ? -16.875 6.48 1.072 1 95.25 234 CYS B C 1
ATOM 5541 O O . CYS B 1 234 ? -17.969 7.02 0.932 1 95.25 234 CYS B O 1
ATOM 5543 N N . LEU B 1 235 ? -16.703 5.418 1.792 1 94.25 235 LEU B N 1
ATOM 5544 C CA . LEU B 1 235 ? -17.812 4.754 2.451 1 94.25 235 LEU B CA 1
ATOM 5545 C C . LEU B 1 235 ? -18.406 5.641 3.539 1 94.25 235 LEU B C 1
ATOM 5547 O O . LEU B 1 235 ? -19.641 5.762 3.646 1 94.25 235 LEU B O 1
ATOM 5551 N N . ARG B 1 236 ? -17.578 6.27 4.305 1 97.31 236 ARG B N 1
ATOM 5552 C CA . ARG B 1 236 ? -18.031 7.152 5.379 1 97.31 236 ARG B CA 1
ATOM 5553 C C . ARG B 1 236 ? -18.75 8.367 4.824 1 97.31 236 ARG B C 1
ATOM 5555 O O . ARG B 1 236 ? -19.781 8.781 5.359 1 97.31 236 ARG B O 1
ATOM 5562 N N . ILE B 1 237 ? -18.219 8.914 3.758 1 96.44 237 ILE B N 1
ATOM 5563 C CA . ILE B 1 237 ? -18.844 10.07 3.121 1 96.44 237 ILE B CA 1
ATOM 5564 C C . ILE B 1 237 ? -20.188 9.656 2.514 1 96.44 237 ILE B C 1
ATOM 5566 O O . ILE B 1 237 ? -21.172 10.375 2.648 1 96.44 237 ILE B O 1
ATOM 5570 N N . ALA B 1 238 ? -20.219 8.469 1.896 1 94.69 238 ALA B N 1
ATOM 5571 C CA . ALA B 1 238 ? -21.469 7.961 1.335 1 94.69 238 ALA B CA 1
ATOM 5572 C C . ALA B 1 238 ? -22.516 7.762 2.424 1 94.69 238 ALA B C 1
ATOM 5574 O O . ALA B 1 238 ? -23.672 8.148 2.256 1 94.69 238 ALA B O 1
ATOM 5575 N N . ALA B 1 239 ? -22.109 7.211 3.514 1 94.56 239 ALA B N 1
ATOM 5576 C CA . ALA B 1 239 ? -23.031 7.008 4.633 1 94.56 239 ALA B CA 1
ATOM 5577 C C . ALA B 1 239 ? -23.578 8.336 5.141 1 94.56 239 ALA B C 1
ATOM 5579 O O . ALA B 1 239 ? -24.781 8.461 5.395 1 94.56 239 ALA B O 1
ATOM 5580 N N . GLY B 1 240 ? -22.734 9.328 5.238 1 94.19 240 GLY B N 1
ATOM 5581 C CA . GLY B 1 240 ? -23.141 10.633 5.727 1 94.19 240 GLY B CA 1
ATOM 5582 C C . GLY B 1 240 ? -24.062 11.375 4.766 1 94.19 240 GLY B C 1
ATOM 5583 O O . GLY B 1 240 ? -24.938 12.133 5.188 1 94.19 240 GLY B O 1
ATOM 5584 N N . THR B 1 241 ? -23.844 11.141 3.492 1 93.06 241 THR B N 1
ATOM 5585 C CA . THR B 1 241 ? -24.547 11.906 2.467 1 93.06 241 THR B CA 1
ATOM 5586 C C . THR B 1 241 ? -25.859 11.227 2.09 1 93.06 241 THR B C 1
ATOM 5588 O O . THR B 1 241 ? -26.859 11.906 1.836 1 93.06 241 THR B O 1
ATOM 5591 N N . LEU B 1 242 ? -25.906 9.93 2.066 1 91.75 242 LEU B N 1
ATOM 5592 C CA . LEU B 1 242 ? -27.031 9.219 1.469 1 91.75 242 LEU B CA 1
ATOM 5593 C C . LEU B 1 242 ? -28.016 8.773 2.537 1 91.75 242 LEU B C 1
ATOM 5595 O O . LEU B 1 242 ? -29.203 8.586 2.252 1 91.75 242 LEU B O 1
ATOM 5599 N N . LEU B 1 243 ? -27.609 8.602 3.729 1 93.38 243 LEU B N 1
ATOM 5600 C CA . LEU B 1 243 ? -28.5 8.117 4.777 1 93.38 243 LEU B CA 1
ATOM 5601 C C . LEU B 1 243 ? -29.219 9.281 5.453 1 93.38 243 LEU B C 1
ATOM 5603 O O . LEU B 1 243 ? -28.703 10.391 5.512 1 93.38 243 LEU B O 1
ATOM 5607 N N . PRO B 1 244 ? -30.469 8.961 5.98 1 94.19 244 PRO B N 1
ATOM 5608 C CA . PRO B 1 244 ? -31.125 9.984 6.801 1 94.19 244 PRO B CA 1
ATOM 5609 C C . PRO B 1 244 ? -30.328 10.32 8.062 1 94.19 244 PRO B C 1
ATOM 5611 O O . PRO B 1 244 ? -29.719 9.43 8.664 1 94.19 244 PRO B O 1
ATOM 5614 N N . MET B 1 245 ? -30.344 11.516 8.484 1 92.75 245 MET B N 1
ATOM 5615 C CA . MET B 1 245 ? -29.484 12.07 9.523 1 92.75 245 MET B CA 1
ATOM 5616 C C . MET B 1 245 ? -29.594 11.266 10.812 1 92.75 245 MET B C 1
ATOM 5618 O O . MET B 1 245 ? -28.594 10.992 11.469 1 92.75 245 MET B O 1
ATOM 5622 N N . PRO B 1 246 ? -30.766 10.758 11.18 1 93.5 246 PRO B N 1
ATOM 5623 C CA . PRO B 1 246 ? -30.844 9.992 12.43 1 93.5 246 PRO B CA 1
ATOM 5624 C C . PRO B 1 246 ? -30.062 8.688 12.367 1 93.5 246 PRO B C 1
ATOM 5626 O O . PRO B 1 246 ? -29.656 8.148 13.406 1 93.5 246 PRO B O 1
ATOM 5629 N N . LEU B 1 247 ? -29.828 8.242 11.156 1 96.5 247 LEU B N 1
ATOM 5630 C CA . LEU B 1 247 ? -29.156 6.965 10.992 1 96.5 247 LEU B CA 1
ATOM 5631 C C . LEU B 1 247 ? -27.641 7.164 10.844 1 96.5 247 LEU B C 1
ATOM 5633 O O . LEU B 1 247 ? -26.875 6.211 10.977 1 96.5 247 LEU B O 1
ATOM 5637 N N . VAL B 1 248 ? -27.297 8.398 10.578 1 96.19 248 VAL B N 1
ATOM 5638 C CA . VAL B 1 248 ? -25.891 8.688 10.281 1 96.19 248 VAL B CA 1
ATOM 5639 C C . VAL B 1 248 ? -25.031 8.414 11.508 1 96.19 248 VAL B C 1
ATOM 5641 O O . VAL B 1 248 ? -23.922 7.902 11.391 1 96.19 248 VAL B O 1
ATOM 5644 N N . TYR B 1 249 ? -25.562 8.695 12.703 1 96.56 249 TYR B N 1
ATOM 5645 C CA . TYR B 1 249 ? -24.828 8.453 13.938 1 96.56 249 TYR B CA 1
ATOM 5646 C C . TYR B 1 249 ? -24.406 6.988 14.047 1 96.56 249 TYR B C 1
ATOM 5648 O O . TYR B 1 249 ? -23.234 6.695 14.312 1 96.56 249 TYR B O 1
ATOM 5656 N N . TYR B 1 250 ? -25.281 6.113 13.766 1 96.5 250 TYR B N 1
ATOM 5657 C CA . TYR B 1 250 ? -25.016 4.688 13.898 1 96.5 250 TYR B CA 1
ATOM 5658 C C . TYR B 1 250 ? -24.125 4.184 12.773 1 96.5 250 TYR B C 1
ATOM 5660 O O . TYR B 1 250 ? -23.281 3.307 12.977 1 96.5 250 TYR B O 1
ATOM 5668 N N . ALA B 1 251 ? -24.375 4.711 11.625 1 96.38 251 ALA B N 1
ATOM 5669 C CA . ALA B 1 251 ? -23.516 4.348 10.5 1 96.38 251 ALA B CA 1
ATOM 5670 C C . ALA B 1 251 ? -22.062 4.75 10.758 1 96.38 251 ALA B C 1
ATOM 5672 O O . ALA B 1 251 ? -21.141 3.969 10.516 1 96.38 251 ALA B O 1
ATOM 5673 N N . PHE B 1 252 ? -21.875 5.969 11.227 1 97.44 252 PHE B N 1
ATOM 5674 C CA . PHE B 1 252 ? -20.547 6.441 11.578 1 97.44 252 PHE B CA 1
ATOM 5675 C C . PHE B 1 252 ? -19.922 5.559 12.648 1 97.44 252 PHE B C 1
ATOM 5677 O O . PHE B 1 252 ? -18.781 5.133 12.523 1 97.44 252 PHE B O 1
ATOM 5684 N N . TRP B 1 253 ? -20.703 5.25 13.641 1 96.94 253 TRP B N 1
ATOM 5685 C CA . TRP B 1 253 ? -20.219 4.398 14.727 1 96.94 253 TRP B CA 1
ATOM 5686 C C . TRP B 1 253 ? -19.75 3.047 14.188 1 96.94 253 TRP B C 1
ATOM 5688 O O . TRP B 1 253 ? -18.688 2.551 14.57 1 96.94 253 TRP B O 1
ATOM 5698 N N . SER B 1 254 ? -20.453 2.422 13.273 1 95.5 254 SER B N 1
ATOM 5699 C CA . SER B 1 254 ? -20.141 1.114 12.719 1 95.5 254 SER B CA 1
ATOM 5700 C C . SER B 1 254 ? -18.891 1.18 11.844 1 95.5 254 SER B C 1
ATOM 5702 O O . SER B 1 254 ? -18.172 0.187 11.695 1 95.5 254 SER B O 1
ATOM 5704 N N . LEU B 1 255 ? -18.641 2.33 11.328 1 95.88 255 LEU B N 1
ATOM 5705 C CA . LEU B 1 255 ? -17.516 2.494 10.414 1 95.88 255 LEU B CA 1
ATOM 5706 C C . LEU B 1 255 ? -16.297 3.053 11.148 1 95.88 255 LEU B C 1
ATOM 5708 O O . LEU B 1 255 ? -15.336 3.498 10.516 1 95.88 255 LEU B O 1
ATOM 5712 N N . GLY B 1 256 ? -16.359 3.16 12.414 1 96.75 256 GLY B N 1
ATOM 5713 C CA . GLY B 1 256 ? -15.188 3.484 13.219 1 96.75 256 GLY B CA 1
ATOM 5714 C C . GLY B 1 256 ? -15.07 4.965 13.523 1 96.75 256 GLY B C 1
ATOM 5715 O O . GLY B 1 256 ? -14.047 5.414 14.047 1 96.75 256 GLY B O 1
ATOM 5716 N N . VAL B 1 257 ? -16.062 5.77 13.125 1 97.81 257 VAL B N 1
ATOM 5717 C CA . VAL B 1 257 ? -16.094 7.184 13.477 1 97.81 257 VAL B CA 1
ATOM 5718 C C . VAL B 1 257 ? -16.828 7.367 14.805 1 97.81 257 VAL B C 1
ATOM 5720 O O . VAL B 1 257 ? -17.922 6.828 15 1 97.81 257 VAL B O 1
ATOM 5723 N N . ARG B 1 258 ? -16.219 8.117 15.711 1 97.56 258 ARG B N 1
ATOM 5724 C CA . ARG B 1 258 ? -16.828 8.289 17.031 1 97.56 258 ARG B CA 1
ATOM 5725 C C . ARG B 1 258 ? -17.344 9.703 17.219 1 97.56 258 ARG B C 1
ATOM 5727 O O . ARG B 1 258 ? -16.609 10.672 17.031 1 97.56 258 ARG B O 1
ATOM 5734 N N . VAL B 1 259 ? -18.609 9.789 17.531 1 97.38 259 VAL B N 1
ATOM 5735 C CA . VAL B 1 259 ? -19.234 11.062 17.844 1 97.38 259 VAL B CA 1
ATOM 5736 C C . VAL B 1 259 ? -19.641 11.086 19.312 1 97.38 259 VAL B C 1
ATOM 5738 O O . VAL B 1 259 ? -20.5 10.32 19.75 1 97.38 259 VAL B O 1
ATOM 5741 N N . ILE B 1 260 ? -18.984 11.891 20.078 1 97.56 260 ILE B N 1
ATOM 5742 C CA . ILE B 1 260 ? -19.25 12.023 21.516 1 97.56 260 ILE B CA 1
ATOM 5743 C C . ILE B 1 260 ? -20.078 13.273 21.766 1 97.56 260 ILE B C 1
ATOM 5745 O O . ILE B 1 260 ? -19.688 14.383 21.406 1 97.56 260 ILE B O 1
ATOM 5749 N N . ILE B 1 261 ? -21.281 13.156 22.328 1 97.44 261 ILE B N 1
ATOM 5750 C CA . ILE B 1 261 ? -22.203 14.25 22.578 1 97.44 261 ILE B CA 1
ATOM 5751 C C . ILE B 1 261 ? -22.188 14.594 24.062 1 97.44 261 ILE B C 1
ATOM 5753 O O . ILE B 1 261 ? -22.406 13.719 24.906 1 97.44 261 ILE B O 1
ATOM 5757 N N . LYS B 1 262 ? -21.812 15.781 24.359 1 97.06 262 LYS B N 1
ATOM 5758 C CA . LYS B 1 262 ? -21.844 16.281 25.734 1 97.06 262 LYS B CA 1
ATOM 5759 C C . LYS B 1 262 ? -22.797 17.469 25.859 1 97.06 262 LYS B C 1
ATOM 5761 O O . LYS B 1 262 ? -23.031 18.203 24.906 1 97.06 262 LYS B O 1
ATOM 5766 N N . GLY B 1 263 ? -23.375 17.719 27.047 1 95 263 GLY B N 1
ATOM 5767 C CA . GLY B 1 263 ? -24.328 18.781 27.281 1 95 263 GLY B CA 1
ATOM 5768 C C . GLY B 1 263 ? -25.75 18.391 26.906 1 95 263 GLY B C 1
ATOM 5769 O O . GLY B 1 263 ? -26.078 17.219 26.797 1 95 263 GLY B O 1
ATOM 5770 N N . ASN B 1 264 ? -26.656 19.359 26.812 1 89.38 264 ASN B N 1
ATOM 5771 C CA . ASN B 1 264 ? -28.062 19.125 26.5 1 89.38 264 ASN B CA 1
ATOM 5772 C C . ASN B 1 264 ? -28.453 19.75 25.172 1 89.38 264 ASN B C 1
ATOM 5774 O O . ASN B 1 264 ? -28.734 20.953 25.094 1 89.38 264 ASN B O 1
ATOM 5778 N N . PRO B 1 265 ? -28.531 18.953 24.156 1 91 265 PRO B N 1
ATOM 5779 C CA . PRO B 1 265 ? -28.953 1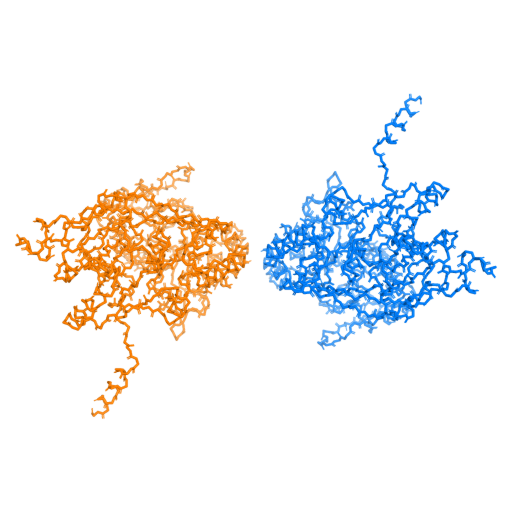9.484 22.875 1 91 265 PRO B CA 1
ATOM 5780 C C . PRO B 1 265 ? -30.359 20.078 22.922 1 91 265 PRO B C 1
ATOM 5782 O O . PRO B 1 265 ? -31.266 19.484 23.5 1 91 265 PRO B O 1
ATOM 5785 N N . PRO B 1 266 ? -30.453 21.203 22.359 1 88.62 266 PRO B N 1
ATOM 5786 C CA . PRO B 1 266 ? -31.797 21.797 22.375 1 88.62 266 PRO B CA 1
ATOM 5787 C C . PRO B 1 266 ? -32.781 21.062 21.469 1 88.62 266 PRO B C 1
ATOM 5789 O O . PRO B 1 266 ? -32.375 20.484 20.469 1 88.62 266 PRO B O 1
ATOM 5792 N N . PRO B 1 267 ? -34.031 21.094 21.812 1 85.62 267 PRO B N 1
ATOM 5793 C CA . PRO B 1 267 ? -35.062 20.484 20.969 1 85.62 267 PRO B CA 1
ATOM 5794 C C . PRO B 1 267 ? -35.25 21.234 19.656 1 85.62 267 PRO B C 1
ATOM 5796 O O . PRO B 1 267 ? -34.875 22.406 19.547 1 85.62 267 PRO B O 1
ATOM 5799 N N . PRO B 1 268 ? -35.812 20.531 18.672 1 85.19 268 PRO B N 1
ATOM 5800 C CA . PRO B 1 268 ? -36.062 21.188 17.391 1 85.19 268 PRO B CA 1
ATOM 5801 C C . PRO B 1 268 ? -37.094 22.328 17.484 1 85.19 268 PRO B C 1
ATOM 5803 O O . PRO B 1 268 ? -37.969 22.281 18.344 1 85.19 268 PRO B O 1
ATOM 5806 N N . ALA B 1 269 ? -36.781 23.25 16.594 1 78.44 269 ALA B N 1
ATOM 5807 C CA . ALA B 1 269 ? -37.75 24.344 16.531 1 78.44 269 ALA B CA 1
ATOM 5808 C C . ALA B 1 269 ? -39.094 23.859 16.047 1 78.44 269 ALA B C 1
ATOM 5810 O O . ALA B 1 269 ? -39.188 23 15.156 1 78.44 269 ALA B O 1
ATOM 5811 N N . ARG B 1 270 ? -40.188 24.047 16.844 1 71.25 270 ARG B N 1
ATOM 5812 C CA . ARG B 1 270 ? -41.531 23.688 16.438 1 71.25 270 ARG B CA 1
ATOM 5813 C C . ARG B 1 270 ? -42.312 24.891 15.938 1 71.25 270 ARG B C 1
ATOM 5815 O O . ARG B 1 270 ? -42.469 25.875 16.672 1 71.25 270 ARG B O 1
ATOM 5822 N N . LYS B 1 271 ? -42.594 25.016 14.633 1 64.31 271 LYS B N 1
ATOM 5823 C CA . LYS B 1 271 ? -43.344 26.109 14.039 1 64.31 271 LYS B CA 1
ATOM 5824 C C . LYS B 1 271 ? -44.656 26.359 14.789 1 64.31 271 LYS B C 1
ATOM 5826 O O . LYS B 1 271 ? -45.094 27.5 14.945 1 64.31 271 LYS B O 1
ATOM 5831 N N . SER B 1 272 ? -45.312 25.281 15.203 1 62.81 272 SER B N 1
ATOM 5832 C CA . SER B 1 272 ? -46.656 25.344 15.781 1 62.81 272 SER B CA 1
ATOM 5833 C C . SER B 1 272 ? -46.656 26.156 17.062 1 62.81 272 SER B C 1
ATOM 5835 O O . SER B 1 272 ? -47.656 26.797 17.406 1 62.81 272 SER B O 1
ATOM 5837 N N . THR B 1 273 ? -45.594 26.125 17.75 1 62.75 273 THR B N 1
ATOM 5838 C CA . THR B 1 273 ? -45.594 26.812 19.031 1 62.75 273 THR B CA 1
ATOM 5839 C C . THR B 1 273 ? -44.969 28.203 18.891 1 62.75 273 THR B C 1
ATOM 5841 O O . THR B 1 273 ? -44.719 28.891 19.875 1 62.75 273 THR B O 1
ATOM 5844 N N . GLY B 1 274 ? -44.719 28.688 17.656 1 63.22 274 GLY B N 1
ATOM 5845 C CA . GLY B 1 274 ? -44.188 30.016 17.438 1 63.22 274 GLY B CA 1
ATOM 5846 C C . GLY B 1 274 ? -42.719 30.156 17.844 1 63.22 274 GLY B C 1
ATOM 5847 O O . GLY B 1 274 ? -42.219 31.281 17.953 1 63.22 274 GLY B O 1
ATOM 5848 N N . GLN B 1 275 ? -42.062 29.125 18.188 1 69.19 275 GLN B N 1
ATOM 5849 C CA . GLN B 1 275 ? -40.688 29.219 18.625 1 69.19 275 GLN B CA 1
ATOM 5850 C C . GLN B 1 275 ? -39.719 29.328 17.438 1 69.19 275 GLN B C 1
ATOM 5852 O O . GLN B 1 275 ? -39.844 28.547 16.484 1 69.19 275 GLN B O 1
ATOM 5857 N N . THR B 1 276 ? -38.969 30.391 17.422 1 78.38 276 THR B N 1
ATOM 5858 C CA . THR B 1 276 ? -37.969 30.609 16.391 1 78.38 276 THR B CA 1
ATOM 5859 C C . THR B 1 276 ? -36.781 29.656 16.562 1 78.38 276 THR B C 1
ATOM 5861 O O . THR B 1 276 ? -36.594 29.109 17.656 1 78.38 276 THR B O 1
ATOM 5864 N N . GLY B 1 277 ? -36.156 29.344 15.492 1 87.94 277 GLY B N 1
ATOM 5865 C CA . GLY B 1 277 ? -34.969 28.484 15.539 1 87.94 277 GLY B CA 1
ATOM 5866 C C . GLY B 1 277 ? -33.844 29.094 16.344 1 87.94 277 GLY B C 1
ATOM 5867 O O . GLY B 1 277 ? -33.844 30.297 16.625 1 87.94 277 GLY B O 1
ATOM 5868 N N . VAL B 1 278 ? -33 28.297 16.812 1 92.25 278 VAL B N 1
ATOM 5869 C CA . VAL B 1 278 ? -31.812 28.75 17.562 1 92.25 278 VAL B CA 1
ATOM 5870 C C . VAL B 1 278 ? -30.625 28.875 16.609 1 92.25 278 VAL B C 1
ATOM 5872 O O . VAL B 1 278 ? -30.578 28.219 15.57 1 92.25 278 VAL B O 1
ATOM 5875 N N . LEU B 1 279 ? -29.766 29.812 16.984 1 94.31 279 LEU B N 1
ATOM 5876 C CA . LEU B 1 279 ? -28.5 29.953 16.266 1 94.31 279 LEU B CA 1
ATOM 5877 C C . LEU B 1 279 ? -27.359 29.297 17.031 1 94.31 279 LEU B C 1
ATOM 5879 O O . LEU B 1 279 ? -26.984 29.75 18.125 1 94.31 279 LEU B O 1
ATOM 5883 N N . PHE B 1 280 ? -26.859 28.188 16.469 1 96.5 280 PHE B N 1
ATOM 5884 C CA . PHE B 1 280 ? -25.719 27.516 17.062 1 96.5 280 PHE B CA 1
ATOM 5885 C C . PHE B 1 280 ? -24.422 28.266 16.719 1 96.5 280 PHE B C 1
ATOM 5887 O O . PHE B 1 280 ? -24.141 28.516 15.547 1 96.5 280 PHE B O 1
ATOM 5894 N N . ILE B 1 281 ? -23.703 28.703 17.734 1 96.25 281 ILE B N 1
ATOM 5895 C CA . ILE B 1 281 ? -22.391 29.328 17.578 1 96.25 281 ILE B CA 1
ATOM 5896 C C . ILE B 1 281 ? -21.297 28.297 17.891 1 96.25 281 ILE B C 1
ATOM 5898 O O . ILE B 1 281 ? -21.078 27.953 19.062 1 96.25 281 ILE B O 1
ATOM 5902 N N . SER B 1 282 ? -20.578 27.891 16.891 1 96.38 282 SER B N 1
ATOM 5903 C CA . SER B 1 282 ? -19.656 26.766 17.047 1 96.38 282 SER B CA 1
ATOM 5904 C C . SER B 1 282 ? -18.219 27.188 16.797 1 96.38 282 SER B C 1
ATOM 5906 O O . SER B 1 282 ? -17.953 28.047 15.945 1 96.38 282 SER B O 1
ATOM 5908 N N . SER B 1 283 ? -17.281 26.656 17.641 1 96.12 283 SER B N 1
ATOM 5909 C CA . SER B 1 283 ? -15.875 26.734 17.234 1 96.12 283 SER B CA 1
ATOM 5910 C C . SER B 1 283 ? -15.633 26 15.922 1 96.12 283 SER B C 1
ATOM 5912 O O . SER B 1 283 ? -16.422 25.141 15.531 1 96.12 283 SER B O 1
ATOM 5914 N N . HIS B 1 284 ? -14.641 26.266 15.219 1 94.62 284 HIS B N 1
ATOM 5915 C CA . HIS B 1 284 ? -14.43 25.766 13.867 1 94.62 284 HIS B CA 1
ATOM 5916 C C . HIS B 1 284 ? -13.133 24.969 13.766 1 94.62 284 HIS B C 1
ATOM 5918 O O . HIS B 1 284 ? -12.062 25.547 13.602 1 94.62 284 HIS B O 1
ATOM 5924 N N . ARG B 1 285 ? -13.227 23.688 13.766 1 94.69 285 ARG B N 1
ATOM 5925 C CA . ARG B 1 285 ? -12.055 22.828 13.758 1 94.69 285 ARG B CA 1
ATOM 5926 C C . ARG B 1 285 ? -11.789 22.281 12.359 1 94.69 285 ARG B C 1
ATOM 5928 O O . ARG B 1 285 ? -10.641 22.234 11.914 1 94.69 285 ARG B O 1
ATOM 5935 N N . THR B 1 286 ? -12.805 21.844 11.742 1 93.81 286 THR B N 1
ATOM 5936 C CA . THR B 1 286 ? -12.727 21.359 10.367 1 93.81 286 THR B CA 1
ATOM 5937 C C . THR B 1 286 ? -13.977 21.766 9.578 1 93.81 286 THR B C 1
ATOM 5939 O O . THR B 1 286 ? -14.938 22.266 10.156 1 93.81 286 THR B O 1
ATOM 5942 N N . LEU B 1 287 ? -13.938 21.531 8.336 1 91.69 287 LEU B N 1
ATOM 5943 C CA . LEU B 1 287 ? -15.07 21.844 7.477 1 91.69 287 LEU B CA 1
ATOM 5944 C C . LEU B 1 287 ? -16.281 20.984 7.832 1 91.69 287 LEU B C 1
ATOM 5946 O O . LEU B 1 287 ? -17.406 21.312 7.469 1 91.69 287 LEU B O 1
ATOM 5950 N N . LEU B 1 288 ? -16.062 19.938 8.617 1 94.81 288 LEU B N 1
ATOM 5951 C CA . LEU B 1 288 ? -17.125 18.969 8.875 1 94.81 288 LEU B CA 1
ATOM 5952 C C . LEU B 1 288 ? -17.875 19.312 10.156 1 94.81 288 LEU B C 1
ATOM 5954 O O . LEU B 1 288 ? -18.812 18.609 10.531 1 94.81 288 LEU B O 1
ATOM 5958 N N . ASP B 1 289 ? -17.562 20.359 10.836 1 96.19 289 ASP B N 1
ATOM 5959 C CA . ASP B 1 289 ? -18.141 20.734 12.117 1 96.19 289 ASP B CA 1
ATOM 5960 C C . ASP B 1 289 ? -19.672 20.766 12.031 1 96.19 289 ASP B C 1
ATOM 5962 O O . ASP B 1 289 ? -20.359 20.141 12.844 1 96.19 289 ASP B O 1
ATOM 5966 N N . PRO B 1 290 ? -20.234 21.438 10.992 1 95.31 290 PRO B N 1
ATOM 5967 C CA . PRO B 1 290 ? -21.703 21.484 10.922 1 95.31 290 PRO B CA 1
ATOM 5968 C C . PRO B 1 290 ? -22.328 20.109 10.703 1 95.31 290 PRO B C 1
ATOM 5970 O O . PRO B 1 290 ? -23.422 19.828 11.188 1 95.31 290 PRO B O 1
ATOM 5973 N N . ILE B 1 291 ? -21.625 19.281 9.992 1 95.75 291 ILE B N 1
ATOM 5974 C CA . ILE B 1 291 ? -22.125 17.938 9.719 1 95.75 291 ILE B CA 1
ATOM 5975 C C . ILE B 1 291 ? -22.172 17.141 11.008 1 95.75 291 ILE B C 1
ATOM 5977 O O . ILE B 1 291 ? -23.172 16.469 11.297 1 95.75 291 ILE B O 1
ATOM 5981 N N . PHE B 1 292 ? -21.156 17.203 11.797 1 97.38 292 PHE B N 1
ATOM 5982 C CA . PHE B 1 292 ? -21.109 16.453 13.039 1 97.38 292 PHE B CA 1
ATOM 5983 C C . PHE B 1 292 ? -22.078 17.031 14.07 1 97.38 292 PHE B C 1
ATOM 5985 O O . PHE B 1 292 ? -22.625 16.312 14.898 1 97.38 292 PHE B O 1
ATOM 5992 N N . LEU B 1 293 ? -22.219 18.359 14.016 1 97.44 293 LEU B N 1
ATOM 5993 C CA . LEU B 1 293 ? -23.266 18.969 14.828 1 97.44 293 LEU B CA 1
ATOM 5994 C C . LEU B 1 293 ? -24.641 18.406 14.461 1 97.44 293 LEU B C 1
ATOM 5996 O O . LEU B 1 293 ? -25.406 18.016 15.336 1 97.44 293 LEU B O 1
ATOM 6000 N N . SER B 1 294 ? -24.953 18.344 13.18 1 97.06 294 SER B N 1
ATOM 6001 C CA . SER B 1 294 ? -26.219 17.812 12.688 1 97.06 294 SER B CA 1
ATOM 6002 C C . SER B 1 294 ? -26.375 16.344 13.086 1 97.06 294 SER B C 1
ATOM 6004 O O . SER B 1 294 ? -27.469 15.914 13.461 1 97.06 294 SER B O 1
ATOM 6006 N N . THR B 1 295 ? -25.281 15.633 12.953 1 96.81 295 THR B N 1
ATOM 6007 C CA . THR B 1 295 ? -25.297 14.227 13.336 1 96.81 295 THR B CA 1
ATOM 6008 C C . THR B 1 295 ? -25.609 14.07 14.82 1 96.81 295 THR B C 1
ATOM 6010 O O . THR B 1 295 ? -26.406 13.211 15.203 1 96.81 295 THR B O 1
ATOM 6013 N N . ALA B 1 296 ? -25.031 14.891 15.656 1 96.62 296 ALA B N 1
ATOM 6014 C CA . ALA B 1 296 ? -25.266 14.859 17.094 1 96.62 296 ALA B CA 1
ATOM 6015 C C . ALA B 1 296 ? -26.719 15.156 17.422 1 96.62 296 ALA B C 1
ATOM 6017 O O . ALA B 1 296 ? -27.281 14.586 18.359 1 96.62 296 ALA B O 1
ATOM 6018 N N . LEU B 1 297 ? -27.375 16 16.609 1 96.06 297 LEU B N 1
ATOM 6019 C CA . LEU B 1 297 ? -28.75 16.422 16.859 1 96.06 297 LEU B CA 1
ATOM 6020 C C . LEU B 1 297 ? -29.734 15.453 16.203 1 96.06 297 LEU B C 1
ATOM 6022 O O . LEU B 1 297 ? -30.922 15.453 16.531 1 96.06 297 LEU B O 1
ATOM 6026 N N . GLY B 1 298 ? -29.234 14.688 15.203 1 94.44 298 GLY B N 1
ATOM 6027 C CA . GLY B 1 298 ? -30.078 13.75 14.492 1 94.44 298 GLY B CA 1
ATOM 6028 C C . GLY B 1 298 ? -30.984 14.422 13.469 1 94.44 298 GLY B C 1
ATOM 6029 O O . GLY B 1 298 ? -32 13.867 13.086 1 94.44 298 GLY B O 1
ATOM 6030 N N . ARG B 1 299 ? -30.719 15.648 13.125 1 93.69 299 ARG B N 1
ATOM 6031 C CA . ARG B 1 299 ? -31.453 16.406 12.109 1 93.69 299 ARG B CA 1
ATOM 6032 C C . ARG B 1 299 ? -30.516 17.344 11.359 1 93.69 299 ARG B C 1
ATOM 6034 O O . ARG B 1 299 ? -29.547 17.859 11.93 1 93.69 299 ARG B O 1
ATOM 6041 N N . PRO B 1 300 ? -30.75 17.609 10.094 1 93.56 300 PRO B N 1
ATOM 6042 C CA . PRO B 1 300 ? -29.875 18.484 9.312 1 93.56 300 PRO B CA 1
ATOM 6043 C C . PRO B 1 300 ? -30 19.953 9.711 1 93.56 300 PRO B C 1
ATOM 6045 O O . PRO B 1 300 ? -31.109 20.484 9.781 1 93.56 300 PRO B O 1
ATOM 6048 N N . ILE B 1 301 ? -28.969 20.531 10.047 1 94.75 301 ILE B N 1
ATOM 6049 C CA . ILE B 1 301 ? -28.891 21.953 10.383 1 94.75 301 ILE B CA 1
ATOM 6050 C C . ILE B 1 301 ? -28.141 22.703 9.281 1 94.75 301 ILE B C 1
ATOM 6052 O O . ILE B 1 301 ? -26.969 22.438 9.039 1 94.75 301 ILE B O 1
ATOM 6056 N N . PRO B 1 302 ? -28.781 23.609 8.602 1 93 302 PRO B N 1
ATOM 6057 C CA . PRO B 1 302 ? -28.078 24.391 7.582 1 93 302 PRO B CA 1
ATOM 6058 C C . PRO B 1 302 ? -26.906 25.188 8.156 1 93 302 PRO B C 1
ATOM 6060 O O . PRO B 1 302 ? -26.969 25.641 9.297 1 93 302 PRO B O 1
ATOM 6063 N N . ALA B 1 303 ? -25.875 25.312 7.355 1 93.38 303 ALA B N 1
ATOM 6064 C CA . ALA B 1 303 ? -24.672 26 7.785 1 93.38 303 ALA B CA 1
ATOM 6065 C C . ALA B 1 303 ? -24.375 27.203 6.883 1 93.38 303 ALA B C 1
ATOM 6067 O O . ALA B 1 303 ? -24.562 27.125 5.668 1 93.38 303 ALA B O 1
ATOM 6068 N N . VAL B 1 304 ? -24.047 28.234 7.551 1 87.5 304 VAL B N 1
ATOM 6069 C CA . VAL B 1 304 ? -23.609 29.422 6.809 1 87.5 304 VAL B CA 1
ATOM 6070 C C . VAL B 1 304 ? -22.094 29.422 6.688 1 87.5 304 VAL B C 1
ATOM 6072 O O . VAL B 1 304 ? -21.391 29.156 7.66 1 87.5 304 VAL B O 1
ATOM 6075 N N . THR B 1 305 ? -21.641 29.594 5.477 1 81.38 305 THR B N 1
ATOM 6076 C CA . THR B 1 305 ? -20.203 29.484 5.246 1 81.38 305 THR B CA 1
ATOM 6077 C C . THR B 1 305 ? -19.719 30.609 4.312 1 81.38 305 THR B C 1
ATOM 6079 O O . THR B 1 305 ? -20.516 31.156 3.549 1 81.38 305 THR B O 1
ATOM 6082 N N . TYR B 1 306 ? -18.5 30.953 4.496 1 71.56 306 TYR B N 1
ATOM 6083 C CA . TYR B 1 306 ? -17.906 31.922 3.598 1 71.56 306 TYR B CA 1
ATOM 6084 C C . TYR B 1 306 ? -17.297 31.25 2.375 1 71.56 306 TYR B C 1
ATOM 6086 O O . TYR B 1 306 ? -17.297 31.828 1.282 1 71.56 306 TYR B O 1
ATOM 6094 N N . SER B 1 307 ? -16.641 30.141 2.545 1 72.69 307 SER B N 1
ATOM 6095 C CA . SER B 1 307 ? -15.953 29.469 1.446 1 72.69 307 SER B CA 1
ATOM 6096 C C . SER B 1 307 ? -16.141 27.953 1.52 1 72.69 307 SER B C 1
ATOM 6098 O O . SER B 1 307 ? -16.031 27.359 2.596 1 72.69 307 SER B O 1
ATOM 6100 N N . LEU B 1 308 ? -16.719 27.422 0.435 1 76.38 308 LEU B N 1
ATOM 6101 C CA . LEU B 1 308 ? -16.906 25.984 0.318 1 76.38 308 LEU B CA 1
ATOM 6102 C C . LEU B 1 308 ? -16.594 25.516 -1.095 1 76.38 308 LEU B C 1
ATOM 6104 O O . LEU B 1 308 ? -16.906 26.188 -2.07 1 76.38 308 LEU B O 1
ATOM 6108 N N . SER B 1 309 ? -15.82 24.422 -1.142 1 75.5 309 SER B N 1
ATOM 6109 C CA . SER B 1 309 ? -15.57 23.859 -2.463 1 75.5 309 SER B CA 1
ATOM 6110 C C . SER B 1 309 ? -16.859 23.312 -3.08 1 75.5 309 SER B C 1
ATOM 6112 O O . SER B 1 309 ? -17.766 22.906 -2.363 1 75.5 309 SER B O 1
ATOM 6114 N N . ARG B 1 310 ? -16.844 23.312 -4.398 1 78.94 310 ARG B N 1
ATOM 6115 C CA . ARG B 1 310 ? -18 22.766 -5.105 1 78.94 310 ARG B CA 1
ATOM 6116 C C . ARG B 1 310 ? -18.203 21.281 -4.766 1 78.94 310 ARG B C 1
ATOM 6118 O O . ARG B 1 310 ? -19.328 20.844 -4.574 1 78.94 310 ARG B O 1
ATOM 6125 N N . LEU B 1 311 ? -17.172 20.625 -4.688 1 77.81 311 LEU B N 1
ATOM 6126 C CA . LEU B 1 311 ? -17.266 19.203 -4.363 1 77.81 311 LEU B CA 1
ATOM 6127 C C . LEU B 1 311 ? -17.844 19 -2.971 1 77.81 311 LEU B C 1
ATOM 6129 O O . LEU B 1 311 ? -18.734 18.172 -2.783 1 77.81 311 LEU B O 1
ATOM 6133 N N . SER B 1 312 ? -17.344 19.781 -2.104 1 82.25 312 SER B N 1
ATOM 6134 C CA . SER B 1 312 ? -17.844 19.672 -0.736 1 82.25 312 SER B CA 1
ATOM 6135 C C . SER B 1 312 ? -19.328 20.031 -0.659 1 82.25 312 SER B C 1
ATOM 6137 O O . SER B 1 312 ? -20.078 19.438 0.118 1 82.25 312 SER B O 1
ATOM 6139 N N . GLU B 1 313 ? -19.672 20.922 -1.466 1 82.94 313 GLU B N 1
ATOM 6140 C CA . GLU B 1 313 ? -21.078 21.312 -1.506 1 82.94 313 GLU B CA 1
ATOM 6141 C C . GLU B 1 313 ? -21.953 20.188 -2.053 1 82.94 313 GLU B C 1
ATOM 6143 O O . GLU B 1 313 ? -23.047 19.938 -1.533 1 82.94 313 GLU B O 1
ATOM 6148 N N . ILE B 1 314 ? -21.438 19.531 -3.014 1 83.12 314 ILE B N 1
ATOM 6149 C CA . ILE B 1 314 ? -22.203 18.484 -3.684 1 83.12 314 ILE B CA 1
ATOM 6150 C C . ILE B 1 314 ? -22.344 17.266 -2.76 1 83.12 314 ILE B C 1
ATOM 6152 O O . ILE B 1 314 ? -23.422 16.656 -2.689 1 83.12 314 ILE B O 1
ATOM 6156 N N . ILE B 1 315 ? -21.344 17.031 -2.027 1 85.25 315 ILE B N 1
ATOM 6157 C CA . ILE B 1 315 ? -21.375 15.805 -1.235 1 85.25 315 ILE B CA 1
ATOM 6158 C C . ILE B 1 315 ? -21.922 16.109 0.162 1 85.25 315 ILE B C 1
ATOM 6160 O O . ILE B 1 315 ? -22.031 15.219 1.003 1 85.25 315 ILE B O 1
ATOM 6164 N N . SER B 1 316 ? -22.312 17.344 0.4 1 89.5 316 SER B N 1
ATOM 6165 C CA . SER B 1 316 ? -22.781 17.734 1.723 1 89.5 316 SER B CA 1
ATOM 6166 C C . SER B 1 316 ? -24.203 17.219 1.971 1 89.5 316 SER B C 1
ATOM 6168 O O . SER B 1 316 ? -25.078 17.391 1.123 1 89.5 316 SER B O 1
ATOM 6170 N N . PRO B 1 317 ? -24.359 16.625 3.146 1 88.88 317 PRO B N 1
ATOM 6171 C CA . PRO B 1 317 ? -25.703 16.156 3.482 1 88.88 317 PRO B CA 1
ATOM 6172 C C . PRO B 1 317 ? -26.594 17.266 4.031 1 88.88 317 PRO B C 1
ATOM 6174 O O . PRO B 1 317 ? -27.781 17.047 4.285 1 88.88 317 PRO B O 1
ATOM 6177 N N . ILE B 1 318 ? -26.078 18.469 4.277 1 91.31 318 ILE B N 1
ATOM 6178 C CA . ILE B 1 318 ? -26.844 19.578 4.836 1 91.31 318 ILE B CA 1
ATOM 6179 C C . ILE B 1 318 ? -26.797 20.781 3.885 1 91.31 318 ILE B C 1
ATOM 6181 O O . ILE B 1 318 ? -25.891 20.875 3.055 1 91.31 318 ILE B O 1
ATOM 6185 N N . LYS B 1 319 ? -27.766 21.625 4.043 1 88.81 319 LYS B N 1
ATOM 6186 C CA . LYS B 1 319 ? -27.812 22.844 3.236 1 88.81 319 LYS B CA 1
ATOM 6187 C C . LYS B 1 319 ? -26.703 23.812 3.652 1 88.81 319 LYS B C 1
ATOM 6189 O O . LYS B 1 319 ? -26.453 24 4.844 1 88.81 319 LYS B O 1
ATOM 6194 N N . THR B 1 320 ? -26.016 24.328 2.66 1 88.69 320 THR B N 1
ATOM 6195 C CA . THR B 1 320 ? -24.969 25.328 2.9 1 88.69 320 THR B CA 1
ATOM 6196 C C . THR B 1 320 ? -25.312 26.641 2.215 1 88.69 320 THR B C 1
ATOM 6198 O O . THR B 1 320 ? -25.75 26.656 1.066 1 88.69 320 THR B O 1
ATOM 6201 N N . VAL B 1 321 ? -25.203 27.656 2.975 1 85.12 321 VAL B N 1
ATOM 6202 C CA . VAL B 1 321 ? -25.5 28.969 2.445 1 85.12 321 VAL B CA 1
ATOM 6203 C C . VAL B 1 321 ? -24.234 29.828 2.428 1 85.12 321 VAL B C 1
ATOM 6205 O O . VAL B 1 321 ? -23.609 30.031 3.471 1 85.12 321 VAL B O 1
ATOM 6208 N N . ARG B 1 322 ? -23.906 30.328 1.337 1 83 322 ARG B N 1
ATOM 6209 C CA . ARG B 1 322 ? -22.703 31.141 1.192 1 83 322 ARG B CA 1
ATOM 6210 C C . ARG B 1 322 ? -22.953 32.594 1.556 1 83 322 ARG B C 1
ATOM 6212 O O . ARG B 1 322 ? -23.938 33.188 1.102 1 83 322 ARG B O 1
ATOM 6219 N N . LEU B 1 323 ? -22.125 33.031 2.27 1 77.81 323 LEU B N 1
ATOM 6220 C CA . LEU B 1 323 ? -22.219 34.438 2.67 1 77.81 323 LEU B CA 1
ATOM 6221 C C . LEU B 1 323 ? -21.469 35.312 1.683 1 77.81 323 LEU B C 1
ATOM 6223 O O . LEU B 1 323 ? -20.516 34.875 1.046 1 77.81 323 LEU B O 1
ATOM 6227 N N . SER B 1 324 ? -21.969 36.5 1.341 1 73 324 SER B N 1
ATOM 6228 C CA . SER B 1 324 ? -21.422 37.438 0.366 1 73 324 SER B CA 1
ATOM 6229 C C . SER B 1 324 ? -20.375 38.344 0.998 1 73 324 SER B C 1
ATOM 6231 O O . SER B 1 324 ? -19.672 39.062 0.295 1 73 324 SER B O 1
ATOM 6233 N N . ARG B 1 325 ? -20.188 38.406 2.248 1 69.56 325 ARG B N 1
ATOM 6234 C CA . ARG B 1 325 ? -19.281 39.312 2.99 1 69.56 325 ARG B CA 1
ATOM 6235 C C . ARG B 1 325 ? -19.844 40.719 3.053 1 69.56 325 ARG B C 1
ATOM 6237 O O . ARG B 1 325 ? -19.094 41.688 3.248 1 69.56 325 ARG B O 1
ATOM 6244 N N . ASP B 1 326 ? -21.094 40.781 2.615 1 78.62 326 ASP B N 1
ATOM 6245 C CA . ASP B 1 326 ? -21.859 42 2.877 1 78.62 326 ASP B CA 1
ATOM 6246 C C . ASP B 1 326 ? -22.719 41.844 4.125 1 78.62 326 ASP B C 1
ATOM 6248 O O . ASP B 1 326 ? -23.594 40.969 4.184 1 78.62 326 ASP B O 1
ATOM 6252 N N . ARG B 1 327 ? -22.438 42.688 5.027 1 78.94 327 ARG B N 1
ATOM 6253 C CA . ARG B 1 327 ? -23.016 42.562 6.359 1 78.94 327 ARG B CA 1
ATOM 6254 C C . ARG B 1 327 ? -24.547 42.594 6.289 1 78.94 327 ARG B C 1
ATOM 6256 O O . ARG B 1 327 ? -25.203 41.75 6.891 1 78.94 327 ARG B O 1
ATOM 6263 N N . ILE B 1 328 ? -25.078 43.5 5.574 1 83.19 328 ILE B N 1
ATOM 6264 C CA . ILE B 1 328 ? -26.516 43.688 5.523 1 83.19 328 ILE B CA 1
ATOM 6265 C C . ILE B 1 328 ? -27.188 42.531 4.816 1 83.19 328 ILE B C 1
ATOM 6267 O O . ILE B 1 328 ? -28.172 41.969 5.305 1 83.19 328 ILE B O 1
ATOM 6271 N N . THR B 1 329 ? -26.656 42.188 3.738 1 83.75 329 THR B N 1
ATOM 6272 C CA . THR B 1 329 ? -27.188 41.062 2.967 1 83.75 329 THR B CA 1
ATOM 6273 C C . THR B 1 329 ? -27.125 39.781 3.768 1 83.75 329 THR B C 1
ATOM 6275 O O . THR B 1 329 ? -28.094 39 3.803 1 83.75 329 THR B O 1
ATOM 6278 N N . ASP B 1 330 ? -26.031 39.625 4.379 1 83.12 330 ASP B N 1
ATOM 6279 C CA . ASP B 1 330 ? -25.828 38.406 5.156 1 83.12 330 ASP B CA 1
ATOM 6280 C C . ASP B 1 330 ? -26.75 38.375 6.367 1 83.12 330 ASP B C 1
ATOM 6282 O O . ASP B 1 330 ? -27.297 37.312 6.695 1 83.12 330 ASP B O 1
ATOM 6286 N N . ALA B 1 331 ? -26.938 39.5 6.969 1 84.75 331 ALA B N 1
ATOM 6287 C CA . ALA B 1 331 ? -27.828 39.562 8.125 1 84.75 331 ALA B CA 1
ATOM 6288 C C . ALA B 1 331 ? -29.266 39.219 7.734 1 84.75 331 ALA B C 1
ATOM 6290 O O . ALA B 1 331 ? -29.938 38.469 8.445 1 84.75 331 ALA B O 1
ATOM 6291 N N . ASN B 1 332 ? -29.672 39.719 6.637 1 85.88 332 ASN B N 1
ATOM 6292 C CA . ASN B 1 332 ? -31.031 39.469 6.168 1 85.88 332 ASN B CA 1
ATOM 6293 C C . ASN B 1 332 ? -31.219 38 5.82 1 85.88 332 ASN B C 1
ATOM 6295 O O . ASN B 1 332 ? -32.281 37.406 6.125 1 85.88 332 ASN B O 1
ATOM 6299 N N . MET B 1 333 ? -30.281 37.562 5.258 1 84.88 333 MET B N 1
ATOM 6300 C CA . MET B 1 333 ? -30.344 36.156 4.852 1 84.88 333 MET B CA 1
ATOM 6301 C C . MET B 1 333 ? -30.406 35.219 6.07 1 84.88 333 MET B C 1
ATOM 6303 O O . MET B 1 333 ? -31.219 34.312 6.117 1 84.88 333 MET B O 1
ATOM 6307 N N . ILE B 1 334 ? -29.578 35.469 7.004 1 84.94 334 ILE B N 1
ATOM 6308 C CA . ILE B 1 334 ? -29.516 34.625 8.203 1 84.94 334 ILE B CA 1
ATOM 6309 C C . ILE B 1 334 ? -30.828 34.75 8.977 1 84.94 334 ILE B C 1
ATOM 6311 O O . ILE B 1 334 ? -31.344 33.719 9.469 1 84.94 334 ILE B O 1
ATOM 6315 N N . LYS B 1 335 ? -31.328 35.938 8.984 1 85.38 335 LYS B N 1
ATOM 6316 C CA . LYS B 1 335 ? -32.594 36.125 9.664 1 85.38 335 LYS B CA 1
ATOM 6317 C C . LYS B 1 335 ? -33.719 35.312 9.016 1 85.38 335 LYS B C 1
ATOM 6319 O O . LYS B 1 335 ? -34.562 34.719 9.703 1 85.38 335 LYS B O 1
ATOM 6324 N N . LYS B 1 336 ? -33.688 35.375 7.754 1 86.12 336 LYS B N 1
ATOM 6325 C CA . LYS B 1 336 ? -34.688 34.625 7.004 1 86.12 336 LYS B CA 1
ATOM 6326 C C . LYS B 1 336 ? -34.562 33.125 7.273 1 86.12 336 LYS B C 1
ATOM 6328 O O . LYS B 1 336 ? -35.562 32.438 7.477 1 86.12 336 LYS B O 1
ATOM 6333 N N . LEU B 1 337 ? -33.406 32.656 7.336 1 87.5 337 LEU B N 1
ATOM 6334 C CA . LEU B 1 337 ? -33.156 31.234 7.547 1 87.5 337 LEU B CA 1
ATOM 6335 C C . LEU B 1 337 ? -33.562 30.828 8.969 1 87.5 337 LEU B C 1
ATOM 6337 O O . LEU B 1 337 ? -34.031 29.719 9.18 1 87.5 337 LEU B O 1
ATOM 6341 N N . LEU B 1 338 ? -33.312 31.688 9.867 1 88.38 338 LEU B N 1
ATOM 6342 C CA . LEU B 1 338 ? -33.625 31.422 11.273 1 88.38 338 LEU B CA 1
ATOM 6343 C C . LEU B 1 338 ? -35.125 31.297 11.484 1 88.38 338 LEU B C 1
ATOM 6345 O O . LEU B 1 338 ? -35.562 30.641 12.43 1 88.38 338 LEU B O 1
ATOM 6349 N N . GLN B 1 339 ? -35.875 31.969 10.617 1 85.88 339 GLN B N 1
ATOM 6350 C CA . GLN B 1 339 ? -37.312 31.828 10.68 1 85.88 339 GLN B CA 1
ATOM 6351 C C . GLN B 1 339 ? -37.75 30.438 10.25 1 85.88 339 GLN B C 1
ATOM 6353 O O . GLN B 1 339 ? -38.812 29.953 10.711 1 85.88 339 GLN B O 1
ATOM 6358 N N . GLU B 1 340 ? -36.969 29.875 9.438 1 85.62 340 GLU B N 1
ATOM 6359 C CA . GLU B 1 340 ? -37.312 28.547 8.922 1 85.62 340 GLU B CA 1
ATOM 6360 C C . GLU B 1 340 ? -36.875 27.453 9.898 1 85.62 340 GLU B C 1
ATOM 6362 O O . GLU B 1 340 ? -37.469 26.375 9.906 1 85.62 340 GLU B O 1
ATOM 6367 N N . GLY B 1 341 ? -35.844 27.781 10.672 1 89.69 341 GLY B N 1
ATOM 6368 C CA . GLY B 1 341 ? -35.375 26.781 11.617 1 89.69 341 GLY B CA 1
ATOM 6369 C C . GLY B 1 341 ? -34 27.078 12.172 1 89.69 341 GLY B C 1
ATOM 6370 O O . GLY B 1 341 ? -33.562 28.234 12.172 1 89.69 341 GLY B O 1
ATOM 6371 N N . ASP B 1 342 ? -33.406 26.047 12.789 1 93.12 342 ASP B N 1
ATOM 6372 C CA . ASP B 1 342 ? -32.094 26.203 13.422 1 93.12 342 ASP B CA 1
ATOM 6373 C C . ASP B 1 342 ? -31 26.438 12.391 1 93.12 342 ASP B C 1
ATOM 6375 O O . ASP B 1 342 ? -31.125 26.016 11.234 1 93.12 342 ASP B O 1
ATOM 6379 N N . LEU B 1 343 ? -30 27.125 12.844 1 93.81 343 LEU B N 1
ATOM 6380 C CA . LEU B 1 343 ? -28.859 27.469 11.992 1 93.81 343 LEU B CA 1
ATOM 6381 C C . LEU B 1 343 ? -27.547 27.359 12.766 1 93.81 343 LEU B C 1
ATOM 6383 O O . LEU B 1 343 ? -27.531 27.5 13.984 1 93.81 343 LEU B O 1
ATOM 6387 N N . VAL B 1 344 ? -26.5 27.047 12.039 1 95.56 344 VAL B N 1
ATOM 6388 C CA . VAL B 1 344 ? -25.203 27 12.688 1 95.56 344 VAL B CA 1
ATOM 6389 C C . VAL B 1 344 ? -24.234 27.938 11.977 1 95.56 344 VAL B C 1
ATOM 6391 O O . VAL B 1 344 ? -24.25 28.031 10.742 1 95.56 344 VAL B O 1
ATOM 6394 N N . ILE B 1 345 ? -23.438 28.641 12.742 1 93.19 345 ILE B N 1
ATOM 6395 C CA . ILE B 1 345 ? -22.422 29.547 12.211 1 93.19 345 ILE B CA 1
ATOM 6396 C C . ILE B 1 345 ? -21.109 29.344 12.969 1 93.19 345 ILE B C 1
ATOM 6398 O O . ILE B 1 345 ? -21.125 29.016 14.156 1 93.19 345 ILE B O 1
ATOM 6402 N N . CYS B 1 346 ? -20.031 29.5 12.297 1 94.06 346 CYS B N 1
ATOM 6403 C CA . CYS B 1 346 ? -18.703 29.531 12.883 1 94.06 346 CYS B CA 1
ATOM 6404 C C . CYS B 1 346 ? -18.094 30.922 12.789 1 94.06 346 CYS B C 1
ATOM 6406 O O . CYS B 1 346 ? -17.5 31.281 11.773 1 94.06 346 CYS B O 1
ATOM 6408 N N . PRO B 1 347 ? -18.188 31.578 13.812 1 93.31 347 PRO B N 1
ATOM 6409 C CA . PRO B 1 347 ? -17.859 33 13.75 1 93.31 347 PRO B CA 1
ATOM 6410 C C . PRO B 1 347 ? -16.359 33.25 13.578 1 93.31 347 PRO B C 1
ATOM 6412 O O . PRO B 1 347 ? -15.961 34.406 13.312 1 93.31 347 PRO B O 1
ATOM 6415 N N . GLU B 1 348 ? -15.508 32.219 13.789 1 92 348 GLU B N 1
ATOM 6416 C CA . GLU B 1 348 ? -14.078 32.375 13.555 1 92 348 GLU B CA 1
ATOM 6417 C C . GLU B 1 348 ? -13.789 32.719 12.094 1 92 348 GLU B C 1
ATOM 6419 O O . GLU B 1 348 ? -12.781 33.375 11.797 1 92 348 GLU B O 1
ATOM 6424 N N . GLY B 1 349 ? -14.641 32.281 11.242 1 86.56 349 GLY B N 1
ATOM 6425 C CA . GLY B 1 349 ? -14.5 32.562 9.828 1 86.56 349 GLY B CA 1
ATOM 6426 C C . GLY B 1 349 ? -13.586 31.594 9.102 1 86.56 349 GLY B C 1
ATOM 6427 O O . GLY B 1 349 ? -13.586 31.516 7.871 1 86.56 349 GLY B O 1
ATOM 6428 N N . THR B 1 350 ? -12.727 30.875 9.797 1 88.88 350 THR B N 1
ATOM 6429 C CA . THR B 1 350 ? -11.844 29.844 9.25 1 88.88 350 THR B CA 1
ATOM 6430 C C . THR B 1 350 ? -11.562 28.766 10.289 1 88.88 350 THR B C 1
ATOM 6432 O O . THR B 1 350 ? -11.883 28.938 11.469 1 88.88 350 THR B O 1
ATOM 6435 N N . THR B 1 351 ? -11.141 27.688 9.773 1 91.25 351 THR B N 1
ATOM 6436 C CA . THR B 1 351 ? -10.859 26.578 10.688 1 91.25 351 THR B CA 1
ATOM 6437 C C . THR B 1 351 ? -9.555 26.828 11.445 1 91.25 351 THR B C 1
ATOM 6439 O O . THR B 1 351 ? -8.648 27.484 10.93 1 91.25 351 THR B O 1
ATOM 6442 N N . CYS B 1 352 ? -9.5 26.406 12.656 1 91.81 352 CYS B N 1
ATOM 6443 C CA . CYS B 1 352 ? -8.297 26.5 13.477 1 91.81 352 CYS B CA 1
ATOM 6444 C C . CYS B 1 352 ? -8.062 25.203 14.242 1 91.81 352 CYS B C 1
ATOM 6446 O O . CYS B 1 352 ? -8.797 24.891 15.172 1 91.81 352 CYS B O 1
ATOM 6448 N N . ARG B 1 353 ? -6.984 24.516 13.906 1 92.12 353 ARG B N 1
ATOM 6449 C CA . ARG B 1 353 ? -6.75 23.203 14.508 1 92.12 353 ARG B CA 1
ATOM 6450 C C . ARG B 1 353 ? -5.887 23.328 15.758 1 92.12 353 ARG B C 1
ATOM 6452 O O . ARG B 1 353 ? -5.832 22.406 16.578 1 92.12 353 ARG B O 1
ATOM 6459 N N . GLU B 1 354 ? -5.172 24.453 16 1 91.19 354 GLU B N 1
ATOM 6460 C CA . GLU B 1 354 ? -4.344 24.672 17.188 1 91.19 354 GLU B CA 1
ATOM 6461 C C . GLU B 1 354 ? -5.199 24.891 18.422 1 91.19 354 GLU B C 1
ATOM 6463 O O . GLU B 1 354 ? -6.383 25.234 18.312 1 91.19 354 GLU B O 1
ATOM 6468 N N . PRO B 1 355 ? -4.648 24.703 19.562 1 90.38 355 PRO B N 1
ATOM 6469 C CA . PRO B 1 355 ? -5.426 24.844 20.797 1 90.38 355 PRO B CA 1
ATOM 6470 C C . PRO B 1 355 ? -5.691 26.297 21.172 1 90.38 355 PRO B C 1
ATOM 6472 O O . PRO B 1 355 ? -5.504 26.703 22.328 1 90.38 355 PRO B O 1
ATOM 6475 N N . PHE B 1 356 ? -6.195 27.062 20.156 1 91.38 356 PHE B N 1
ATOM 6476 C CA . PHE B 1 356 ? -6.621 28.438 20.344 1 91.38 356 PHE B CA 1
ATOM 6477 C C . PHE B 1 356 ? -7.828 28.75 19.469 1 91.38 356 PHE B C 1
ATOM 6479 O O . PHE B 1 356 ? -8.125 28.016 18.531 1 91.38 356 PHE B O 1
ATOM 6486 N N . LEU B 1 357 ? -8.547 29.797 19.875 1 95.5 357 LEU B N 1
ATOM 6487 C CA . LEU B 1 357 ? -9.664 30.281 19.078 1 95.5 357 LEU B CA 1
ATOM 6488 C C . LEU B 1 357 ? -9.328 31.625 18.438 1 95.5 357 LEU B C 1
ATOM 6490 O O . LEU B 1 357 ? -8.719 32.5 19.094 1 95.5 357 LEU B O 1
ATOM 6494 N N . LEU B 1 358 ? -9.648 31.75 17.266 1 94.81 358 LEU B N 1
ATOM 6495 C CA . LEU B 1 358 ? -9.523 33.031 16.609 1 94.81 358 LEU B CA 1
ATOM 6496 C C . LEU B 1 358 ? -10.625 34 17.078 1 94.81 358 LEU B C 1
ATOM 6498 O O . LEU B 1 358 ? -11.578 33.562 17.734 1 94.81 358 LEU B O 1
ATOM 6502 N N . ARG B 1 359 ? -10.445 35.156 16.75 1 95.12 359 ARG B N 1
ATOM 6503 C CA . ARG B 1 359 ? -11.43 36.156 17.109 1 95.12 359 ARG B CA 1
ATOM 6504 C C . ARG B 1 359 ? -12.773 35.875 16.453 1 95.12 359 ARG B C 1
ATOM 6506 O O . ARG B 1 359 ? -12.836 35.531 15.273 1 95.12 359 ARG B O 1
ATOM 6513 N N . PHE B 1 360 ? -13.852 36.031 17.25 1 95.06 360 PHE B N 1
ATOM 6514 C CA . PHE B 1 360 ? -15.188 35.812 16.719 1 95.06 360 PHE B CA 1
ATOM 6515 C C . PHE B 1 360 ? -15.734 37.094 16.078 1 95.06 360 PHE B C 1
ATOM 6517 O O . PHE B 1 360 ? -15.594 38.188 16.625 1 95.06 360 PHE B O 1
ATOM 6524 N N . SER B 1 361 ? -16.328 36.906 14.914 1 89.5 361 SER B N 1
ATOM 6525 C CA . SER B 1 361 ? -17.109 38 14.344 1 89.5 361 SER B CA 1
ATOM 6526 C C . SER B 1 361 ? -18.375 38.281 15.156 1 89.5 361 SER B C 1
ATOM 6528 O O . SER B 1 361 ? -19.031 37.344 15.609 1 89.5 361 SER B O 1
ATOM 6530 N N . ALA B 1 362 ? -18.734 39.531 15.242 1 90.31 362 ALA B N 1
ATOM 6531 C CA . ALA B 1 362 ? -19.812 39.906 16.156 1 90.31 362 ALA B CA 1
ATOM 6532 C C . ALA B 1 362 ? -21.156 39.906 15.438 1 90.31 362 ALA B C 1
ATOM 6534 O O . ALA B 1 362 ? -22.203 40.094 16.062 1 90.31 362 ALA B O 1
ATOM 6535 N N . LEU B 1 363 ? -21.219 39.688 14.203 1 84.94 363 LEU B N 1
ATOM 6536 C CA . LEU B 1 363 ? -22.422 39.812 13.391 1 84.94 363 LEU B CA 1
ATOM 6537 C C . LEU B 1 363 ? -23.547 38.938 13.953 1 84.94 363 LEU B C 1
ATOM 6539 O O . LEU B 1 363 ? -24.703 39.375 14.039 1 84.94 363 LEU B O 1
ATOM 6543 N N . PHE B 1 364 ? -23.234 37.781 14.375 1 88.81 364 PHE B N 1
ATOM 6544 C CA . PHE B 1 364 ? -24.25 36.844 14.789 1 88.81 364 PHE B CA 1
ATOM 6545 C C . PHE B 1 364 ? -25 37.344 16.016 1 88.81 364 PHE B C 1
ATOM 6547 O O . PHE B 1 364 ? -26.188 37.031 16.203 1 88.81 364 PHE B O 1
ATOM 6554 N N . ALA B 1 365 ? -24.328 38.094 16.859 1 90.75 365 ALA B N 1
ATOM 6555 C CA . ALA B 1 365 ? -24.906 38.594 18.109 1 90.75 365 ALA B CA 1
ATOM 6556 C C . ALA B 1 365 ? -26.031 39.594 17.844 1 90.75 365 ALA B C 1
ATOM 6558 O O . ALA B 1 365 ? -26.906 39.781 18.672 1 90.75 365 ALA B O 1
ATOM 6559 N N . GLU B 1 366 ? -26.016 40.156 16.703 1 87.81 366 GLU B N 1
ATOM 6560 C CA . GLU B 1 366 ? -27.016 41.156 16.344 1 87.81 366 GLU B CA 1
ATOM 6561 C C . GLU B 1 366 ? -28.234 40.531 15.688 1 87.81 366 GLU B C 1
ATOM 6563 O O . GLU B 1 366 ? -29.281 41.156 15.555 1 87.81 366 GLU B O 1
ATOM 6568 N N . LEU B 1 367 ? -28.156 39.375 15.344 1 86.44 367 LEU B N 1
ATOM 6569 C CA . LEU B 1 367 ? -29.156 38.75 14.484 1 86.44 367 LEU B CA 1
ATOM 6570 C C . LEU B 1 367 ? -30.266 38.125 15.32 1 86.44 367 LEU B C 1
ATOM 6572 O O . LEU B 1 367 ? -31.422 38.094 14.898 1 86.44 367 LEU B O 1
ATOM 6576 N N . THR B 1 368 ? -29.859 37.562 16.391 1 86.69 368 THR B N 1
ATOM 6577 C CA . THR B 1 368 ? -30.844 36.875 17.234 1 86.69 368 THR B CA 1
ATOM 6578 C C . THR B 1 368 ? -30.344 36.812 18.672 1 86.69 368 THR B C 1
ATOM 6580 O O . THR B 1 368 ? -29.172 37.031 18.953 1 86.69 368 THR B O 1
ATOM 6583 N N . ASN B 1 369 ? -31.359 36.625 19.531 1 88.44 369 ASN B N 1
ATOM 6584 C CA . ASN B 1 369 ? -31.031 36.438 20.953 1 88.44 369 ASN B CA 1
ATOM 6585 C C . ASN B 1 369 ? -31.094 34.969 21.359 1 88.44 369 ASN B C 1
ATOM 6587 O O . ASN B 1 369 ? -30.766 34.625 22.5 1 88.44 369 ASN B O 1
ATOM 6591 N N . GLU B 1 370 ? -31.5 34.125 20.453 1 91.81 370 GLU B N 1
ATOM 6592 C CA . GLU B 1 370 ? -31.547 32.688 20.719 1 91.81 370 GLU B CA 1
ATOM 6593 C C . GLU B 1 370 ? -30.25 32 20.281 1 91.81 370 GLU B C 1
ATOM 6595 O O . GLU B 1 370 ? -30.203 31.359 19.234 1 91.81 370 GLU B O 1
ATOM 6600 N N . LEU B 1 371 ? -29.219 32.219 21.125 1 94.88 371 LEU B N 1
ATOM 6601 C CA . LEU B 1 371 ? -27.875 31.719 20.828 1 94.88 371 LEU B CA 1
ATOM 6602 C C . LEU B 1 371 ? -27.531 30.484 21.656 1 94.88 371 LEU B C 1
ATOM 6604 O O . LEU B 1 371 ? -27.797 30.453 22.859 1 94.88 371 LEU B O 1
ATOM 6608 N N . VAL B 1 372 ? -27.016 29.469 21.062 1 96.38 372 VAL B N 1
ATOM 6609 C CA . VAL B 1 372 ? -26.531 28.266 21.75 1 96.38 372 VAL B CA 1
ATOM 6610 C C . VAL B 1 372 ? -25.078 28 21.375 1 96.38 372 VAL B C 1
ATOM 6612 O O . VAL B 1 372 ? -24.797 27.516 20.281 1 96.38 372 VAL B O 1
ATOM 6615 N N . PRO B 1 373 ? -24.141 28.344 22.25 1 97.38 373 PRO B N 1
ATOM 6616 C CA . PRO B 1 373 ? -22.734 28.047 21.969 1 97.38 373 PRO B CA 1
ATOM 6617 C C . PRO B 1 373 ? -22.453 26.547 21.953 1 97.38 373 PRO B C 1
ATOM 6619 O O . PRO B 1 373 ? -23.016 25.797 22.75 1 97.38 373 PRO B O 1
ATOM 6622 N N . VAL B 1 374 ? -21.672 26.125 20.984 1 98.12 374 VAL B N 1
ATOM 6623 C CA . VAL B 1 374 ? -21.25 24.734 20.859 1 98.12 374 VAL B CA 1
ATOM 6624 C C . VAL B 1 374 ? -19.734 24.656 20.734 1 98.12 374 VAL B C 1
ATOM 6626 O O . VAL B 1 374 ? -19.141 25.281 19.844 1 98.12 374 VAL B O 1
ATOM 6629 N N . ALA B 1 375 ? -19.094 23.938 21.641 1 98 375 ALA B N 1
ATOM 6630 C CA . ALA B 1 375 ? -17.641 23.719 21.578 1 98 375 ALA B CA 1
ATOM 6631 C C . ALA B 1 375 ? -17.328 22.422 20.859 1 98 375 ALA B C 1
ATOM 6633 O O . ALA B 1 375 ? -17.672 21.328 21.328 1 98 375 ALA B O 1
ATOM 6634 N N . MET B 1 376 ? -16.656 22.562 19.734 1 96.75 376 MET B N 1
ATOM 6635 C CA . MET B 1 376 ? -16.297 21.406 18.922 1 96.75 376 MET B CA 1
ATOM 6636 C C . MET B 1 376 ? -14.836 21 19.172 1 96.75 376 MET B C 1
ATOM 6638 O O . MET B 1 376 ? -13.961 21.859 19.234 1 96.75 376 MET B O 1
ATOM 6642 N N . CYS B 1 377 ? -14.641 19.734 19.328 1 95.44 377 CYS B N 1
ATOM 6643 C CA . CYS B 1 377 ? -13.297 19.172 19.438 1 95.44 377 CYS B CA 1
ATOM 6644 C C . CYS B 1 377 ? -13.164 17.922 18.594 1 95.44 377 CYS B C 1
ATOM 6646 O O . CYS B 1 377 ? -14.102 17.125 18.5 1 95.44 377 CYS B O 1
ATOM 6648 N N . ASN B 1 378 ? -12.055 17.781 17.922 1 95.38 378 ASN B N 1
ATOM 6649 C CA . ASN B 1 378 ? -11.859 16.594 17.094 1 95.38 378 ASN B CA 1
ATOM 6650 C C . ASN B 1 378 ? -10.523 15.922 17.406 1 95.38 378 ASN B C 1
ATOM 6652 O O . ASN B 1 378 ? -9.656 16.516 18.047 1 95.38 378 ASN B O 1
ATOM 6656 N N . LYS B 1 379 ? -10.461 14.695 17.109 1 94.5 379 LYS B N 1
ATOM 6657 C CA . LYS B 1 379 ? -9.242 13.891 17.219 1 94.5 379 LYS B CA 1
ATOM 6658 C C . LYS B 1 379 ? -8.914 13.211 15.898 1 94.5 379 LYS B C 1
ATOM 6660 O O . LYS B 1 379 ? -9.766 12.539 15.312 1 94.5 379 LYS B O 1
ATOM 6665 N N . MET B 1 380 ? -7.766 13.477 15.438 1 95.25 380 MET B N 1
ATOM 6666 C CA . MET B 1 380 ? -7.215 12.867 14.227 1 95.25 380 MET B CA 1
ATOM 6667 C C . MET B 1 380 ? -5.816 12.312 14.492 1 95.25 380 MET B C 1
ATOM 6669 O O . MET B 1 380 ? -5 12.961 15.148 1 95.25 380 MET B O 1
ATOM 6673 N N . SER B 1 381 ? -5.512 11.141 13.953 1 95.25 381 SER B N 1
ATOM 6674 C CA . SER B 1 381 ? -4.242 10.5 14.281 1 95.25 381 SER B CA 1
ATOM 6675 C C . SER B 1 381 ? -3.271 10.555 13.109 1 95.25 381 SER B C 1
ATOM 6677 O O . SER B 1 381 ? -2.055 10.617 13.305 1 95.25 381 SER B O 1
ATOM 6679 N N . MET B 1 382 ? -3.75 10.617 11.875 1 96.94 382 MET B N 1
ATOM 6680 C CA . MET B 1 382 ? -2.832 10.477 10.75 1 96.94 382 MET B CA 1
ATOM 6681 C C . MET B 1 382 ? -2.906 11.688 9.836 1 96.94 382 MET B C 1
ATOM 6683 O O . MET B 1 382 ? -1.882 12.164 9.336 1 96.94 382 MET B O 1
ATOM 6687 N N . PHE B 1 383 ? -4.18 12.195 9.602 1 97.62 383 PHE B N 1
ATOM 6688 C CA . PHE B 1 383 ? -4.355 13.25 8.609 1 97.62 383 PHE B CA 1
ATOM 6689 C C . PHE B 1 383 ? -5.203 14.383 9.18 1 97.62 383 PHE B C 1
ATOM 6691 O O . PHE B 1 383 ? -6.195 14.141 9.867 1 97.62 383 PHE B O 1
ATOM 6698 N N . HIS B 1 384 ? -4.766 15.516 8.867 1 96.56 384 HIS B N 1
ATOM 6699 C CA . HIS B 1 384 ? -5.625 16.656 9.141 1 96.56 384 HIS B CA 1
ATOM 6700 C C . HIS B 1 384 ? -6.664 16.844 8.047 1 96.56 384 HIS B C 1
ATOM 6702 O O . HIS B 1 384 ? -6.352 16.734 6.859 1 96.56 384 HIS B O 1
ATOM 6708 N N . GLY B 1 385 ? -7.832 17.141 8.414 1 91.81 385 GLY B N 1
ATOM 6709 C CA . GLY B 1 385 ? -8.953 17.25 7.492 1 91.81 385 GLY B CA 1
ATOM 6710 C C . GLY B 1 385 ? -8.969 18.547 6.711 1 91.81 385 GLY B C 1
ATOM 6711 O O . GLY B 1 385 ? -9.547 18.625 5.625 1 91.81 385 GLY B O 1
ATOM 6712 N N . THR B 1 386 ? -8.414 19.609 7.273 1 90.38 386 THR B N 1
ATOM 6713 C CA . THR B 1 386 ? -8.516 20.906 6.594 1 90.38 386 THR B CA 1
ATOM 6714 C C . THR B 1 386 ? -7.141 21.531 6.426 1 90.38 386 THR B C 1
ATOM 6716 O O . THR B 1 386 ? -6.273 21.391 7.293 1 90.38 386 THR B O 1
ATOM 6719 N N . THR B 1 387 ? -6.988 22.172 5.289 1 88.94 387 THR B N 1
ATOM 6720 C CA . THR B 1 387 ? -5.781 22.922 4.98 1 88.94 387 THR B CA 1
ATOM 6721 C C . THR B 1 387 ? -6.137 24.25 4.289 1 88.94 387 THR B C 1
ATOM 6723 O O . THR B 1 387 ? -7.199 24.359 3.682 1 88.94 387 THR B O 1
ATOM 6726 N N . ALA B 1 388 ? -5.355 25.203 4.484 1 82.38 388 ALA B N 1
ATOM 6727 C CA . ALA B 1 388 ? -5.547 26.5 3.842 1 82.38 388 ALA B CA 1
ATOM 6728 C C . ALA B 1 388 ? -5.027 26.484 2.406 1 82.38 388 ALA B C 1
ATOM 6730 O O . ALA B 1 388 ? -5.609 27.109 1.521 1 82.38 388 ALA B O 1
ATOM 6731 N N . ARG B 1 389 ? -4.039 25.672 2.188 1 78.88 389 ARG B N 1
ATOM 6732 C CA . ARG B 1 389 ? -3.332 25.734 0.912 1 78.88 389 ARG B CA 1
ATOM 6733 C C . ARG B 1 389 ? -3.793 24.609 -0.015 1 78.88 389 ARG B C 1
ATOM 6735 O O . ARG B 1 389 ? -3.67 24.719 -1.236 1 78.88 389 ARG B O 1
ATOM 6742 N N . GLY B 1 390 ? -4.234 23.562 0.542 1 78.5 390 GLY B N 1
ATOM 6743 C CA . GLY B 1 390 ? -4.582 22.406 -0.271 1 78.5 390 GLY B CA 1
ATOM 6744 C C . GLY B 1 390 ? -5.941 22.547 -0.938 1 78.5 390 GLY B C 1
ATOM 6745 O O . GLY B 1 390 ? -6.641 23.531 -0.739 1 78.5 390 GLY B O 1
ATOM 6746 N N . TRP B 1 391 ? -6.176 21.625 -1.798 1 82.94 391 TRP B N 1
ATOM 6747 C CA . TRP B 1 391 ? -7.488 21.562 -2.436 1 82.94 391 TRP B CA 1
ATOM 6748 C C . TRP B 1 391 ? -8.57 21.234 -1.419 1 82.94 391 TRP B C 1
ATOM 6750 O O . TRP B 1 391 ? -8.594 20.125 -0.865 1 82.94 391 TRP B O 1
ATOM 6760 N N . LYS B 1 392 ? -9.438 22.094 -1.247 1 85.94 392 LYS B N 1
ATOM 6761 C CA . LYS B 1 392 ? -10.445 22 -0.195 1 85.94 392 LYS B CA 1
ATOM 6762 C C . LYS B 1 392 ? -11.406 20.828 -0.449 1 85.94 392 LYS B C 1
ATOM 6764 O O . LYS B 1 392 ? -12.016 20.312 0.484 1 85.94 392 LYS B O 1
ATOM 6769 N N . GLY B 1 393 ? -11.516 20.438 -1.727 1 88 393 GLY B N 1
ATOM 6770 C CA . GLY B 1 393 ? -12.383 19.312 -2.049 1 88 393 GLY B CA 1
ATOM 6771 C C . GLY B 1 393 ? -11.953 18.016 -1.399 1 88 393 GLY B C 1
ATOM 6772 O O . GLY B 1 393 ? -12.766 17.125 -1.183 1 88 393 GLY B O 1
ATOM 6773 N N . MET B 1 394 ? -10.703 17.969 -0.993 1 92.69 394 MET B N 1
ATOM 6774 C CA . MET B 1 394 ? -10.156 16.734 -0.441 1 92.69 394 MET B CA 1
ATOM 6775 C C . MET B 1 394 ? -10.258 16.734 1.081 1 92.69 394 MET B C 1
ATOM 6777 O O . MET B 1 394 ? -9.961 15.727 1.722 1 92.69 394 MET B O 1
ATOM 6781 N N . ASP B 1 395 ? -10.75 17.781 1.665 1 93.62 395 ASP B N 1
ATOM 6782 C CA . ASP B 1 395 ? -10.75 17.938 3.115 1 93.62 395 ASP B CA 1
ATOM 6783 C C . ASP B 1 395 ? -11.562 16.844 3.791 1 93.62 395 ASP B C 1
ATOM 6785 O O . ASP B 1 395 ? -11.078 16.172 4.703 1 93.62 395 ASP B O 1
ATOM 6789 N N . PRO B 1 396 ? -12.766 16.609 3.293 1 94.38 396 PRO B N 1
ATOM 6790 C CA . PRO B 1 396 ? -13.523 15.539 3.959 1 94.38 396 PRO B CA 1
ATOM 6791 C C . PRO B 1 396 ? -12.859 14.172 3.824 1 94.38 396 PRO B C 1
ATOM 6793 O O . PRO B 1 396 ? -12.914 13.359 4.75 1 94.38 396 PRO B O 1
ATOM 6796 N N . PHE B 1 397 ? -12.211 13.953 2.752 1 96.12 397 PHE B N 1
ATOM 6797 C CA . PHE B 1 397 ? -11.578 12.664 2.52 1 96.12 397 PHE B CA 1
ATOM 6798 C C . PHE B 1 397 ? -10.422 12.445 3.484 1 96.12 397 PHE B C 1
ATOM 6800 O O . PHE B 1 397 ? -10.297 11.375 4.082 1 96.12 397 PHE B O 1
ATOM 6807 N N . TYR B 1 398 ? -9.617 13.445 3.684 1 96.94 398 TYR B N 1
ATOM 6808 C CA . TYR B 1 398 ? -8.477 13.297 4.574 1 96.94 398 TYR B CA 1
ATOM 6809 C C . TYR B 1 398 ? -8.922 13.094 6.016 1 96.94 398 TYR B C 1
ATOM 6811 O O . TYR B 1 398 ? -8.312 12.328 6.762 1 96.94 398 TYR B O 1
ATOM 6819 N N . PHE B 1 399 ? -9.961 13.797 6.438 1 96.75 399 PHE B N 1
ATOM 6820 C CA . PHE B 1 399 ? -10.477 13.57 7.781 1 96.75 399 PHE B CA 1
ATOM 6821 C C . PHE B 1 399 ? -10.938 12.125 7.949 1 96.75 399 PHE B C 1
ATOM 6823 O O . PHE B 1 399 ? -10.555 11.453 8.906 1 96.75 399 PHE B O 1
ATOM 6830 N N . PHE B 1 400 ? -11.68 11.641 6.953 1 97.88 400 PHE B N 1
ATOM 6831 C CA . PHE B 1 400 ? -12.328 10.344 7.07 1 97.88 400 PHE B CA 1
ATOM 6832 C C . PHE B 1 400 ? -11.352 9.219 6.746 1 97.88 400 PHE B C 1
ATOM 6834 O O . PHE B 1 400 ? -11.664 8.047 6.938 1 97.88 400 PHE B O 1
ATOM 6841 N N . MET B 1 401 ? -10.203 9.562 6.242 1 97.81 401 MET B N 1
ATOM 6842 C CA . MET B 1 401 ? -9.172 8.555 6.02 1 97.81 401 MET B CA 1
ATOM 6843 C C . MET B 1 401 ? -8.508 8.156 7.332 1 97.81 401 MET B C 1
ATOM 6845 O O . MET B 1 401 ? -7.801 7.152 7.391 1 97.81 401 MET B O 1
ATOM 6849 N N . ASN B 1 402 ? -8.68 9 8.367 1 98.31 402 ASN B N 1
ATOM 6850 C CA . ASN B 1 402 ? -8.141 8.602 9.656 1 98.31 402 ASN B CA 1
ATOM 6851 C C . ASN B 1 402 ? -8.719 7.266 10.117 1 98.31 402 ASN B C 1
ATOM 6853 O O . ASN B 1 402 ? -9.906 7.004 9.93 1 98.31 402 ASN B O 1
ATOM 6857 N N . PRO B 1 403 ? -7.887 6.383 10.711 1 95.81 403 PRO B N 1
ATOM 6858 C CA . PRO B 1 403 ? -8.375 5.059 11.102 1 95.81 403 PRO B CA 1
ATOM 6859 C C . PRO B 1 403 ? -9.562 5.125 12.062 1 95.81 403 PRO B C 1
ATOM 6861 O O . PRO B 1 403 ? -10.555 4.418 11.875 1 95.81 403 PRO B O 1
ATOM 6864 N N . SER B 1 404 ? -9.5 5.953 13.078 1 96.25 404 SER B N 1
ATOM 6865 C CA . SER B 1 404 ? -10.586 6.102 14.047 1 96.25 404 SER B CA 1
ATOM 6866 C C . SER B 1 404 ? -10.758 7.559 14.469 1 96.25 404 SER B C 1
ATOM 6868 O O . SER B 1 404 ? -10.484 7.918 15.617 1 96.25 404 SER B O 1
ATOM 6870 N N . PRO B 1 405 ? -11.242 8.375 13.531 1 97.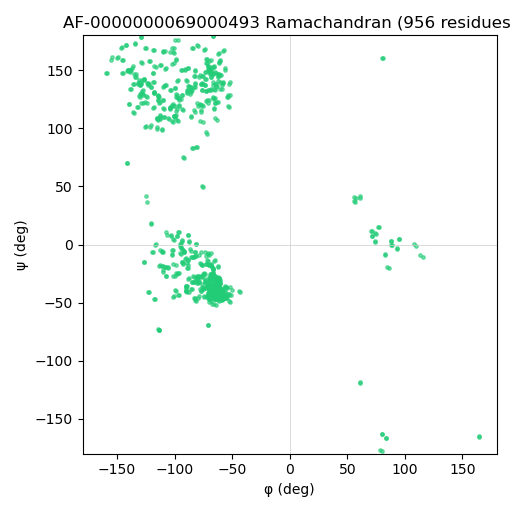31 405 PRO B N 1
ATOM 6871 C CA . PRO B 1 405 ? -11.445 9.773 13.891 1 97.31 405 PRO B CA 1
ATOM 6872 C C . PRO B 1 405 ? -12.609 9.977 14.859 1 97.31 405 PRO B C 1
ATOM 6874 O O . PRO B 1 405 ? -13.531 9.148 14.906 1 97.31 405 PRO B O 1
ATOM 6877 N N . SER B 1 406 ? -12.547 11.031 15.617 1 97.06 406 SER B N 1
ATOM 6878 C CA . SER B 1 406 ? -13.609 11.305 16.578 1 97.06 406 SER B CA 1
ATOM 6879 C C . SER B 1 406 ? -13.953 12.789 16.625 1 97.06 406 SER B C 1
ATOM 6881 O O . SER B 1 406 ? -13.102 13.633 16.344 1 97.06 406 SER B O 1
ATOM 6883 N N . TYR B 1 407 ? -15.164 13.086 16.906 1 95.69 407 TYR B N 1
ATOM 6884 C CA . TYR B 1 407 ? -15.68 14.422 17.172 1 95.69 407 TYR B CA 1
ATOM 6885 C C . TYR B 1 407 ? -16.391 14.477 18.516 1 95.69 407 TYR B C 1
ATOM 6887 O O . TYR B 1 407 ? -17.25 13.625 18.812 1 95.69 407 TYR B O 1
ATOM 6895 N N . GLU B 1 408 ? -15.992 15.398 19.281 1 97.25 408 GLU B N 1
ATOM 6896 C CA . GLU B 1 408 ? -16.703 15.727 20.5 1 97.25 408 GLU B CA 1
ATOM 6897 C C . GLU B 1 408 ? -17.516 17.016 20.359 1 97.25 408 GLU B C 1
ATOM 6899 O O . GLU B 1 408 ? -16.953 18.078 20.094 1 97.25 408 GLU B O 1
ATOM 6904 N N . VAL B 1 409 ? -18.828 16.875 20.469 1 98 409 VAL B N 1
ATOM 6905 C CA . VAL B 1 409 ? -19.75 18 20.359 1 98 409 VAL B CA 1
ATOM 6906 C C . VAL B 1 409 ? -20.281 18.391 21.734 1 98 409 VAL B C 1
ATOM 6908 O O . VAL B 1 409 ? -21.094 17.672 22.312 1 98 409 VAL B O 1
ATOM 6911 N N . ASN B 1 410 ? -19.812 19.531 22.234 1 98.06 410 ASN B N 1
ATOM 6912 C CA . ASN B 1 410 ? -20.219 20.031 23.547 1 98.06 410 ASN B CA 1
ATOM 6913 C C . ASN B 1 410 ? -21.266 21.141 23.422 1 98.06 410 ASN B C 1
ATOM 6915 O O . ASN B 1 410 ? -20.922 22.281 23.125 1 98.06 410 ASN B O 1
ATOM 6919 N N . PHE B 1 411 ? -22.562 20.812 23.734 1 97.75 411 PHE B N 1
ATOM 6920 C CA . PHE B 1 411 ? -23.625 21.828 23.75 1 97.75 411 PHE B CA 1
ATOM 6921 C C . PHE B 1 411 ? -23.625 22.594 25.062 1 97.75 411 PHE B C 1
ATOM 6923 O O . PHE B 1 411 ? -23.812 22.016 26.125 1 97.75 411 PHE B O 1
ATOM 6930 N N . LEU B 1 412 ? -23.328 23.797 24.922 1 97.06 412 LEU B N 1
ATOM 6931 C CA . LEU B 1 412 ? -23.453 24.641 26.109 1 97.06 412 LEU B CA 1
ATOM 6932 C C . LEU B 1 412 ? -24.875 25.141 26.297 1 97.06 412 LEU B C 1
ATOM 6934 O O . LEU B 1 412 ? -25.719 24.938 25.422 1 97.06 412 LEU B O 1
ATOM 6938 N N . ASN B 1 413 ? -25.172 25.719 27.422 1 94.19 413 ASN B N 1
ATOM 6939 C CA . ASN B 1 413 ? -26.516 26.219 27.688 1 94.19 413 ASN B CA 1
ATOM 6940 C C . ASN B 1 413 ? -26.844 27.422 26.812 1 94.19 413 ASN B C 1
ATOM 6942 O O . ASN B 1 413 ? -25.953 28.156 26.391 1 94.19 413 ASN B O 1
ATOM 6946 N N . LYS B 1 414 ? -28.141 27.484 26.516 1 94.12 414 LYS B N 1
ATOM 6947 C CA . LYS B 1 414 ? -28.594 28.656 25.766 1 94.12 414 LYS B CA 1
ATOM 6948 C C . LYS B 1 414 ? -28.156 29.938 26.453 1 94.12 414 LYS B C 1
ATOM 6950 O O . LYS B 1 414 ? -28.203 30.062 27.672 1 94.12 414 LYS B O 1
ATOM 6955 N N . TRP B 1 415 ? -27.734 30.828 25.594 1 93.12 415 TRP B N 1
ATOM 6956 C CA . TRP B 1 415 ? -27.203 32.094 26.094 1 93.12 415 TRP B CA 1
ATOM 6957 C C . TRP B 1 415 ? -28.297 32.906 26.797 1 93.12 415 TRP B C 1
ATOM 6959 O O . TRP B 1 415 ? -29.391 33.094 26.266 1 93.12 415 TRP B O 1
ATOM 6969 N N . PRO B 1 416 ? -28.047 33.312 28.047 1 92.56 416 PRO B N 1
ATOM 6970 C CA . PRO B 1 416 ? -29.062 34.062 28.781 1 92.56 416 PRO B CA 1
ATOM 6971 C C . PRO B 1 416 ? -29.422 35.375 28.125 1 92.56 416 PRO B C 1
ATOM 6973 O O . PRO B 1 416 ? -28.547 36.062 27.594 1 92.56 416 PRO B O 1
ATOM 6976 N N . TYR B 1 417 ? -30.641 35.719 28.281 1 91.62 417 TYR B N 1
ATOM 6977 C CA . TYR B 1 417 ? -31.156 36.938 27.672 1 91.62 417 TYR B CA 1
ATOM 6978 C C . TYR B 1 417 ? -30.438 38.188 28.203 1 91.62 417 TYR B C 1
ATOM 6980 O O . TYR B 1 417 ? -30.203 39.125 27.469 1 91.62 417 TYR B O 1
ATOM 6988 N N . GLU B 1 418 ? -30 38.156 29.391 1 92.94 418 GLU B N 1
ATOM 6989 C CA . GLU B 1 418 ? -29.375 39.281 30.047 1 92.94 418 GLU B CA 1
ATOM 6990 C C . GLU B 1 418 ? -28 39.562 29.453 1 92.94 418 GLU B C 1
ATOM 6992 O O . GLU B 1 418 ? -27.453 40.656 29.609 1 92.94 418 GLU B O 1
ATOM 6997 N N . LEU B 1 419 ? -27.516 38.625 28.766 1 93.44 419 LEU B N 1
ATOM 6998 C CA . LEU B 1 419 ? -26.172 38.75 28.234 1 93.44 419 LEU B CA 1
ATOM 6999 C C . LEU B 1 419 ? -26.203 38.969 26.719 1 93.44 419 LEU B C 1
ATOM 7001 O O . LEU B 1 419 ? -25.156 38.938 26.062 1 93.44 419 LEU B O 1
ATOM 7005 N N . THR B 1 420 ? -27.375 39.219 26.219 1 94.06 420 THR B N 1
ATOM 7006 C CA . THR B 1 420 ? -27.516 39.406 24.781 1 94.06 420 THR B CA 1
ATOM 7007 C C . THR B 1 420 ? -27.578 40.906 24.438 1 94.06 420 THR B C 1
ATOM 7009 O O . THR B 1 420 ? -27.562 41.75 25.328 1 94.06 420 THR B O 1
ATOM 7012 N N . CYS B 1 421 ? -27.625 41.156 23.156 1 92 421 CYS B N 1
ATOM 7013 C CA . CYS B 1 421 ? -27.656 42.562 22.688 1 92 421 CYS B CA 1
ATOM 7014 C C . CYS B 1 421 ? -28.984 43.219 23.047 1 92 421 CYS B C 1
ATOM 7016 O O . CYS B 1 421 ? -29.031 44.438 23.266 1 92 421 CYS B O 1
ATOM 7018 N N . LYS B 1 422 ? -30.016 42.5 23.109 1 89.38 422 LYS B N 1
ATOM 7019 C CA . LYS B 1 422 ? -31.328 43.031 23.453 1 89.38 422 LYS B CA 1
ATOM 7020 C C . LYS B 1 422 ? -31.344 43.562 24.891 1 89.38 422 LYS B C 1
ATOM 7022 O O . LYS B 1 422 ? -32.125 44.469 25.219 1 89.38 422 LYS B O 1
ATOM 7027 N N . ALA B 1 423 ? -30.531 43.031 25.719 1 92 423 ALA B N 1
ATOM 7028 C CA . ALA B 1 423 ? -30.438 43.5 27.109 1 92 423 ALA B CA 1
ATOM 7029 C C . ALA B 1 423 ? -29.438 44.656 27.234 1 92 423 ALA B C 1
ATOM 7031 O O . ALA B 1 423 ? -29.078 45.031 28.344 1 92 423 ALA B O 1
ATOM 7032 N N . GLY B 1 424 ? -28.859 45.125 26.141 1 91.56 424 GLY B N 1
ATOM 7033 C CA . GLY B 1 424 ? -28.016 46.312 26.156 1 91.56 424 GLY B CA 1
ATOM 7034 C C . GLY B 1 424 ? -26.547 46 25.984 1 91.56 424 GLY B C 1
ATOM 7035 O O . GLY B 1 424 ? -25.703 46.906 25.984 1 91.56 424 GLY B O 1
ATOM 7036 N N . LYS B 1 425 ? -26.188 44.812 25.844 1 93.44 425 LYS B N 1
ATOM 7037 C CA . LYS B 1 425 ? -24.781 44.469 25.641 1 93.44 425 LYS B CA 1
ATOM 7038 C C . LYS B 1 425 ? -24.359 44.75 24.203 1 93.44 425 LYS B C 1
ATOM 7040 O O . LYS B 1 425 ? -25.172 44.594 23.266 1 93.44 425 LYS B O 1
ATOM 7045 N N . SER B 1 426 ? -23.156 45.156 24.016 1 94.88 426 SER B N 1
ATOM 7046 C CA . SER B 1 426 ? -22.656 45.344 22.672 1 94.88 426 SER B CA 1
ATOM 7047 C C . SER B 1 426 ? -22.453 44.031 21.953 1 94.88 426 SER B C 1
ATOM 7049 O O . SER B 1 426 ? -22.203 43 22.594 1 94.88 426 SER B O 1
ATOM 7051 N N . SER B 1 427 ? -22.547 44.062 20.641 1 94.31 427 SER B N 1
ATOM 7052 C CA . SER B 1 427 ? -22.375 42.844 19.859 1 94.31 427 SER B CA 1
ATOM 7053 C C . SER B 1 427 ? -20.984 42.25 20.062 1 94.31 427 SER B C 1
ATOM 7055 O O . SER B 1 427 ? -20.828 41.031 20.141 1 94.31 427 SER B O 1
ATOM 7057 N N . HIS B 1 428 ? -19.953 43.094 20.188 1 94.94 428 HIS B N 1
ATOM 7058 C CA . HIS B 1 428 ? -18.578 42.656 20.391 1 94.94 428 HIS B CA 1
ATOM 7059 C C . HIS B 1 428 ? -18.406 42 21.75 1 94.94 428 HIS B C 1
ATOM 7061 O O . HIS B 1 428 ? -17.703 41 21.875 1 94.94 428 HIS B O 1
ATOM 7067 N N . ASP B 1 429 ? -19.078 42.562 22.672 1 95.56 429 ASP B N 1
ATOM 7068 C CA . ASP B 1 429 ? -19 41.969 24.016 1 95.56 429 ASP B CA 1
ATOM 7069 C C . ASP B 1 429 ? -19.625 40.594 24.047 1 95.56 429 ASP B C 1
ATOM 7071 O O . ASP B 1 429 ? -19.094 39.656 24.688 1 95.56 429 ASP B O 1
ATOM 7075 N N . VAL B 1 430 ? -20.766 40.469 23.406 1 96.38 430 VAL B N 1
ATOM 7076 C CA . VAL B 1 430 ? -21.453 39.188 23.359 1 96.38 430 VAL B CA 1
ATOM 7077 C C . VAL B 1 430 ? -20.562 38.156 22.672 1 96.38 430 VAL B C 1
ATOM 7079 O O . VAL B 1 430 ? -20.391 37.031 23.172 1 96.38 430 VAL B O 1
ATOM 7082 N N . ALA B 1 431 ? -19.984 38.562 21.562 1 96.06 431 ALA B N 1
ATOM 7083 C CA . ALA B 1 431 ? -19.109 37.656 20.797 1 96.06 431 ALA B CA 1
ATOM 7084 C C . ALA B 1 431 ? -17.906 37.25 21.625 1 96.06 431 ALA B C 1
ATOM 7086 O O . ALA B 1 431 ? -17.547 36.062 21.672 1 96.06 431 ALA B O 1
ATOM 7087 N N . ASN B 1 432 ? -17.297 38.188 22.328 1 96.06 432 ASN B N 1
ATOM 7088 C CA . ASN B 1 432 ? -16.125 37.906 23.141 1 96.06 432 ASN B CA 1
ATOM 7089 C C . ASN B 1 432 ? -16.453 37 24.312 1 96.06 432 ASN B C 1
ATOM 7091 O O . ASN B 1 432 ? -15.664 36.094 24.656 1 96.06 432 ASN B O 1
ATOM 7095 N N . TYR B 1 433 ? -17.594 37.281 24.875 1 96.31 433 TYR B N 1
ATOM 7096 C CA . TYR B 1 433 ? -17.984 36.438 26.016 1 96.31 433 TYR B CA 1
ATOM 7097 C C . TYR B 1 433 ? -18.25 35 25.562 1 96.31 433 TYR B C 1
ATOM 7099 O O . TYR B 1 433 ? -17.859 34.062 26.25 1 96.31 433 TYR B O 1
ATOM 7107 N N . ILE B 1 434 ? -18.891 34.844 24.469 1 96.88 434 ILE B N 1
ATOM 7108 C CA . ILE B 1 434 ? -19.172 33.5 23.953 1 96.88 434 ILE B CA 1
ATOM 7109 C C . ILE B 1 434 ? -17.859 32.812 23.562 1 96.88 434 ILE B C 1
ATOM 7111 O O . ILE B 1 434 ? -17.656 31.641 23.828 1 96.88 434 ILE B O 1
ATOM 7115 N N . GLN B 1 435 ? -16.938 33.594 22.922 1 97.56 435 GLN B N 1
ATOM 7116 C CA . GLN B 1 435 ? -15.617 33.062 22.594 1 97.56 435 GLN B CA 1
ATOM 7117 C C . GLN B 1 435 ? -14.906 32.531 23.828 1 97.56 435 GLN B C 1
ATOM 7119 O O . GLN B 1 435 ? -14.375 31.406 23.812 1 97.56 435 GLN B O 1
ATOM 7124 N N . ARG B 1 436 ? -14.938 33.25 24.906 1 97.06 436 ARG B N 1
ATOM 7125 C CA . ARG B 1 436 ? -14.266 32.875 26.141 1 97.06 436 ARG B CA 1
ATOM 7126 C C . ARG B 1 436 ? -14.922 31.656 26.766 1 97.06 436 ARG B C 1
ATOM 7128 O O . ARG B 1 436 ? -14.234 30.781 27.312 1 97.06 436 ARG B O 1
ATOM 7135 N N . THR B 1 437 ? -16.203 31.656 26.672 1 97 437 THR B N 1
ATOM 7136 C CA . THR B 1 437 ? -16.922 30.516 27.25 1 97 437 THR B CA 1
ATOM 7137 C C . THR B 1 437 ? -16.594 29.234 26.516 1 97 437 THR B C 1
ATOM 7139 O O . THR B 1 437 ? -16.344 28.203 27.141 1 97 437 THR B O 1
ATOM 7142 N N . ILE B 1 438 ? -16.578 29.297 25.203 1 97.5 438 ILE B N 1
ATOM 7143 C CA . ILE B 1 438 ? -16.25 28.125 24.391 1 97.5 438 ILE B CA 1
ATOM 7144 C C . ILE B 1 438 ? -14.797 27.734 24.641 1 97.5 438 ILE B C 1
ATOM 7146 O O . ILE B 1 438 ? -14.492 26.547 24.812 1 97.5 438 ILE B O 1
ATOM 7150 N N . ALA B 1 439 ? -13.883 28.703 24.703 1 97.44 439 ALA B N 1
ATOM 7151 C CA . ALA B 1 439 ? -12.461 28.438 24.938 1 97.44 439 ALA B CA 1
ATOM 7152 C C . ALA B 1 439 ? -12.25 27.766 26.297 1 97.44 439 ALA B C 1
ATOM 7154 O O . ALA B 1 439 ? -11.469 26.812 26.406 1 97.44 439 ALA B O 1
ATOM 7155 N N . ALA B 1 440 ? -12.945 28.25 27.266 1 96.62 440 ALA B N 1
ATOM 7156 C CA . ALA B 1 440 ? -12.836 27.688 28.609 1 96.62 440 ALA B CA 1
ATOM 7157 C C . ALA B 1 440 ? -13.289 26.219 28.625 1 96.62 440 ALA B C 1
ATOM 7159 O O . ALA B 1 440 ? -12.672 25.391 29.297 1 96.62 440 ALA B O 1
ATOM 7160 N N . THR B 1 441 ? -14.305 25.953 27.906 1 96.38 441 THR B N 1
ATOM 7161 C CA . THR B 1 441 ? -14.836 24.609 27.844 1 96.38 441 THR B CA 1
ATOM 7162 C C . THR B 1 441 ? -13.82 23.656 27.203 1 96.38 441 THR B C 1
ATOM 7164 O O . THR B 1 441 ? -13.695 22.5 27.625 1 96.38 441 THR B O 1
ATOM 7167 N N . LEU B 1 442 ? -13.047 24.109 26.25 1 95.81 442 LEU B N 1
ATOM 7168 C CA . LEU B 1 442 ? -12.094 23.281 25.516 1 95.81 442 LEU B CA 1
ATOM 7169 C C . LEU B 1 442 ? -10.703 23.391 26.141 1 95.81 442 LEU B C 1
ATOM 7171 O O . LEU B 1 442 ? -9.781 22.688 25.719 1 95.81 442 LEU B O 1
ATOM 7175 N N . SER B 1 443 ? -10.492 24.281 27.125 1 94.69 443 SER B N 1
ATOM 7176 C CA . SER B 1 443 ? -9.188 24.594 27.672 1 94.69 443 SER B CA 1
ATOM 7177 C C . SER B 1 443 ? -8.25 25.156 26.609 1 94.69 443 SER B C 1
ATOM 7179 O O . SER B 1 443 ? -7.098 24.734 26.5 1 94.69 443 SER B O 1
ATOM 7181 N N . TYR B 1 444 ? -8.844 26 25.766 1 94.44 444 TYR B N 1
ATOM 7182 C CA . TYR B 1 444 ? -8.094 26.703 24.719 1 94.44 444 TYR B CA 1
ATOM 7183 C C . TYR B 1 444 ? -7.789 28.141 25.125 1 94.44 444 TYR B C 1
ATOM 7185 O O . TYR B 1 444 ? -8.336 28.641 26.109 1 94.44 444 TYR B O 1
ATOM 7193 N N . GLU B 1 445 ? -6.906 28.734 24.438 1 91.38 445 GLU B N 1
ATOM 7194 C CA . GLU B 1 445 ? -6.625 30.156 24.625 1 91.38 445 GLU B CA 1
ATOM 7195 C C . GLU B 1 445 ? -7.379 31 23.594 1 91.38 445 GLU B C 1
ATOM 7197 O O . GLU B 1 445 ? -7.539 30.609 22.438 1 91.38 445 GLU B O 1
ATOM 7202 N N . CYS B 1 446 ? -7.855 32.125 24.047 1 93.69 446 CYS B N 1
ATOM 7203 C CA . CYS B 1 446 ? -8.492 33.094 23.141 1 93.69 446 CYS B CA 1
ATOM 7204 C C . CYS B 1 446 ? -7.465 34.031 22.516 1 93.69 446 CYS B C 1
ATOM 7206 O O . CYS B 1 446 ? -6.539 34.469 23.188 1 93.69 446 CYS B O 1
ATOM 7208 N N . THR B 1 447 ? -7.547 34.125 21.297 1 92.56 447 THR B N 1
ATOM 7209 C CA . THR B 1 447 ? -6.652 35.062 20.625 1 92.56 447 THR B CA 1
ATOM 7210 C C . THR B 1 447 ? -7.449 36.156 19.906 1 92.56 447 THR B C 1
ATOM 7212 O O . THR B 1 447 ? -8.68 36.094 19.844 1 92.56 447 THR B O 1
ATOM 7215 N N . ASN B 1 448 ? -6.742 37.219 19.469 1 92.31 448 ASN B N 1
ATOM 7216 C CA . ASN B 1 448 ? -7.355 38.281 18.688 1 92.31 448 ASN B CA 1
ATOM 7217 C C . ASN B 1 448 ? -7.008 38.156 17.203 1 92.31 448 ASN B C 1
ATOM 7219 O O . ASN B 1 448 ? -7.305 39.062 16.422 1 92.31 448 ASN B O 1
ATOM 7223 N N . PHE B 1 449 ? -6.359 37.031 16.891 1 91.38 449 PHE B N 1
ATOM 7224 C CA . PHE B 1 449 ? -6.008 36.781 15.484 1 91.38 449 PHE B CA 1
ATOM 7225 C C . PHE B 1 449 ? -7.262 36.625 14.633 1 91.38 449 PHE B C 1
ATOM 7227 O O . PHE B 1 449 ? -8.219 35.969 15.07 1 91.38 449 PHE B O 1
ATOM 7234 N N . THR B 1 450 ? -7.262 37.188 13.492 1 90.31 450 THR B N 1
ATOM 7235 C CA . THR B 1 450 ? -8.375 37.062 12.555 1 90.31 450 THR B CA 1
ATOM 7236 C C . THR B 1 450 ? -8.039 36.031 11.477 1 90.31 450 THR B C 1
ATOM 7238 O O . THR B 1 450 ? -6.914 35.531 11.398 1 90.31 450 THR B O 1
ATOM 7241 N N . ARG B 1 451 ? -9.102 35.719 10.75 1 88.75 451 ARG B N 1
ATOM 7242 C CA . ARG B 1 451 ? -8.922 34.844 9.586 1 88.75 451 ARG B CA 1
ATOM 7243 C C . ARG B 1 451 ? -7.828 35.375 8.672 1 88.75 451 ARG B C 1
ATOM 7245 O O . ARG B 1 451 ? -6.977 34.625 8.195 1 88.75 451 ARG B O 1
ATOM 7252 N N . LYS B 1 452 ? -7.801 36.625 8.453 1 86.88 452 LYS B N 1
ATOM 7253 C CA . LYS B 1 452 ? -6.824 37.25 7.578 1 86.88 452 LYS B CA 1
ATOM 7254 C C . LYS B 1 452 ? -5.402 37.062 8.102 1 86.88 452 LYS B C 1
ATOM 7256 O O . LYS B 1 452 ? -4.48 36.812 7.324 1 86.88 452 LYS B O 1
ATOM 7261 N N . ASP B 1 453 ? -5.273 37.156 9.367 1 88.06 453 ASP B N 1
ATOM 7262 C CA . ASP B 1 453 ? -3.963 36.969 9.977 1 88.06 453 ASP B CA 1
ATOM 7263 C C . ASP B 1 453 ? -3.447 35.562 9.742 1 88.06 453 ASP B C 1
ATOM 7265 O O . A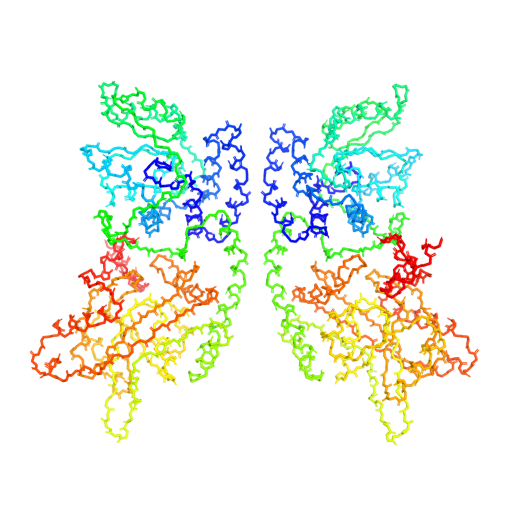SP B 1 453 ? -2.275 35.375 9.422 1 88.06 453 ASP B O 1
ATOM 7269 N N . LYS B 1 454 ? -4.281 34.625 9.914 1 88.38 454 LYS B N 1
ATOM 7270 C CA . LYS B 1 454 ? -3.9 33.25 9.727 1 88.38 454 LYS B CA 1
ATOM 7271 C C . LYS B 1 454 ? -3.508 32.969 8.273 1 88.38 454 LYS B C 1
ATOM 7273 O O . LYS B 1 454 ? -2.484 32.344 8.016 1 88.38 454 LYS B O 1
ATOM 7278 N N . TYR B 1 455 ? -4.285 33.438 7.359 1 86.56 455 TYR B N 1
ATOM 7279 C CA . TYR B 1 455 ? -4.012 33.219 5.945 1 86.56 455 TYR B CA 1
ATOM 7280 C C . TYR B 1 455 ? -2.746 33.938 5.512 1 86.56 455 TYR B C 1
ATOM 7282 O O . TYR B 1 455 ? -1.981 33.438 4.688 1 86.56 455 TYR B O 1
ATOM 7290 N N . MET B 1 456 ? -2.553 35.062 6.102 1 84.69 456 MET B N 1
ATOM 7291 C CA . MET B 1 456 ? -1.324 35.781 5.801 1 84.69 456 MET B CA 1
ATOM 7292 C C . MET B 1 456 ? -0.103 35.031 6.301 1 84.69 456 MET B C 1
ATOM 7294 O O . MET B 1 456 ? 0.92 34.969 5.613 1 84.69 456 MET B O 1
ATOM 7298 N N . ALA B 1 457 ? -0.274 34.469 7.371 1 81.25 457 ALA B N 1
ATOM 7299 C CA . ALA B 1 457 ? 0.825 33.688 7.969 1 81.25 457 ALA B CA 1
ATOM 7300 C C . ALA B 1 457 ? 1.091 32.406 7.199 1 81.25 457 ALA B C 1
ATOM 7302 O O . ALA B 1 457 ? 2.244 32 7.027 1 81.25 457 ALA B O 1
ATOM 7303 N N . LEU B 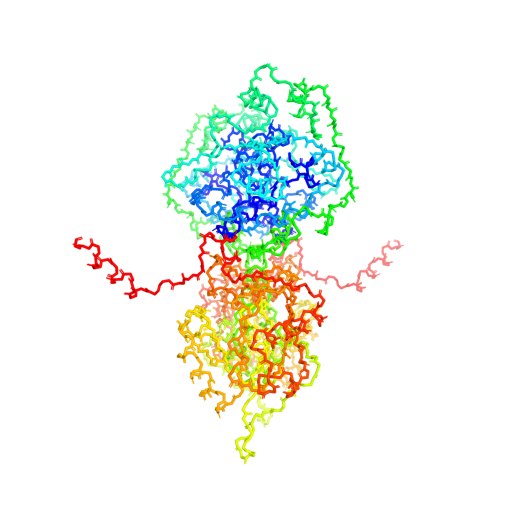1 458 ? 0.084 31.797 6.688 1 84.94 458 LEU B N 1
ATOM 7304 C CA . LEU B 1 458 ? 0.222 30.453 6.121 1 84.94 458 LEU B CA 1
ATOM 7305 C C . LEU B 1 458 ? 0.339 30.516 4.602 1 84.94 458 LEU B C 1
ATOM 7307 O O . LEU B 1 458 ? 1.101 29.766 4 1 84.94 458 LEU B O 1
ATOM 7311 N N . ALA B 1 459 ? -0.44 31.438 3.957 1 76.19 459 ALA B N 1
ATOM 7312 C CA . ALA B 1 459 ? -0.544 31.391 2.502 1 76.19 459 ALA B CA 1
ATOM 7313 C C . ALA B 1 459 ? -0.049 32.688 1.883 1 76.19 459 ALA B C 1
ATOM 7315 O O . ALA B 1 459 ? 0.072 32.812 0.661 1 76.19 459 ALA B O 1
ATOM 7316 N N . GLY B 1 460 ? 0.252 33.656 2.646 1 72 460 GLY B N 1
ATOM 7317 C CA . GLY B 1 460 ? 0.734 34.938 2.139 1 72 460 GLY B CA 1
ATOM 7318 C C . GLY B 1 460 ? -0.342 35.75 1.442 1 72 460 GLY B C 1
ATOM 7319 O O . GLY B 1 460 ? -0.041 36.594 0.597 1 72 460 GLY B O 1
ATOM 7320 N N . ASN B 1 461 ? -1.582 35.281 1.612 1 74.62 461 ASN B N 1
ATOM 7321 C CA . ASN B 1 461 ? -2.715 36 1.042 1 74.62 461 ASN B CA 1
ATOM 7322 C C . ASN B 1 461 ? -3.854 36.125 2.049 1 74.62 461 ASN B C 1
ATOM 7324 O O . ASN B 1 461 ? -3.729 35.688 3.197 1 74.62 461 ASN B O 1
ATOM 7328 N N . ASP B 1 462 ? -4.871 36.906 1.611 1 70.5 462 ASP B N 1
ATOM 7329 C CA . ASP B 1 462 ? -5.934 37.188 2.568 1 70.5 462 ASP B CA 1
ATOM 7330 C C . ASP B 1 462 ? -7.023 36.125 2.52 1 70.5 462 ASP B C 1
ATOM 7332 O O . ASP B 1 462 ? -8.031 36.219 3.227 1 70.5 462 ASP B O 1
ATOM 7336 N N . GLY B 1 463 ? -6.785 35.031 1.769 1 66.62 463 GLY B N 1
ATOM 7337 C CA . GLY B 1 463 ? -7.73 33.938 1.733 1 66.62 463 GLY B CA 1
ATOM 7338 C C . GLY B 1 463 ? -8.977 34.25 0.927 1 66.62 463 GLY B C 1
ATOM 7339 O O . GLY B 1 463 ? -9.922 33.438 0.909 1 66.62 463 GLY B O 1
ATOM 7340 N N . THR B 1 464 ? -9.102 35.406 0.307 1 62.25 464 THR B N 1
ATOM 7341 C CA . THR B 1 464 ? -10.266 35.75 -0.485 1 62.25 464 THR B CA 1
ATOM 7342 C C . THR B 1 464 ? -10.234 35.062 -1.846 1 62.25 464 THR B C 1
ATOM 7344 O O . THR B 1 464 ? -9.195 35.031 -2.502 1 62.25 464 THR B O 1
ATOM 7347 N N . VAL B 1 465 ? -11.234 34.125 -2.15 1 55.47 465 VAL B N 1
ATOM 7348 C CA . VAL B 1 465 ? -11.32 33.469 -3.447 1 55.47 465 VAL B CA 1
ATOM 7349 C C . VAL B 1 465 ? -11.938 34.406 -4.469 1 55.47 465 VAL B C 1
ATOM 7351 O O . VAL B 1 465 ? -13.016 34.969 -4.238 1 55.47 465 VAL B O 1
ATOM 7354 N N . THR B 1 466 ? -11.188 34.969 -5.402 1 48.12 466 THR B N 1
ATOM 7355 C CA . THR B 1 466 ? -11.719 35.812 -6.473 1 48.12 466 THR B CA 1
ATOM 7356 C C . THR B 1 466 ? -12.617 35 -7.402 1 48.12 466 THR B C 1
ATOM 7358 O O . THR B 1 466 ? -12.242 33.906 -7.832 1 48.12 466 THR B O 1
ATOM 7361 N N . THR B 1 467 ? -13.859 35.219 -7.359 1 45.31 467 THR B N 1
ATOM 7362 C CA . THR B 1 467 ? -14.75 34.594 -8.336 1 45.31 467 THR B CA 1
ATOM 7363 C C . THR B 1 467 ? -14.359 35 -9.758 1 45.31 467 THR B C 1
ATOM 7365 O O . THR B 1 467 ? -13.867 36.125 -9.977 1 45.31 467 THR B O 1
ATOM 7368 N N . LYS B 1 468 ? -14.391 34.062 -10.656 1 44.81 468 LYS B N 1
ATOM 7369 C CA . LYS B 1 468 ? -14.078 34.25 -12.07 1 44.81 468 LYS B CA 1
ATOM 7370 C C . LYS B 1 468 ? -14.727 35.5 -12.617 1 44.81 468 LYS B C 1
ATOM 7372 O O . LYS B 1 468 ? -14.297 36.031 -13.648 1 44.81 468 LYS B O 1
ATOM 7377 N N . SER B 1 469 ? -15.883 35.812 -12.273 1 39.97 469 SER B N 1
ATOM 7378 C CA . SER B 1 469 ? -16.547 36.969 -12.898 1 39.97 469 SER B CA 1
ATOM 7379 C C . SER B 1 469 ? -15.781 38.25 -12.656 1 39.97 469 SER B C 1
ATOM 7381 O O . SER B 1 469 ? -15.883 39.188 -13.445 1 39.97 469 SER B O 1
ATOM 7383 N N . GLU B 1 470 ? -15.172 38.375 -11.641 1 40.78 470 GLU B N 1
ATOM 7384 C CA . GLU B 1 470 ? -14.453 39.625 -11.398 1 40.78 470 GLU B CA 1
ATOM 7385 C C . GLU B 1 470 ? -13.117 39.625 -12.148 1 40.78 470 GLU B C 1
ATOM 7387 O O . GLU B 1 470 ? -12.547 40.688 -12.375 1 40.78 470 GLU B O 1
ATOM 7392 N N . PHE B 1 471 ? -12.562 38.625 -12.398 1 36.19 471 PHE B N 1
ATOM 7393 C CA . PHE B 1 471 ? -11.383 38.625 -13.25 1 36.19 471 PHE B CA 1
ATOM 7394 C C . PHE B 1 471 ? -11.727 39.125 -14.648 1 36.19 471 PHE B C 1
ATOM 7396 O O . PHE B 1 471 ? -10.906 39.781 -15.305 1 36.19 471 PHE B O 1
ATOM 7403 N N . ALA B 1 472 ? -12.875 38.656 -15.055 1 39.81 472 ALA B N 1
ATOM 7404 C CA . ALA B 1 472 ? -13.211 39.156 -16.391 1 39.81 472 ALA B CA 1
ATOM 7405 C C . ALA B 1 472 ? -13.414 40.656 -16.406 1 39.81 472 ALA B C 1
ATOM 7407 O O . ALA B 1 472 ? -13.273 41.312 -17.453 1 39.81 472 ALA B O 1
ATOM 7408 N N . SER B 1 473 ? -13.875 41.062 -15.414 1 34.88 473 SER B N 1
ATOM 7409 C CA . SER B 1 473 ? -14.117 42.5 -15.414 1 34.88 473 SER B CA 1
ATOM 7410 C C . SER B 1 473 ? -12.812 43.281 -15.227 1 34.88 473 SER B C 1
ATOM 7412 O O . SER B 1 473 ? -12.688 44.406 -15.711 1 34.88 473 SER B O 1
ATOM 7414 N N . LYS B 1 474 ? -11.898 42.781 -14.477 1 38.84 474 LYS B N 1
ATOM 7415 C CA . LYS B 1 474 ? -10.672 43.562 -14.414 1 38.84 474 LYS B CA 1
ATOM 7416 C C . LYS B 1 474 ? -9.867 43.438 -15.703 1 38.84 474 LYS B C 1
ATOM 7418 O O . LYS B 1 474 ? -8.977 44.25 -15.969 1 38.84 474 LYS B O 1
ATOM 7423 N N . LYS B 1 475 ? -9.953 42.406 -16.234 1 40.91 475 LYS B N 1
ATOM 7424 C CA . LYS B 1 475 ? -9.219 42.375 -17.5 1 40.91 475 LYS B CA 1
ATOM 7425 C C . LYS B 1 475 ? -9.812 43.375 -18.484 1 40.91 475 LYS B C 1
ATOM 7427 O O . LYS B 1 475 ? -9.18 43.719 -19.484 1 40.91 475 LYS B O 1
ATOM 7432 N N . VAL B 1 476 ? -11.156 43.5 -18.391 1 38.22 476 VAL B N 1
ATOM 7433 C CA . VAL B 1 476 ? -11.695 44.438 -19.375 1 38.22 476 VAL B CA 1
ATOM 7434 C C . VAL B 1 476 ? -11.258 45.875 -19.016 1 38.22 476 VAL B C 1
ATOM 7436 O O . VAL B 1 476 ? -11.234 46.75 -19.875 1 38.22 476 VAL B O 1
ATOM 7439 N N . THR B 1 477 ? -11.055 46.094 -17.719 1 35.16 477 THR B N 1
ATOM 7440 C CA . THR B 1 477 ? -10.734 47.5 -17.484 1 35.16 477 THR B CA 1
ATOM 7441 C C . THR B 1 477 ? -9.273 47.781 -17.797 1 35.16 477 THR B C 1
ATOM 7443 O O . THR B 1 477 ? -8.867 48.938 -17.891 1 35.16 477 THR B O 1
ATOM 7446 N N . THR B 1 478 ? -8.383 46.719 -17.656 1 34.91 478 THR B N 1
ATOM 7447 C CA . THR B 1 478 ? -7.031 47.219 -17.891 1 34.91 478 THR B CA 1
ATOM 7448 C C . THR B 1 478 ? -6.766 47.375 -19.391 1 34.91 478 THR B C 1
ATOM 7450 O O . THR B 1 478 ? -5.645 47.656 -19.797 1 34.91 478 THR B O 1
ATOM 7453 N N . GLY B 1 479 ? -7.758 46.844 -20.234 1 28.97 479 GLY B N 1
ATOM 7454 C CA . GLY B 1 479 ? -7.469 47.188 -21.625 1 28.97 479 GLY B CA 1
ATOM 7455 C C . GLY B 1 479 ? -7.617 48.656 -21.938 1 28.97 479 GLY B C 1
ATOM 7456 O O . GLY B 1 479 ? -7.504 49.062 -23.094 1 28.97 479 GLY B O 1
ATOM 7457 N N . CYS B 1 480 ? -8.133 49.531 -21.016 1 22.59 480 CYS B N 1
ATOM 7458 C CA . CYS B 1 480 ? -7.938 50.875 -21.562 1 22.59 480 CYS B CA 1
ATOM 7459 C C . CYS B 1 480 ? -6.527 51.375 -21.266 1 22.59 480 CYS B C 1
ATOM 7461 O O . CYS B 1 480 ? -5.984 51.094 -20.188 1 22.59 480 CYS B O 1
#

Foldseek 3Di:
DAVWQFLHNDCLLLLLQLQCQFVNLVLNVQLLVCQVVLVCCVPPPHVLSSVLSSLLSRFAFTFLVSLLLCLQAACLVVRLQGGFPVSLVVQLPDDAHEDEALDACSNHVNNCCVFVVHDYYHFWHFDDDPRGTRSGTDPLGGCWAVSVLVSVCVVQNLVDAAAEAEEADPRRVNNRVSHNYYDHNYNDPPRGHDDLVPGSDNDRHHFGWWDDRQDSVNSVVCSVLLVVLLVLLVQLLCLLAVDQLLCNQVSCVVSQEAEAEADDDDDWDDVVVVGWAAEEAEAAAAPCVQSSVSSNRRHAAEEEAADDDPLCCVSHNHHYHHDPPDLVVRLVVVLVVRRVTYHYYHQLRDHGNDLEGEQGDLSVLVNDQFYKYKAKDKDADTTQLDGLPDDNSCSSSSQSSGSRIYMYIHIDDTDDSCLGVVVPDDSSSSRVVSRVVSSVVSVGYYDHHGCQNSCCSNPVGSSDDDDPVVVVVVVVVVVD/DAVWQFLHNDCLLLLLQLQCQFVNLVLNVQLLVCQVVLVCCVPPPHVLSSVLSSLLSRFAFTFLLSLLLCLQAACLVVRQQGGFPVSLVVQLPDDAHEDEALDACSNHVNNCCVFVVHDYYHFWHFDDDPRGTRSGTDPLGGCWAVSVLVSVCVVQNPVDAAAEAEEADPRRVNNRVSHNYYDHNYNDPPRGHDDLVPGSDNDRHHFGWWDDRQDSVNSVVCSVLLVVLLVLLVQLLCLLAPDQLLCNQVSCVVSQEAEAEADDDDDWDDVVVVGWAAEEAEAAAAPCVQSSVSSNRRHAAEEEAADDDPLCCVSHNHHYHHDPPDLVVRLVVVLVVRRVTYHYYHQLRDHGNPLEGEQGDLSVLVNDQFYKYKAKDKDADTTQLDGLPDDNSCSSSSQSSGSRIYMYIHIDDTDDSCLGVVVPDDSNSSRVVSRVVSSVVSVGYYDHHGCQNSCCSNPVGSSDDDDPVVVVVVVVVVVD

Radius of gyration: 35.89 Å; Cα contacts (8 Å, |Δi|>4): 1832; chains: 2; bounding box: 89×103×62 Å

pLDDT: mean 90.53, std 11.56, range [22.59, 98.62]

Solvent-accessible surface area (backbone atoms only — not comparable to full-atom values): 50224 Å² total; per-residue (Å²): 69,68,32,33,49,22,58,52,70,68,64,58,29,61,47,40,48,50,10,33,75,72,53,32,68,68,30,35,50,49,32,56,33,42,42,53,36,19,50,49,29,29,77,73,72,33,58,54,55,11,50,47,43,52,43,26,46,45,33,47,72,34,48,46,67,56,51,45,41,41,14,50,12,34,44,35,46,59,55,60,56,26,25,19,50,69,46,43,57,57,55,69,70,43,86,83,36,70,49,64,26,53,53,47,31,69,53,49,42,51,35,39,39,74,51,61,68,39,74,40,77,48,38,14,48,70,31,68,56,96,63,19,23,65,22,45,60,35,94,79,39,52,29,49,30,62,41,37,27,52,49,50,35,67,74,56,34,90,82,55,61,50,62,73,24,81,32,51,54,77,51,38,44,56,38,28,69,55,21,77,36,64,48,76,37,71,92,60,89,81,70,69,45,38,56,62,86,74,40,86,54,62,80,66,71,67,45,42,47,61,64,59,82,35,40,74,68,51,42,50,51,50,62,52,38,46,63,42,20,50,54,49,12,52,51,52,49,46,42,51,40,72,42,60,40,64,53,25,47,58,52,35,48,76,68,42,34,44,77,44,78,41,71,63,76,77,77,78,58,44,75,90,76,70,46,65,23,43,39,33,42,30,54,37,55,39,90,54,46,54,56,52,51,16,35,72,70,38,43,75,38,35,29,54,39,76,79,77,38,69,57,46,58,69,57,40,62,44,57,73,42,75,47,81,87,40,68,67,63,41,50,51,50,51,49,54,48,28,68,75,21,48,34,38,39,42,46,35,74,48,65,42,80,58,76,45,39,54,29,52,51,30,66,63,38,73,67,50,67,50,35,28,45,28,36,58,46,74,46,67,74,51,27,39,30,51,47,84,81,54,70,59,58,48,19,66,44,34,35,45,30,19,83,64,26,35,39,38,44,34,34,41,70,67,48,56,61,77,59,24,41,92,58,68,41,51,35,60,54,36,26,51,51,52,50,49,52,41,22,58,74,69,73,32,44,81,44,82,46,42,50,46,54,53,26,39,64,44,70,70,36,69,73,76,80,78,56,70,72,58,56,57,51,53,58,58,59,65,70,107,70,67,33,32,49,20,59,51,70,67,64,58,29,62,48,40,49,49,10,33,75,71,54,32,69,68,29,34,50,48,33,58,33,42,43,53,36,19,52,47,30,29,76,73,73,34,57,56,56,11,50,47,45,52,43,25,45,46,34,46,71,34,49,47,68,56,51,45,40,39,15,51,12,33,42,36,44,60,55,60,55,26,27,18,51,70,46,43,56,58,54,69,70,44,86,83,35,71,49,68,25,53,54,48,30,70,53,46,42,51,35,38,39,75,52,62,66,40,74,42,76,47,40,12,48,69,31,68,58,97,63,19,24,64,22,45,61,36,93,80,39,52,30,51,31,61,41,38,26,52,51,52,34,68,74,55,35,90,80,54,62,50,61,71,25,80,31,52,54,79,52,38,45,57,38,30,69,54,22,77,36,63,47,75,39,72,93,60,90,80,71,69,43,38,55,61,86,73,39,86,53,67,80,65,73,68,45,45,49,62,64,56,82,34,39,75,67,50,42,50,50,49,62,52,36,47,63,43,20,48,54,48,12,52,51,53,47,46,43,52,40,73,41,60,40,65,52,27,49,57,51,35,46,76,70,41,33,44,78,46,78,41,72,63,78,77,77,78,58,44,74,90,76,69,44,64,22,43,38,35,42,30,56,37,52,38,90,55,48,55,57,54,50,16,36,72,70,39,42,77,39,36,30,54,38,76,78,78,39,69,58,46,57,70,58,42,63,45,55,74,42,74,48,81,89,39,68,67,63,40,50,52,49,50,49,55,48,29,69,75,22,49,34,37,39,41,43,34,74,47,67,42,80,58,77,45,39,54,30,53,52,31,67,65,40,73,68,51,66,48,36,29,44,29,36,60,44,72,47,66,75,51,27,39,29,52,46,84,80,54,68,60,57,48,20,67,44,34,33,45,31,20,82,63,25,34,38,36,43,33,33,43,70,65,49,55,61,77,60,23,42,91,58,68,40,52,35,59,55,36,26,50,51,50,51,50,52,40,22,59,75,69,71,33,43,81,44,84,47,43,49,45,53,52,26,39,64,43,69,72,36,68,74,75,79,78,56,70,69,56,54,55,50,51,56,58,56,65,69,104

Organism: Solanum tuberosum (NCBI:txid4113)

InterPro domains:
  IPR002123 Phospholipid/glycerol acyltransferase [PF01553] (275-370)
  IPR002123 Phospholipid/glycerol acyltransferase [SM00563] (278-379)
  IPR023214 HAD superfamily [G3DSA:3.40.50.1000] (82-199)
  IPR036412 HAD-like superfamily [SSF56784] (1-189)
  IPR056462 Glycerol-3-phosphate acyltransferase RAM2/GPAT1-8, HAD-like domain [PF23270] (1-185)

Secondary structure (DSSP, 8-state):
-TTTTBS----HHHHHHHHHHHHHHHHHHHHHHHHHHHHHHHHHT-HHHHHHHHHHHHHTT-BHHHHHHHHHHTHHHHHHTTB-HHHHHHHHTSSS-EEEEEEEHHHHHHHHHHTT--SEEEEEPEEEETTEEEEEE-TT----THHHHHHHHHHH-TT---SEEEESSGGGHHHHTTSSEEEE----TTPPPPPGGGSSS-------SBSS---HHHHHHHHHHHHHHHHHHHHHHHHHHHS-HHHHHHHHHHTT-EEEEEE-PPPPP-GGGTPPPPEEEE--SSTTHHHHHHHHHTS---EEES---HHHHHH-SS-EEE--S-HHHHHHHHHHHHHHS-EEE-TTSS---SSEEPPPPSHHHHH-S-EEEEEEEEE-SSB-S--SSS-GGGHHHHHHTSSS-EEEEEEPPPPPGGGSGGGT--HHHHHHHHHHHHHHHHTPEE----HHHHHHHHHSS------HHHHHHHHHHTT-/-TTTTBS----HHHHHHHHHHHHHHHHHHHHHHHHHHHHHHHHHT-HHHHHHHHHHHHHTT-BHHHHHHHHHHTHHHHHHTTB-HHHHHHHHTSSS-EEEEEEEHHHHHHHHHHTT--SEEEEEPEEEETTEEEEEE-TT----THHHHHHHHHHH-TT---SEEEESSGGGHHHHTTSSEEEE----TTPPPPPGGGSSS-------SBSS---HHHHHHHHHHHHHHHHHHHHHHHHHHHS-HHHHHHHHHHTT-EEEEEE-PPPPP-GGGTPPPPEEEE--SSTTHHHHHHHHHTS---EEES---HHHHHH-SS-EEE--S-HHHHHHHHHHHHHHS-EEE-TTSS---SSEEPPPPSHHHHH-S-EEEEEEEEE-SSB-S--SSS-GGGHHHHHHTSSS-EEEEEEPPPPPGGGSGGGT--HHHHHHHHHHHHHHHHTPEE----HHHHHHHHHSS------HHHHHHHHHHTT-

Sequence (960 aa):
MDGTLLVGRSSFPYFALVAFEVGGISRLIFLILASPLAGFLYYFISESAGIRVLVFATFVGMKVSDIESVARAVLPKFYSSDLHPETWRVFSSCGKRCVLTANPRIMVEPVLKEYLSVDIVIGTEICTYKGRATGFVNESGVLVGDNKAKALQKAFGSKFTPHIGLGDRKTDFPFMNLCKESYIVPPEPGVKPMSQDKLPKPIVFHDGRLVQKPSPLMALIIILWIPVGFLLACLRIAAGTLLPMPLVYYAFWSLGVRVIIKGNPPPPARKSTGQTGVLFISSHRTLLDPIFLSTALGRPIPAVTYSLSRLSEIISPIKTVRLSRDRITDANMIKKLLQEGDLVICPEGTTCREPFLLRFSALFAELTNELVPVAMCNKMSMFHGTTARGWKGMDPFYFFMNPSPSYEVNFLNKWPYELTCKAGKSSHDVANYIQRTIAATLSYECTNFTRKDKYMALAGNDGTVTTKSEFASKKVTTGCMDGTLLVGRSSFPYFALVAFEVGGISRLIFLILASPLAGFLYYFISESAGIRVLVFATFVGMKVSDIESVARAVLPKFYSSDLHPETWRVFSSCGKRCVLTANPRIMVEPVLKEYLSVDIVIGTEICTYKGRATGFVNESGVLVGDNKAKALQKAFGSKFTPHIGLGDRKTDFPFMNLCKESYIVPPEPGVKPMSQDKLPKPIVFHDGRLVQKPSPLMALIIILWIPVGFLLACLRIAAGTLLPMPLVYYAFWSLGVRVIIKGNPPPPARKSTGQTGVLFISSHRTLLDPIFLSTALGRPIPAVTYSLSRLSEIISPIKTVRLSRDRITDANMIKKLLQEGDLVICPEGTTCREPFLLRFSALFAELTNELVPVAMCNKMSMFHGTTARGWKGMDPFYFFMNPSPSYEVNFLNKWPYELTCKAGKSSHDVANYIQRTIAATLSYECTNFTRKDKYMALAGNDGTVTTKSEFASKKVTTGC

Nearest PDB structures (foldseek):
  3ssn-assembly1_B  TM=5.482E-01  e=1.497E+00  Micromonospora griseorubida
  2czg-assembly1_B  TM=4.583E-01  e=1.764E+00  Pyrococcus horikoshii OT3
  1kj9-assembly1_B  TM=2.550E-01  e=2.449E+00  Escherichia coli
  7eso-assembly2_H  TM=2.882E-01  e=8.168E+00  Pseudomonas phage phiYY
  3ssn-assembly1_B  TM=5.480E-01  e=1.518E+00  Micromonospora griseorubida